Protein AF-0000000087714694 (afdb_homodimer)

Sequence (1010 aa):
MKAIERARGGWGQSAAAGVTRWLPAAAASSVVLLSGFSADEVQLLREHVDEILWPPPVQLLRADARLLGTPVGELQQPAAAARASSGSGGDGSGDGDDEAAWMHGRIVYFLGGPAAQQAARLNSAMVEGLGLAPAIVAAAQEGHAALPLGDALARVREAHARHWELVRPVATRLADGSAPPPLPEPPVVAMNVSIDRGVVPTSRGGLRVDESSAVVIDGLLTEDERAQLLAWLTAPAHPPAQPPPADKWERACVDRAGDAATWGLRDAALRELREAPVAAAVALQARLAALYPEFVVAHMPAEALLEDDDGQPLSTHVANAVTYGDPCAWHVDADPSHLPPGAPYIEHAGYHYNREPGRPLFVTVLAYLNEEWPEEWHAETLFADPETGTGVFVQPRPGRVVIMDQDMPHRISSPARDAEGPRYSLVWKLLLWPRQRGGGAPAALDGGGGCDEGGAAAGEPAVSGIARPEWGPPQRIGSAAPGGGRVAVAFPPAAAASGGGGPLEMKAIERARGGWGQSAAAGVTRWLPAAAASSVVLLSGFSADEVQLLREHVDEILWPPPVQLLRADARLLGTPVGELQQPAAAARASSGSGGDGSGDGDDEAAWMHGRIVYFLGGPAAQQAARLNSAMVEGLGLAPAIVAAAQEGHAALPLGDALARVREAHARHWELVRPVATRLADGSAPPPLPEPPVVAMNVSIDRGVVPTSRGGLRVDESSAVVIDGLLTEDERAQLLAWLTAPAHPPAQPPPADKWERACVDRAGDAATWGLRDAALRELREAPVAAAVALQARLAALYPEFVVAHMPAEALLEDDDGQPLSTHVANAVTYGDPCAWHVDADPSHLPPGAPYIEHAGYHYNREPGRPLFVTVLAYLNEEWPEEWHAETLFADPETGTGVFVQPRPGRVVIMDQDMPHRISSPARDAEGPRYSLVWKLLLWPRQRGGGAPAALDGGGGCDEGGAAAGEPAVSGIARPEWGPPQRIGSAAPGGGRVAVAFPPAAAASGGGGPLE

Solvent-accessible surface area (backbone atoms only — not comparable to full-atom values): 55823 Å² total; per-residue (Å²): 116,84,79,72,79,73,82,74,78,90,81,70,86,83,76,85,66,78,76,71,81,76,71,81,80,70,91,55,31,34,36,33,36,32,30,49,60,51,73,69,52,48,51,52,47,62,74,41,30,76,79,49,34,87,74,59,57,77,38,81,37,74,49,43,66,84,45,30,72,39,35,38,49,53,48,40,34,65,68,51,39,50,55,58,52,64,63,62,64,60,76,75,71,65,75,67,53,56,53,63,28,50,72,68,28,34,32,42,38,22,54,31,64,88,36,76,88,43,35,69,56,31,36,48,37,33,37,74,68,68,69,37,79,40,42,38,65,42,50,63,50,85,83,33,34,80,29,30,33,50,57,41,52,47,50,50,50,24,49,50,37,59,74,58,47,52,75,40,65,57,56,47,44,39,98,89,63,43,72,57,79,80,72,93,55,75,21,26,33,29,41,49,35,29,28,48,43,46,77,40,67,46,82,86,57,63,73,40,82,42,65,38,44,41,34,32,32,40,48,72,35,50,72,66,35,24,48,49,50,40,25,66,70,51,35,82,86,55,60,60,63,49,75,77,44,69,91,42,34,41,66,72,42,51,91,46,93,72,49,69,57,31,48,25,60,33,68,70,48,52,50,39,53,72,76,60,51,53,66,43,56,22,38,44,40,29,50,51,38,45,68,38,70,64,30,48,46,13,39,35,38,33,75,30,48,38,38,98,82,58,79,74,79,57,52,44,54,49,42,40,46,51,39,57,86,53,73,50,61,77,42,56,80,46,48,61,64,72,50,47,70,77,4,57,46,31,20,58,70,41,69,37,50,70,44,40,79,88,43,57,29,51,33,32,37,38,33,26,32,40,87,70,56,61,76,82,30,50,42,27,43,36,38,51,11,76,90,48,39,25,35,37,33,37,52,55,41,58,25,28,31,38,42,29,38,19,65,41,41,30,29,39,39,48,32,26,84,81,37,72,38,50,55,38,34,46,31,42,30,30,29,33,34,50,44,50,92,80,80,52,59,53,65,65,80,87,80,84,70,82,72,84,74,81,75,77,74,92,64,74,81,74,83,48,61,89,76,48,76,86,66,48,82,58,44,40,38,26,33,42,18,88,70,43,23,53,36,60,55,76,69,60,80,77,81,77,78,78,78,77,77,71,79,86,123,122,82,80,75,77,76,77,70,80,66,95,65,84,83,79,82,68,77,76,71,80,78,70,82,79,70,84,65,59,18,31,32,36,32,30,50,60,52,74,68,52,50,52,52,46,62,74,41,30,76,80,50,32,88,75,56,60,75,39,83,38,73,49,42,66,82,46,31,72,39,35,37,47,54,47,40,34,62,70,49,38,50,55,58,54,65,62,61,66,60,78,75,73,66,76,65,51,57,52,64,32,51,71,67,29,34,32,42,38,24,55,39,71,88,37,77,88,44,36,71,57,32,37,48,38,33,36,75,68,67,69,36,80,40,42,38,64,43,52,64,50,87,82,32,36,79,28,29,32,50,56,40,50,47,50,51,50,23,50,50,36,59,74,58,48,51,74,39,65,56,56,47,47,38,99,86,62,43,72,56,80,78,72,94,55,74,23,27,33,30,40,50,35,30,27,47,42,47,77,42,66,44,83,86,56,62,73,42,81,42,64,37,44,41,36,32,33,41,48,70,35,50,73,65,36,22,48,50,49,38,25,66,71,49,36,83,86,54,59,60,64,49,76,77,43,70,91,40,35,42,66,73,41,52,91,45,94,84,38,70,57,33,48,26,59,33,69,71,50,52,50,39,52,70,76,60,49,53,66,44,57,22,38,43,40,30,50,53,36,44,68,37,71,63,30,48,47,14,39,36,40,34,76,31,50,39,38,97,81,59,79,74,79,59,51,42,55,50,43,40,48,52,40,58,85,52,74,50,61,78,43,56,79,48,47,60,65,71,50,45,72,76,4,57,45,33,18,57,70,41,70,36,50,72,44,40,78,87,43,58,29,50,34,31,37,38,34,26,33,40,86,70,55,62,77,82,28,49,40,27,43,36,38,52,10,76,90,48,39,25,36,37,36,38,52,56,40,59,24,28,31,37,41,30,37,19,65,41,42,29,29,41,41,49,32,26,85,82,36,72,36,49,55,38,33,45,30,42,32,30,30,33,35,53,46,52,91,76,75,49,52,49,79,59,60,79,84,80,73,78,75,82,74,80,77,76,73,93,63,74,80,76,82,46,59,90,76,49,76,86,66,46,82,56,43,40,38,27,33,42,18,86,70,42,22,54,36,61,54,76,69,61,78,77,81,76,78,80,78,77,76,72,77,86,121

Structure (mmCIF, N/CA/C/O backbone):
data_AF-0000000087714694-model_v1
#
loop_
_entity.id
_entity.type
_entity.pdbx_description
1 polymer 'Fe2OG dioxygenase domain-containing protein'
#
loop_
_atom_site.group_PDB
_atom_site.id
_atom_site.type_symbol
_atom_site.label_atom_id
_atom_site.label_alt_id
_atom_site.label_comp_id
_atom_site.label_asym_id
_atom_site.label_entity_id
_atom_site.label_seq_id
_atom_site.pdbx_PDB_ins_code
_atom_site.Cartn_x
_atom_site.Cartn_y
_atom_site.Cartn_z
_atom_site.occupancy
_atom_site.B_iso_or_equiv
_atom_site.auth_seq_id
_atom_site.auth_comp_id
_atom_site.auth_asym_id
_atom_site.auth_atom_id
_atom_site.pdbx_PDB_model_num
ATOM 1 N N . MET A 1 1 ? -25.594 -20.281 2.043 1 16.05 1 MET A N 1
ATOM 2 C CA . MET A 1 1 ? -25.266 -21.703 2.152 1 16.05 1 MET A CA 1
ATOM 3 C C . MET A 1 1 ? -25.969 -22.516 1.072 1 16.05 1 MET A C 1
ATOM 5 O O . MET A 1 1 ? -26.969 -23.188 1.346 1 16.05 1 MET A O 1
ATOM 9 N N . LYS A 1 2 ? -26.016 -21.766 -0.204 1 18.2 2 LYS A N 1
ATOM 10 C CA . LYS A 1 2 ? -26.984 -22.156 -1.217 1 18.2 2 LYS A CA 1
ATOM 11 C C . LYS A 1 2 ? -26.812 -23.625 -1.621 1 18.2 2 LYS A C 1
ATOM 13 O O . LYS A 1 2 ? -25.688 -24.094 -1.777 1 18.2 2 LYS A O 1
ATOM 18 N N . ALA A 1 3 ? -27.891 -24.438 -1.448 1 17.23 3 ALA A N 1
ATOM 19 C CA . ALA A 1 3 ? -28.203 -25.859 -1.422 1 17.23 3 ALA A CA 1
ATOM 20 C C . ALA A 1 3 ? -28.016 -26.5 -2.801 1 17.23 3 ALA A C 1
ATOM 22 O O . ALA A 1 3 ? -28.828 -26.25 -3.709 1 17.23 3 ALA A O 1
ATOM 23 N N . ILE A 1 4 ? -26.828 -26.234 -3.436 1 18.28 4 ILE A N 1
ATOM 24 C CA . ILE A 1 4 ? -26.641 -26.859 -4.738 1 18.28 4 ILE A CA 1
ATOM 25 C C . ILE A 1 4 ? -26.969 -28.344 -4.648 1 18.28 4 ILE A C 1
ATOM 27 O O . ILE A 1 4 ? -26.438 -29.062 -3.805 1 18.28 4 ILE A O 1
ATOM 31 N N . GLU A 1 5 ? -28.109 -28.625 -5.152 1 17 5 GLU A N 1
ATOM 32 C CA . GLU A 1 5 ? -28.719 -29.953 -5.238 1 17 5 GLU A CA 1
ATOM 33 C C . GLU A 1 5 ? -27.812 -30.938 -5.977 1 17 5 GLU A C 1
ATOM 35 O O . GLU A 1 5 ? -27.469 -30.703 -7.137 1 17 5 GLU A O 1
ATOM 40 N N . ARG A 1 6 ? -26.906 -31.609 -5.301 1 20.44 6 ARG A N 1
ATOM 41 C CA . ARG A 1 6 ? -25.953 -32.688 -5.578 1 20.44 6 ARG A CA 1
ATOM 42 C C . ARG A 1 6 ? -26.641 -33.875 -6.23 1 20.44 6 ARG A C 1
ATOM 44 O O . ARG A 1 6 ? -27.359 -34.625 -5.559 1 20.44 6 ARG A O 1
ATOM 51 N N . ALA A 1 7 ? -27.172 -33.438 -7.504 1 18.14 7 ALA A N 1
ATOM 52 C CA . ALA A 1 7 ? -27.781 -34.625 -8.086 1 18.14 7 ALA A CA 1
ATOM 53 C C . ALA A 1 7 ? -26.844 -35.812 -7.973 1 18.14 7 ALA A C 1
ATOM 55 O O . ALA A 1 7 ? -25.672 -35.719 -8.328 1 18.14 7 ALA A O 1
ATOM 56 N N . ARG A 1 8 ? -27.234 -36.906 -7.375 1 19.39 8 ARG A N 1
ATOM 57 C CA . ARG A 1 8 ? -26.875 -38.188 -6.809 1 19.39 8 ARG A CA 1
ATOM 58 C C . ARG A 1 8 ? -26.344 -39.125 -7.883 1 19.39 8 ARG A C 1
ATOM 60 O O . ARG A 1 8 ? -25.281 -39.719 -7.719 1 19.39 8 ARG A O 1
ATOM 67 N N . GLY A 1 9 ? -27.219 -39.594 -8.828 1 17.64 9 GLY A N 1
ATOM 68 C CA . GLY A 1 9 ? -27.422 -41.031 -8.789 1 17.64 9 GLY A CA 1
ATOM 69 C C . GLY A 1 9 ? -26.297 -41.812 -9.453 1 17.64 9 GLY A C 1
ATOM 70 O O . GLY A 1 9 ? -25.594 -42.594 -8.789 1 17.64 9 GLY A O 1
ATOM 71 N N . GLY A 1 10 ? -26.484 -42.25 -10.758 1 17.22 10 GLY A N 1
ATOM 72 C CA . GLY A 1 10 ? -26.375 -43.625 -11.195 1 17.22 10 GLY A CA 1
ATOM 73 C C . GLY A 1 10 ? -24.953 -44.031 -11.539 1 17.22 10 GLY A C 1
ATOM 74 O O . GLY A 1 10 ? -24.234 -43.281 -12.211 1 17.22 10 GLY A O 1
ATOM 75 N N . TRP A 1 11 ? -24.328 -44.938 -10.719 1 17.7 11 TRP A N 1
ATOM 76 C CA . TRP A 1 11 ? -23.078 -45.688 -10.539 1 17.7 11 TRP A CA 1
ATOM 77 C C . TRP A 1 11 ? -22.641 -46.344 -11.844 1 17.7 11 TRP A C 1
ATOM 79 O O . TRP A 1 11 ? -21.453 -46.344 -12.172 1 17.7 11 TRP A O 1
ATOM 89 N N . GLY A 1 12 ? -23.469 -47.188 -12.578 1 17.58 12 GLY A N 1
ATOM 90 C CA . GLY A 1 12 ? -23.172 -48.594 -12.742 1 17.58 12 GLY A CA 1
ATOM 91 C C . GLY A 1 12 ? -22.312 -48.875 -13.961 1 17.58 12 GLY A C 1
ATOM 92 O O . GLY A 1 12 ? -21.891 -50 -14.18 1 17.58 12 GLY A O 1
ATOM 93 N N . GLN A 1 13 ? -22.484 -48.188 -15.031 1 17.8 13 GLN A N 1
ATOM 94 C CA . GLN A 1 13 ? -22.297 -49.125 -16.125 1 17.8 13 GLN A CA 1
ATOM 95 C C . GLN A 1 13 ? -20.875 -49.688 -16.141 1 17.8 13 GLN A C 1
ATOM 97 O O . GLN A 1 13 ? -19.938 -49.031 -15.648 1 17.8 13 GLN A O 1
ATOM 102 N N . SER A 1 14 ? -20.703 -50.969 -16.797 1 18.14 14 SER A N 1
ATOM 103 C CA . SER A 1 14 ? -19.906 -52.188 -17.047 1 18.14 14 SER A CA 1
ATOM 104 C C . SER A 1 14 ? -18.562 -51.844 -17.656 1 18.14 14 SER A C 1
ATOM 106 O O . SER A 1 14 ? -18.391 -50.75 -18.234 1 18.14 14 SER A O 1
ATOM 108 N N . ALA A 1 15 ? -17.5 -52.781 -17.391 1 21.31 15 ALA A N 1
ATOM 109 C CA . ALA A 1 15 ? -16.219 -53.406 -17.609 1 21.31 15 ALA A CA 1
ATOM 110 C C . ALA A 1 15 ? -15.945 -53.625 -19.094 1 21.31 15 ALA A C 1
ATOM 112 O O . ALA A 1 15 ? -16.406 -54.594 -19.688 1 21.31 15 ALA A O 1
ATOM 113 N N . ALA A 1 16 ? -16.281 -52.781 -19.922 1 20.97 16 ALA A N 1
ATOM 114 C CA . ALA A 1 16 ? -15.977 -53.375 -21.219 1 20.97 16 ALA A CA 1
ATOM 115 C C . ALA A 1 16 ? -14.555 -53.906 -21.266 1 20.97 16 ALA A C 1
ATOM 117 O O . ALA A 1 16 ? -13.594 -53.188 -21.094 1 20.97 16 ALA A O 1
ATOM 118 N N . ALA A 1 17 ? -14.438 -55.344 -21 1 23.5 17 ALA A N 1
ATOM 119 C CA . ALA A 1 17 ? -13.5 -56.469 -20.984 1 23.5 17 ALA A CA 1
ATOM 120 C C . ALA A 1 17 ? -12.688 -56.5 -22.266 1 23.5 17 ALA A C 1
ATOM 122 O O . ALA A 1 17 ? -13.094 -57.125 -23.25 1 23.5 17 ALA A O 1
ATOM 123 N N . GLY A 1 18 ? -12.531 -55.625 -23.094 1 21.22 18 GLY A N 1
ATOM 124 C CA . GLY A 1 18 ? -11.727 -56.25 -24.125 1 21.22 18 GLY A CA 1
ATOM 125 C C . GLY A 1 18 ? -10.57 -57.062 -23.578 1 21.22 18 GLY A C 1
ATOM 126 O O . GLY A 1 18 ? -9.844 -56.594 -22.688 1 21.22 18 GLY A O 1
ATOM 127 N N . VAL A 1 19 ? -10.711 -58.5 -23.562 1 22.19 19 VAL A N 1
ATOM 128 C CA . VAL A 1 19 ? -9.93 -59.688 -23.234 1 22.19 19 VAL A CA 1
ATOM 129 C C . VAL A 1 19 ? -8.516 -59.531 -23.797 1 22.19 19 VAL A C 1
ATOM 131 O O . VAL A 1 19 ? -8.281 -59.75 -24.984 1 22.19 19 VAL A O 1
ATOM 134 N N . THR A 1 20 ? -7.91 -58.406 -23.812 1 22.88 20 THR A N 1
ATOM 135 C CA . THR A 1 20 ? -6.586 -58.688 -24.359 1 22.88 20 THR A CA 1
ATOM 136 C C . THR A 1 20 ? -5.93 -59.875 -23.641 1 22.88 20 THR A C 1
ATOM 138 O O . THR A 1 20 ? -6.051 -60 -22.422 1 22.88 20 THR A O 1
ATOM 141 N N . ARG A 1 21 ? -5.641 -61 -24.375 1 25.27 21 ARG A N 1
ATOM 142 C CA . ARG A 1 21 ? -4.938 -62.25 -24.062 1 25.27 21 ARG A CA 1
ATOM 143 C C . ARG A 1 21 ? -3.771 -62 -23.109 1 25.27 21 ARG A C 1
ATOM 145 O O . ARG A 1 21 ? -2.99 -61.062 -23.312 1 25.27 21 ARG A O 1
ATOM 152 N N . TRP A 1 22 ? -3.967 -62.531 -21.891 1 24.59 22 TRP A N 1
ATOM 153 C CA . TRP A 1 22 ? -3.062 -62.781 -20.781 1 24.59 22 TRP A CA 1
ATOM 154 C C . TRP A 1 22 ? -1.752 -63.375 -21.266 1 24.59 22 TRP A C 1
ATOM 156 O O . TRP A 1 22 ? -1.735 -64.5 -21.766 1 24.59 22 TRP A O 1
ATOM 166 N N . LEU A 1 23 ? -0.964 -62.625 -22.062 1 27.81 23 LEU A N 1
ATOM 167 C CA . LEU A 1 23 ? 0.258 -63.406 -22.312 1 27.81 23 LEU A CA 1
ATOM 168 C C . LEU A 1 23 ? 0.772 -64 -21.016 1 27.81 23 LEU A C 1
ATOM 170 O O . LEU A 1 23 ? 0.579 -63.469 -19.938 1 27.81 23 LEU A O 1
ATOM 174 N N . PRO A 1 24 ? 1.123 -65.375 -20.969 1 29.36 24 PRO A N 1
ATOM 175 C CA . PRO A 1 24 ? 1.66 -66.125 -19.844 1 29.36 24 PRO A CA 1
ATOM 176 C C . PRO A 1 24 ? 2.643 -65.312 -19 1 29.36 24 PRO A C 1
ATOM 178 O O . PRO A 1 24 ? 3.227 -64.375 -19.469 1 29.36 24 PRO A O 1
ATOM 181 N N . ALA A 1 25 ? 2.678 -65.562 -17.625 1 32 25 ALA A N 1
ATOM 182 C CA . ALA A 1 25 ? 3.297 -65.25 -16.344 1 32 25 ALA A CA 1
ATOM 183 C C . ALA A 1 25 ? 4.82 -65.312 -16.438 1 32 25 ALA A C 1
ATOM 185 O O . ALA A 1 25 ? 5.43 -66.375 -16.109 1 32 25 ALA A O 1
ATOM 186 N N . ALA A 1 26 ? 5.473 -65.25 -17.609 1 33.81 26 ALA A N 1
ATOM 187 C CA . ALA A 1 26 ? 6.891 -65.375 -17.281 1 33.81 26 ALA A CA 1
ATOM 188 C C . ALA A 1 26 ? 7.262 -64.5 -16.094 1 33.81 26 ALA A C 1
ATOM 190 O O . ALA A 1 26 ? 6.668 -63.406 -15.883 1 33.81 26 ALA A O 1
ATOM 191 N N . ALA A 1 27 ? 7.891 -65 -14.992 1 39.31 27 ALA A N 1
ATOM 192 C CA . ALA A 1 27 ? 8.539 -64.562 -13.766 1 39.31 27 ALA A CA 1
ATOM 193 C C . ALA A 1 27 ? 9.25 -63.25 -13.969 1 39.31 27 ALA A C 1
ATOM 195 O O . ALA A 1 27 ? 10.422 -63.219 -14.336 1 39.31 27 ALA A O 1
ATOM 196 N N . ALA A 1 28 ? 8.859 -62.406 -14.805 1 40.59 28 ALA A N 1
ATOM 197 C CA . ALA A 1 28 ? 9.5 -61.25 -15.406 1 40.59 28 ALA A CA 1
ATOM 198 C C . ALA A 1 28 ? 10.109 -60.344 -14.328 1 40.59 28 ALA A C 1
ATOM 200 O O . ALA A 1 28 ? 9.719 -60.406 -13.164 1 40.59 28 ALA A O 1
ATOM 201 N N . SER A 1 29 ? 10.953 -59.344 -14.789 1 47.44 29 SER A N 1
ATOM 202 C CA . SER A 1 29 ? 12.086 -58.562 -14.273 1 47.44 29 SER A CA 1
ATOM 203 C C . SER A 1 29 ? 11.641 -57.625 -13.18 1 47.44 29 SER A C 1
ATOM 205 O O . SER A 1 29 ? 10.766 -56.781 -13.398 1 47.44 29 SER A O 1
ATOM 207 N N . SER A 1 30 ? 11.617 -57.969 -11.758 1 66.25 30 SER A N 1
ATOM 208 C CA . SER A 1 30 ? 11.383 -57.688 -10.344 1 66.25 30 SER A CA 1
ATOM 209 C C . SER A 1 30 ? 12.18 -56.469 -9.867 1 66.25 30 SER A C 1
ATOM 211 O O . SER A 1 30 ? 12.328 -56.25 -8.664 1 66.25 30 SER A O 1
ATOM 213 N N . VAL A 1 31 ? 12.797 -55.719 -10.852 1 79.62 31 VAL A N 1
ATOM 214 C CA . VAL A 1 31 ? 13.602 -54.656 -10.312 1 79.62 31 VAL A CA 1
ATOM 215 C C . VAL A 1 31 ? 12.82 -53.344 -10.375 1 79.62 31 VAL A C 1
ATOM 217 O O . VAL A 1 31 ? 12.203 -53.031 -11.391 1 79.62 31 VAL A O 1
ATOM 220 N N . VAL A 1 32 ? 12.789 -52.688 -9.328 1 86.31 32 VAL A N 1
ATOM 221 C CA . VAL A 1 32 ? 12.195 -51.375 -9.242 1 86.31 32 VAL A CA 1
ATOM 222 C C . VAL A 1 32 ? 13.281 -50.344 -8.914 1 86.31 32 VAL A C 1
ATOM 224 O O . VAL A 1 32 ? 14.039 -50.531 -7.961 1 86.31 32 VAL A O 1
ATOM 227 N N . LEU A 1 33 ? 13.336 -49.375 -9.812 1 88.44 33 LEU A N 1
ATOM 228 C CA . LEU A 1 33 ? 14.289 -48.312 -9.586 1 88.44 33 LEU A CA 1
ATOM 229 C C . LEU A 1 33 ? 13.594 -47.062 -9.023 1 88.44 33 LEU A C 1
ATOM 231 O O . LEU A 1 33 ? 12.5 -46.719 -9.453 1 88.44 33 LEU A O 1
ATOM 235 N N . LEU A 1 34 ? 14.242 -46.469 -8 1 89.12 34 LEU A N 1
ATOM 236 C CA . LEU A 1 34 ? 13.734 -45.25 -7.355 1 89.12 34 LEU A CA 1
ATOM 237 C C . LEU A 1 34 ? 14.625 -44.062 -7.656 1 89.12 34 LEU A C 1
ATOM 239 O O . LEU A 1 34 ? 15.75 -43.969 -7.152 1 89.12 34 LEU A O 1
ATOM 243 N N . SER A 1 35 ? 14.094 -43.188 -8.469 1 87.69 35 SER A N 1
ATOM 244 C CA . SER A 1 35 ? 14.789 -41.938 -8.742 1 87.69 35 SER A CA 1
ATOM 245 C C . SER A 1 35 ? 14.25 -40.781 -7.879 1 87.69 35 SER A C 1
ATOM 247 O O . SER A 1 35 ? 13.039 -40.656 -7.711 1 87.69 35 SER A O 1
ATOM 249 N N . GLY A 1 36 ? 15.172 -39.906 -7.312 1 82.19 36 GLY A N 1
ATOM 250 C CA . GLY A 1 36 ? 14.766 -38.75 -6.555 1 82.19 36 GLY A CA 1
ATOM 251 C C . GLY A 1 36 ? 14.414 -39.062 -5.113 1 82.19 36 GLY A C 1
ATOM 252 O O . GLY A 1 36 ? 13.773 -38.25 -4.43 1 82.19 36 GLY A O 1
ATOM 253 N N . PHE A 1 37 ? 14.711 -40.25 -4.652 1 84.94 37 PHE A N 1
ATOM 254 C CA . PHE A 1 37 ? 14.461 -40.656 -3.275 1 84.94 37 PHE A CA 1
ATOM 255 C C . PHE A 1 37 ? 15.75 -40.625 -2.465 1 84.94 37 PHE A C 1
ATOM 257 O O . PHE A 1 37 ? 16.812 -41 -2.969 1 84.94 37 PHE A O 1
ATOM 264 N N . SER A 1 38 ? 15.578 -40.188 -1.241 1 80.44 38 SER A N 1
ATOM 265 C CA . SER A 1 38 ? 16.734 -40.25 -0.343 1 80.44 38 SER A CA 1
ATOM 266 C C . SER A 1 38 ? 17.016 -41.688 0.091 1 80.44 38 SER A C 1
ATOM 268 O O . SER A 1 38 ? 16.172 -42.562 -0.09 1 80.44 38 SER A O 1
ATOM 270 N N . ALA A 1 39 ? 18.266 -41.844 0.674 1 81.44 39 ALA A N 1
ATOM 271 C CA . ALA A 1 39 ? 18.625 -43.156 1.187 1 81.44 39 ALA A CA 1
ATOM 272 C C . ALA A 1 39 ? 17.656 -43.625 2.281 1 81.44 39 ALA A C 1
ATOM 274 O O . ALA A 1 39 ? 17.281 -44.781 2.338 1 81.44 39 ALA A O 1
ATOM 275 N N . ASP A 1 40 ? 17.312 -42.625 3.037 1 85.12 40 ASP A N 1
ATOM 276 C CA . ASP A 1 40 ? 16.391 -42.938 4.133 1 85.12 40 ASP A CA 1
ATOM 277 C C . ASP A 1 40 ? 15.016 -43.312 3.6 1 85.12 40 ASP A C 1
ATOM 279 O O . ASP A 1 40 ? 14.367 -44.219 4.137 1 85.12 40 ASP A O 1
ATOM 283 N N . GLU A 1 41 ? 14.578 -42.719 2.561 1 86.75 41 GLU A N 1
ATOM 284 C CA . GLU A 1 41 ? 13.281 -43.031 1.964 1 86.75 41 GLU A CA 1
ATOM 285 C C . GLU A 1 41 ? 13.281 -44.406 1.317 1 86.75 41 GLU A C 1
ATOM 287 O O . GLU A 1 41 ? 12.289 -45.125 1.409 1 86.75 41 GLU A O 1
ATOM 292 N N . VAL A 1 42 ? 14.359 -44.688 0.685 1 87.25 42 VAL A N 1
ATOM 293 C CA . VAL A 1 42 ? 14.477 -46 0.034 1 87.25 42 VAL A CA 1
ATOM 294 C C . VAL A 1 42 ? 14.445 -47.125 1.084 1 87.25 42 VAL A C 1
ATOM 296 O O . VAL A 1 42 ? 13.805 -48.156 0.883 1 87.25 42 VAL A O 1
ATOM 299 N N . GLN A 1 43 ? 15.195 -46.844 2.17 1 87.75 43 GLN A N 1
ATOM 300 C CA . GLN A 1 43 ? 15.18 -47.812 3.26 1 87.75 43 GLN A CA 1
ATOM 301 C C . GLN A 1 43 ? 13.766 -48 3.818 1 87.75 43 GLN A C 1
ATOM 303 O O . GLN A 1 43 ? 13.344 -49.125 4.102 1 87.75 43 GLN A O 1
ATOM 308 N N . LEU A 1 44 ? 13.172 -46.938 3.947 1 89.5 44 LEU A N 1
ATOM 309 C CA . LEU A 1 44 ? 11.797 -47 4.434 1 89.5 44 LEU A CA 1
ATOM 310 C C . LEU A 1 44 ? 10.914 -47.781 3.482 1 89.5 44 LEU A C 1
ATOM 312 O O . LEU A 1 44 ? 10.086 -48.594 3.922 1 89.5 44 LEU A O 1
ATOM 316 N N . LEU A 1 45 ? 11.016 -47.594 2.197 1 87.94 45 LEU A N 1
ATOM 317 C CA . LEU A 1 45 ? 10.234 -48.312 1.195 1 87.94 45 LEU A CA 1
ATOM 318 C C . LEU A 1 45 ? 10.562 -49.781 1.21 1 87.94 45 LEU A C 1
ATOM 320 O O . LEU A 1 45 ? 9.672 -50.625 1.043 1 87.94 45 LEU A O 1
ATOM 324 N N . ARG A 1 46 ? 11.773 -50.125 1.46 1 85.94 46 ARG A N 1
ATOM 325 C CA . ARG A 1 46 ? 12.203 -51.5 1.541 1 85.94 46 ARG A CA 1
ATOM 326 C C . ARG A 1 46 ? 11.547 -52.219 2.721 1 85.94 46 ARG A C 1
ATOM 328 O O . ARG A 1 46 ? 11.164 -53.406 2.615 1 85.94 46 ARG A O 1
ATOM 335 N N . GLU A 1 47 ? 11.508 -51.5 3.725 1 88.12 47 GLU A N 1
ATOM 336 C CA . GLU A 1 47 ? 10.938 -52.062 4.941 1 88.12 47 GLU A CA 1
ATOM 337 C C . GLU A 1 47 ? 9.438 -52.312 4.781 1 88.12 47 GLU A C 1
ATOM 339 O O . GLU A 1 47 ? 8.875 -53.156 5.465 1 88.12 47 GLU A O 1
ATOM 344 N N . HIS A 1 48 ? 8.828 -51.688 3.885 1 87.44 48 HIS A N 1
ATOM 345 C CA . HIS A 1 48 ? 7.387 -51.812 3.715 1 87.44 48 HIS A CA 1
ATOM 346 C C . HIS A 1 48 ? 7.039 -52.312 2.322 1 87.44 48 HIS A C 1
ATOM 348 O O . HIS A 1 48 ? 5.926 -52.094 1.835 1 87.44 48 HIS A O 1
ATOM 354 N N . VAL A 1 49 ? 7.949 -52.844 1.674 1 82.19 49 VAL A N 1
ATOM 355 C CA . VAL A 1 49 ? 7.836 -53.188 0.265 1 82.19 49 VAL A CA 1
ATOM 356 C C . VAL A 1 49 ? 6.641 -54.125 0.067 1 82.19 49 VAL A C 1
ATOM 358 O O . VAL A 1 49 ? 5.93 -54.031 -0.937 1 82.19 49 VAL A O 1
ATOM 361 N N . ASP A 1 50 ? 6.309 -54.969 0.975 1 77.12 50 ASP A N 1
ATOM 362 C CA . ASP A 1 50 ? 5.234 -55.969 0.862 1 77.12 50 ASP A CA 1
ATOM 363 C C . ASP A 1 50 ? 3.865 -55.281 0.954 1 77.12 50 ASP A C 1
ATOM 365 O O . ASP A 1 50 ? 2.869 -55.844 0.477 1 77.12 50 ASP A O 1
ATOM 369 N N . GLU A 1 51 ? 3.873 -54.188 1.49 1 76.5 51 GLU A N 1
ATOM 370 C CA . GLU A 1 51 ? 2.617 -53.469 1.681 1 76.5 51 GLU A CA 1
ATOM 371 C C . GLU A 1 51 ? 2.316 -52.562 0.494 1 76.5 51 GLU A C 1
ATOM 373 O O . GLU A 1 51 ? 1.156 -52.219 0.23 1 76.5 51 GLU A O 1
ATOM 378 N N . ILE A 1 52 ? 3.375 -52.188 -0.228 1 76.25 52 ILE A N 1
ATOM 379 C CA . ILE A 1 52 ? 3.186 -51.125 -1.18 1 76.25 52 ILE A CA 1
ATOM 380 C C . ILE A 1 52 ? 3.24 -51.656 -2.605 1 76.25 52 ILE A C 1
ATOM 382 O O . ILE A 1 52 ? 2.598 -51.125 -3.508 1 76.25 52 ILE A O 1
ATOM 386 N N . LEU A 1 53 ? 4.039 -52.656 -2.768 1 73.12 53 LEU A N 1
ATOM 387 C CA . LEU A 1 53 ? 4.211 -53.219 -4.109 1 73.12 53 LEU A CA 1
ATOM 388 C C . LEU A 1 53 ? 3.781 -54.688 -4.152 1 73.12 53 LEU A C 1
ATOM 390 O O . LEU A 1 53 ? 4.219 -55.469 -3.328 1 73.12 53 LEU A O 1
ATOM 394 N N . TRP A 1 54 ? 2.76 -54.938 -4.961 1 65.94 54 TRP A N 1
ATOM 395 C CA . TRP A 1 54 ? 2.322 -56.344 -5.086 1 65.94 54 TRP A CA 1
ATOM 396 C C . TRP A 1 54 ? 2.354 -56.781 -6.543 1 65.94 54 TRP A C 1
ATOM 398 O O . TRP A 1 54 ? 1.688 -56.188 -7.398 1 65.94 54 TRP A O 1
ATOM 408 N N . PRO A 1 55 ? 3.061 -57.938 -6.668 1 69.25 55 PRO A N 1
ATOM 409 C CA . PRO A 1 55 ? 4.008 -58.625 -5.805 1 69.25 55 PRO A CA 1
ATOM 410 C C . PRO A 1 55 ? 5.273 -57.844 -5.527 1 69.25 55 PRO A C 1
ATOM 412 O O . PRO A 1 55 ? 5.609 -56.938 -6.293 1 69.25 55 PRO A O 1
ATOM 415 N N . PRO A 1 56 ? 5.922 -58.125 -4.438 1 70.25 56 PRO A N 1
ATOM 416 C CA . PRO A 1 56 ? 7.152 -57.406 -4.133 1 70.25 56 PRO A CA 1
ATOM 417 C C . PRO A 1 56 ? 8.25 -57.625 -5.172 1 70.25 56 PRO A C 1
ATOM 419 O O . PRO A 1 56 ? 8.391 -58.75 -5.688 1 70.25 56 PRO A O 1
ATOM 422 N N . PRO A 1 57 ? 8.844 -56.531 -5.477 1 71.19 57 PRO A N 1
ATOM 423 C CA . PRO A 1 57 ? 9.945 -56.688 -6.43 1 71.19 57 PRO A CA 1
ATOM 424 C C . PRO A 1 57 ? 11.117 -57.469 -5.852 1 71.19 57 PRO A C 1
ATOM 426 O O . PRO A 1 57 ? 11.289 -57.5 -4.633 1 71.19 57 PRO A O 1
ATOM 429 N N . VAL A 1 58 ? 11.852 -57.969 -6.688 1 66.44 58 VAL A N 1
ATOM 430 C CA . VAL A 1 58 ? 13.047 -58.688 -6.293 1 66.44 58 VAL A CA 1
ATOM 431 C C . VAL A 1 58 ? 14.102 -57.719 -5.777 1 66.44 58 VAL A C 1
ATOM 433 O O . VAL A 1 58 ? 14.82 -58.031 -4.816 1 66.44 58 VAL A O 1
ATOM 436 N N . GLN A 1 59 ? 14.211 -56.594 -6.43 1 78.62 59 GLN A N 1
ATOM 437 C CA . GLN A 1 59 ? 15.203 -55.594 -6.035 1 78.62 59 GLN A CA 1
ATOM 438 C C . GLN A 1 59 ? 14.633 -54.188 -6.125 1 78.62 59 GLN A C 1
ATOM 440 O O . GLN A 1 59 ? 13.961 -53.844 -7.098 1 78.62 59 GLN A O 1
ATOM 445 N N . LEU A 1 60 ? 14.844 -53.5 -5.125 1 85 60 LEU A N 1
ATOM 446 C CA . LEU A 1 60 ? 14.57 -52.094 -5.082 1 85 60 LEU A CA 1
ATOM 447 C C . LEU A 1 60 ? 15.859 -51.281 -5.086 1 85 60 LEU A C 1
ATOM 449 O O . LEU A 1 60 ? 16.609 -51.281 -4.102 1 85 60 LEU A O 1
ATOM 453 N N . LEU A 1 61 ? 16.062 -50.594 -6.207 1 84.56 61 LEU A N 1
ATOM 454 C CA . LEU A 1 61 ? 17.344 -49.906 -6.379 1 84.56 61 LEU A CA 1
ATOM 455 C C . LEU A 1 61 ? 17.141 -48.406 -6.387 1 84.56 61 LEU A C 1
ATOM 457 O O . LEU A 1 61 ? 16.156 -47.906 -6.953 1 84.56 61 LEU A O 1
ATOM 461 N N . ARG A 1 62 ? 18.047 -47.719 -5.793 1 87.31 62 ARG A N 1
ATOM 462 C CA . ARG A 1 62 ? 18.078 -46.25 -5.895 1 87.31 62 ARG A CA 1
ATOM 463 C C . ARG A 1 62 ? 18.859 -45.812 -7.129 1 87.31 62 ARG A C 1
ATOM 465 O O . ARG A 1 62 ? 19.984 -46.25 -7.344 1 87.31 62 ARG A O 1
ATOM 472 N N . ALA A 1 63 ? 18.234 -45.062 -7.867 1 83.38 63 ALA A N 1
ATOM 473 C CA . ALA A 1 63 ? 18.922 -44.5 -9.023 1 83.38 63 ALA A CA 1
ATOM 474 C C . ALA A 1 63 ? 19.891 -43.375 -8.609 1 83.38 63 ALA A C 1
ATOM 476 O O . ALA A 1 63 ? 19.453 -42.312 -8.172 1 83.38 63 ALA A O 1
ATOM 477 N N . ASP A 1 64 ? 21.109 -43.594 -8.641 1 77.12 64 ASP A N 1
ATOM 478 C CA . ASP A 1 64 ? 22.125 -42.594 -8.336 1 77.12 64 ASP A CA 1
ATOM 479 C C . ASP A 1 64 ? 22.953 -42.25 -9.578 1 77.12 64 ASP A C 1
ATOM 481 O O . ASP A 1 64 ? 22.688 -42.781 -10.664 1 77.12 64 ASP A O 1
ATOM 485 N N . ALA A 1 65 ? 23.922 -41.312 -9.406 1 75.81 65 ALA A N 1
ATOM 486 C CA . ALA A 1 65 ? 24.703 -40.812 -10.523 1 75.81 65 ALA A CA 1
ATOM 487 C C . ALA A 1 65 ? 25.422 -41.938 -11.266 1 75.81 65 ALA A C 1
ATOM 489 O O . ALA A 1 65 ? 25.625 -41.844 -12.484 1 75.81 65 ALA A O 1
ATOM 490 N N . ARG A 1 66 ? 25.719 -43.031 -10.633 1 77.56 66 ARG A N 1
ATOM 491 C CA . ARG A 1 66 ? 26.5 -44.125 -11.203 1 77.56 66 ARG A CA 1
ATOM 492 C C . ARG A 1 66 ? 25.656 -44.938 -12.18 1 77.56 66 ARG A C 1
ATOM 494 O O . ARG A 1 66 ? 26.203 -45.531 -13.102 1 77.56 66 ARG A O 1
ATOM 501 N N . LEU A 1 67 ? 24.406 -44.844 -11.969 1 84.88 67 LEU A N 1
ATOM 502 C CA . LEU A 1 67 ? 23.516 -45.719 -12.734 1 84.88 67 LEU A CA 1
ATOM 503 C C . LEU A 1 67 ? 22.938 -45 -13.945 1 84.88 67 LEU A C 1
ATOM 505 O O . LEU A 1 67 ? 22.406 -45.625 -14.859 1 84.88 67 LEU A O 1
ATOM 509 N N . LEU A 1 68 ? 23.016 -43.75 -14.008 1 86 68 LEU A N 1
ATOM 510 C CA . LEU A 1 68 ? 22.312 -42.938 -15 1 86 68 LEU A CA 1
ATOM 511 C C . LEU A 1 68 ? 22.828 -43.25 -16.406 1 86 68 LEU A C 1
ATOM 513 O O . LEU A 1 68 ? 22.078 -43.125 -17.375 1 86 68 LEU A O 1
ATOM 517 N N . GLY A 1 69 ? 23.984 -43.625 -16.484 1 86.81 69 GLY A N 1
ATOM 518 C CA . GLY A 1 69 ? 24.562 -43.906 -17.781 1 86.81 69 GLY A CA 1
ATOM 519 C C . GLY A 1 69 ? 24.375 -45.344 -18.219 1 86.81 69 GLY A C 1
ATOM 520 O O . GLY A 1 69 ? 24.672 -45.719 -19.359 1 86.81 69 GLY A O 1
ATOM 521 N N . THR A 1 70 ? 23.844 -46.219 -17.344 1 89.25 70 THR A N 1
ATOM 522 C CA . THR A 1 70 ? 23.672 -47.656 -17.625 1 89.25 70 THR A CA 1
ATOM 523 C C . THR A 1 70 ? 22.406 -47.906 -18.438 1 89.25 70 THR A C 1
ATOM 525 O O . THR A 1 70 ? 21.344 -47.375 -18.109 1 89.25 70 THR A O 1
ATOM 528 N N . PRO A 1 71 ? 22.594 -48.656 -19.484 1 92.06 71 PRO A N 1
ATOM 529 C CA . PRO A 1 71 ? 21.391 -48.969 -20.266 1 92.06 71 PRO A CA 1
ATOM 530 C C . PRO A 1 71 ? 20.328 -49.688 -19.453 1 92.06 71 PRO A C 1
ATOM 532 O O . PRO A 1 71 ? 20.641 -50.562 -18.656 1 92.06 71 PRO A O 1
ATOM 535 N N . VAL A 1 72 ? 19.109 -49.375 -19.656 1 91.56 72 VAL A N 1
ATOM 536 C CA . VAL A 1 72 ? 17.984 -49.906 -18.891 1 91.56 72 VAL A CA 1
ATOM 537 C C . VAL A 1 72 ? 17.938 -51.438 -19.047 1 91.56 72 VAL A C 1
ATOM 539 O O . VAL A 1 72 ? 17.641 -52.156 -18.078 1 91.56 72 VAL A O 1
ATOM 542 N N . GLY A 1 73 ? 18.203 -51.938 -20.219 1 87.94 73 GLY A N 1
ATOM 543 C CA . GLY A 1 73 ? 18.188 -53.344 -20.484 1 87.94 73 GLY A CA 1
ATOM 544 C C . GLY A 1 73 ? 19.141 -54.125 -19.594 1 87.94 73 GLY A C 1
ATOM 545 O O . GLY A 1 73 ? 18.875 -55.281 -19.219 1 87.94 73 GLY A O 1
ATOM 546 N N . GLU A 1 74 ? 20.266 -53.531 -19.297 1 88.12 74 GLU A N 1
ATOM 547 C CA . GLU A 1 74 ? 21.25 -54.156 -18.422 1 88.12 74 GLU A CA 1
ATOM 548 C C . GLU A 1 74 ? 20.734 -54.219 -16.969 1 88.12 74 GLU A C 1
ATOM 550 O O . GLU A 1 74 ? 21.016 -55.188 -16.25 1 88.12 74 GLU A O 1
ATOM 555 N N . LEU A 1 75 ? 20.047 -53.25 -16.672 1 87.31 75 LEU A N 1
ATOM 556 C CA . LEU A 1 75 ? 19.547 -53.156 -15.305 1 87.31 75 LEU A CA 1
ATOM 557 C C . LEU A 1 75 ? 18.391 -54.125 -15.086 1 87.31 75 LEU A C 1
ATOM 559 O O . LEU A 1 75 ? 18.031 -54.438 -13.945 1 87.31 75 LEU A O 1
ATOM 563 N N . GLN A 1 76 ? 17.781 -54.531 -16.141 1 83.38 76 GLN A N 1
ATOM 564 C CA . GLN A 1 76 ? 16.672 -55.469 -16.062 1 83.38 76 GLN A CA 1
ATOM 565 C C . GLN A 1 76 ? 17.156 -56.844 -15.68 1 83.38 76 GLN A C 1
ATOM 567 O O . GLN A 1 76 ? 16.375 -57.688 -15.234 1 83.38 76 GLN A O 1
ATOM 572 N N . GLN A 1 77 ? 18.484 -56.938 -15.828 1 78 77 GLN A N 1
ATOM 573 C CA . GLN A 1 77 ? 19.062 -58.25 -15.453 1 78 77 GLN A CA 1
ATOM 574 C C . GLN A 1 77 ? 19.391 -58.281 -13.961 1 78 77 GLN A C 1
ATOM 576 O O . GLN A 1 77 ? 20.078 -57.375 -13.445 1 78 77 GLN A O 1
ATOM 581 N N . PRO A 1 78 ? 18.828 -59.219 -13.289 1 69.44 78 PRO A N 1
ATOM 582 C CA . PRO A 1 78 ? 19 -59.281 -11.836 1 69.44 78 PRO A CA 1
ATOM 583 C C . PRO A 1 78 ? 20.453 -59.219 -11.406 1 69.44 78 PRO A C 1
ATOM 585 O O . PRO A 1 78 ? 20.797 -58.594 -10.406 1 69.44 78 PRO A O 1
ATOM 588 N N . ALA A 1 79 ? 21.266 -59.844 -12.117 1 65.25 79 ALA A N 1
ATOM 589 C CA . ALA A 1 79 ? 22.672 -59.875 -11.734 1 65.25 79 ALA A CA 1
ATOM 590 C C . ALA A 1 79 ? 23.312 -58.469 -11.797 1 65.25 79 ALA A C 1
ATOM 592 O O . ALA A 1 79 ? 24.078 -58.094 -10.914 1 65.25 79 ALA A O 1
ATOM 593 N N . ALA A 1 80 ? 22.984 -57.781 -12.719 1 63.56 80 ALA A N 1
ATOM 594 C CA . ALA A 1 80 ? 23.531 -56.438 -12.875 1 63.56 80 ALA A CA 1
ATOM 595 C C . ALA A 1 80 ? 22.938 -55.469 -11.852 1 63.56 80 ALA A C 1
ATOM 597 O O . ALA A 1 80 ? 23.656 -54.625 -11.297 1 63.56 80 ALA A O 1
ATOM 598 N N . ALA A 1 81 ? 21.734 -55.719 -11.547 1 63.34 81 ALA A N 1
ATOM 599 C CA . ALA A 1 81 ? 21.062 -54.875 -10.547 1 63.34 81 ALA A CA 1
ATOM 600 C C . ALA A 1 81 ? 21.656 -55.125 -9.164 1 63.34 81 ALA A C 1
ATOM 602 O O . ALA A 1 81 ? 21.797 -54.188 -8.375 1 63.34 81 ALA A O 1
ATOM 603 N N . ALA A 1 82 ? 21.969 -56.312 -8.961 1 63.69 82 ALA A N 1
ATOM 604 C CA . ALA A 1 82 ? 22.578 -56.656 -7.676 1 63.69 82 ALA A CA 1
ATOM 605 C C . ALA A 1 82 ? 23.938 -56 -7.516 1 63.69 82 ALA A C 1
ATOM 607 O O . ALA A 1 82 ? 24.281 -55.531 -6.43 1 63.69 82 ALA A O 1
ATOM 608 N N . ARG A 1 83 ? 24.656 -55.938 -8.547 1 61 83 ARG A N 1
ATOM 609 C CA . ARG A 1 83 ? 25.969 -55.312 -8.523 1 61 83 ARG A CA 1
ATOM 610 C C . ARG A 1 83 ? 25.844 -53.812 -8.281 1 61 83 ARG A C 1
ATOM 612 O O . ARG A 1 83 ? 26.656 -53.219 -7.57 1 61 83 ARG A O 1
ATOM 619 N N . ALA A 1 84 ? 24.844 -53.312 -8.859 1 59.34 84 ALA A N 1
ATOM 620 C CA . ALA A 1 84 ? 24.594 -51.875 -8.719 1 59.34 84 ALA A CA 1
ATOM 621 C C . ALA A 1 84 ? 24.172 -51.531 -7.297 1 59.34 84 ALA A C 1
ATOM 623 O O . ALA A 1 84 ? 24.484 -50.438 -6.797 1 59.34 84 ALA A O 1
ATOM 624 N N . SER A 1 85 ? 23.453 -52.438 -6.598 1 58 85 SER A N 1
ATOM 625 C CA . SER A 1 85 ? 22.984 -52.25 -5.227 1 58 85 SER A CA 1
ATOM 626 C C . SER A 1 85 ? 24.141 -52.312 -4.234 1 58 85 SER A C 1
ATOM 628 O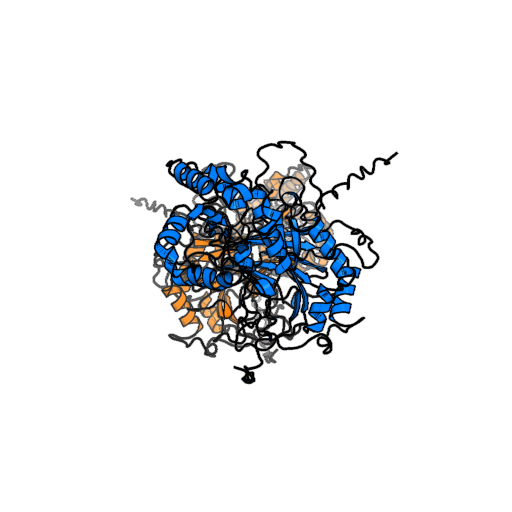 O . SER A 1 85 ? 24.141 -51.625 -3.223 1 58 85 SER A O 1
ATOM 630 N N . SER A 1 86 ? 25.062 -53.281 -4.383 1 53.47 86 SER A N 1
ATOM 631 C CA . SER A 1 86 ? 26.172 -53.5 -3.459 1 53.47 86 SER A CA 1
ATOM 632 C C . SER A 1 86 ? 27.141 -52.312 -3.494 1 53.47 86 SER A C 1
ATOM 634 O O . SER A 1 86 ? 27.812 -52.031 -2.498 1 53.47 86 SER A O 1
ATOM 636 N N . GLY A 1 87 ? 27.297 -51.656 -4.574 1 45.44 87 GLY A N 1
ATOM 637 C CA . GLY A 1 87 ? 28.172 -50.5 -4.637 1 45.44 87 GLY A CA 1
ATOM 638 C C . GLY A 1 87 ? 27.609 -49.281 -3.943 1 45.44 87 GLY A C 1
ATOM 639 O O . GLY A 1 87 ? 28.312 -48.281 -3.775 1 45.44 87 GLY A O 1
ATOM 640 N N . SER A 1 88 ? 26.391 -49.281 -3.879 1 45.47 88 SER A N 1
ATOM 641 C CA . SER A 1 88 ? 25.75 -48.125 -3.283 1 45.47 88 SER A CA 1
ATOM 642 C C . SER A 1 88 ? 25.953 -48.094 -1.772 1 45.47 88 SER A C 1
ATOM 644 O O . SER A 1 88 ? 25.453 -47.188 -1.093 1 45.47 88 SER A O 1
ATOM 646 N N . GLY A 1 89 ? 26.547 -49.188 -1.185 1 39.12 89 GLY A N 1
ATOM 647 C CA . GLY A 1 89 ? 26.781 -49.156 0.248 1 39.12 89 GLY A CA 1
ATOM 648 C C . GLY A 1 89 ? 27.828 -48.125 0.663 1 39.12 89 GLY A C 1
ATOM 649 O O . GLY A 1 89 ? 28.234 -48.094 1.823 1 39.12 89 GLY A O 1
ATOM 650 N N . GLY A 1 90 ? 28.781 -47.844 -0.206 1 34.84 90 GLY A N 1
ATOM 651 C CA . GLY A 1 90 ? 29.719 -46.875 0.351 1 34.84 90 GLY A CA 1
ATOM 652 C C . GLY A 1 90 ? 29.047 -45.594 0.806 1 34.84 90 GLY A C 1
ATOM 653 O O . GLY A 1 90 ? 28.031 -45.156 0.236 1 34.84 90 GLY A O 1
ATOM 654 N N . ASP A 1 91 ? 29.281 -45.25 2.131 1 34.94 91 ASP A N 1
ATOM 655 C CA . ASP A 1 91 ? 29.016 -44 2.863 1 34.94 91 ASP A CA 1
ATOM 656 C C . ASP A 1 91 ? 29.266 -42.781 1.992 1 34.94 91 ASP A C 1
ATOM 658 O O . ASP A 1 91 ? 29.766 -41.75 2.477 1 34.94 91 ASP A O 1
ATOM 662 N N . GLY A 1 92 ? 29.719 -42.938 0.783 1 33.31 92 GLY A N 1
ATOM 663 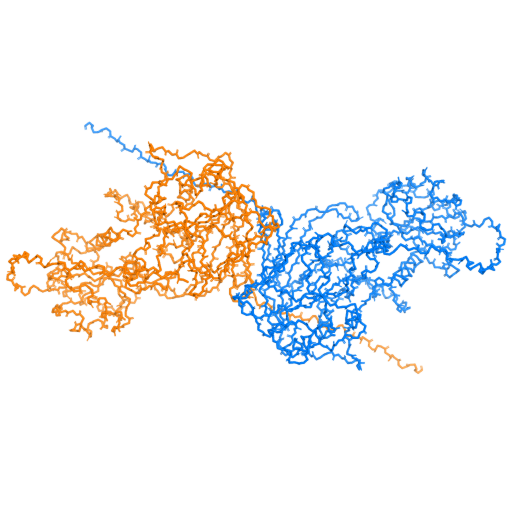C CA . GLY A 1 92 ? 30.047 -41.625 0.246 1 33.31 92 GLY A CA 1
ATOM 664 C C . GLY A 1 92 ? 28.922 -40.625 0.405 1 33.31 92 GLY A C 1
ATOM 665 O O . GLY A 1 92 ? 27.844 -40.812 -0.15 1 33.31 92 GLY A O 1
ATOM 666 N N . SER A 1 93 ? 28.891 -40 1.487 1 34.66 93 SER A N 1
ATOM 667 C CA . SER A 1 93 ? 28.234 -38.812 1.993 1 34.66 93 SER A CA 1
ATOM 668 C C . SER A 1 93 ? 28.125 -37.719 0.918 1 34.66 93 SER A C 1
ATOM 670 O O . SER A 1 93 ? 27.781 -36.594 1.209 1 34.66 93 SER A O 1
ATOM 672 N N . GLY A 1 94 ? 28.938 -37.75 -0.188 1 33.78 94 GLY A N 1
ATOM 673 C CA . GLY A 1 94 ? 29.078 -36.438 -0.782 1 33.78 94 GLY A CA 1
ATOM 674 C C . GLY A 1 94 ? 27.781 -35.906 -1.373 1 33.78 94 GLY A C 1
ATOM 675 O O . GLY A 1 94 ? 26.984 -36.688 -1.901 1 33.78 94 GLY A O 1
ATOM 676 N N . ASP A 1 95 ? 27.359 -34.719 -1.026 1 38.19 95 ASP A N 1
ATOM 677 C CA . ASP A 1 95 ? 26.344 -33.719 -1.35 1 38.19 95 ASP A CA 1
ATOM 678 C C . ASP A 1 95 ? 26.094 -33.656 -2.855 1 38.19 95 ASP A C 1
ATOM 680 O O . ASP A 1 95 ? 25.031 -33.219 -3.295 1 38.19 95 ASP A O 1
ATOM 684 N N . GLY A 1 96 ? 27.156 -33.906 -3.646 1 39.84 96 GLY A N 1
ATOM 685 C CA . GLY A 1 96 ? 27.094 -33.625 -5.07 1 39.84 96 GLY A CA 1
ATOM 686 C C . GLY A 1 96 ? 26.234 -34.594 -5.836 1 39.84 96 GLY A C 1
ATOM 687 O O . GLY A 1 96 ? 25.688 -34.281 -6.895 1 39.84 96 GLY A O 1
ATOM 688 N N . ASP A 1 97 ? 26.359 -35.844 -5.625 1 41.25 97 ASP A N 1
ATOM 689 C CA . ASP A 1 97 ? 25.75 -36.938 -6.383 1 41.25 97 ASP A CA 1
ATOM 690 C C . ASP A 1 97 ? 24.219 -36.844 -6.34 1 41.25 97 ASP A C 1
ATOM 692 O O . ASP A 1 97 ? 23.531 -37.344 -7.242 1 41.25 97 ASP A O 1
ATOM 696 N N . ASP A 1 98 ? 23.719 -36.219 -5.359 1 45.56 98 ASP A N 1
ATOM 697 C CA . ASP A 1 98 ? 22.281 -36.094 -5.125 1 45.56 98 ASP A CA 1
ATOM 698 C C . ASP A 1 98 ? 21.656 -35.062 -6.035 1 45.56 98 ASP A C 1
ATOM 700 O O . ASP A 1 98 ? 20.453 -35.094 -6.305 1 45.56 98 ASP A O 1
ATOM 704 N N . GLU A 1 99 ? 22.516 -34.25 -6.594 1 47.66 99 GLU A N 1
ATOM 705 C CA . GLU A 1 99 ? 21.969 -33.156 -7.387 1 47.66 99 GLU A CA 1
ATOM 706 C C . GLU A 1 99 ? 21.391 -33.688 -8.711 1 47.66 99 GLU A C 1
ATOM 708 O O . GLU A 1 99 ? 20.359 -33.188 -9.172 1 47.66 99 GLU A O 1
ATOM 713 N N . ALA A 1 100 ? 22.125 -34.625 -9.391 1 44.06 100 ALA A N 1
ATOM 714 C CA . ALA A 1 100 ? 21.703 -35.094 -10.711 1 44.06 100 ALA A CA 1
ATOM 715 C C . ALA A 1 100 ? 20.375 -35.812 -10.625 1 44.06 100 ALA A C 1
ATOM 717 O O . ALA A 1 100 ? 19.531 -35.688 -11.516 1 44.06 100 ALA A O 1
ATOM 718 N N . ALA A 1 101 ? 20.266 -36.625 -9.602 1 44.09 101 ALA A N 1
ATOM 719 C CA . ALA A 1 101 ? 19.031 -37.406 -9.477 1 44.09 101 ALA A CA 1
ATOM 720 C C . ALA A 1 101 ? 17.844 -36.469 -9.203 1 44.09 101 ALA A C 1
ATOM 722 O O . ALA A 1 101 ? 16.734 -36.75 -9.641 1 44.09 101 ALA A O 1
ATOM 723 N N . TRP A 1 102 ? 18.188 -35.344 -8.617 1 51.47 102 TRP A N 1
ATOM 724 C CA . TRP A 1 102 ? 17.125 -34.406 -8.281 1 51.47 102 TRP A CA 1
ATOM 725 C C . TRP A 1 102 ? 16.594 -33.75 -9.539 1 51.47 102 TRP A C 1
ATOM 727 O O . TRP A 1 102 ? 15.406 -33.406 -9.609 1 51.47 102 TRP A O 1
ATOM 737 N N . MET A 1 103 ? 17.469 -33.906 -10.555 1 54.41 103 MET A N 1
ATOM 738 C CA . MET A 1 103 ? 17.062 -33.188 -11.766 1 54.41 103 MET A CA 1
ATOM 739 C C . MET A 1 103 ? 15.93 -33.938 -12.469 1 54.41 103 MET A C 1
ATOM 741 O O . MET A 1 103 ? 15.188 -33.312 -13.242 1 54.41 103 MET A O 1
ATOM 745 N N . HIS A 1 104 ? 15.859 -35.25 -12.109 1 58.28 104 HIS A N 1
ATOM 746 C CA . HIS A 1 104 ? 14.875 -36 -12.883 1 58.28 104 HIS A CA 1
ATOM 747 C C . HIS A 1 104 ? 13.555 -36.094 -12.125 1 58.28 104 HIS A C 1
ATOM 749 O O . HIS A 1 104 ? 12.57 -36.625 -12.656 1 58.28 104 HIS A O 1
ATOM 755 N N . GLY A 1 105 ? 13.484 -35.594 -11.039 1 76 105 GLY A N 1
ATOM 756 C CA . GLY A 1 105 ? 12.242 -35.688 -10.289 1 76 105 GLY A CA 1
ATOM 757 C C . GLY A 1 105 ? 12.07 -37.031 -9.594 1 76 105 GLY A C 1
ATOM 758 O O . GLY A 1 105 ? 12.945 -37.875 -9.664 1 76 105 GLY A O 1
ATOM 759 N N . ARG A 1 106 ? 10.984 -37.25 -8.922 1 86.25 106 ARG A N 1
ATOM 760 C CA . ARG A 1 106 ? 10.664 -38.469 -8.203 1 86.25 106 ARG A CA 1
ATOM 761 C C . ARG A 1 106 ? 9.938 -39.469 -9.102 1 86.25 106 ARG A C 1
ATOM 763 O O . ARG A 1 106 ? 8.828 -39.219 -9.562 1 86.25 106 ARG A O 1
ATOM 770 N N . ILE A 1 107 ? 10.625 -40.625 -9.375 1 89.69 107 ILE A N 1
ATOM 771 C CA . ILE A 1 107 ? 10.07 -41.625 -10.289 1 89.69 107 ILE A CA 1
ATOM 772 C C . ILE A 1 107 ? 10.242 -43.031 -9.703 1 89.69 107 ILE A C 1
ATOM 774 O O . ILE A 1 107 ? 11.32 -43.375 -9.219 1 89.69 107 ILE A O 1
ATOM 778 N N . VAL A 1 108 ? 9.195 -43.688 -9.648 1 89 108 VAL A N 1
ATOM 779 C CA . VAL A 1 108 ? 9.242 -45.125 -9.43 1 89 108 VAL A CA 1
ATOM 780 C C . VAL A 1 108 ? 9.164 -45.875 -10.773 1 89 108 VAL A C 1
ATOM 782 O O . VAL A 1 108 ? 8.117 -45.875 -11.422 1 89 108 VAL A O 1
ATOM 785 N N . TYR A 1 109 ? 10.242 -46.469 -11.117 1 89.62 109 TYR A N 1
ATOM 786 C CA . TYR A 1 109 ? 10.406 -47 -12.461 1 89.62 109 TYR A CA 1
ATOM 787 C C . TYR A 1 109 ? 10.477 -48.531 -12.422 1 89.62 109 TYR A C 1
ATOM 789 O O . TYR A 1 109 ? 11.477 -49.094 -11.984 1 89.62 109 TYR A O 1
ATOM 797 N N . PHE A 1 110 ? 9.477 -49.156 -12.945 1 85.5 110 PHE A N 1
ATOM 798 C CA . PHE A 1 110 ? 9.414 -50.594 -13.016 1 85.5 110 PHE A CA 1
ATOM 799 C C . PHE A 1 110 ? 10.125 -51.094 -14.266 1 85.5 110 PHE A C 1
ATOM 801 O O . PHE A 1 110 ? 9.734 -50.781 -15.383 1 85.5 110 PHE A O 1
ATOM 808 N N . LEU A 1 111 ? 11.172 -51.844 -14.117 1 82.31 111 LEU A N 1
ATOM 809 C CA . LEU A 1 111 ? 11.945 -52.312 -15.25 1 82.31 111 LEU A CA 1
ATOM 810 C C . LEU A 1 111 ? 11.383 -53.656 -15.75 1 82.31 111 LEU A C 1
ATOM 812 O O . LEU A 1 111 ? 11.789 -54.156 -16.812 1 82.31 111 LEU A O 1
ATOM 816 N N . GLY A 1 112 ? 10.492 -54.156 -15.156 1 68.69 112 GLY A N 1
ATOM 817 C CA . GLY A 1 112 ? 9.82 -55.375 -15.555 1 68.69 112 GLY A CA 1
ATOM 818 C C . GLY A 1 112 ? 8.508 -55.594 -14.82 1 68.69 112 GLY A C 1
ATOM 819 O O . GLY A 1 112 ? 8.297 -55.062 -13.734 1 68.69 112 GLY A O 1
ATOM 820 N N . GLY A 1 113 ? 7.527 -56.094 -15.484 1 59.25 113 GLY A N 1
ATOM 821 C CA . GLY A 1 113 ? 6.273 -56.469 -14.852 1 59.25 113 GLY A CA 1
ATOM 822 C C . GLY A 1 113 ? 5.18 -55.438 -15.016 1 59.25 113 GLY A C 1
ATOM 823 O O . GLY A 1 113 ? 5.406 -54.375 -15.602 1 59.25 113 GLY A O 1
ATOM 824 N N . PRO A 1 114 ? 3.941 -55.688 -14.68 1 54.53 114 PRO A N 1
ATOM 825 C CA . PRO A 1 114 ? 2.797 -54.781 -14.914 1 54.53 114 PRO A CA 1
ATOM 826 C C . PRO A 1 114 ? 2.807 -53.562 -14 1 54.53 114 PRO A C 1
ATOM 828 O O . PRO A 1 114 ? 2.789 -53.719 -12.773 1 54.53 114 PRO A O 1
ATOM 831 N N . ALA A 1 115 ? 3.299 -52.344 -14.43 1 53.94 115 ALA A N 1
ATOM 832 C CA . ALA A 1 115 ? 3.385 -51.125 -13.648 1 53.94 115 ALA A CA 1
ATOM 833 C C . ALA A 1 115 ? 2.016 -50.438 -13.516 1 53.94 115 ALA A C 1
ATOM 835 O O . ALA A 1 115 ? 1.702 -49.875 -12.477 1 53.94 115 ALA A O 1
ATOM 836 N N . ALA A 1 116 ? 1.188 -50.438 -14.461 1 54.75 116 ALA A N 1
ATOM 837 C CA . ALA A 1 116 ? 0.043 -49.531 -14.586 1 54.75 116 ALA A CA 1
ATOM 838 C C . ALA A 1 116 ? -0.948 -49.75 -13.445 1 54.75 116 ALA A C 1
ATOM 840 O O . ALA A 1 116 ? -1.484 -48.781 -12.891 1 54.75 116 ALA A O 1
ATOM 841 N N . GLN A 1 117 ? -1.187 -51.094 -13.109 1 56.69 117 GLN A N 1
ATOM 842 C CA . GLN A 1 117 ? -2.26 -51.344 -12.156 1 56.69 117 GLN A CA 1
ATOM 843 C C . GLN A 1 117 ? -1.847 -50.938 -10.742 1 56.69 117 GLN A C 1
ATOM 845 O O . GLN A 1 117 ? -2.699 -50.719 -9.883 1 56.69 117 GLN A O 1
ATOM 850 N N . GLN A 1 118 ? -0.517 -50.625 -10.609 1 62.22 118 GLN A N 1
ATOM 851 C CA . GLN A 1 118 ? -0.015 -50.438 -9.258 1 62.22 118 GLN A CA 1
ATOM 852 C C . GLN A 1 118 ? 0.151 -48.938 -8.969 1 62.22 118 GLN A C 1
ATOM 854 O O . GLN A 1 118 ? 0.247 -48.531 -7.805 1 62.22 118 GLN A O 1
ATOM 859 N N . ALA A 1 119 ? -0.009 -48.188 -9.953 1 66.12 119 ALA A N 1
ATOM 860 C CA . ALA A 1 119 ? 0.443 -46.812 -9.812 1 66.12 119 ALA A CA 1
ATOM 861 C C . ALA A 1 119 ? -0.375 -46.062 -8.766 1 66.12 119 ALA A C 1
ATOM 863 O O . ALA A 1 119 ? 0.184 -45.469 -7.848 1 66.12 119 ALA A O 1
ATOM 864 N N . ALA A 1 120 ? -1.659 -46.031 -8.898 1 68.75 120 ALA A N 1
ATOM 865 C CA . ALA A 1 120 ? -2.521 -45.312 -7.984 1 68.75 120 ALA A CA 1
ATOM 866 C C . ALA A 1 120 ? -2.373 -45.812 -6.555 1 68.75 120 ALA A C 1
ATOM 868 O O . ALA A 1 120 ? -2.318 -45.031 -5.609 1 68.75 120 ALA A O 1
ATOM 869 N N . ARG A 1 121 ? -2.246 -47.031 -6.441 1 75.62 121 ARG A N 1
ATOM 870 C CA . ARG A 1 121 ? -2.135 -47.625 -5.117 1 75.62 121 ARG A CA 1
ATOM 871 C C . ARG A 1 121 ? -0.793 -47.281 -4.473 1 75.62 121 ARG A C 1
ATOM 873 O O . ARG A 1 121 ? -0.722 -47.031 -3.268 1 75.62 121 ARG A O 1
ATOM 880 N N . LEU A 1 122 ? 0.179 -47.25 -5.289 1 82.44 122 LEU A N 1
ATOM 881 C CA . LEU A 1 122 ? 1.518 -47 -4.77 1 82.44 122 LEU A CA 1
ATOM 882 C C . LEU A 1 122 ? 1.61 -45.594 -4.195 1 82.44 122 LEU A C 1
ATOM 884 O O . LEU A 1 122 ? 2.082 -45.406 -3.072 1 82.44 122 LEU A O 1
ATOM 888 N N . ASN A 1 123 ? 1.143 -44.656 -4.918 1 85.75 123 ASN A N 1
ATOM 889 C CA . ASN A 1 123 ? 1.199 -43.281 -4.441 1 85.75 123 ASN A CA 1
ATOM 890 C C . ASN A 1 123 ? 0.32 -43.062 -3.209 1 85.75 123 ASN A C 1
ATOM 892 O O . ASN A 1 123 ? 0.692 -42.344 -2.289 1 85.75 123 ASN A O 1
ATOM 896 N N . SER A 1 124 ? -0.822 -43.656 -3.221 1 83.56 124 SER A N 1
ATOM 897 C CA . SER A 1 124 ? -1.669 -43.562 -2.035 1 83.56 124 SER A CA 1
ATOM 898 C C . SER A 1 124 ? -0.965 -44.156 -0.812 1 83.56 124 SER A C 1
ATOM 900 O O . SER A 1 124 ? -1.008 -43.562 0.271 1 83.56 124 SER A O 1
ATOM 902 N N . ALA A 1 125 ? -0.334 -45.25 -1.018 1 83.94 125 ALA A N 1
ATOM 903 C CA . ALA A 1 125 ? 0.375 -45.906 0.08 1 83.94 125 ALA A CA 1
ATOM 904 C C . ALA A 1 125 ? 1.559 -45.062 0.547 1 83.94 125 ALA A C 1
ATOM 906 O O . ALA A 1 125 ? 1.832 -44.969 1.746 1 83.94 125 ALA A O 1
ATOM 907 N N . MET A 1 126 ? 2.24 -44.562 -0.34 1 86.56 126 MET A N 1
ATOM 908 C CA . MET A 1 126 ? 3.387 -43.719 0.002 1 86.56 126 MET A CA 1
ATOM 909 C C . MET A 1 126 ? 2.945 -42.469 0.761 1 86.56 126 MET A C 1
ATOM 911 O O . MET A 1 126 ? 3.5 -42.156 1.814 1 86.56 126 MET A O 1
ATOM 915 N N . VAL A 1 127 ? 1.927 -41.812 0.278 1 85.69 127 VAL A N 1
ATOM 916 C CA . VAL A 1 127 ? 1.497 -40.531 0.838 1 85.69 127 VAL A CA 1
ATOM 917 C C . VAL A 1 127 ? 0.751 -40.781 2.15 1 85.69 127 VAL A C 1
ATOM 919 O O . VAL A 1 127 ? 1.115 -40.219 3.188 1 85.69 127 VAL A O 1
ATOM 922 N N . GLU A 1 128 ? -0.172 -41.594 2.186 1 84.88 128 GLU A N 1
ATOM 923 C CA . GLU A 1 128 ? -1.019 -41.844 3.352 1 84.88 128 GLU A CA 1
ATOM 924 C C . GLU A 1 128 ? -0.342 -42.781 4.348 1 84.88 128 GLU A C 1
ATOM 926 O O . GLU A 1 128 ? -0.489 -42.594 5.559 1 84.88 128 GLU A O 1
ATOM 931 N N . GLY A 1 129 ? 0.33 -43.688 3.826 1 84.31 129 GLY A N 1
ATOM 932 C CA . GLY A 1 129 ? 0.894 -44.719 4.684 1 84.31 129 GLY A CA 1
ATOM 933 C C . GLY A 1 129 ? 2.25 -44.344 5.254 1 84.31 129 GLY A C 1
ATOM 934 O O . GLY A 1 129 ? 2.506 -44.531 6.445 1 84.31 129 GLY A O 1
ATOM 935 N N . LEU A 1 130 ? 3.092 -43.875 4.414 1 87.88 130 LEU A N 1
ATOM 936 C CA . LEU A 1 130 ? 4.48 -43.688 4.82 1 87.88 130 LEU A CA 1
ATOM 937 C C . LEU A 1 130 ? 4.816 -42.188 4.965 1 87.88 130 LEU A C 1
ATOM 939 O O . LEU A 1 130 ? 5.906 -41.844 5.422 1 87.88 130 LEU A O 1
ATOM 943 N N . GLY A 1 131 ? 3.893 -41.281 4.562 1 85.06 131 GLY A N 1
ATOM 944 C CA . GLY A 1 131 ? 4.152 -39.844 4.652 1 85.06 131 GLY A CA 1
ATOM 945 C C . GLY A 1 131 ? 5.168 -39.375 3.639 1 85.06 131 GLY A C 1
ATOM 946 O O . GLY A 1 131 ? 5.898 -38.406 3.896 1 85.06 131 GLY A O 1
ATOM 947 N N . LEU A 1 132 ? 5.273 -40.125 2.52 1 85.56 132 LEU A N 1
ATOM 948 C CA . LEU A 1 132 ? 6.199 -39.719 1.463 1 85.56 132 LEU A CA 1
ATOM 949 C C . LEU A 1 132 ? 5.48 -38.938 0.373 1 85.56 132 LEU A C 1
ATOM 951 O O . LEU A 1 132 ? 4.273 -39.094 0.182 1 85.56 132 LEU A O 1
ATOM 955 N N . ALA A 1 133 ? 6.258 -38.062 -0.247 1 83.5 133 ALA A N 1
ATOM 956 C CA . ALA A 1 133 ? 5.715 -37.375 -1.405 1 83.5 133 ALA A CA 1
ATOM 957 C C . ALA A 1 133 ? 5.43 -38.312 -2.553 1 83.5 133 ALA A C 1
ATOM 959 O O . ALA A 1 133 ? 6.074 -39.375 -2.668 1 83.5 133 ALA A O 1
ATOM 960 N N . PRO A 1 134 ? 4.473 -38 -3.338 1 87.62 134 PRO A N 1
ATOM 961 C CA . PRO A 1 134 ? 4.168 -38.844 -4.477 1 87.62 134 PRO A CA 1
ATOM 962 C C . PRO A 1 134 ? 5.246 -38.812 -5.559 1 87.62 134 PRO A C 1
ATOM 964 O O . PRO A 1 134 ? 6.133 -37.969 -5.516 1 87.62 134 PRO A O 1
ATOM 967 N N . ALA A 1 135 ? 5.125 -39.844 -6.504 1 89 135 ALA A N 1
ATOM 968 C CA . ALA A 1 135 ? 6.09 -39.938 -7.594 1 89 135 ALA A CA 1
ATOM 969 C C . ALA A 1 135 ? 5.402 -40.344 -8.898 1 89 135 ALA A C 1
ATOM 971 O O . ALA A 1 135 ? 4.262 -40.781 -8.891 1 89 135 ALA A O 1
ATOM 972 N N . ILE A 1 136 ? 6.102 -40.031 -9.953 1 89.88 136 ILE A N 1
ATOM 973 C CA . ILE A 1 136 ? 5.688 -40.594 -11.227 1 89.88 136 ILE A CA 1
ATOM 974 C C . ILE A 1 136 ? 5.906 -42.125 -11.203 1 89.88 136 ILE A C 1
ATOM 976 O O . ILE A 1 136 ? 6.988 -42.594 -10.844 1 89.88 136 ILE A O 1
ATOM 980 N N . VAL A 1 137 ? 4.875 -42.844 -11.469 1 88.38 137 VAL A N 1
ATOM 981 C CA . VAL A 1 137 ? 4.988 -44.281 -11.555 1 88.38 137 VAL A CA 1
ATOM 982 C C . VAL A 1 137 ? 4.969 -44.719 -13.016 1 88.38 137 VAL A C 1
ATOM 984 O O . VAL A 1 137 ? 4.008 -44.469 -13.742 1 88.38 137 VAL A O 1
ATOM 987 N N . ALA A 1 138 ? 6.027 -45.344 -13.383 1 87.94 138 ALA A N 1
ATOM 988 C CA . ALA A 1 138 ? 6.141 -45.719 -14.789 1 87.94 138 ALA A CA 1
ATOM 989 C C . ALA A 1 138 ? 6.762 -47.094 -14.945 1 87.94 138 ALA A C 1
ATOM 991 O O . ALA A 1 138 ? 7.406 -47.594 -14.016 1 87.94 138 ALA A O 1
ATOM 992 N N . ALA A 1 139 ? 6.512 -47.688 -16.094 1 84.62 139 ALA A N 1
ATOM 993 C CA . ALA A 1 139 ? 7.113 -48.969 -16.453 1 84.62 139 ALA A CA 1
ATOM 994 C C . ALA A 1 139 ? 7.977 -48.844 -17.703 1 84.62 139 ALA A C 1
ATOM 996 O O . ALA A 1 139 ? 7.645 -48.062 -18.625 1 84.62 139 ALA A O 1
ATOM 997 N N . ALA A 1 140 ? 9 -49.656 -17.641 1 85.62 140 ALA A N 1
ATOM 998 C CA . ALA A 1 140 ? 9.867 -49.656 -18.812 1 85.62 140 ALA A CA 1
ATOM 999 C C . ALA A 1 140 ? 9.133 -50.188 -20.047 1 85.62 140 ALA A C 1
ATOM 1001 O O . ALA A 1 140 ? 8.391 -51.156 -19.953 1 85.62 140 ALA A O 1
ATOM 1002 N N . GLN A 1 141 ? 9.328 -49.438 -21.094 1 83.12 141 GLN A N 1
ATOM 1003 C CA . GLN A 1 141 ? 8.758 -49.844 -22.375 1 83.12 141 GLN A CA 1
ATOM 1004 C C . GLN A 1 141 ? 9.805 -50.5 -23.266 1 83.12 141 GLN A C 1
ATOM 1006 O O . GLN A 1 141 ? 11 -50.438 -22.984 1 83.12 141 GLN A O 1
ATOM 1011 N N . GLU A 1 142 ? 9.406 -51.188 -24.266 1 79.75 142 GLU A N 1
ATOM 1012 C CA . GLU A 1 142 ? 10.312 -51.875 -25.172 1 79.75 142 GLU A CA 1
ATOM 1013 C C . GLU A 1 142 ? 11.375 -50.938 -25.734 1 79.75 142 GLU A C 1
ATOM 1015 O O . GLU A 1 142 ? 12.539 -51.312 -25.859 1 79.75 142 GLU A O 1
ATOM 1020 N N . GLY A 1 143 ? 11.094 -49.75 -25.984 1 84.94 143 GLY A N 1
ATOM 1021 C CA . GLY A 1 143 ? 12.016 -48.781 -26.562 1 84.94 143 GLY A CA 1
ATOM 1022 C C . GLY A 1 143 ? 12.992 -48.219 -25.547 1 84.94 143 GLY A C 1
ATOM 1023 O O . GLY A 1 143 ? 13.961 -47.562 -25.906 1 84.94 143 GLY A O 1
ATOM 1024 N N . HIS A 1 144 ? 12.891 -48.688 -24.281 1 89.88 144 HIS A N 1
ATOM 1025 C CA . HIS A 1 144 ? 13.75 -48.125 -23.25 1 89.88 144 HIS A CA 1
ATOM 1026 C C . HIS A 1 144 ? 15.016 -48.938 -23.062 1 89.88 144 HIS A C 1
ATOM 1028 O O . HIS A 1 144 ? 16 -48.469 -22.5 1 89.88 144 HIS A O 1
ATOM 1034 N N . ALA A 1 145 ? 15.055 -50.125 -23.484 1 87.12 145 ALA A N 1
ATOM 1035 C CA . ALA A 1 145 ? 16.109 -51.062 -23.172 1 87.12 145 ALA A CA 1
ATOM 1036 C C . ALA A 1 145 ? 17.484 -50.562 -23.594 1 87.12 145 ALA A C 1
ATOM 1038 O O . ALA A 1 145 ? 18.469 -50.75 -22.891 1 87.12 145 ALA A O 1
ATOM 1039 N N . ALA A 1 146 ? 17.5 -49.844 -24.672 1 91.31 146 ALA A N 1
ATOM 1040 C CA . ALA A 1 146 ? 18.781 -49.406 -25.219 1 91.31 146 ALA A CA 1
ATOM 1041 C C . ALA A 1 146 ? 19.156 -48.031 -24.672 1 91.31 146 ALA A C 1
ATOM 1043 O O . ALA A 1 146 ? 20.312 -47.594 -24.812 1 91.31 146 ALA A O 1
ATOM 1044 N N . LEU A 1 147 ? 18.312 -47.406 -23.984 1 92.5 147 LEU A N 1
ATOM 1045 C CA . LEU A 1 147 ? 18.562 -46.062 -23.469 1 92.5 147 LEU A CA 1
ATOM 1046 C C . LEU A 1 147 ? 19.312 -46.094 -22.156 1 92.5 147 LEU A C 1
ATOM 1048 O O . LEU A 1 147 ? 19.062 -46.969 -21.312 1 92.5 147 LEU A O 1
ATOM 1052 N N . PRO A 1 148 ? 20.266 -45.125 -22.109 1 91.56 148 PRO A N 1
ATOM 1053 C CA . PRO A 1 148 ? 20.766 -44.938 -20.734 1 91.56 148 PRO A CA 1
ATOM 1054 C C . PRO A 1 148 ? 19.656 -44.594 -19.75 1 91.56 148 PRO A C 1
ATOM 1056 O O . PRO A 1 148 ? 18.672 -43.969 -20.109 1 91.56 148 PRO A O 1
ATOM 1059 N N . LEU A 1 149 ? 19.781 -45.031 -18.531 1 88.81 149 LEU A N 1
ATOM 1060 C CA . LEU A 1 149 ? 18.766 -44.844 -17.516 1 88.81 149 LEU A CA 1
ATOM 1061 C C . LEU A 1 149 ? 18.344 -43.375 -17.438 1 88.81 149 LEU A C 1
ATOM 1063 O O . LEU A 1 149 ? 17.156 -43.062 -17.359 1 88.81 149 LEU A O 1
ATOM 1067 N N . GLY A 1 150 ? 19.344 -42.438 -17.453 1 87.06 150 GLY A N 1
ATOM 1068 C CA . GLY A 1 150 ? 19.031 -41.031 -17.406 1 87.06 150 GLY A CA 1
ATOM 1069 C C . GLY A 1 150 ? 18.078 -40.594 -18.5 1 87.06 150 GLY A C 1
ATOM 1070 O O . GLY A 1 150 ? 17.141 -39.844 -18.25 1 87.06 150 GLY A O 1
ATOM 1071 N N . ASP A 1 151 ? 18.328 -41.062 -19.625 1 89.06 151 ASP A N 1
ATOM 1072 C CA . ASP A 1 151 ? 17.5 -40.719 -20.781 1 89.06 151 ASP A CA 1
ATOM 1073 C C . ASP A 1 151 ? 16.109 -41.344 -20.641 1 89.06 151 ASP A C 1
ATOM 1075 O O . ASP A 1 151 ? 15.117 -40.719 -21.031 1 89.06 151 ASP A O 1
ATOM 1079 N N . ALA A 1 152 ? 16.094 -42.594 -20.219 1 89.19 152 ALA A N 1
ATOM 1080 C CA . ALA A 1 152 ? 14.812 -43.25 -20.031 1 89.19 152 ALA A CA 1
ATOM 1081 C C . ALA A 1 152 ? 13.953 -42.5 -19.016 1 89.19 152 ALA A C 1
ATOM 1083 O O . ALA A 1 152 ? 12.75 -42.312 -19.219 1 89.19 152 ALA A O 1
ATOM 1084 N N . LEU A 1 153 ? 14.578 -42.125 -17.969 1 88.25 153 LEU A N 1
ATOM 1085 C CA . LEU A 1 153 ? 13.859 -41.375 -16.953 1 88.25 153 LEU A CA 1
ATOM 1086 C C . LEU A 1 153 ? 13.352 -40.031 -17.5 1 88.25 153 LEU A C 1
ATOM 1088 O O . LEU A 1 153 ? 12.219 -39.625 -17.219 1 88.25 153 LEU A O 1
ATOM 1092 N N . ALA A 1 154 ? 14.133 -39.375 -18.281 1 86.94 154 ALA A N 1
ATOM 1093 C CA . ALA A 1 154 ? 13.719 -38.125 -18.906 1 86.94 154 ALA A CA 1
ATOM 1094 C C . ALA A 1 154 ? 12.508 -38.344 -19.812 1 86.94 154 ALA A C 1
ATOM 1096 O O . ALA A 1 154 ? 11.586 -37.5 -19.828 1 86.94 154 ALA A O 1
ATOM 1097 N N . ARG A 1 155 ? 12.531 -39.375 -20.516 1 88.38 155 ARG A N 1
ATOM 1098 C CA . ARG A 1 155 ? 11.422 -39.688 -21.406 1 88.38 155 ARG A CA 1
ATOM 1099 C C . ARG A 1 155 ? 10.148 -39.969 -20.609 1 88.38 155 ARG A C 1
ATOM 1101 O O . ARG A 1 155 ? 9.047 -39.625 -21.047 1 88.38 155 ARG A O 1
ATOM 1108 N N . VAL A 1 156 ? 10.312 -40.688 -19.516 1 88.44 156 VAL A N 1
ATOM 1109 C CA . VAL A 1 156 ? 9.172 -40.969 -18.641 1 88.44 156 VAL A CA 1
ATOM 1110 C C . VAL A 1 156 ? 8.562 -39.656 -18.156 1 88.44 156 VAL A C 1
ATOM 1112 O O . VAL A 1 156 ? 7.344 -39.5 -18.141 1 88.44 156 VAL A O 1
ATOM 1115 N N . ARG A 1 157 ? 9.367 -38.781 -17.75 1 89.81 157 ARG A N 1
ATOM 1116 C CA . ARG A 1 157 ? 8.898 -37.5 -17.266 1 89.81 157 ARG A CA 1
ATOM 1117 C C . ARG A 1 157 ? 8.18 -36.719 -18.375 1 89.81 157 ARG A C 1
ATOM 1119 O O . ARG A 1 157 ? 7.141 -36.094 -18.125 1 89.81 157 ARG A O 1
ATOM 1126 N N . GLU A 1 158 ? 8.727 -36.75 -19.484 1 87.88 158 GLU A N 1
ATOM 1127 C CA . GLU A 1 158 ? 8.109 -36.094 -20.625 1 87.88 158 GLU A CA 1
ATOM 1128 C C . GLU A 1 158 ? 6.746 -36.688 -20.953 1 87.88 158 GLU A C 1
ATOM 1130 O O . GLU A 1 158 ? 5.801 -35.969 -21.266 1 87.88 158 GLU A O 1
ATOM 1135 N N . ALA A 1 159 ? 6.738 -37.969 -20.969 1 89.06 159 ALA A N 1
ATOM 1136 C CA . ALA A 1 159 ? 5.48 -38.656 -21.234 1 89.06 159 ALA A CA 1
ATOM 1137 C C . ALA A 1 159 ? 4.418 -38.281 -20.203 1 89.06 159 ALA A C 1
ATOM 1139 O O . ALA A 1 159 ? 3.248 -38.094 -20.547 1 89.06 159 ALA A O 1
ATOM 1140 N N . HIS A 1 160 ? 4.852 -38.25 -19 1 90.19 160 HIS A N 1
ATOM 1141 C CA . HIS A 1 160 ? 3.943 -37.875 -17.938 1 90.19 160 HIS A CA 1
ATOM 1142 C C . HIS A 1 160 ? 3.398 -36.469 -18.156 1 90.19 160 HIS A C 1
ATOM 1144 O O . HIS A 1 160 ? 2.193 -36.25 -18.031 1 90.19 160 HIS A O 1
ATOM 1150 N N . ALA A 1 161 ? 4.277 -35.531 -18.453 1 90.81 161 ALA A N 1
ATOM 1151 C CA . ALA A 1 161 ? 3.887 -34.125 -18.703 1 90.81 161 ALA A CA 1
ATOM 1152 C C . ALA A 1 161 ? 2.906 -34.031 -19.875 1 90.81 161 ALA A C 1
ATOM 1154 O O . ALA A 1 161 ? 1.938 -33.281 -19.828 1 90.81 161 ALA A O 1
ATOM 1155 N N . ARG A 1 162 ? 3.186 -34.812 -20.891 1 91 162 ARG A N 1
ATOM 1156 C CA . ARG A 1 162 ? 2.316 -34.812 -22.062 1 91 162 ARG A CA 1
ATOM 1157 C C . ARG A 1 162 ? 0.951 -35.406 -21.734 1 91 162 ARG A C 1
ATOM 1159 O O . ARG A 1 162 ? -0.08 -34.875 -22.141 1 91 162 ARG A O 1
ATOM 1166 N N . HIS A 1 163 ? 0.998 -36.531 -21.031 1 90.19 163 HIS A N 1
ATOM 1167 C CA . HIS A 1 163 ? -0.235 -37.219 -20.672 1 90.19 163 HIS A CA 1
ATOM 1168 C C . HIS A 1 163 ? -1.174 -36.312 -19.906 1 90.19 163 HIS A C 1
ATOM 1170 O O . HIS A 1 163 ? -2.381 -36.281 -20.156 1 90.19 163 HIS A O 1
ATOM 1176 N N . TRP A 1 164 ? -0.615 -35.5 -19.047 1 90.81 164 TRP A N 1
ATOM 1177 C CA . TRP A 1 164 ? -1.432 -34.656 -18.188 1 90.81 164 TRP A CA 1
ATOM 1178 C C . TRP A 1 164 ? -1.466 -33.219 -18.719 1 90.81 164 TRP A C 1
ATOM 1180 O O . TRP A 1 164 ? -1.984 -32.344 -18.047 1 90.81 164 TRP A O 1
ATOM 1190 N N . GLU A 1 165 ? -0.881 -32.938 -19.812 1 90.31 165 GLU A N 1
ATOM 1191 C CA . GLU A 1 165 ? -0.839 -31.609 -20.438 1 90.31 165 GLU A CA 1
ATOM 1192 C C . GLU A 1 165 ? -0.366 -30.547 -19.438 1 90.31 165 GLU A C 1
ATOM 1194 O O . GLU A 1 165 ? -1.009 -29.516 -19.281 1 90.31 165 GLU A O 1
ATOM 1199 N N . LEU A 1 166 ? 0.707 -30.844 -18.828 1 92.56 166 LEU A N 1
ATOM 1200 C CA . LEU A 1 166 ? 1.218 -29.984 -17.766 1 92.56 166 LEU A CA 1
ATOM 1201 C C . LEU A 1 166 ? 1.767 -28.672 -18.328 1 92.56 166 LEU A C 1
ATOM 1203 O O . LEU A 1 166 ? 1.766 -27.656 -17.656 1 92.56 166 LEU A O 1
ATOM 1207 N N . VAL A 1 167 ? 2.299 -28.734 -19.547 1 93.69 167 VAL A N 1
ATOM 1208 C CA . VAL A 1 167 ? 2.928 -27.562 -20.156 1 93.69 167 VAL A CA 1
ATOM 1209 C C . VAL A 1 167 ? 2.152 -27.156 -21.406 1 93.69 167 VAL A C 1
ATOM 1211 O O . VAL A 1 167 ? 2.219 -27.828 -22.438 1 93.69 167 VAL A O 1
ATOM 1214 N N . ARG A 1 168 ? 1.433 -26.172 -21.281 1 93.25 168 ARG A N 1
ATOM 1215 C CA . ARG A 1 168 ? 0.718 -25.578 -22.406 1 93.25 168 ARG A CA 1
ATOM 1216 C C . ARG A 1 168 ? 1.201 -24.156 -22.672 1 93.25 168 ARG A C 1
ATOM 1218 O O . ARG A 1 168 ? 0.641 -23.203 -22.141 1 93.25 168 ARG A O 1
ATOM 1225 N N . PRO A 1 169 ? 2.184 -24.047 -23.531 1 95.44 169 PRO A N 1
ATOM 1226 C CA . PRO A 1 169 ? 2.732 -22.719 -23.781 1 95.44 169 PRO A CA 1
ATOM 1227 C C . PRO A 1 169 ? 1.678 -21.734 -24.266 1 95.44 169 PRO A C 1
ATOM 1229 O O . PRO A 1 169 ? 0.761 -22.109 -25 1 95.44 169 PRO A O 1
ATOM 1232 N N . VAL A 1 170 ? 1.804 -20.516 -23.906 1 96.69 170 VAL A N 1
ATOM 1233 C CA . VAL A 1 170 ? 0.894 -19.484 -24.359 1 96.69 170 VAL A CA 1
ATOM 1234 C C . VAL A 1 170 ? 1.115 -19.219 -25.844 1 96.69 170 VAL A C 1
ATOM 1236 O O . VAL A 1 170 ? 2.219 -19.422 -26.359 1 96.69 170 VAL A O 1
ATOM 1239 N N . ALA A 1 171 ? 0.039 -18.781 -26.531 1 96.62 171 ALA A N 1
ATOM 1240 C CA . ALA A 1 171 ? 0.172 -18.406 -27.938 1 96.62 171 ALA A CA 1
ATOM 1241 C C . ALA A 1 171 ? 0.98 -17.125 -28.078 1 96.62 171 ALA A C 1
ATOM 1243 O O . ALA A 1 171 ? 0.688 -16.109 -27.422 1 96.62 171 ALA A O 1
ATOM 1244 N N . THR A 1 172 ? 2.004 -17.141 -28.953 1 97.19 172 THR A N 1
ATOM 1245 C CA . THR A 1 172 ? 2.844 -15.953 -29.141 1 97.19 172 THR A CA 1
ATOM 1246 C C . THR A 1 172 ? 2.791 -15.461 -30.578 1 97.19 172 THR A C 1
ATOM 1248 O O . THR A 1 172 ? 3.436 -14.477 -30.922 1 97.19 172 THR A O 1
ATOM 1251 N N . ARG A 1 173 ? 2.041 -16.172 -31.391 1 96.81 173 ARG A N 1
ATOM 1252 C CA . ARG A 1 173 ? 1.833 -15.797 -32.781 1 96.81 173 ARG A CA 1
ATOM 1253 C C . ARG A 1 173 ? 0.351 -15.586 -33.062 1 96.81 173 ARG A C 1
ATOM 1255 O O . ARG A 1 173 ? -0.503 -16.25 -32.469 1 96.81 173 ARG A O 1
ATOM 1262 N N . LEU A 1 174 ? 0.109 -14.711 -34 1 96.5 174 LEU A N 1
ATOM 1263 C CA . LEU A 1 174 ? -1.266 -14.438 -34.406 1 96.5 174 LEU A CA 1
ATOM 1264 C C . LEU A 1 174 ? -1.837 -15.594 -35.219 1 96.5 174 LEU A C 1
ATOM 1266 O O . LEU A 1 174 ? -1.118 -16.531 -35.562 1 96.5 174 LEU A O 1
ATOM 1270 N N . ALA A 1 175 ? -3.125 -15.547 -35.531 1 93.44 175 ALA A N 1
ATOM 1271 C CA . ALA A 1 175 ? -3.824 -16.625 -36.219 1 93.44 175 ALA A CA 1
ATOM 1272 C C . ALA A 1 175 ? -3.184 -16.938 -37.562 1 93.44 175 ALA A C 1
ATOM 1274 O O . ALA A 1 175 ? -3.156 -18.094 -38 1 93.44 175 ALA A O 1
ATOM 1275 N N . ASP A 1 176 ? -2.574 -15.906 -38.188 1 94.31 176 ASP A N 1
ATOM 1276 C CA . ASP A 1 176 ? -1.955 -16.078 -39.5 1 94.31 176 ASP A CA 1
ATOM 1277 C C . ASP A 1 176 ? -0.486 -16.484 -39.344 1 94.31 176 ASP A C 1
ATOM 1279 O O . ASP A 1 176 ? 0.239 -16.547 -40.344 1 94.31 176 ASP A O 1
ATOM 1283 N N . GLY A 1 177 ? -0.051 -16.594 -38.125 1 94.62 177 GLY A N 1
ATOM 1284 C CA . GLY A 1 177 ? 1.311 -17.031 -37.875 1 94.62 177 GLY A CA 1
ATOM 1285 C C . GLY A 1 177 ? 2.283 -15.883 -37.688 1 94.62 177 GLY A C 1
ATOM 1286 O O . GLY A 1 177 ? 3.432 -16.094 -37.281 1 94.62 177 GLY A O 1
ATOM 1287 N N . SER A 1 178 ? 1.851 -14.703 -37.844 1 95.5 178 SER A N 1
ATOM 1288 C CA . SER A 1 178 ? 2.736 -13.547 -37.75 1 95.5 178 SER A CA 1
ATOM 1289 C C . SER A 1 178 ? 2.947 -13.133 -36.281 1 95.5 178 SER A C 1
ATOM 1291 O O . SER A 1 178 ? 2.191 -13.539 -35.406 1 95.5 178 SER A O 1
ATOM 1293 N N . ALA A 1 179 ? 4.02 -12.406 -36.188 1 95.38 179 ALA A N 1
ATOM 1294 C CA . ALA A 1 179 ? 4.273 -11.82 -34.875 1 95.38 179 ALA A CA 1
ATOM 1295 C C . ALA A 1 179 ? 3.359 -10.625 -34.594 1 95.38 179 ALA A C 1
ATOM 1297 O O . ALA A 1 179 ? 2.98 -9.914 -35.531 1 95.38 179 ALA A O 1
ATOM 1298 N N . PRO A 1 180 ? 2.961 -10.469 -33.312 1 95.88 180 PRO A N 1
ATOM 1299 C CA . PRO A 1 180 ? 2.207 -9.25 -33 1 95.88 180 PRO A CA 1
ATOM 1300 C C . PRO A 1 180 ? 3.012 -7.98 -33.281 1 95.88 180 PRO A C 1
ATOM 1302 O O . PRO A 1 180 ? 4.246 -8.016 -33.312 1 95.88 180 PRO A O 1
ATOM 1305 N N . PRO A 1 181 ? 2.342 -6.871 -33.5 1 94.25 181 PRO A N 1
ATOM 1306 C CA . PRO A 1 181 ? 3.049 -5.613 -33.75 1 94.25 181 PRO A CA 1
ATOM 1307 C C . PRO A 1 181 ? 3.908 -5.164 -32.562 1 94.25 181 PRO A C 1
ATOM 1309 O O . PRO A 1 181 ? 3.531 -5.367 -31.422 1 94.25 181 PRO A O 1
ATOM 1312 N N . PRO A 1 182 ? 5.035 -4.543 -32.906 1 93.5 182 PRO A N 1
ATOM 1313 C CA . PRO A 1 182 ? 5.859 -4 -31.828 1 93.5 182 PRO A CA 1
ATOM 1314 C C . PRO A 1 182 ? 5.18 -2.848 -31.094 1 93.5 182 PRO A C 1
ATOM 1316 O O . PRO A 1 182 ? 4.262 -2.221 -31.625 1 93.5 182 PRO A O 1
ATOM 1319 N N . LEU A 1 183 ? 5.613 -2.578 -29.859 1 95.5 183 LEU A N 1
ATOM 1320 C CA . LEU A 1 183 ? 5.094 -1.462 -29.078 1 95.5 183 LEU A CA 1
ATOM 1321 C C . LEU A 1 183 ? 5.633 -0.135 -29.609 1 95.5 183 LEU A C 1
ATOM 1323 O O . LEU A 1 183 ? 6.809 -0.038 -29.969 1 95.5 183 LEU A O 1
ATOM 1327 N N . PRO A 1 184 ? 4.773 0.897 -29.641 1 93.25 184 PRO A N 1
ATOM 1328 C CA . PRO A 1 184 ? 5.234 2.199 -30.125 1 93.25 184 PRO A CA 1
ATOM 1329 C C . PRO A 1 184 ? 6.25 2.852 -29.203 1 93.25 184 PRO A C 1
ATOM 1331 O O . PRO A 1 184 ? 7.113 3.609 -29.641 1 93.25 184 PRO A O 1
ATOM 1334 N N . GLU A 1 185 ? 6.137 2.67 -27.906 1 92.5 185 GLU A N 1
ATOM 1335 C CA . GLU A 1 185 ? 7.027 3.176 -26.859 1 92.5 185 GLU A CA 1
ATOM 1336 C C . GLU A 1 185 ? 7.387 2.078 -25.859 1 92.5 185 GLU A C 1
ATOM 1338 O O . GLU A 1 185 ? 6.609 1.149 -25.641 1 92.5 185 GLU A O 1
ATOM 1343 N N . PRO A 1 186 ? 8.586 2.215 -25.344 1 93.44 186 PRO A N 1
ATOM 1344 C CA . PRO A 1 186 ? 8.945 1.208 -24.344 1 93.44 186 PRO A CA 1
ATOM 1345 C C . PRO A 1 186 ? 8.047 1.264 -23.109 1 93.44 186 PRO A C 1
ATOM 1347 O O . PRO A 1 186 ? 7.73 2.352 -22.609 1 93.44 186 PRO A O 1
ATOM 1350 N N . PRO A 1 187 ? 7.641 0.114 -22.641 1 96.12 187 PRO A N 1
ATOM 1351 C CA . PRO A 1 187 ? 6.887 0.105 -21.375 1 96.12 187 PRO A CA 1
ATOM 1352 C C . PRO A 1 187 ? 7.715 0.597 -20.188 1 96.12 187 PRO A C 1
ATOM 1354 O O . PRO A 1 187 ? 8.945 0.665 -20.281 1 96.12 187 PRO A O 1
ATOM 1357 N N . VAL A 1 188 ? 7.066 0.951 -19.141 1 95.62 188 VAL A N 1
ATOM 1358 C CA . VAL A 1 188 ? 7.734 1.491 -17.969 1 95.62 188 VAL A CA 1
ATOM 1359 C C . VAL A 1 188 ? 7.289 0.721 -16.719 1 95.62 188 VAL A C 1
ATOM 1361 O O . VAL A 1 188 ? 6.109 0.393 -16.578 1 95.62 188 VAL A O 1
ATOM 1364 N N . VAL A 1 189 ? 8.297 0.439 -15.867 1 96.44 189 VAL A N 1
ATOM 1365 C CA . VAL A 1 189 ? 8 -0.204 -14.594 1 96.44 189 VAL A CA 1
ATOM 1366 C C . VAL A 1 189 ? 7.547 0.844 -13.578 1 96.44 189 VAL A C 1
ATOM 1368 O O . VAL A 1 189 ? 8.336 1.688 -13.148 1 96.44 189 VAL A O 1
ATOM 1371 N N . ALA A 1 190 ? 6.34 0.776 -13.164 1 96 190 ALA A N 1
ATOM 1372 C CA . ALA A 1 190 ? 5.77 1.725 -12.211 1 96 190 ALA A CA 1
ATOM 1373 C C . ALA A 1 190 ? 6.023 1.278 -10.773 1 96 190 ALA A C 1
ATOM 1375 O O . ALA A 1 190 ? 6.035 2.102 -9.859 1 96 190 ALA A O 1
ATOM 1376 N N . MET A 1 191 ? 6.168 0.042 -10.578 1 96.5 191 MET A N 1
ATOM 1377 C CA . MET A 1 191 ? 6.398 -0.535 -9.258 1 96.5 191 MET A CA 1
ATOM 1378 C C . MET A 1 191 ? 7.156 -1.855 -9.367 1 96.5 191 MET A C 1
ATOM 1380 O O . MET A 1 191 ? 6.875 -2.664 -10.25 1 96.5 191 MET A O 1
ATOM 1384 N N . ASN A 1 192 ? 8.148 -2.088 -8.664 1 96.19 192 ASN A N 1
ATOM 1385 C CA . ASN A 1 192 ? 8.938 -3.299 -8.484 1 96.19 192 ASN A CA 1
ATOM 1386 C C . ASN A 1 192 ? 9.227 -3.57 -7.016 1 96.19 192 ASN A C 1
ATOM 1388 O O . ASN A 1 192 ? 10.117 -2.953 -6.426 1 96.19 192 ASN A O 1
ATOM 1392 N N . VAL A 1 193 ? 8.398 -4.562 -6.43 1 96.31 193 VAL A N 1
ATOM 1393 C CA . VAL A 1 193 ? 8.477 -4.676 -4.977 1 96.31 193 VAL A CA 1
ATOM 1394 C C . VAL A 1 193 ? 8.672 -6.137 -4.586 1 96.31 193 VAL A C 1
ATOM 1396 O O . VAL A 1 193 ? 8.336 -7.043 -5.348 1 96.31 193 VAL A O 1
ATOM 1399 N N . SER A 1 194 ? 9.258 -6.336 -3.404 1 95.5 194 SER A N 1
ATOM 1400 C CA . SER A 1 194 ? 9.336 -7.609 -2.697 1 95.5 194 SER A CA 1
ATOM 1401 C C . SER A 1 194 ? 8.742 -7.5 -1.297 1 95.5 194 SER A C 1
ATOM 1403 O O . SER A 1 194 ? 8.961 -6.508 -0.601 1 95.5 194 SER A O 1
ATOM 1405 N N . ILE A 1 195 ? 7.887 -8.43 -0.924 1 95.5 195 ILE A N 1
ATOM 1406 C CA . ILE A 1 195 ? 7.223 -8.43 0.374 1 95.5 195 ILE A CA 1
ATOM 1407 C C . ILE A 1 195 ? 7.141 -9.852 0.915 1 95.5 195 ILE A C 1
ATOM 1409 O O . ILE A 1 195 ? 7.527 -10.805 0.233 1 95.5 195 ILE A O 1
ATOM 1413 N N . ASP A 1 196 ? 6.656 -10.008 2.123 1 95.25 196 ASP A N 1
ATOM 1414 C CA . ASP A 1 196 ? 6.336 -11.305 2.711 1 95.25 196 ASP A CA 1
ATOM 1415 C C . ASP A 1 196 ? 7.566 -12.203 2.76 1 95.25 196 ASP A C 1
ATOM 1417 O O . ASP A 1 196 ? 7.547 -13.32 2.246 1 95.25 196 ASP A O 1
ATOM 1421 N N . ARG A 1 197 ? 8.57 -11.703 3.357 1 94.81 197 ARG A N 1
ATOM 1422 C CA . ARG A 1 197 ? 9.82 -12.445 3.498 1 94.81 197 ARG A CA 1
ATOM 1423 C C . ARG A 1 197 ? 9.688 -13.547 4.543 1 94.81 197 ARG A C 1
ATOM 1425 O O . ARG A 1 197 ? 9.07 -13.344 5.59 1 94.81 197 ARG A O 1
ATOM 1432 N N . GLY A 1 198 ? 10.188 -14.68 4.223 1 93.19 198 GLY A N 1
ATOM 1433 C CA . GLY A 1 198 ? 10.273 -15.812 5.133 1 93.19 198 GLY A CA 1
ATOM 1434 C C . GLY A 1 198 ? 11.414 -16.766 4.797 1 93.19 198 GLY A C 1
ATOM 1435 O O . GLY A 1 198 ? 12.18 -16.516 3.863 1 93.19 198 GLY A O 1
ATOM 1436 N N . VAL A 1 199 ? 11.602 -17.734 5.629 1 94.25 199 VAL A N 1
ATOM 1437 C CA . VAL A 1 199 ? 12.555 -18.812 5.383 1 94.25 199 VAL A CA 1
ATOM 1438 C C . VAL A 1 199 ? 11.805 -20.125 5.129 1 94.25 199 VAL A C 1
ATOM 1440 O O . VAL A 1 199 ? 10.945 -20.516 5.922 1 94.25 199 VAL A O 1
ATOM 1443 N N . VAL A 1 200 ? 12.102 -20.703 3.979 1 93.12 200 VAL A N 1
ATOM 1444 C CA . VAL A 1 200 ? 11.352 -21.891 3.582 1 93.12 200 VAL A CA 1
ATOM 1445 C C . VAL A 1 200 ? 12.32 -23.016 3.254 1 93.12 200 VAL A C 1
ATOM 1447 O O . VAL A 1 200 ? 13.477 -22.766 2.889 1 93.12 200 VAL A O 1
ATOM 1450 N N . PRO A 1 201 ? 11.883 -24.266 3.377 1 88.75 201 PRO A N 1
ATOM 1451 C CA . PRO A 1 201 ? 12.727 -25.391 2.961 1 88.75 201 PRO A CA 1
ATOM 1452 C C . PRO A 1 201 ? 12.844 -25.5 1.443 1 88.75 201 PRO A C 1
ATOM 1454 O O . PRO A 1 201 ? 12.023 -24.953 0.71 1 88.75 201 PRO A O 1
ATOM 1457 N N . THR A 1 202 ? 13.883 -26.141 1.04 1 83.81 202 THR A N 1
ATOM 1458 C CA . THR A 1 202 ? 14.062 -26.453 -0.373 1 83.81 202 THR A CA 1
ATOM 1459 C C . THR A 1 202 ? 13.867 -27.953 -0.622 1 83.81 202 THR A C 1
ATOM 1461 O O . THR A 1 202 ? 13.984 -28.766 0.302 1 83.81 202 THR A O 1
ATOM 1464 N N . SER A 1 203 ? 13.547 -28.297 -1.856 1 73.44 203 SER A N 1
ATOM 1465 C CA . SER A 1 203 ? 13.344 -29.703 -2.213 1 73.44 203 SER A CA 1
ATOM 1466 C C . SER A 1 203 ? 14.648 -30.484 -2.148 1 73.44 203 SER A C 1
ATOM 1468 O O . SER A 1 203 ? 14.641 -31.719 -2.031 1 73.44 203 SER A O 1
ATOM 1470 N N . ARG A 1 204 ? 15.773 -29.812 -2.143 1 69.88 204 ARG A N 1
ATOM 1471 C CA . ARG A 1 204 ? 17.078 -30.469 -2.123 1 69.88 204 ARG A CA 1
ATOM 1472 C C . ARG A 1 204 ? 17.641 -30.516 -0.707 1 69.88 204 ARG A C 1
ATOM 1474 O O . ARG A 1 204 ? 18.781 -30.938 -0.502 1 69.88 204 ARG A O 1
ATOM 1481 N N . GLY A 1 205 ? 16.875 -30.062 0.145 1 74.31 205 GLY A N 1
ATOM 1482 C CA . GLY A 1 205 ? 17.359 -29.953 1.512 1 74.31 205 GLY A CA 1
ATOM 1483 C C . GLY A 1 205 ? 17.828 -28.547 1.873 1 74.31 205 GLY A C 1
ATOM 1484 O O . GLY A 1 205 ? 18.109 -27.734 0.991 1 74.31 205 GLY A O 1
ATOM 1485 N N . GLY A 1 206 ? 17.781 -28.25 3.086 1 85.06 206 GLY A N 1
ATOM 1486 C CA . GLY A 1 206 ? 18.203 -26.938 3.559 1 85.06 206 GLY A CA 1
ATOM 1487 C C . GLY A 1 206 ? 17.078 -25.906 3.531 1 85.06 206 GLY A C 1
ATOM 1488 O O . GLY A 1 206 ? 15.914 -26.266 3.334 1 85.06 206 GLY A O 1
ATOM 1489 N N . LEU A 1 207 ? 17.516 -24.672 3.85 1 91.12 207 LEU A N 1
ATOM 1490 C CA . LEU A 1 207 ? 16.578 -23.562 3.92 1 91.12 207 LEU A CA 1
ATOM 1491 C C . LEU A 1 207 ? 16.984 -22.438 2.98 1 91.12 207 LEU A C 1
ATOM 1493 O O . LEU A 1 207 ? 18.156 -22.344 2.596 1 91.12 207 LEU A O 1
ATOM 1497 N N . ARG A 1 208 ? 16.062 -21.719 2.57 1 89.81 208 ARG A N 1
ATOM 1498 C CA . ARG A 1 208 ? 16.344 -20.516 1.789 1 89.81 208 ARG A CA 1
ATOM 1499 C C . ARG A 1 208 ? 15.438 -19.359 2.209 1 89.81 208 ARG A C 1
ATOM 1501 O O . ARG A 1 208 ? 14.336 -19.594 2.715 1 89.81 208 ARG A O 1
ATOM 1508 N N . VAL A 1 209 ? 15.938 -18.156 1.918 1 93.06 209 VAL A N 1
ATOM 1509 C CA . VAL A 1 209 ? 15.102 -16.969 2.08 1 93.06 209 VAL A CA 1
ATOM 1510 C C . VAL A 1 209 ? 14.148 -16.844 0.891 1 93.06 209 VAL A C 1
ATOM 1512 O O . VAL A 1 209 ? 14.547 -17.078 -0.255 1 93.06 209 VAL A O 1
ATOM 1515 N N . ASP A 1 210 ? 12.961 -16.594 1.229 1 94 210 ASP A N 1
ATOM 1516 C CA . ASP A 1 210 ? 11.93 -16.484 0.202 1 94 210 ASP A CA 1
ATOM 1517 C C . ASP A 1 210 ? 11.148 -15.18 0.357 1 94 210 ASP A C 1
ATOM 1519 O O . ASP A 1 210 ? 10.789 -14.797 1.473 1 94 210 ASP A O 1
ATOM 1523 N N . GLU A 1 211 ? 10.977 -14.438 -0.734 1 95.25 211 GLU A N 1
ATOM 1524 C CA . GLU A 1 211 ? 10.172 -13.227 -0.811 1 95.25 211 GLU A CA 1
ATOM 1525 C C . GLU A 1 211 ? 9.227 -13.266 -2.006 1 95.25 211 GLU A C 1
ATOM 1527 O O . GLU A 1 211 ? 9.594 -13.742 -3.084 1 95.25 211 GLU A O 1
ATOM 1532 N N . SER A 1 212 ? 8.008 -12.781 -1.812 1 96.19 212 SER A N 1
ATOM 1533 C CA . SER A 1 212 ? 7.09 -12.641 -2.938 1 96.19 212 SER A CA 1
ATOM 1534 C C . SER A 1 212 ? 7.293 -11.312 -3.654 1 96.19 212 SER A C 1
ATOM 1536 O O . SER A 1 212 ? 7.684 -10.32 -3.035 1 96.19 212 SER A O 1
ATOM 1538 N N . SER A 1 213 ? 6.984 -11.336 -4.961 1 96.69 213 SER A N 1
ATOM 1539 C CA . SER A 1 213 ? 7.23 -10.141 -5.766 1 96.69 213 SER A CA 1
ATOM 1540 C C . SER A 1 213 ? 5.984 -9.734 -6.547 1 96.69 213 SER A C 1
ATOM 1542 O O . SER A 1 213 ? 5.148 -10.578 -6.875 1 96.69 213 SER A O 1
ATOM 1544 N N . ALA A 1 214 ? 5.844 -8.461 -6.785 1 97.88 214 ALA A N 1
ATOM 1545 C CA . ALA A 1 214 ? 4.875 -7.875 -7.703 1 97.88 214 ALA A CA 1
ATOM 1546 C C . ALA A 1 214 ? 5.508 -6.762 -8.531 1 97.88 214 ALA A C 1
ATOM 1548 O O . ALA A 1 214 ? 6.227 -5.914 -7.992 1 97.88 214 ALA A O 1
ATOM 1549 N N . VAL A 1 215 ? 5.27 -6.809 -9.805 1 97.81 215 VAL A N 1
ATOM 1550 C CA . VAL A 1 215 ? 5.758 -5.797 -10.734 1 97.81 215 VAL A CA 1
ATOM 1551 C C . VAL A 1 215 ? 4.586 -5.195 -11.508 1 97.81 215 VAL A C 1
ATOM 1553 O O . VAL A 1 215 ? 3.699 -5.922 -11.961 1 97.81 215 VAL A O 1
ATOM 1556 N N . VAL A 1 216 ? 4.562 -3.895 -11.57 1 98.31 216 VAL A N 1
ATOM 1557 C CA . VAL A 1 216 ? 3.527 -3.178 -12.305 1 98.31 216 VAL A CA 1
ATOM 1558 C C . VAL A 1 216 ? 4.145 -2.457 -13.5 1 98.31 216 VAL A C 1
ATOM 1560 O O . VAL A 1 216 ? 5.074 -1.66 -13.344 1 98.31 216 VAL A O 1
ATOM 1563 N N . ILE A 1 217 ? 3.607 -2.727 -14.664 1 98 217 ILE A N 1
ATOM 1564 C CA . ILE A 1 217 ? 4.188 -2.189 -15.891 1 98 217 ILE A CA 1
ATOM 1565 C C . ILE A 1 217 ? 3.117 -1.441 -16.688 1 98 217 ILE A C 1
ATOM 1567 O O . ILE A 1 217 ? 2.041 -1.982 -16.953 1 98 217 ILE A O 1
ATOM 1571 N N . ASP A 1 218 ? 3.385 -0.226 -17.016 1 97.31 218 ASP A N 1
ATOM 1572 C CA . ASP A 1 218 ? 2.566 0.555 -17.938 1 97.31 218 ASP A CA 1
ATOM 1573 C C . ASP A 1 218 ? 3.107 0.464 -19.359 1 97.31 218 ASP A C 1
ATOM 1575 O O . ASP A 1 218 ? 4.324 0.466 -19.578 1 97.31 218 ASP A O 1
ATOM 1579 N N . GLY A 1 219 ? 2.182 0.216 -20.281 1 97 219 GLY A N 1
ATOM 1580 C CA . GLY A 1 219 ? 2.588 0.277 -21.672 1 97 219 GLY A CA 1
ATOM 1581 C C . GLY A 1 219 ? 2.838 -1.09 -22.281 1 97 219 GLY A C 1
ATOM 1582 O O . GLY A 1 219 ? 3.285 -1.192 -23.438 1 97 219 GLY A O 1
ATOM 1583 N N . LEU A 1 220 ? 2.58 -2.16 -21.578 1 97.25 220 LEU A N 1
ATOM 1584 C CA . LEU A 1 220 ? 2.703 -3.494 -22.156 1 97.25 220 LEU A CA 1
ATOM 1585 C C . LEU A 1 220 ? 1.562 -3.775 -23.125 1 97.25 220 LEU A C 1
ATOM 1587 O O . LEU A 1 220 ? 1.65 -4.691 -23.953 1 97.25 220 LEU A O 1
ATOM 1591 N N . LEU A 1 221 ? 0.495 -3.084 -22.969 1 97.56 221 LEU A N 1
ATOM 1592 C CA . LEU A 1 221 ? -0.635 -3.062 -23.891 1 97.56 221 LEU A CA 1
ATOM 1593 C C . LEU A 1 221 ? -0.791 -1.687 -24.531 1 97.56 221 LEU A C 1
ATOM 1595 O O . LEU A 1 221 ? -0.748 -0.668 -23.828 1 97.56 221 LEU A O 1
ATOM 1599 N N . THR A 1 222 ? -0.978 -1.661 -25.812 1 97.62 222 THR A N 1
ATOM 1600 C CA . THR A 1 222 ? -1.385 -0.405 -26.438 1 97.62 222 THR A CA 1
ATOM 1601 C C . THR A 1 222 ? -2.84 -0.085 -26.094 1 97.62 222 THR A C 1
ATOM 1603 O O . THR A 1 222 ? -3.588 -0.959 -25.656 1 97.62 222 THR A O 1
ATOM 1606 N N . GLU A 1 223 ? -3.143 1.16 -26.297 1 97.31 223 GLU A N 1
ATOM 1607 C CA . GLU A 1 223 ? -4.527 1.559 -26.078 1 97.31 223 GLU A CA 1
ATOM 1608 C C . GLU A 1 223 ? -5.484 0.751 -26.953 1 97.31 223 GLU A C 1
ATOM 1610 O O . GLU A 1 223 ? -6.566 0.363 -26.5 1 97.31 223 GLU A O 1
ATOM 1615 N N . ASP A 1 224 ? -5.066 0.494 -28.156 1 97.5 224 ASP A N 1
ATOM 1616 C CA . ASP A 1 224 ? -5.891 -0.29 -29.062 1 97.5 224 ASP A CA 1
ATOM 1617 C C . ASP A 1 224 ? -6.047 -1.726 -28.562 1 97.5 224 ASP A C 1
ATOM 1619 O O . ASP A 1 224 ? -7.141 -2.293 -28.625 1 97.5 224 ASP A O 1
ATOM 1623 N N . GLU A 1 225 ? -5.012 -2.32 -28.172 1 98.31 225 GLU A N 1
ATOM 1624 C CA . GLU A 1 225 ? -5.051 -3.688 -27.656 1 98.31 225 GLU A CA 1
ATOM 1625 C C . GLU A 1 225 ? -5.91 -3.779 -26.406 1 98.31 225 GLU A C 1
ATOM 1627 O O . GLU A 1 225 ? -6.699 -4.715 -26.25 1 98.31 225 GLU A O 1
ATOM 1632 N N . ARG A 1 226 ? -5.719 -2.832 -25.453 1 98.25 226 ARG A N 1
ATOM 1633 C CA . ARG A 1 226 ? -6.57 -2.762 -24.266 1 98.25 226 ARG A CA 1
ATOM 1634 C C . ARG A 1 226 ? -8.047 -2.701 -24.656 1 98.25 226 ARG A C 1
ATOM 1636 O O . ARG A 1 226 ? -8.867 -3.432 -24.094 1 98.25 226 ARG A O 1
ATOM 1643 N N . ALA A 1 227 ? -8.352 -1.806 -25.594 1 97.88 227 ALA A N 1
ATOM 1644 C CA . ALA A 1 227 ? -9.727 -1.626 -26.047 1 97.88 227 ALA A CA 1
ATOM 1645 C C . ALA A 1 227 ? -10.273 -2.91 -26.672 1 97.88 227 ALA A C 1
ATOM 1647 O O . ALA A 1 227 ? -11.445 -3.25 -26.484 1 97.88 227 ALA A O 1
ATOM 1648 N N . GLN A 1 228 ? -9.453 -3.609 -27.406 1 97.69 228 GLN A N 1
ATOM 1649 C CA . GLN A 1 228 ? -9.852 -4.867 -28.031 1 97.69 228 GLN A CA 1
ATOM 1650 C C . GLN A 1 228 ? -10.188 -5.922 -26.984 1 97.69 228 GLN A C 1
ATOM 1652 O O . GLN A 1 228 ? -11.172 -6.645 -27.109 1 97.69 228 GLN A O 1
ATOM 1657 N N . LEU A 1 229 ? -9.383 -6.043 -25.969 1 98.06 229 LEU A N 1
ATOM 1658 C CA . LEU A 1 229 ? -9.633 -6.996 -24.891 1 98.06 229 LEU A CA 1
ATOM 1659 C C . LEU A 1 229 ? -10.938 -6.676 -24.172 1 98.06 229 LEU A C 1
ATOM 1661 O O . LEU A 1 229 ? -11.727 -7.574 -23.875 1 98.06 229 LEU A O 1
ATOM 1665 N N . LEU A 1 230 ? -11.125 -5.359 -23.875 1 97.88 230 LEU A N 1
ATOM 1666 C CA . LEU A 1 230 ? -12.359 -4.957 -23.219 1 97.88 230 LEU A CA 1
ATOM 1667 C C . LEU A 1 230 ? -13.57 -5.273 -24.094 1 97.88 230 LEU A C 1
ATOM 1669 O O . LEU A 1 230 ? -14.586 -5.777 -23.594 1 97.88 230 LEU A O 1
ATOM 1673 N N . ALA A 1 231 ? -13.453 -4.945 -25.391 1 97.38 231 ALA A N 1
ATOM 1674 C CA . ALA A 1 231 ? -14.547 -5.234 -26.328 1 97.38 231 ALA A CA 1
ATOM 1675 C C . ALA A 1 231 ? -14.836 -6.734 -26.375 1 97.38 231 ALA A C 1
ATOM 1677 O O . ALA A 1 231 ? -16 -7.141 -26.438 1 97.38 231 ALA A O 1
ATOM 1678 N N . TRP A 1 232 ? -13.812 -7.512 -26.359 1 96.69 232 TRP A N 1
ATOM 1679 C CA . TRP A 1 232 ? -14 -8.961 -26.375 1 96.69 232 TRP A CA 1
ATOM 1680 C C . TRP A 1 232 ? -14.711 -9.422 -25.094 1 96.69 232 TRP A C 1
ATOM 1682 O O . TRP A 1 232 ? -15.586 -10.281 -25.156 1 96.69 232 TRP A O 1
ATOM 1692 N N . LEU A 1 233 ? -14.281 -8.898 -23.953 1 96.12 233 LEU A N 1
ATOM 1693 C CA . LEU A 1 233 ? -14.844 -9.266 -22.656 1 96.12 233 LEU A CA 1
ATOM 1694 C C . LEU A 1 233 ? -16.312 -8.836 -22.547 1 96.12 233 LEU A C 1
ATOM 1696 O O . LEU A 1 233 ? -17.094 -9.461 -21.844 1 96.12 233 LEU A O 1
ATOM 1700 N N . THR A 1 234 ? -16.578 -7.754 -23.219 1 95.88 234 THR A N 1
ATOM 1701 C CA . THR A 1 234 ? -17.938 -7.211 -23.156 1 95.88 234 THR A CA 1
ATOM 1702 C C . THR A 1 234 ? -18.594 -7.234 -24.547 1 95.88 234 THR A C 1
ATOM 1704 O O . THR A 1 234 ? -19 -8.289 -25.031 1 95.88 234 THR A O 1
ATOM 1707 N N . ALA A 1 235 ? -18.734 -6.074 -25.109 1 93.69 235 ALA A N 1
ATOM 1708 C CA . ALA A 1 235 ? -19.203 -5.848 -26.484 1 93.69 235 ALA A CA 1
ATOM 1709 C C . ALA A 1 235 ? -18.578 -4.586 -27.062 1 93.69 235 ALA A C 1
ATOM 1711 O O . ALA A 1 235 ? -18.125 -3.705 -26.328 1 93.69 235 ALA A O 1
ATOM 1712 N N . PRO A 1 236 ? -18.422 -4.711 -28.453 1 91.19 236 PRO A N 1
ATOM 1713 C CA . PRO A 1 236 ? -17.938 -3.463 -29.047 1 91.19 236 PRO A CA 1
ATOM 1714 C C . PRO A 1 236 ? -18.719 -2.24 -28.578 1 91.19 236 PRO A C 1
ATOM 1716 O O . PRO A 1 236 ? -19.953 -2.234 -28.625 1 91.19 236 PRO A O 1
ATOM 1719 N N . ALA A 1 237 ? -18.109 -1.216 -28.031 1 87.44 237 ALA A N 1
ATOM 1720 C CA . ALA A 1 237 ? -18.688 0.033 -27.547 1 87.44 237 ALA A CA 1
ATOM 1721 C C . ALA A 1 237 ? -19.641 -0.22 -26.375 1 87.44 237 ALA A C 1
ATOM 1723 O O . ALA A 1 237 ? -20.688 0.425 -26.266 1 87.44 237 ALA A O 1
ATOM 1724 N N . HIS A 1 238 ? -19.359 -1.221 -25.641 1 91.19 238 HIS A N 1
ATOM 1725 C CA . HIS A 1 238 ? -20.125 -1.48 -24.438 1 91.19 238 HIS A CA 1
ATOM 1726 C C . HIS A 1 238 ? -20.125 -0.275 -23.5 1 91.19 238 HIS A C 1
ATOM 1728 O O . HIS A 1 238 ? -19.047 0.216 -23.125 1 91.19 238 HIS A O 1
ATOM 1734 N N . PRO A 1 239 ? -21.297 0.224 -23.172 1 89.25 239 PRO A N 1
ATOM 1735 C CA . PRO A 1 239 ? -21.312 1.359 -22.25 1 89.25 239 PRO A CA 1
ATOM 1736 C C . PRO A 1 239 ? -20.734 1.009 -20.875 1 89.25 239 PRO A C 1
ATOM 1738 O O . PRO A 1 239 ? -21.125 -0.002 -20.281 1 89.25 239 PRO A O 1
ATOM 1741 N N . PRO A 1 240 ? -19.922 1.86 -20.344 1 88.31 240 PRO A N 1
ATOM 1742 C CA . PRO A 1 240 ? -19.219 1.538 -19.094 1 88.31 240 PRO A CA 1
ATOM 1743 C C . PRO A 1 240 ? -20.172 1.342 -17.922 1 88.31 240 PRO A C 1
ATOM 1745 O O . PRO A 1 240 ? -19.859 0.591 -16.984 1 88.31 240 PRO A O 1
ATOM 1748 N N . ALA A 1 241 ? -21.266 1.935 -17.953 1 90.5 241 ALA A N 1
ATOM 1749 C CA . ALA A 1 241 ? -22.188 1.913 -16.812 1 90.5 241 ALA A CA 1
ATOM 1750 C C . ALA A 1 241 ? -23.062 0.671 -16.844 1 90.5 241 ALA A C 1
ATOM 1752 O O . ALA A 1 241 ? -23.719 0.339 -15.844 1 90.5 241 ALA A O 1
ATOM 1753 N N . GLN A 1 242 ? -23.094 -0.086 -17.859 1 91.44 242 GLN A N 1
ATOM 1754 C CA . GLN A 1 242 ? -23.938 -1.264 -18 1 91.44 242 GLN A CA 1
ATOM 1755 C C . GLN A 1 242 ? -23.281 -2.492 -17.375 1 91.44 242 GLN A C 1
ATOM 1757 O O . GLN A 1 242 ? -22.047 -2.592 -17.344 1 91.44 242 GLN A O 1
ATOM 1762 N N . PRO A 1 243 ? -24.109 -3.406 -16.922 1 92.94 243 PRO A N 1
ATOM 1763 C CA . PRO A 1 243 ? -23.531 -4.656 -16.422 1 92.94 243 PRO A CA 1
ATOM 1764 C C . PRO A 1 243 ? -22.859 -5.484 -17.5 1 92.94 243 PRO A C 1
ATOM 1766 O O . PRO A 1 243 ? -23.109 -5.27 -18.688 1 92.94 243 PRO A O 1
ATOM 1769 N N . PRO A 1 244 ? -22 -6.375 -17.062 1 95.19 244 PRO A N 1
ATOM 1770 C CA . PRO A 1 244 ? -21.391 -7.262 -18.047 1 95.19 244 PRO A CA 1
ATOM 1771 C C . PRO A 1 244 ? -22.422 -8.031 -18.875 1 95.19 244 PRO A C 1
ATOM 1773 O O . PRO A 1 244 ? -23.484 -8.383 -18.359 1 95.19 244 PRO A O 1
ATOM 1776 N N . PRO A 1 245 ? -22.078 -8.266 -20.109 1 95.56 245 PRO A N 1
ATOM 1777 C CA . PRO A 1 245 ? -23.047 -8.977 -20.953 1 95.56 245 PRO A CA 1
ATOM 1778 C C . PRO A 1 245 ? -23.312 -10.398 -20.469 1 95.56 245 PRO A C 1
ATOM 1780 O O . PRO A 1 245 ? -22.391 -11.164 -20.219 1 95.56 245 PRO A O 1
ATOM 1783 N N . ALA A 1 246 ? -24.547 -10.836 -20.531 1 92.44 246 ALA A N 1
ATOM 1784 C CA . ALA A 1 246 ? -25 -12.094 -19.938 1 92.44 246 ALA A CA 1
ATOM 1785 C C . ALA A 1 246 ? -24.562 -13.281 -20.781 1 92.44 246 ALA A C 1
ATOM 1787 O O . ALA A 1 246 ? -24.562 -14.422 -20.312 1 92.44 246 ALA A O 1
ATOM 1788 N N . ASP A 1 247 ? -24.266 -13.031 -21.984 1 92.88 247 ASP A N 1
ATOM 1789 C CA . ASP A 1 247 ? -23.859 -14.141 -22.844 1 92.88 247 ASP A CA 1
ATOM 1790 C C . ASP A 1 247 ? -22.484 -14.656 -22.453 1 92.88 247 ASP A C 1
ATOM 1792 O O . ASP A 1 247 ? -22.172 -15.828 -22.656 1 92.88 247 ASP A O 1
ATOM 1796 N N . LYS A 1 248 ? -21.625 -13.781 -21.875 1 94.44 248 LYS A N 1
ATOM 1797 C CA . LYS A 1 248 ? -20.266 -14.18 -21.547 1 94.44 248 LYS A CA 1
ATOM 1798 C C . LYS A 1 248 ? -20.062 -14.242 -20.031 1 94.44 248 LYS A C 1
ATOM 1800 O O . LYS A 1 248 ? -19.094 -14.828 -19.562 1 94.44 248 LYS A O 1
ATOM 1805 N N . TRP A 1 249 ? -20.906 -13.578 -19.328 1 94.94 249 TRP A N 1
ATOM 1806 C CA . TRP A 1 249 ? -20.688 -13.43 -17.891 1 94.94 249 TRP A CA 1
ATOM 1807 C C . TRP A 1 249 ? -21.812 -14.07 -17.109 1 94.94 249 TRP A C 1
ATOM 1809 O O . TRP A 1 249 ? -22.938 -14.188 -17.594 1 94.94 249 TRP A O 1
ATOM 1819 N N . GLU A 1 250 ? -21.453 -14.5 -15.914 1 91.56 250 GLU A N 1
ATOM 1820 C CA . GLU A 1 250 ? -22.422 -15.008 -14.945 1 91.56 250 GLU A CA 1
ATOM 1821 C C . GLU A 1 250 ? -22.031 -14.641 -13.516 1 91.56 250 GLU A C 1
ATOM 1823 O O . GLU A 1 250 ? -20.844 -14.391 -13.242 1 91.56 250 GLU A O 1
ATOM 1828 N N . ARG A 1 251 ? -22.953 -14.453 -12.609 1 87.19 251 ARG A N 1
ATOM 1829 C CA . ARG A 1 251 ? -22.688 -14.219 -11.188 1 87.19 251 ARG A CA 1
ATOM 1830 C C . ARG A 1 251 ? -22.672 -15.539 -10.422 1 87.19 251 ARG A C 1
ATOM 1832 O O . ARG A 1 251 ? -23.641 -15.875 -9.734 1 87.19 251 ARG A O 1
ATOM 1839 N N . ALA A 1 252 ? -21.719 -16.328 -10.617 1 71.81 252 ALA A N 1
ATOM 1840 C CA . ALA A 1 252 ? -21.641 -17.656 -10 1 71.81 252 ALA A CA 1
ATOM 1841 C C . ALA A 1 252 ? -20.344 -17.812 -9.203 1 71.81 252 ALA A C 1
ATOM 1843 O O . ALA A 1 252 ? -20.203 -18.781 -8.445 1 71.81 252 ALA A O 1
ATOM 1844 N N . CYS A 1 253 ? -19.516 -16.859 -9.25 1 68 253 CYS A N 1
ATOM 1845 C CA . CYS A 1 253 ? -18.219 -16.969 -8.594 1 68 253 CYS A CA 1
ATOM 1846 C C . CYS A 1 253 ? -18.312 -16.547 -7.133 1 68 253 CYS A C 1
ATOM 1848 O O . CYS A 1 253 ? -18.875 -15.5 -6.812 1 68 253 CYS A O 1
ATOM 1850 N N . VAL A 1 254 ? -18.031 -17.484 -6.293 1 65.75 254 VAL A N 1
ATOM 1851 C CA . VAL A 1 254 ? -18 -17.203 -4.859 1 65.75 254 VAL A CA 1
ATOM 1852 C C . VAL A 1 254 ? -16.578 -17.344 -4.328 1 65.75 254 VAL A C 1
ATOM 1854 O O . VAL A 1 254 ? -15.906 -18.328 -4.609 1 65.75 254 VAL A O 1
ATOM 1857 N N . ASP A 1 255 ? -16.047 -16.359 -3.775 1 60.38 255 ASP A N 1
ATOM 1858 C CA . ASP A 1 255 ? -14.703 -16.422 -3.227 1 60.38 255 ASP A CA 1
ATOM 1859 C C . ASP A 1 255 ? -14.648 -17.328 -2.002 1 60.38 255 ASP A C 1
ATOM 1861 O O . ASP A 1 255 ? -13.727 -18.141 -1.86 1 60.38 255 ASP A O 1
ATOM 1865 N N . ARG A 1 256 ? -15.555 -17.172 -1.163 1 58.59 256 ARG A N 1
ATOM 1866 C CA . ARG A 1 256 ? -15.711 -17.984 0.049 1 58.59 256 ARG A CA 1
ATOM 1867 C C . ARG A 1 256 ? -17.156 -18.453 0.219 1 58.59 256 ARG A C 1
ATOM 1869 O O . ARG A 1 256 ? -18.078 -17.781 -0.229 1 58.59 256 ARG A O 1
ATOM 1876 N N . ALA A 1 257 ? -17.203 -19.594 0.78 1 57.94 257 ALA A N 1
ATOM 1877 C CA . ALA A 1 257 ? -18.531 -20.109 1.063 1 57.94 257 ALA A CA 1
ATOM 1878 C C . ALA A 1 257 ? -19.375 -19.062 1.805 1 57.94 257 ALA A C 1
ATOM 1880 O O . ALA A 1 257 ? -18.922 -18.5 2.809 1 57.94 257 ALA A O 1
ATOM 1881 N N . GLY A 1 258 ? -20.562 -18.625 1.284 1 63.56 258 GLY A N 1
ATOM 1882 C CA . GLY A 1 258 ? -21.453 -17.688 1.941 1 63.56 258 GLY A CA 1
ATOM 1883 C C . GLY A 1 258 ? -21.359 -16.281 1.365 1 63.56 258 GLY A C 1
ATOM 1884 O O . GLY A 1 258 ? -22.219 -15.438 1.63 1 63.56 258 GLY A O 1
ATOM 1885 N N . ASP A 1 259 ? -20.391 -16.109 0.517 1 67.31 259 ASP A N 1
ATOM 1886 C CA . ASP A 1 259 ? -20.234 -14.781 -0.073 1 67.31 259 ASP A CA 1
ATOM 1887 C C . ASP A 1 259 ? -21.234 -14.555 -1.202 1 67.31 259 ASP A C 1
ATOM 1889 O O . ASP A 1 259 ? -21.734 -15.516 -1.793 1 67.31 259 ASP A O 1
ATOM 1893 N N . ALA A 1 260 ? -21.516 -13.219 -1.366 1 74.31 260 ALA A N 1
ATOM 1894 C CA . ALA A 1 260 ? -22.297 -12.875 -2.549 1 74.31 260 ALA A CA 1
ATOM 1895 C C . ALA A 1 260 ? -21.562 -13.266 -3.828 1 74.31 260 ALA A C 1
ATOM 1897 O O . ALA A 1 260 ? -20.344 -13.117 -3.916 1 74.31 260 ALA A O 1
ATOM 1898 N N . ALA A 1 261 ? -22.344 -13.766 -4.73 1 81.38 261 ALA A N 1
ATOM 1899 C CA . ALA A 1 261 ? -21.766 -14.156 -6.012 1 81.38 261 ALA A CA 1
ATOM 1900 C C . ALA A 1 261 ? -21.219 -12.938 -6.754 1 81.38 261 ALA A C 1
ATOM 1902 O O . ALA A 1 261 ? -21.812 -11.859 -6.711 1 81.38 261 ALA A O 1
ATOM 1903 N N . THR A 1 262 ? -20.078 -13.109 -7.316 1 88.5 262 THR A N 1
ATOM 1904 C CA . THR A 1 262 ? -19.438 -12.055 -8.094 1 88.5 262 THR A CA 1
ATOM 1905 C C . THR A 1 262 ? -19.453 -12.391 -9.578 1 88.5 262 THR A C 1
ATOM 1907 O O . THR A 1 262 ? -19.766 -13.523 -9.969 1 88.5 262 THR A O 1
ATOM 1910 N N . TRP A 1 263 ? -19.25 -11.422 -10.359 1 91.88 263 TRP A N 1
ATOM 1911 C CA . TRP A 1 263 ? -19.203 -11.617 -11.805 1 91.88 263 TRP A CA 1
ATOM 1912 C C . TRP A 1 263 ? -17.953 -12.398 -12.203 1 91.88 263 TRP A C 1
ATOM 1914 O O . TRP A 1 263 ? -16.859 -12.109 -11.719 1 91.88 263 TRP A O 1
ATOM 1924 N N . GLY A 1 264 ? -18.078 -13.406 -13 1 91.56 264 GLY A N 1
ATOM 1925 C CA . GLY A 1 264 ? -17.031 -14.156 -13.672 1 91.56 264 GLY A CA 1
ATOM 1926 C C . GLY A 1 264 ? -17.422 -14.625 -15.055 1 91.56 264 GLY A C 1
ATOM 1927 O O . GLY A 1 264 ? -18.609 -14.664 -15.391 1 91.56 264 GLY A O 1
ATOM 1928 N N . LEU A 1 265 ? -16.453 -14.922 -15.898 1 92.75 265 LEU A N 1
ATOM 1929 C CA . LEU A 1 265 ? -16.734 -15.414 -17.234 1 92.75 265 LEU A CA 1
ATOM 1930 C C . LEU A 1 265 ? -17.328 -16.812 -17.188 1 92.75 265 LEU A C 1
ATOM 1932 O O . LEU A 1 265 ? -16.938 -17.625 -16.344 1 92.75 265 LEU A O 1
ATOM 1936 N N . ARG A 1 266 ? -18.172 -17.062 -18.156 1 91.44 266 ARG A N 1
ATOM 1937 C CA . ARG A 1 266 ? -18.688 -18.422 -18.359 1 91.44 266 ARG A CA 1
ATOM 1938 C C . ARG A 1 266 ? -17.594 -19.344 -18.891 1 91.44 266 ARG A C 1
ATOM 1940 O O . ARG A 1 266 ? -16.641 -18.891 -19.516 1 91.44 266 ARG A O 1
ATOM 1947 N N . ASP A 1 267 ? -17.828 -20.609 -18.719 1 88.25 267 ASP A N 1
ATOM 1948 C CA . ASP A 1 267 ? -16.844 -21.625 -19.109 1 88.25 267 ASP A CA 1
ATOM 1949 C C . ASP A 1 267 ? -16.547 -21.531 -20.609 1 88.25 267 ASP A C 1
ATOM 1951 O O . ASP A 1 267 ? -15.391 -21.688 -21.016 1 88.25 267 ASP A O 1
ATOM 1955 N N . ALA A 1 268 ? -17.578 -21.344 -21.375 1 91.06 268 ALA A N 1
ATOM 1956 C CA . ALA A 1 268 ? -17.391 -21.266 -22.828 1 91.06 268 ALA A CA 1
ATOM 1957 C C . ALA A 1 268 ? -16.453 -20.125 -23.203 1 91.06 268 ALA A C 1
ATOM 1959 O O . ALA A 1 268 ? -15.617 -20.266 -24.109 1 91.06 268 ALA A O 1
ATOM 1960 N N . ALA A 1 269 ? -16.641 -19.016 -22.531 1 92.88 269 ALA A N 1
ATOM 1961 C CA . ALA A 1 269 ? -15.797 -17.859 -22.797 1 92.88 269 ALA A CA 1
ATOM 1962 C C . ALA A 1 269 ? -14.359 -18.109 -22.359 1 92.88 269 ALA A C 1
ATOM 1964 O O . ALA A 1 269 ? -13.414 -17.734 -23.062 1 92.88 269 ALA A O 1
ATOM 1965 N N . LEU A 1 270 ? -14.188 -18.734 -21.25 1 90.5 270 LEU A N 1
ATOM 1966 C CA . LEU A 1 270 ? -12.852 -19.062 -20.75 1 90.5 270 LEU A CA 1
ATOM 1967 C C . LEU A 1 270 ? -12.141 -20 -21.719 1 90.5 270 LEU A C 1
ATOM 1969 O O . LEU A 1 270 ? -10.945 -19.828 -22 1 90.5 270 LEU A O 1
ATOM 1973 N N . ARG A 1 271 ? -12.781 -20.984 -22.234 1 89.25 271 ARG A N 1
ATOM 1974 C CA . ARG A 1 271 ? -12.219 -21.922 -23.203 1 89.25 271 ARG A CA 1
ATOM 1975 C C . ARG A 1 271 ? -11.797 -21.203 -24.484 1 89.25 271 ARG A C 1
ATOM 1977 O O . ARG A 1 271 ? -10.758 -21.516 -25.062 1 89.25 271 ARG A O 1
ATOM 1984 N N . GLU A 1 272 ? -12.641 -20.266 -24.844 1 91.88 272 GLU A N 1
ATOM 1985 C CA . GLU A 1 272 ? -12.328 -19.516 -26.062 1 91.88 272 GLU A CA 1
ATOM 1986 C C . GLU A 1 272 ? -11.047 -18.703 -25.891 1 91.88 272 GLU A C 1
ATOM 1988 O O . GLU A 1 272 ? -10.227 -18.625 -26.797 1 91.88 272 GLU A O 1
ATOM 1993 N N . LEU A 1 273 ? -10.914 -18.094 -24.75 1 91.44 273 LEU A N 1
ATOM 1994 C CA . LEU A 1 273 ? -9.719 -17.312 -24.469 1 91.44 273 LEU A CA 1
ATOM 1995 C C . LEU A 1 273 ? -8.469 -18.188 -24.5 1 91.44 273 LEU A C 1
ATOM 1997 O O . LEU A 1 273 ? -7.398 -17.734 -24.906 1 91.44 273 LEU A O 1
ATOM 2001 N N . ARG A 1 274 ? -8.609 -19.375 -24.094 1 88.81 274 ARG A N 1
ATOM 2002 C CA . ARG A 1 274 ? -7.477 -20.297 -24.031 1 88.81 274 ARG A CA 1
ATOM 2003 C C . ARG A 1 274 ? -7.152 -20.875 -25.391 1 88.81 274 ARG A C 1
ATOM 2005 O O . ARG A 1 274 ? -5.984 -20.922 -25.797 1 88.81 274 ARG A O 1
ATOM 2012 N N . GLU A 1 275 ? -8.148 -21.266 -26.172 1 90.19 275 GLU A N 1
ATOM 2013 C CA . GLU A 1 275 ? -7.961 -22.031 -27.406 1 90.19 275 GLU A CA 1
ATOM 2014 C C . GLU A 1 275 ? -7.816 -21.094 -28.609 1 90.19 275 GLU A C 1
ATOM 2016 O O . GLU A 1 275 ? -7.141 -21.438 -29.578 1 90.19 275 GLU A O 1
ATOM 2021 N N . ALA A 1 276 ? -8.531 -20 -28.578 1 92.69 276 ALA A N 1
ATOM 2022 C CA . ALA A 1 276 ? -8.508 -19.031 -29.672 1 92.69 276 ALA A CA 1
ATOM 2023 C C . ALA A 1 276 ? -8.43 -17.609 -29.156 1 92.69 276 ALA A C 1
ATOM 2025 O O . ALA A 1 276 ? -9.336 -16.797 -29.375 1 92.69 276 ALA A O 1
ATOM 2026 N N . PRO A 1 277 ? -7.332 -17.344 -28.547 1 94.94 277 PRO A N 1
ATOM 2027 C CA . PRO A 1 277 ? -7.207 -16 -27.984 1 94.94 277 PRO A CA 1
ATOM 2028 C C . PRO A 1 277 ? -7.27 -14.898 -29.031 1 94.94 277 PRO A C 1
ATOM 2030 O O . PRO A 1 277 ? -6.781 -15.086 -30.156 1 94.94 277 PRO A O 1
ATOM 2033 N N . VAL A 1 278 ? -7.863 -13.797 -28.672 1 95.56 278 VAL A N 1
ATOM 2034 C CA . VAL A 1 278 ? -7.914 -12.633 -29.547 1 95.56 278 VAL A CA 1
ATOM 2035 C C . VAL A 1 278 ? -6.508 -12.07 -29.734 1 95.56 278 VAL A C 1
ATOM 2037 O O . VAL A 1 278 ? -5.613 -12.32 -28.922 1 95.56 278 VAL A O 1
ATOM 2040 N N . ALA A 1 279 ? -6.289 -11.273 -30.766 1 97.62 279 ALA A N 1
ATOM 2041 C CA . ALA A 1 279 ? -4.977 -10.773 -31.172 1 97.62 279 ALA A CA 1
ATOM 2042 C C . ALA A 1 279 ? -4.301 -10.023 -30.016 1 97.62 279 ALA A C 1
ATOM 2044 O O . ALA A 1 279 ? -3.096 -10.164 -29.797 1 97.62 279 ALA A O 1
ATOM 2045 N N . ALA A 1 280 ? -5.082 -9.242 -29.312 1 98.25 280 ALA A N 1
ATOM 2046 C CA . ALA A 1 280 ? -4.527 -8.453 -28.219 1 98.25 280 ALA A CA 1
ATOM 2047 C C . ALA A 1 280 ? -3.99 -9.352 -27.109 1 98.25 280 ALA A C 1
ATOM 2049 O O . ALA A 1 280 ? -2.963 -9.047 -26.5 1 98.25 280 ALA A O 1
ATOM 2050 N N . ALA A 1 281 ? -4.715 -10.438 -26.797 1 98.19 281 ALA A N 1
ATOM 2051 C CA . ALA A 1 281 ? -4.238 -11.398 -25.812 1 98.19 281 ALA A CA 1
ATOM 2052 C C . ALA A 1 281 ? -2.934 -12.055 -26.266 1 98.19 281 ALA A C 1
ATOM 2054 O O . ALA A 1 281 ? -2.008 -12.219 -25.453 1 98.19 281 ALA A O 1
ATOM 2055 N N . VAL A 1 282 ? -2.848 -12.383 -27.547 1 98.19 282 VAL A N 1
ATOM 2056 C CA . VAL A 1 282 ? -1.643 -12.984 -28.109 1 98.19 282 VAL A CA 1
ATOM 2057 C C . VAL A 1 282 ? -0.474 -12.008 -27.984 1 98.19 282 VAL A C 1
ATOM 2059 O O . VAL A 1 282 ? 0.645 -12.406 -27.656 1 98.19 282 VAL A O 1
ATOM 2062 N N . ALA A 1 283 ? -0.73 -10.758 -28.234 1 98.19 283 ALA A N 1
ATOM 2063 C CA . ALA A 1 283 ? 0.317 -9.742 -28.156 1 98.19 283 ALA A CA 1
ATOM 2064 C C . ALA A 1 283 ? 0.897 -9.664 -26.75 1 98.19 283 ALA A C 1
ATOM 2066 O O . ALA A 1 283 ? 2.117 -9.656 -26.578 1 98.19 283 ALA A O 1
ATOM 2067 N N . LEU A 1 284 ? 0.027 -9.594 -25.734 1 98.38 284 LEU A N 1
ATOM 2068 C CA . LEU A 1 284 ? 0.501 -9.547 -24.359 1 98.38 284 LEU A CA 1
ATOM 2069 C C . LEU A 1 284 ? 1.288 -10.812 -24.016 1 98.38 284 LEU A C 1
ATOM 2071 O O . LEU A 1 284 ? 2.357 -10.734 -23.406 1 98.38 284 LEU A O 1
ATOM 2075 N N . GLN A 1 285 ? 0.764 -11.977 -24.422 1 98.25 285 GLN A N 1
ATOM 2076 C CA . GLN A 1 285 ? 1.421 -13.25 -24.156 1 98.25 285 GLN A CA 1
ATOM 2077 C C . GLN A 1 285 ? 2.803 -13.305 -24.797 1 98.25 285 GLN A C 1
ATOM 2079 O O . GLN A 1 285 ? 3.766 -13.758 -24.172 1 98.25 285 GLN A O 1
ATOM 2084 N N . ALA A 1 286 ? 2.896 -12.805 -26.016 1 97.88 286 ALA A N 1
ATOM 2085 C CA . ALA A 1 286 ? 4.18 -12.773 -26.703 1 97.88 286 ALA A CA 1
ATOM 2086 C C . ALA A 1 286 ? 5.184 -11.898 -25.969 1 97.88 286 ALA A C 1
ATOM 2088 O O . ALA A 1 286 ? 6.359 -12.25 -25.844 1 97.88 286 ALA A O 1
ATOM 2089 N N . ARG A 1 287 ? 4.75 -10.844 -25.516 1 97.69 287 ARG A N 1
ATOM 2090 C CA . ARG A 1 287 ? 5.621 -9.922 -24.797 1 97.69 287 ARG A CA 1
ATOM 2091 C C . ARG A 1 287 ? 6.043 -10.5 -23.438 1 97.69 287 ARG A C 1
ATOM 2093 O O . ARG A 1 287 ? 7.18 -10.305 -23.016 1 97.69 287 ARG A O 1
ATOM 2100 N N . LEU A 1 288 ? 5.105 -11.172 -22.766 1 97.62 288 LEU A N 1
ATOM 2101 C CA . LEU A 1 288 ? 5.457 -11.859 -21.531 1 97.62 288 LEU A CA 1
ATOM 2102 C C . LEU A 1 288 ? 6.52 -12.922 -21.781 1 97.62 288 LEU A C 1
ATOM 2104 O O . LEU A 1 288 ? 7.484 -13.039 -21.016 1 97.62 288 LEU A O 1
ATOM 2108 N N . ALA A 1 289 ? 6.324 -13.68 -22.844 1 96.56 289 ALA A N 1
ATOM 2109 C CA . ALA A 1 289 ? 7.305 -14.695 -23.203 1 96.56 289 ALA A CA 1
ATOM 2110 C C . ALA A 1 289 ? 8.664 -14.062 -23.5 1 96.56 289 ALA A C 1
ATOM 2112 O O . ALA A 1 289 ? 9.703 -14.633 -23.172 1 96.56 289 ALA A O 1
ATOM 2113 N N . ALA A 1 290 ? 8.641 -12.906 -24.094 1 95 290 ALA A N 1
ATOM 2114 C CA . ALA A 1 290 ? 9.875 -12.203 -24.422 1 95 290 ALA A CA 1
ATOM 2115 C C . ALA A 1 290 ? 10.555 -11.656 -23.172 1 95 290 ALA A C 1
ATOM 2117 O O . ALA A 1 290 ? 11.781 -11.562 -23.109 1 95 290 ALA A O 1
ATOM 2118 N N . LEU A 1 291 ? 9.797 -11.289 -22.203 1 94.88 291 LEU A N 1
ATOM 2119 C CA . LEU A 1 291 ? 10.328 -10.758 -20.953 1 94.88 291 LEU A CA 1
ATOM 2120 C C . LEU A 1 291 ? 11.078 -11.836 -20.172 1 94.88 291 LEU A C 1
ATOM 2122 O O . LEU A 1 291 ? 11.992 -11.531 -19.406 1 94.88 291 LEU A O 1
ATOM 2126 N N . TYR A 1 292 ? 10.656 -13.094 -20.391 1 94.25 292 TYR A N 1
ATOM 2127 C CA . TYR A 1 292 ? 11.219 -14.195 -19.625 1 94.25 292 TYR A CA 1
ATOM 2128 C C . TYR A 1 292 ? 11.742 -15.297 -20.531 1 94.25 292 TYR A C 1
ATOM 2130 O O . TYR A 1 292 ? 11.242 -16.422 -20.5 1 94.25 292 TYR A O 1
ATOM 2138 N N . PRO A 1 293 ? 12.82 -15.031 -21.172 1 91.62 293 PRO A N 1
ATOM 2139 C CA . PRO A 1 293 ? 13.312 -15.977 -22.172 1 91.62 293 PRO A CA 1
ATOM 2140 C C . PRO A 1 293 ? 13.852 -17.266 -21.562 1 91.62 293 PRO A C 1
ATOM 2142 O O . PRO A 1 293 ? 13.969 -18.281 -22.25 1 91.62 293 PRO A O 1
ATOM 2145 N N . GLU A 1 294 ? 14.219 -17.266 -20.312 1 90.06 294 GLU A N 1
ATOM 2146 C CA . GLU A 1 294 ? 14.773 -18.438 -19.641 1 90.06 294 GLU A CA 1
ATOM 2147 C C . GLU A 1 294 ? 13.672 -19.422 -19.25 1 90.06 294 GLU A C 1
ATOM 2149 O O . GLU A 1 294 ? 13.953 -20.531 -18.781 1 90.06 294 GLU A O 1
ATOM 2154 N N . PHE A 1 295 ? 12.43 -19.016 -19.547 1 94.06 295 PHE A N 1
ATOM 2155 C CA . PHE A 1 295 ? 11.289 -19.859 -19.188 1 94.06 295 PHE A CA 1
ATOM 2156 C C . PHE A 1 295 ? 10.43 -20.156 -20.422 1 94.06 295 PHE A C 1
ATOM 2158 O O . PHE A 1 295 ? 10.461 -19.406 -21.391 1 94.06 295 PHE A O 1
ATOM 2165 N N . VAL A 1 296 ? 9.781 -21.281 -20.359 1 94.88 296 VAL A N 1
ATOM 2166 C CA . VAL A 1 296 ? 8.586 -21.484 -21.172 1 94.88 296 VAL A CA 1
ATOM 2167 C C . VAL A 1 296 ? 7.355 -20.953 -20.422 1 94.88 296 VAL A C 1
ATOM 2169 O O . VAL A 1 296 ? 6.945 -21.531 -19.406 1 94.88 296 VAL A O 1
ATOM 2172 N N . VAL A 1 297 ? 6.805 -19.844 -20.938 1 97.25 297 VAL A N 1
ATOM 2173 C CA . VAL A 1 297 ? 5.605 -19.281 -20.328 1 97.25 297 VAL A CA 1
ATOM 2174 C C . VAL A 1 297 ? 4.383 -20.094 -20.75 1 97.25 297 VAL A C 1
ATOM 2176 O O . VAL A 1 297 ? 4.059 -20.172 -21.938 1 97.25 297 VAL A O 1
ATOM 2179 N N . ALA A 1 298 ? 3.727 -20.75 -19.766 1 96.94 298 ALA A N 1
ATOM 2180 C CA . ALA A 1 298 ? 2.627 -21.656 -20.062 1 96.94 298 ALA A CA 1
ATOM 2181 C C . ALA A 1 298 ? 1.41 -21.359 -19.188 1 96.94 298 ALA A C 1
ATOM 2183 O O . ALA A 1 298 ? 1.538 -20.766 -18.125 1 96.94 298 ALA A O 1
ATOM 2184 N N . HIS A 1 299 ? 0.248 -21.703 -19.75 1 96.06 299 HIS A N 1
ATOM 2185 C CA . HIS A 1 299 ? -0.962 -21.609 -18.953 1 96.06 299 HIS A CA 1
ATOM 2186 C C . HIS A 1 299 ? -0.912 -22.578 -17.766 1 96.06 299 HIS A C 1
ATOM 2188 O O . HIS A 1 299 ? -0.398 -23.688 -17.906 1 96.06 299 HIS A O 1
ATOM 2194 N N . MET A 1 300 ? -1.419 -22.109 -16.688 1 93.69 300 MET A N 1
ATOM 2195 C CA . MET A 1 300 ? -1.542 -23.016 -15.539 1 93.69 300 MET A CA 1
ATOM 2196 C C . MET A 1 300 ? -2.438 -24.203 -15.867 1 93.69 300 MET A C 1
ATOM 2198 O O . MET A 1 300 ? -3.539 -24.031 -16.391 1 93.69 300 MET A O 1
ATOM 2202 N N . PRO A 1 301 ? -1.924 -25.422 -15.656 1 90.69 301 PRO A N 1
ATOM 2203 C CA . PRO A 1 301 ? -2.75 -26.609 -15.891 1 90.69 301 PRO A CA 1
ATOM 2204 C C . PRO A 1 301 ? -3.76 -26.859 -14.766 1 90.69 301 PRO A C 1
ATOM 2206 O O . PRO A 1 301 ? -3.57 -27.766 -13.953 1 90.69 301 PRO A O 1
ATOM 2209 N N . ALA A 1 302 ? -4.809 -26.141 -14.781 1 84.69 302 ALA A N 1
ATOM 2210 C CA . ALA A 1 302 ? -5.777 -26.094 -13.688 1 84.69 302 ALA A CA 1
ATOM 2211 C C . ALA A 1 302 ? -6.258 -27.5 -13.32 1 84.69 302 ALA A C 1
ATOM 2213 O O . ALA A 1 302 ? -6.344 -27.844 -12.141 1 84.69 302 ALA A O 1
ATOM 2214 N N . GLU A 1 303 ? -6.488 -28.375 -14.266 1 82.38 303 GLU A N 1
ATOM 2215 C CA . GLU A 1 303 ? -7 -29.719 -14.023 1 82.38 303 GLU A CA 1
ATOM 2216 C C . GLU A 1 303 ? -5.949 -30.609 -13.352 1 82.38 303 GLU A C 1
ATOM 2218 O O . GLU A 1 303 ? -6.289 -31.5 -12.586 1 82.38 303 GLU A O 1
ATOM 2223 N N . ALA A 1 304 ? -4.746 -30.297 -13.625 1 87.88 304 ALA A N 1
ATOM 2224 C CA . ALA A 1 304 ? -3.66 -31.125 -13.109 1 87.88 304 ALA A CA 1
ATOM 2225 C C . ALA A 1 304 ? -3.229 -30.656 -11.727 1 87.88 304 ALA A C 1
ATOM 2227 O O . ALA A 1 304 ? -2.391 -31.297 -11.086 1 87.88 304 ALA A O 1
ATOM 2228 N N . LEU A 1 305 ? -3.748 -29.547 -11.281 1 87 305 LEU A N 1
ATOM 2229 C CA . LEU A 1 305 ? -3.375 -29.031 -9.977 1 87 305 LEU A CA 1
ATOM 2230 C C . LEU A 1 305 ? -4.344 -29.516 -8.898 1 87 305 LEU A C 1
ATOM 2232 O O . LEU A 1 305 ? -4.078 -29.359 -7.703 1 87 305 LEU A O 1
ATOM 2236 N N . LEU A 1 306 ? -5.453 -29.859 -9.344 1 75.75 306 LEU A N 1
ATOM 2237 C CA . LEU A 1 306 ? -6.492 -30.281 -8.414 1 75.75 306 LEU A CA 1
ATOM 2238 C C . LEU A 1 306 ? -6.613 -31.812 -8.398 1 75.75 306 LEU A C 1
ATOM 2240 O O . LEU A 1 306 ? -6.102 -32.5 -9.297 1 75.75 306 LEU A O 1
ATOM 2244 N N . GLU A 1 307 ? -7.078 -32.281 -7.176 1 63.28 307 GLU A N 1
ATOM 2245 C CA . GLU A 1 307 ? -7.453 -33.688 -7.121 1 63.28 307 GLU A CA 1
ATOM 2246 C C . GLU A 1 307 ? -8.875 -33.906 -7.625 1 63.28 307 GLU A C 1
ATOM 2248 O O . GLU A 1 307 ? -9.688 -32.969 -7.617 1 63.28 307 GLU A O 1
ATOM 2253 N N . ASP A 1 308 ? -9.203 -34.938 -8.438 1 50.81 308 ASP A N 1
ATOM 2254 C CA . ASP A 1 308 ? -10.484 -35.281 -9.055 1 50.81 308 ASP A CA 1
ATOM 2255 C C . ASP A 1 308 ? -11.648 -34.656 -8.273 1 50.81 308 ASP A C 1
ATOM 2257 O O . ASP A 1 308 ? -12.641 -34.219 -8.859 1 50.81 308 ASP A O 1
ATOM 2261 N N . ASP A 1 309 ? -11.609 -34.594 -6.961 1 46.25 309 ASP A N 1
ATOM 2262 C CA . ASP A 1 309 ? -12.805 -34.281 -6.176 1 46.25 309 ASP A CA 1
ATOM 2263 C C . ASP A 1 309 ? -12.844 -32.781 -5.805 1 46.25 309 ASP A C 1
ATOM 2265 O O . ASP A 1 309 ? -13.781 -32.344 -5.148 1 46.25 309 ASP A O 1
ATOM 2269 N N . ASP A 1 310 ? -11.898 -32.062 -6.207 1 50.38 310 ASP A N 1
ATOM 2270 C CA . ASP A 1 310 ? -11.906 -30.703 -5.648 1 50.38 310 ASP A CA 1
ATOM 2271 C C . ASP A 1 310 ? -12.625 -29.734 -6.574 1 50.38 310 ASP A C 1
ATOM 2273 O O . ASP A 1 310 ? -12.398 -29.734 -7.785 1 50.38 310 ASP A O 1
ATOM 2277 N N . GLY A 1 311 ? -13.82 -29.375 -6.414 1 44.69 311 GLY A N 1
ATOM 2278 C CA . GLY A 1 311 ? -14.859 -28.578 -7.055 1 44.69 311 GLY A CA 1
ATOM 2279 C C . GLY A 1 311 ? -14.367 -27.234 -7.551 1 44.69 311 GLY A C 1
ATOM 2280 O O . GLY A 1 311 ? -15.125 -26.469 -8.148 1 44.69 311 GLY A O 1
ATOM 2281 N N . GLN A 1 312 ? -13.422 -26.594 -6.914 1 51.22 312 GLN A N 1
ATOM 2282 C CA . GLN A 1 312 ? -13.273 -25.219 -7.363 1 51.22 312 GLN A CA 1
ATOM 2283 C C . GLN A 1 312 ? -12.391 -25.141 -8.602 1 51.22 312 GLN A C 1
ATOM 2285 O O . GLN A 1 312 ? -11.234 -25.562 -8.57 1 51.22 312 GLN A O 1
ATOM 2290 N N . PRO A 1 313 ? -12.938 -24.922 -9.773 1 54.78 313 PRO A N 1
ATOM 2291 C CA . PRO A 1 313 ? -12.188 -24.984 -11.031 1 54.78 313 PRO A CA 1
ATOM 2292 C C . PRO A 1 313 ? -11.109 -23.906 -11.133 1 54.78 313 PRO A C 1
ATOM 2294 O O . PRO A 1 313 ? -11.414 -22.719 -10.984 1 54.78 313 PRO A O 1
ATOM 2297 N N . LEU A 1 314 ? -9.844 -24.219 -10.789 1 62.66 314 LEU A N 1
ATOM 2298 C CA . LEU A 1 314 ? -8.773 -23.359 -11.289 1 62.66 314 LEU A CA 1
ATOM 2299 C C . LEU A 1 314 ? -8.867 -23.188 -12.797 1 62.66 314 LEU A C 1
ATOM 2301 O O . LEU A 1 314 ? -9.391 -24.062 -13.492 1 62.66 314 LEU A O 1
ATOM 2305 N N . SER A 1 315 ? -8.812 -21.938 -13.18 1 77.12 315 SER A N 1
ATOM 2306 C CA . SER A 1 315 ? -8.875 -21.625 -14.609 1 77.12 315 SER A CA 1
ATOM 2307 C C . SER A 1 315 ? -7.594 -20.953 -15.086 1 77.12 315 SER A C 1
ATOM 2309 O O . SER A 1 315 ? -6.816 -20.453 -14.273 1 77.12 315 SER A O 1
ATOM 2311 N N . THR A 1 316 ? -7.363 -21.188 -16.344 1 85.38 316 THR A N 1
ATOM 2312 C CA . THR A 1 316 ? -6.211 -20.547 -16.953 1 85.38 316 THR A CA 1
ATOM 2313 C C . THR A 1 316 ? -6.363 -19.016 -16.953 1 85.38 316 THR A C 1
ATOM 2315 O O . THR A 1 316 ? -5.371 -18.297 -17 1 85.38 316 THR A O 1
ATOM 2318 N N . HIS A 1 317 ? -7.609 -18.688 -17 1 90.94 317 HIS A N 1
ATOM 2319 C CA . HIS A 1 317 ? -7.941 -17.266 -16.969 1 90.94 317 HIS A CA 1
ATOM 2320 C C . HIS A 1 317 ? -9.039 -16.984 -15.938 1 90.94 317 HIS A C 1
ATOM 2322 O O . HIS A 1 317 ? -9.797 -17.875 -15.57 1 90.94 317 HIS A O 1
ATOM 2328 N N . VAL A 1 318 ? -8.961 -15.82 -15.438 1 91.19 318 VAL A N 1
ATOM 2329 C CA . VAL A 1 318 ? -10.055 -15.258 -14.648 1 91.19 318 VAL A CA 1
ATOM 2330 C C . VAL A 1 318 ? -10.352 -13.836 -15.117 1 91.19 318 VAL A C 1
ATOM 2332 O O . VAL A 1 318 ? -9.43 -13.078 -15.461 1 91.19 318 VAL A O 1
ATOM 2335 N N . ALA A 1 319 ? -11.602 -13.555 -15.281 1 93.31 319 ALA A N 1
ATOM 2336 C CA . ALA A 1 319 ? -12 -12.164 -15.516 1 93.31 319 ALA A CA 1
ATOM 2337 C C . ALA A 1 319 ? -12.852 -11.641 -14.359 1 93.31 319 ALA A C 1
ATOM 2339 O O . ALA A 1 319 ? -13.688 -12.359 -13.812 1 93.31 319 ALA A O 1
ATOM 2340 N N . ASN A 1 320 ? -12.586 -10.406 -14.023 1 92.12 320 ASN A N 1
ATOM 2341 C CA . ASN A 1 320 ? -13.328 -9.766 -12.945 1 92.12 320 ASN A CA 1
ATOM 2342 C C . ASN A 1 320 ? -14.086 -8.531 -13.445 1 92.12 320 ASN A C 1
ATOM 2344 O O . ASN A 1 320 ? -13.57 -7.77 -14.258 1 92.12 320 ASN A O 1
ATOM 2348 N N . ALA A 1 321 ? -15.312 -8.438 -13.078 1 96.12 321 ALA A N 1
ATOM 2349 C CA . ALA A 1 321 ? -16.141 -7.238 -13.18 1 96.12 321 ALA A CA 1
ATOM 2350 C C . ALA A 1 321 ? -16.641 -6.797 -11.812 1 96.12 321 ALA A C 1
ATOM 2352 O O . ALA A 1 321 ? -17.828 -6.945 -11.5 1 96.12 321 ALA A O 1
ATOM 2353 N N . VAL A 1 322 ? -15.773 -6.176 -11.07 1 95.62 322 VAL A N 1
ATOM 2354 C CA . VAL A 1 322 ? -16.016 -5.93 -9.656 1 95.62 322 VAL A CA 1
ATOM 2355 C C . VAL A 1 322 ? -16.875 -4.668 -9.484 1 95.62 322 VAL A C 1
ATOM 2357 O O . VAL A 1 322 ? -16.625 -3.66 -10.156 1 95.62 322 VAL A O 1
ATOM 2360 N N . THR A 1 323 ? -17.812 -4.707 -8.625 1 94.06 323 THR A N 1
ATOM 2361 C CA . THR A 1 323 ? -18.703 -3.588 -8.336 1 94.06 323 THR A CA 1
ATOM 2362 C C . THR A 1 323 ? -18.859 -3.398 -6.824 1 94.06 323 THR A C 1
ATOM 2364 O O . THR A 1 323 ? -18.453 -4.262 -6.043 1 94.06 323 THR A O 1
ATOM 2367 N N . TYR A 1 324 ? -19.406 -2.221 -6.465 1 93.69 324 TYR A N 1
ATOM 2368 C CA . TYR A 1 324 ? -19.703 -1.955 -5.062 1 93.69 324 TYR A CA 1
ATOM 2369 C C . TYR A 1 324 ? -20.594 -3.051 -4.477 1 93.69 324 TYR A C 1
ATOM 2371 O O . TYR A 1 324 ? -21.578 -3.449 -5.086 1 93.69 324 TYR A O 1
ATOM 2379 N N . GLY A 1 325 ? -20.188 -3.51 -3.287 1 90.44 325 GLY A N 1
ATOM 2380 C CA . GLY A 1 325 ? -20.953 -4.566 -2.639 1 90.44 325 GLY A CA 1
ATOM 2381 C C . GLY A 1 325 ? -20.281 -5.926 -2.725 1 90.44 325 GLY A C 1
ATOM 2382 O O . GLY A 1 325 ? -20.625 -6.84 -1.973 1 90.44 325 GLY A O 1
ATOM 2383 N N . ASP A 1 326 ? -19.391 -6.125 -3.674 1 92.38 326 ASP A N 1
ATOM 2384 C CA . ASP A 1 326 ? -18.656 -7.383 -3.777 1 92.38 326 ASP A CA 1
ATOM 2385 C C . ASP A 1 326 ? -17.781 -7.609 -2.549 1 92.38 326 ASP A C 1
ATOM 2387 O O . ASP A 1 326 ? -17.297 -6.656 -1.937 1 92.38 326 ASP A O 1
ATOM 2391 N N . PRO A 1 327 ? -17.5 -8.805 -2.178 1 91.12 327 PRO A N 1
ATOM 2392 C CA . PRO A 1 327 ? -16.797 -9.109 -0.931 1 91.12 327 PRO A CA 1
ATOM 2393 C C . PRO A 1 327 ? -15.336 -8.648 -0.952 1 91.12 327 PRO A C 1
ATOM 2395 O O . PRO A 1 327 ? -14.805 -8.227 0.077 1 91.12 327 PRO A O 1
ATOM 2398 N N . CYS A 1 328 ? -14.602 -8.812 -2.066 1 92.81 328 CYS A N 1
ATOM 2399 C CA . CYS A 1 328 ? -13.219 -8.398 -2.225 1 92.81 328 CYS A CA 1
ATOM 2400 C C . CYS A 1 328 ? -12.328 -9.023 -1.153 1 92.81 328 CYS A C 1
ATOM 2402 O O . CYS A 1 328 ? -11.578 -8.32 -0.477 1 92.81 328 CYS A O 1
ATOM 2404 N N . ALA A 1 329 ? -12.391 -10.32 -0.964 1 93 329 ALA A N 1
ATOM 2405 C CA . ALA A 1 329 ? -11.734 -11.031 0.127 1 93 329 ALA A CA 1
ATOM 2406 C C . ALA A 1 329 ? -10.242 -11.211 -0.155 1 93 329 ALA A C 1
ATOM 2408 O O . ALA A 1 329 ? -9.836 -11.375 -1.308 1 93 329 ALA A O 1
ATOM 2409 N N . TRP A 1 330 ? -9.445 -11.203 0.917 1 95.88 330 TRP A N 1
ATOM 2410 C CA . TRP A 1 330 ? -8.039 -11.562 0.806 1 95.88 330 TRP A CA 1
ATOM 2411 C C . TRP A 1 330 ? -7.879 -13.008 0.335 1 95.88 330 TRP A C 1
ATOM 2413 O O . TRP A 1 330 ? -8.609 -13.891 0.78 1 95.88 330 TRP A O 1
ATOM 2423 N N . HIS A 1 331 ? -6.902 -13.234 -0.59 1 94.38 331 HIS A N 1
ATOM 2424 C CA . HIS A 1 331 ? -6.625 -14.586 -1.077 1 94.38 331 HIS A CA 1
ATOM 2425 C C . HIS A 1 331 ? -5.258 -14.656 -1.749 1 94.38 331 HIS A C 1
ATOM 2427 O O . HIS A 1 331 ? -4.609 -13.633 -1.96 1 94.38 331 HIS A O 1
ATOM 2433 N N . VAL A 1 332 ? -4.77 -15.836 -1.937 1 94.81 332 VAL A N 1
ATOM 2434 C CA . VAL A 1 332 ? -3.67 -16.125 -2.85 1 94.81 332 VAL A CA 1
ATOM 2435 C C . VAL A 1 332 ? -4.195 -16.891 -4.066 1 94.81 332 VAL A C 1
ATOM 2437 O O . VAL A 1 332 ? -5.258 -17.516 -4.004 1 94.81 332 VAL A O 1
ATOM 2440 N N . ASP A 1 333 ? -3.594 -16.75 -5.141 1 93.81 333 ASP A N 1
ATOM 2441 C CA . ASP A 1 333 ? -4.082 -17.406 -6.352 1 93.81 333 ASP A CA 1
ATOM 2442 C C . ASP A 1 333 ? -3.738 -18.891 -6.348 1 93.81 333 ASP A C 1
ATOM 2444 O O . ASP A 1 333 ? -4.574 -19.734 -6.688 1 93.81 333 ASP A O 1
ATOM 2448 N N . ALA A 1 334 ? -2.52 -19.219 -6.047 1 93.12 334 ALA A N 1
ATOM 2449 C CA . ALA A 1 334 ? -2.051 -20.594 -5.922 1 93.12 334 ALA A CA 1
ATOM 2450 C C . ALA A 1 334 ? -0.728 -20.656 -5.164 1 93.12 334 ALA A C 1
ATOM 2452 O O . ALA A 1 334 ? 0.047 -19.703 -5.176 1 93.12 334 ALA A O 1
ATOM 2453 N N . ASP A 1 335 ? -0.572 -21.703 -4.52 1 93.38 335 ASP A N 1
ATOM 2454 C CA . ASP A 1 335 ? 0.643 -22.016 -3.77 1 93.38 335 ASP A CA 1
ATOM 2455 C C . ASP A 1 335 ? 1.062 -23.469 -3.98 1 93.38 335 ASP A C 1
ATOM 2457 O O . ASP A 1 335 ? 0.416 -24.375 -3.473 1 93.38 335 ASP A O 1
ATOM 2461 N N . PRO A 1 336 ? 2.16 -23.672 -4.715 1 91.69 336 PRO A N 1
ATOM 2462 C CA . PRO A 1 336 ? 2.555 -25.062 -5.02 1 91.69 336 PRO A CA 1
ATOM 2463 C C . PRO A 1 336 ? 2.873 -25.875 -3.766 1 91.69 336 PRO A C 1
ATOM 2465 O O . PRO A 1 336 ? 2.834 -27.094 -3.799 1 91.69 336 PRO A O 1
ATOM 2468 N N . SER A 1 337 ? 3.16 -25.188 -2.65 1 90.69 337 SER A N 1
ATOM 2469 C CA . SER A 1 337 ? 3.469 -25.906 -1.417 1 90.69 337 SER A CA 1
ATOM 2470 C C . SER A 1 337 ? 2.199 -26.422 -0.747 1 90.69 337 SER A C 1
ATOM 2472 O O . SER A 1 337 ? 2.266 -27.25 0.174 1 90.69 337 SER A O 1
ATOM 2474 N N . HIS A 1 338 ? 1.075 -26.016 -1.23 1 89.88 338 HIS A N 1
ATOM 2475 C CA . HIS A 1 338 ? -0.177 -26.391 -0.576 1 89.88 338 HIS A CA 1
ATOM 2476 C C . HIS A 1 338 ? -1.104 -27.125 -1.534 1 89.88 338 HIS A C 1
ATOM 2478 O O . HIS A 1 338 ? -2.295 -27.281 -1.254 1 89.88 338 HIS A O 1
ATOM 2484 N N . LEU A 1 339 ? -0.609 -27.609 -2.666 1 89.25 339 LEU A N 1
ATOM 2485 C CA . LEU A 1 339 ? -1.42 -28.375 -3.607 1 89.25 339 LEU A CA 1
ATOM 2486 C C . LEU A 1 339 ? -1.713 -29.781 -3.061 1 89.25 339 LEU A C 1
ATOM 2488 O O . LEU A 1 339 ? -0.932 -30.312 -2.273 1 89.25 339 LEU A O 1
ATOM 2492 N N . PRO A 1 340 ? -2.807 -30.328 -3.514 1 86.5 340 PRO A N 1
ATOM 2493 C CA . PRO A 1 340 ? -3.119 -31.672 -3.037 1 86.5 340 PRO A CA 1
ATOM 2494 C C . PRO A 1 340 ? -2.082 -32.719 -3.467 1 86.5 340 PRO A C 1
ATOM 2496 O O . PRO A 1 340 ? -1.574 -32.656 -4.59 1 86.5 340 PRO A O 1
ATOM 2499 N N . PRO A 1 341 ? -1.802 -33.625 -2.602 1 81.94 341 PRO A N 1
ATOM 2500 C CA . PRO A 1 341 ? -0.767 -34.625 -2.893 1 81.94 341 PRO A CA 1
ATOM 2501 C C . PRO A 1 341 ? -1.093 -35.469 -4.117 1 81.94 341 PRO A C 1
ATOM 2503 O O . PRO A 1 341 ? -0.184 -35.969 -4.789 1 81.94 341 PRO A O 1
ATOM 2506 N N . GLY A 1 342 ? -2.355 -35.656 -4.367 1 79.62 342 GLY A N 1
ATOM 2507 C CA . GLY A 1 342 ? -2.73 -36.5 -5.48 1 79.62 342 GLY A CA 1
ATOM 2508 C C . GLY A 1 342 ? -2.773 -35.781 -6.809 1 79.62 342 GLY A C 1
ATOM 2509 O O . GLY A 1 342 ? -3.076 -36.375 -7.844 1 79.62 342 GLY A O 1
ATOM 2510 N N . ALA A 1 343 ? -2.365 -34.562 -6.797 1 86.94 343 ALA A N 1
ATOM 2511 C CA . ALA A 1 343 ? -2.385 -33.781 -8.039 1 86.94 343 ALA A CA 1
ATOM 2512 C C . ALA A 1 343 ? -1.267 -34.25 -8.977 1 86.94 343 ALA A C 1
ATOM 2514 O O . ALA A 1 343 ? -0.112 -34.375 -8.562 1 86.94 343 ALA A O 1
ATOM 2515 N N . PRO A 1 344 ? -1.574 -34.469 -10.258 1 88.94 344 PRO A N 1
ATOM 2516 C CA . PRO A 1 344 ? -0.558 -34.844 -11.242 1 88.94 344 PRO A CA 1
ATOM 2517 C C . PRO A 1 344 ? 0.631 -33.906 -11.266 1 88.94 344 PRO A C 1
ATOM 2519 O O . PRO A 1 344 ? 1.766 -34.312 -11.5 1 88.94 344 PRO A O 1
ATOM 2522 N N . TYR A 1 345 ? 0.382 -32.688 -11.031 1 92.31 345 TYR A N 1
ATOM 2523 C CA . TYR A 1 345 ? 1.477 -31.734 -10.992 1 92.31 345 TYR A CA 1
ATOM 2524 C C . TYR A 1 345 ? 2.475 -32.094 -9.898 1 92.31 345 TYR A C 1
ATOM 2526 O O . TYR A 1 345 ? 3.688 -31.984 -10.094 1 92.31 345 TYR A O 1
ATOM 2534 N N . ILE A 1 346 ? 1.957 -32.375 -8.734 1 89.69 346 ILE A N 1
ATOM 2535 C CA . ILE A 1 346 ? 2.83 -32.719 -7.613 1 89.69 346 ILE A CA 1
ATOM 2536 C C . ILE A 1 346 ? 3.604 -34 -7.922 1 89.69 346 ILE A C 1
ATOM 2538 O O . ILE A 1 346 ? 4.777 -34.125 -7.562 1 89.69 346 ILE A O 1
ATOM 2542 N N . GLU A 1 347 ? 2.949 -34.938 -8.578 1 88.38 347 GLU A N 1
ATOM 2543 C CA . GLU A 1 347 ? 3.666 -36.125 -9.023 1 88.38 347 GLU A CA 1
ATOM 2544 C C . GLU A 1 347 ? 4.859 -35.75 -9.898 1 88.38 347 GLU A C 1
ATOM 2546 O O . GLU A 1 347 ? 5.922 -36.344 -9.797 1 88.38 347 GLU A O 1
ATOM 2551 N N . HIS A 1 348 ? 4.629 -34.812 -10.672 1 90.06 348 HIS A N 1
ATOM 2552 C CA . HIS A 1 348 ? 5.617 -34.438 -11.672 1 90.06 348 HIS A CA 1
ATOM 2553 C C . HIS A 1 348 ? 6.703 -33.531 -11.07 1 90.06 348 HIS A C 1
ATOM 2555 O O . HIS A 1 348 ? 7.895 -33.812 -11.25 1 90.06 348 HIS A O 1
ATOM 2561 N N . ALA A 1 349 ? 6.277 -32.469 -10.352 1 87.94 349 ALA A N 1
ATOM 2562 C CA . ALA A 1 349 ? 7.195 -31.422 -9.93 1 87.94 349 ALA A CA 1
ATOM 2563 C C . ALA A 1 349 ? 7.578 -31.578 -8.461 1 87.94 349 ALA A C 1
ATOM 2565 O O . ALA A 1 349 ? 8.547 -30.969 -8 1 87.94 349 ALA A O 1
ATOM 2566 N N . GLY A 1 350 ? 6.848 -32.469 -7.711 1 83.62 350 GLY A N 1
ATOM 2567 C CA . GLY A 1 350 ? 7.07 -32.531 -6.273 1 83.62 350 GLY A CA 1
ATOM 2568 C C . GLY A 1 350 ? 6.59 -31.312 -5.523 1 83.62 350 GLY A C 1
ATOM 2569 O O . GLY A 1 350 ? 6.188 -30.328 -6.133 1 83.62 350 GLY A O 1
ATOM 2570 N N . TYR A 1 351 ? 6.668 -31.453 -4.223 1 84.06 351 TYR A N 1
ATOM 2571 C CA . TYR A 1 351 ? 6.363 -30.281 -3.393 1 84.06 351 TYR A CA 1
ATOM 2572 C C . TYR A 1 351 ? 7.516 -29.297 -3.404 1 84.06 351 TYR A C 1
ATOM 2574 O O . TYR A 1 351 ? 8.688 -29.688 -3.336 1 84.06 351 TYR A O 1
ATOM 2582 N N . HIS A 1 352 ? 7.125 -28.062 -3.578 1 88.56 352 HIS A N 1
ATOM 2583 C CA . HIS A 1 352 ? 8.117 -26.984 -3.521 1 88.56 352 HIS A CA 1
ATOM 2584 C C . HIS A 1 352 ? 7.473 -25.656 -3.186 1 88.56 352 HIS A C 1
ATOM 2586 O O . HIS A 1 352 ? 6.25 -25.516 -3.268 1 88.56 352 HIS A O 1
ATOM 2592 N N . TYR A 1 353 ? 8.281 -24.812 -2.664 1 93.38 353 TYR A N 1
ATOM 2593 C CA . TYR A 1 353 ? 7.828 -23.438 -2.504 1 93.38 353 TYR A CA 1
ATOM 2594 C C . TYR A 1 353 ? 8.062 -22.641 -3.779 1 93.38 353 TYR A C 1
ATOM 2596 O O . TYR A 1 353 ? 9.039 -22.875 -4.496 1 93.38 353 TYR A O 1
ATOM 2604 N N . ASN A 1 354 ? 7.094 -21.75 -4.07 1 95.44 354 ASN A N 1
ATOM 2605 C CA . ASN A 1 354 ? 7.242 -20.922 -5.266 1 95.44 354 ASN A CA 1
ATOM 2606 C C . ASN A 1 354 ? 8.617 -20.281 -5.332 1 95.44 354 ASN A C 1
ATOM 2608 O O . ASN A 1 354 ? 9.258 -20.047 -4.301 1 95.44 354 ASN A O 1
ATOM 2612 N N . ARG A 1 355 ? 9.156 -20.109 -6.492 1 94.06 355 ARG A N 1
ATOM 2613 C CA . ARG A 1 355 ? 10.422 -19.438 -6.777 1 94.06 355 ARG A CA 1
ATOM 2614 C C . ARG A 1 355 ? 11.602 -20.328 -6.43 1 94.06 355 ARG A C 1
ATOM 2616 O O . ARG A 1 355 ? 12.727 -19.844 -6.273 1 94.06 355 ARG A O 1
ATOM 2623 N N . GLU A 1 356 ? 11.367 -21.562 -6.18 1 90.31 356 GLU A N 1
ATOM 2624 C CA . GLU A 1 356 ? 12.508 -22.469 -6.027 1 90.31 356 GLU A CA 1
ATOM 2625 C C . GLU A 1 356 ? 13.25 -22.656 -7.352 1 90.31 356 GLU A C 1
ATOM 2627 O O . GLU A 1 356 ? 12.633 -22.953 -8.375 1 90.31 356 GLU A O 1
ATOM 2632 N N . PRO A 1 357 ? 14.516 -22.5 -7.309 1 85.88 357 PRO A N 1
ATOM 2633 C CA . PRO A 1 357 ? 15.273 -22.688 -8.547 1 85.88 357 PRO A CA 1
ATOM 2634 C C . PRO A 1 357 ? 15.07 -24.062 -9.164 1 85.88 357 PRO A C 1
ATOM 2636 O O . PRO A 1 357 ? 15.094 -25.078 -8.453 1 85.88 357 PRO A O 1
ATOM 2639 N N . GLY A 1 358 ? 14.781 -24.062 -10.492 1 82 358 GLY A N 1
ATOM 2640 C CA . GLY A 1 358 ? 14.625 -25.312 -11.219 1 82 358 GLY A CA 1
ATOM 2641 C C . GLY A 1 358 ? 13.188 -25.812 -11.266 1 82 358 GLY A C 1
ATOM 2642 O O . GLY A 1 358 ? 12.867 -26.766 -11.977 1 82 358 GLY A O 1
ATOM 2643 N N . ARG A 1 359 ? 12.383 -25.203 -10.5 1 88.12 359 ARG A N 1
ATOM 2644 C CA . ARG A 1 359 ? 10.969 -25.562 -10.492 1 88.12 359 ARG A CA 1
ATOM 2645 C C . ARG A 1 359 ? 10.141 -24.5 -11.227 1 88.12 359 ARG A C 1
ATOM 2647 O O . ARG A 1 359 ? 10.586 -23.375 -11.391 1 88.12 359 ARG A O 1
ATOM 2654 N N . PRO A 1 360 ? 8.992 -24.906 -11.688 1 92.69 360 PRO A N 1
ATOM 2655 C CA . PRO A 1 360 ? 8.148 -23.891 -12.344 1 92.69 360 PRO A CA 1
ATOM 2656 C C . PRO A 1 360 ? 7.754 -22.766 -11.406 1 92.69 360 PRO A C 1
ATOM 2658 O O . PRO A 1 360 ? 7.488 -22.984 -10.227 1 92.69 360 PRO A O 1
ATOM 2661 N N . LEU A 1 361 ? 7.754 -21.625 -11.953 1 96.19 361 LEU A N 1
ATOM 2662 C CA . LEU A 1 361 ? 7.352 -20.422 -11.234 1 96.19 361 LEU A CA 1
ATOM 2663 C C . LEU A 1 361 ? 5.867 -20.125 -11.445 1 96.19 361 LEU A C 1
ATOM 2665 O O . LEU A 1 361 ? 5.41 -20 -12.578 1 96.19 361 LEU A O 1
ATOM 2669 N N . PHE A 1 362 ? 5.105 -20.062 -10.344 1 96.69 362 PHE A N 1
ATOM 2670 C CA . PHE A 1 362 ? 3.686 -19.734 -10.398 1 96.69 362 PHE A CA 1
ATOM 2671 C C . PHE A 1 362 ? 3.488 -18.219 -10.445 1 96.69 362 PHE A C 1
ATOM 2673 O O . PHE A 1 362 ? 3.805 -17.516 -9.484 1 96.69 362 PHE A O 1
ATOM 2680 N N . VAL A 1 363 ? 2.861 -17.719 -11.547 1 98 363 VAL A N 1
ATOM 2681 C CA . VAL A 1 363 ? 2.795 -16.281 -11.781 1 98 363 VAL A CA 1
ATOM 2682 C C . VAL A 1 363 ? 1.395 -15.898 -12.258 1 98 363 VAL A C 1
ATOM 2684 O O . VAL A 1 363 ? 0.794 -16.609 -13.07 1 98 363 VAL A O 1
ATOM 2687 N N . THR A 1 364 ? 0.888 -14.844 -11.711 1 97.94 364 THR A N 1
ATOM 2688 C CA . THR A 1 364 ? -0.363 -14.25 -12.172 1 97.94 364 THR A CA 1
ATOM 2689 C C . THR A 1 364 ? -0.1 -12.945 -12.922 1 97.94 364 THR A C 1
ATOM 2691 O O . THR A 1 364 ? 0.723 -12.133 -12.492 1 97.94 364 THR A O 1
ATOM 2694 N N . VAL A 1 365 ? -0.735 -12.781 -14.031 1 98.69 365 VAL A N 1
ATOM 2695 C CA . VAL A 1 365 ? -0.71 -11.531 -14.781 1 98.69 365 VAL A CA 1
ATOM 2696 C C . VAL A 1 365 ? -2.113 -10.93 -14.836 1 98.69 365 VAL A C 1
ATOM 2698 O O . VAL A 1 365 ? -3.068 -11.602 -15.234 1 98.69 365 VAL A O 1
ATOM 2701 N N . LEU A 1 366 ? -2.242 -9.711 -14.391 1 98.75 366 LEU A N 1
ATOM 2702 C CA . LEU A 1 366 ? -3.514 -9 -14.344 1 98.75 366 LEU A CA 1
ATOM 2703 C C . LEU A 1 366 ? -3.459 -7.73 -15.195 1 98.75 366 LEU A C 1
ATOM 2705 O O . LEU A 1 366 ? -2.521 -6.938 -15.07 1 98.75 366 LEU A O 1
ATOM 2709 N N . ALA A 1 367 ? -4.414 -7.543 -16.078 1 98.81 367 ALA A N 1
ATOM 2710 C CA . ALA A 1 367 ? -4.52 -6.344 -16.906 1 98.81 367 ALA A CA 1
ATOM 2711 C C . ALA A 1 367 ? -5.809 -5.582 -16.609 1 98.81 367 ALA A C 1
ATOM 2713 O O . ALA A 1 367 ? -6.895 -6.168 -16.609 1 98.81 367 ALA A O 1
ATOM 2714 N N . TYR A 1 368 ? -5.699 -4.312 -16.312 1 98.75 368 TYR A N 1
ATOM 2715 C CA . TYR A 1 368 ? -6.863 -3.443 -16.172 1 98.75 368 TYR A CA 1
ATOM 2716 C C . TYR A 1 368 ? -7.355 -2.959 -17.531 1 98.75 368 TYR A C 1
ATOM 2718 O O . TYR A 1 368 ? -6.574 -2.449 -18.328 1 98.75 368 TYR A O 1
ATOM 2726 N N . LEU A 1 369 ? -8.672 -3.021 -17.75 1 98.38 369 LEU A N 1
ATOM 2727 C CA . LEU A 1 369 ? -9.086 -2.896 -19.141 1 98.38 369 LEU A CA 1
ATOM 2728 C C . LEU A 1 369 ? -10.008 -1.698 -19.328 1 98.38 369 LEU A C 1
ATOM 2730 O O . LEU A 1 369 ? -10.297 -1.307 -20.469 1 98.38 369 LEU A O 1
ATOM 2734 N N . ASN A 1 370 ? -10.492 -1.039 -18.219 1 97.81 370 ASN A N 1
ATOM 2735 C CA . ASN A 1 370 ? -11.352 0.125 -18.375 1 97.81 370 ASN A CA 1
ATOM 2736 C C . ASN A 1 370 ? -10.641 1.26 -19.109 1 97.81 370 ASN A C 1
ATOM 2738 O O . ASN A 1 370 ? -9.445 1.48 -18.906 1 97.81 370 ASN A O 1
ATOM 2742 N N . GLU A 1 371 ? -11.352 1.969 -19.922 1 96.38 371 GLU A N 1
ATOM 2743 C CA . GLU A 1 371 ? -10.797 3.121 -20.625 1 96.38 371 GLU A CA 1
ATOM 2744 C C . GLU A 1 371 ? -10.422 4.238 -19.641 1 96.38 371 GLU A C 1
ATOM 2746 O O . GLU A 1 371 ? -9.453 4.957 -19.859 1 96.38 371 GLU A O 1
ATOM 2751 N N . GLU A 1 372 ? -11.258 4.367 -18.719 1 94.75 372 GLU A N 1
ATOM 2752 C CA . GLU A 1 372 ? -11.047 5.336 -17.641 1 94.75 372 GLU A CA 1
ATOM 2753 C C . GLU A 1 372 ? -11.43 4.754 -16.281 1 94.75 372 GLU A C 1
ATOM 2755 O O . GLU A 1 372 ? -12.422 4.031 -16.172 1 94.75 372 GLU A O 1
ATOM 2760 N N . TRP A 1 373 ? -10.664 5.086 -15.367 1 97.12 373 TRP A N 1
ATOM 2761 C CA . TRP A 1 373 ? -11.008 4.734 -14 1 97.12 373 TRP A CA 1
ATOM 2762 C C . TRP A 1 373 ? -10.484 5.785 -13.023 1 97.12 373 TRP A C 1
ATOM 2764 O O . TRP A 1 373 ? -9.375 5.66 -12.492 1 97.12 373 TRP A O 1
ATOM 2774 N N . PRO A 1 374 ? -11.266 6.793 -12.742 1 95.88 374 PRO A N 1
ATOM 2775 C CA . PRO A 1 374 ? -10.844 7.836 -11.805 1 95.88 374 PRO A CA 1
ATOM 2776 C C . PRO A 1 374 ? -10.5 7.285 -10.422 1 95.88 374 PRO A C 1
ATOM 2778 O O . PRO A 1 374 ? -11.109 6.309 -9.977 1 95.88 374 PRO A O 1
ATOM 2781 N N . GLU A 1 375 ? -9.531 7.938 -9.75 1 95.69 375 GLU A N 1
ATOM 2782 C CA . GLU A 1 375 ? -9.109 7.469 -8.43 1 95.69 375 GLU A CA 1
ATOM 2783 C C . GLU A 1 375 ? -10.266 7.48 -7.438 1 95.69 375 GLU A C 1
ATOM 2785 O O . GLU A 1 375 ? -10.297 6.676 -6.508 1 95.69 375 GLU A O 1
ATOM 2790 N N . GLU A 1 376 ? -11.281 8.297 -7.598 1 94.25 376 GLU A N 1
ATOM 2791 C CA . GLU A 1 376 ? -12.445 8.414 -6.719 1 94.25 376 GLU A CA 1
ATOM 2792 C C . GLU A 1 376 ? -13.297 7.148 -6.762 1 94.25 376 GLU A C 1
ATOM 2794 O O . GLU A 1 376 ? -14.156 6.945 -5.902 1 94.25 376 GLU A O 1
ATOM 2799 N N . TRP A 1 377 ? -13.055 6.34 -7.773 1 97.12 377 TRP A N 1
ATOM 2800 C CA . TRP A 1 377 ? -13.852 5.129 -7.918 1 97.12 377 TRP A CA 1
ATOM 2801 C C . TRP A 1 377 ? -13.219 3.969 -7.148 1 97.12 377 TRP A C 1
ATOM 2803 O O . TRP A 1 377 ? -13.805 2.889 -7.055 1 97.12 377 TRP A O 1
ATOM 2813 N N . HIS A 1 378 ? -12.023 4.168 -6.551 1 98.06 378 HIS A N 1
ATOM 2814 C CA . HIS A 1 378 ? -11.367 3.195 -5.688 1 98.06 378 HIS A CA 1
ATOM 2815 C C . HIS A 1 378 ? -11.023 1.922 -6.453 1 98.06 378 HIS A C 1
ATOM 2817 O O . HIS A 1 378 ? -10.312 1.973 -7.465 1 98.06 378 HIS A O 1
ATOM 2823 N N . ALA A 1 379 ? -11.156 0.751 -5.91 1 98.12 379 ALA A N 1
ATOM 2824 C CA . ALA A 1 379 ? -10.945 -0.577 -6.48 1 98.12 379 ALA A CA 1
ATOM 2825 C C . ALA A 1 379 ? -9.461 -0.834 -6.738 1 98.12 379 ALA A C 1
ATOM 2827 O O . ALA A 1 379 ? -9.102 -1.44 -7.75 1 98.12 379 ALA A O 1
ATOM 2828 N N . GLU A 1 380 ? -8.594 -0.396 -5.906 1 98.69 380 GLU A N 1
ATOM 2829 C CA . GLU A 1 380 ? -7.168 -0.707 -5.984 1 98.69 380 GLU A CA 1
ATOM 2830 C C . GLU A 1 380 ? -6.91 -2.186 -5.711 1 98.69 380 GLU A C 1
ATOM 2832 O O . GLU A 1 380 ? -7.672 -2.832 -4.992 1 98.69 380 GLU A O 1
ATOM 2837 N N . THR A 1 381 ? -5.906 -2.738 -6.293 1 98.75 381 THR A N 1
ATOM 2838 C CA . THR A 1 381 ? -5.41 -4.051 -5.891 1 98.75 381 THR A CA 1
ATOM 2839 C C . THR A 1 381 ? -4.367 -3.916 -4.785 1 98.75 381 THR A C 1
ATOM 2841 O O . THR A 1 381 ? -3.357 -3.232 -4.957 1 98.75 381 THR A O 1
ATOM 2844 N N . LEU A 1 382 ? -4.648 -4.523 -3.672 1 98.81 382 LEU A N 1
ATOM 2845 C CA . LEU A 1 382 ? -3.775 -4.465 -2.504 1 98.81 382 LEU A CA 1
ATOM 2846 C C . LEU A 1 382 ? -2.969 -5.754 -2.365 1 98.81 382 LEU A C 1
ATOM 2848 O O . LEU A 1 382 ? -3.5 -6.848 -2.557 1 98.81 382 LEU A O 1
ATOM 2852 N N . PHE A 1 383 ? -1.677 -5.625 -2.051 1 98.62 383 PHE A N 1
ATOM 2853 C CA . PHE A 1 383 ? -0.773 -6.73 -1.761 1 98.62 383 PHE A CA 1
ATOM 2854 C C . PHE A 1 383 ? -0.251 -6.645 -0.332 1 98.62 383 PHE A C 1
ATOM 2856 O O . PHE A 1 383 ? 0.365 -5.648 0.05 1 98.62 383 PHE A O 1
ATOM 2863 N N . ALA A 1 384 ? -0.431 -7.668 0.452 1 98.25 384 ALA A N 1
ATOM 2864 C CA . ALA A 1 384 ? -0.208 -7.547 1.891 1 98.25 384 ALA A CA 1
ATOM 2865 C C . ALA A 1 384 ? 1.061 -8.281 2.312 1 98.25 384 ALA A C 1
ATOM 2867 O O . ALA A 1 384 ? 1.392 -9.328 1.754 1 98.25 384 ALA A O 1
ATOM 2868 N N . ASP A 1 385 ? 1.77 -7.711 3.207 1 97.56 385 ASP A N 1
ATOM 2869 C CA . ASP A 1 385 ? 2.742 -8.391 4.059 1 97.56 385 ASP A CA 1
ATOM 2870 C C . ASP A 1 385 ? 2.104 -8.836 5.371 1 97.56 385 ASP A C 1
ATOM 2872 O O . ASP A 1 385 ? 1.993 -8.055 6.316 1 97.56 385 ASP A O 1
ATOM 2876 N N . PRO A 1 386 ? 1.74 -10.055 5.508 1 95.62 386 PRO A N 1
ATOM 2877 C CA . PRO A 1 386 ? 0.96 -10.5 6.664 1 95.62 386 PRO A CA 1
ATOM 2878 C C . PRO A 1 386 ? 1.698 -10.305 7.988 1 95.62 386 PRO A C 1
ATOM 2880 O O . PRO A 1 386 ? 1.074 -10.016 9.008 1 95.62 386 PRO A O 1
ATOM 2883 N N . GLU A 1 387 ? 2.951 -10.484 8 1 95.38 387 GLU A N 1
ATOM 2884 C CA . GLU A 1 387 ? 3.715 -10.398 9.242 1 95.38 387 GLU A CA 1
ATOM 2885 C C . GLU A 1 387 ? 3.617 -9 9.852 1 95.38 387 GLU A C 1
ATOM 2887 O O . GLU A 1 387 ? 3.414 -8.859 11.062 1 95.38 387 GLU A O 1
ATOM 2892 N N . THR A 1 388 ? 3.67 -7.941 9.031 1 96.75 388 THR A N 1
ATOM 2893 C CA . THR A 1 388 ? 3.734 -6.582 9.555 1 96.75 388 THR A CA 1
ATOM 2894 C C . THR A 1 388 ? 2.365 -5.91 9.492 1 96.75 388 THR A C 1
ATOM 2896 O O . THR A 1 388 ? 2.148 -4.867 10.109 1 96.75 388 THR A O 1
ATOM 2899 N N . GLY A 1 389 ? 1.455 -6.52 8.75 1 97.31 389 GLY A N 1
ATOM 2900 C CA . GLY A 1 389 ? 0.173 -5.859 8.57 1 97.31 389 GLY A CA 1
ATOM 2901 C C . GLY A 1 389 ? 0.266 -4.594 7.734 1 97.31 389 GLY A C 1
ATOM 2902 O O . GLY A 1 389 ? -0.498 -3.648 7.941 1 97.31 389 GLY A O 1
ATOM 2903 N N . THR A 1 390 ? 1.256 -4.453 6.91 1 97.81 390 THR A N 1
ATOM 2904 C CA . THR A 1 390 ? 1.446 -3.391 5.93 1 97.81 390 THR A CA 1
ATOM 2905 C C . THR A 1 390 ? 1.497 -3.963 4.516 1 97.81 390 THR A C 1
ATOM 2907 O O . THR A 1 390 ? 1.448 -5.18 4.332 1 97.81 390 THR A O 1
ATOM 2910 N N . GLY A 1 391 ? 1.548 -3.127 3.535 1 98 391 GLY A N 1
ATOM 2911 C CA . GLY A 1 391 ? 1.618 -3.609 2.166 1 98 391 GLY A CA 1
ATOM 2912 C C . GLY A 1 391 ? 1.64 -2.492 1.141 1 98 391 GLY A C 1
ATOM 2913 O O . GLY A 1 391 ? 1.87 -1.331 1.484 1 98 391 GLY A O 1
ATOM 2914 N N . VAL A 1 392 ? 1.48 -2.854 -0.11 1 98.44 392 VAL A N 1
ATOM 2915 C CA . VAL A 1 392 ? 1.469 -1.919 -1.231 1 98.44 392 VAL A CA 1
ATOM 2916 C C . VAL A 1 392 ? 0.176 -2.082 -2.027 1 98.44 392 VAL A C 1
ATOM 2918 O O . VAL A 1 392 ? -0.55 -3.062 -1.85 1 98.44 392 VAL A O 1
ATOM 2921 N N . PHE A 1 393 ? -0.152 -1.113 -2.783 1 98.69 393 PHE A N 1
ATOM 2922 C CA . PHE A 1 393 ? -1.312 -1.231 -3.66 1 98.69 393 PHE A CA 1
ATOM 2923 C C . PHE A 1 393 ? -1.04 -0.578 -5.008 1 98.69 393 PHE A C 1
ATOM 2925 O O . PHE A 1 393 ? -0.048 0.135 -5.172 1 98.69 393 PHE A O 1
ATOM 2932 N N . VAL A 1 394 ? -1.835 -0.904 -5.996 1 98.62 394 VAL A N 1
ATOM 2933 C CA . VAL A 1 394 ? -1.796 -0.321 -7.336 1 98.62 394 VAL A CA 1
ATOM 2934 C C . VAL A 1 394 ? -3.189 0.162 -7.73 1 98.62 394 VAL A C 1
ATOM 2936 O O . VAL A 1 394 ? -4.188 -0.504 -7.445 1 98.62 394 VAL A O 1
ATOM 2939 N N . GLN A 1 395 ? -3.258 1.354 -8.234 1 98.62 395 GLN A N 1
ATOM 2940 C CA . GLN A 1 395 ? -4.508 1.874 -8.773 1 98.62 395 GLN A CA 1
ATOM 2941 C C . GLN A 1 395 ? -4.762 1.342 -10.18 1 98.62 395 GLN A C 1
ATOM 2943 O O . GLN A 1 395 ? -3.832 1.213 -10.977 1 98.62 395 GLN A O 1
ATOM 2948 N N . PRO A 1 396 ? -6.031 0.966 -10.461 1 98.38 396 PRO A N 1
ATOM 2949 C CA . PRO A 1 396 ? -6.324 0.553 -11.836 1 98.38 396 PRO A CA 1
ATOM 2950 C C . PRO A 1 396 ? -6.184 1.696 -12.844 1 98.38 396 PRO A C 1
ATOM 2952 O O . PRO A 1 396 ? -6.824 2.74 -12.688 1 98.38 396 PRO A O 1
ATOM 2955 N N . ARG A 1 397 ? -5.32 1.587 -13.711 1 98.12 397 ARG A N 1
ATOM 2956 C CA . ARG A 1 397 ? -5.16 2.508 -14.836 1 98.12 397 ARG A CA 1
ATOM 2957 C C . ARG A 1 397 ? -5.316 1.782 -16.172 1 98.12 397 ARG A C 1
ATOM 2959 O O . ARG A 1 397 ? -5.039 0.584 -16.266 1 98.12 397 ARG A O 1
ATOM 2966 N N . PRO A 1 398 ? -5.77 2.479 -17.188 1 98.06 398 PRO A N 1
ATOM 2967 C CA . PRO A 1 398 ? -6.004 1.829 -18.484 1 98.06 398 PRO A CA 1
ATOM 2968 C C . PRO A 1 398 ? -4.762 1.115 -19.016 1 98.06 398 PRO A C 1
ATOM 2970 O O . PRO A 1 398 ? -3.729 1.751 -19.234 1 98.06 398 PRO A O 1
ATOM 2973 N N . GLY A 1 399 ? -4.918 -0.179 -19.203 1 98.38 399 GLY A N 1
ATOM 2974 C CA . GLY A 1 399 ? -3.873 -0.952 -19.859 1 98.38 399 GLY A CA 1
ATOM 2975 C C . GLY A 1 399 ? -2.74 -1.33 -18.922 1 98.38 399 GLY A C 1
ATOM 2976 O O . GLY A 1 399 ? -1.803 -2.023 -19.312 1 98.38 399 GLY A O 1
ATOM 2977 N N . ARG A 1 400 ? -2.775 -0.887 -17.719 1 98.5 400 ARG A N 1
ATOM 2978 C CA . ARG A 1 400 ? -1.76 -1.259 -16.734 1 98.5 400 ARG A CA 1
ATOM 2979 C C . ARG A 1 400 ? -1.761 -2.764 -16.484 1 98.5 400 ARG A C 1
ATOM 2981 O O . ARG A 1 400 ? -2.824 -3.381 -16.391 1 98.5 400 ARG A O 1
ATOM 2988 N N . VAL A 1 401 ? -0.554 -3.354 -16.391 1 98.81 401 VAL A N 1
ATOM 2989 C CA . VAL A 1 401 ? -0.401 -4.793 -16.203 1 98.81 401 VAL A CA 1
ATOM 2990 C C . VAL A 1 401 ? 0.347 -5.07 -14.906 1 98.81 401 VAL A C 1
ATOM 2992 O O . VAL A 1 401 ? 1.389 -4.465 -14.641 1 98.81 401 VAL A O 1
ATOM 2995 N N . VAL A 1 402 ? -0.201 -5.926 -14.125 1 98.81 402 VAL A N 1
ATOM 2996 C CA . VAL A 1 402 ? 0.425 -6.402 -12.898 1 98.81 402 VAL A CA 1
ATOM 2997 C C . VAL A 1 402 ? 0.944 -7.824 -13.094 1 98.81 402 VAL A C 1
ATOM 2999 O O . VAL A 1 402 ? 0.212 -8.695 -13.57 1 98.81 402 VAL A O 1
ATOM 3002 N N . ILE A 1 403 ? 2.186 -8.055 -12.828 1 98.69 403 ILE A N 1
ATOM 3003 C CA . ILE A 1 403 ? 2.785 -9.383 -12.75 1 98.69 403 ILE A CA 1
ATOM 3004 C C . ILE A 1 403 ? 3.135 -9.703 -11.297 1 98.69 403 ILE A C 1
ATOM 3006 O O . ILE A 1 403 ? 3.906 -8.984 -10.664 1 98.69 403 ILE A O 1
ATOM 3010 N N . MET A 1 404 ? 2.555 -10.742 -10.781 1 98.62 404 MET A N 1
ATOM 3011 C CA . MET A 1 404 ? 2.775 -11.047 -9.367 1 98.62 404 MET A CA 1
ATOM 3012 C C . MET A 1 404 ? 2.955 -12.547 -9.156 1 98.62 404 MET A C 1
ATOM 3014 O O . MET A 1 404 ? 2.496 -13.352 -9.969 1 98.62 404 MET A O 1
ATOM 3018 N N . ASP A 1 405 ? 3.658 -12.883 -8.086 1 98.06 405 ASP A N 1
ATOM 3019 C CA . ASP A 1 405 ? 3.695 -14.273 -7.645 1 98.06 405 ASP A CA 1
ATOM 3020 C C . ASP A 1 405 ? 2.322 -14.734 -7.16 1 98.06 405 ASP A C 1
ATOM 3022 O O . ASP A 1 405 ? 1.606 -13.977 -6.5 1 98.06 405 ASP A O 1
ATOM 3026 N N . GLN A 1 406 ? 1.954 -15.945 -7.457 1 96.81 406 GLN A N 1
ATOM 3027 C CA . GLN A 1 406 ? 0.602 -16.422 -7.184 1 96.81 406 GLN A CA 1
ATOM 3028 C C . GLN A 1 406 ? 0.379 -16.625 -5.688 1 96.81 406 GLN A C 1
ATOM 3030 O O . GLN A 1 406 ? -0.762 -16.688 -5.227 1 96.81 406 GLN A O 1
ATOM 3035 N N . ASP A 1 407 ? 1.439 -16.797 -4.934 1 96 407 ASP A N 1
ATOM 3036 C CA . ASP A 1 407 ? 1.291 -17.031 -3.5 1 96 407 ASP A CA 1
ATOM 3037 C C . ASP A 1 407 ? 1.351 -15.719 -2.723 1 96 407 ASP A C 1
ATOM 3039 O O . ASP A 1 407 ? 1.546 -15.727 -1.506 1 96 407 ASP A O 1
ATOM 3043 N N . MET A 1 408 ? 1.202 -14.633 -3.375 1 95.19 408 MET A N 1
ATOM 3044 C CA . MET A 1 408 ? 1.139 -13.312 -2.754 1 95.19 408 MET A CA 1
ATOM 3045 C C . MET A 1 408 ? -0.277 -13 -2.279 1 95.19 408 MET A C 1
ATOM 3047 O O . MET A 1 408 ? -1.208 -12.945 -3.084 1 95.19 408 MET A O 1
ATOM 3051 N N . PRO A 1 409 ? -0.433 -12.75 -0.95 1 97.06 409 PRO A N 1
ATOM 3052 C CA . PRO A 1 409 ? -1.766 -12.336 -0.505 1 97.06 409 PRO A CA 1
ATOM 3053 C C . PRO A 1 409 ? -2.201 -11 -1.109 1 97.06 409 PRO A C 1
ATOM 3055 O O . PRO A 1 409 ? -1.46 -10.016 -1.041 1 97.06 409 PRO A O 1
ATOM 3058 N N . HIS A 1 410 ? -3.41 -11 -1.729 1 98.06 410 HIS A N 1
ATOM 3059 C CA . HIS A 1 410 ? -3.885 -9.773 -2.367 1 98.06 410 HIS A CA 1
ATOM 3060 C C . HIS A 1 410 ? -5.41 -9.719 -2.381 1 98.06 410 HIS A C 1
ATOM 3062 O O . HIS A 1 410 ? -6.074 -10.734 -2.174 1 98.06 410 HIS A O 1
ATOM 3068 N N . ARG A 1 411 ? -5.945 -8.578 -2.512 1 97.38 411 ARG A N 1
ATOM 3069 C CA . ARG A 1 411 ? -7.379 -8.344 -2.672 1 97.38 411 ARG A CA 1
ATOM 3070 C C . ARG A 1 411 ? -7.641 -7.039 -3.414 1 97.38 411 ARG A C 1
ATOM 3072 O O . ARG A 1 411 ? -6.715 -6.262 -3.66 1 97.38 411 ARG A O 1
ATOM 3079 N N . ILE A 1 412 ? -8.875 -6.902 -3.781 1 97.5 412 ILE A N 1
ATOM 3080 C CA . ILE A 1 412 ? -9.336 -5.652 -4.379 1 97.5 412 ILE A CA 1
ATOM 3081 C C . ILE A 1 412 ? -10.016 -4.793 -3.312 1 97.5 412 ILE A C 1
ATOM 3083 O O . ILE A 1 412 ? -10.812 -5.297 -2.514 1 97.5 412 ILE A O 1
ATOM 3087 N N . SER A 1 413 ? -9.602 -3.533 -3.184 1 97.88 413 SER A N 1
ATOM 3088 C CA . SER A 1 413 ? -10.422 -2.646 -2.363 1 97.88 413 SER A CA 1
ATOM 3089 C C . SER A 1 413 ? -11.797 -2.445 -2.979 1 97.88 413 SER A C 1
ATOM 3091 O O . SER A 1 413 ? -11.938 -2.355 -4.199 1 97.88 413 SER A O 1
ATOM 3093 N N . SER A 1 414 ? -12.789 -2.338 -2.195 1 95.75 414 SER A N 1
ATOM 3094 C CA . SER A 1 414 ? -14.148 -2.188 -2.697 1 95.75 414 SER A CA 1
ATOM 3095 C C . SER A 1 414 ? -14.281 -0.938 -3.561 1 95.75 414 SER A C 1
ATOM 3097 O O . SER A 1 414 ? -13.828 0.14 -3.178 1 95.75 414 SER A O 1
ATOM 3099 N N . PRO A 1 415 ? -14.906 -1.096 -4.77 1 96.06 415 PRO A N 1
ATOM 3100 C CA . PRO A 1 415 ? -15.25 0.114 -5.52 1 96.06 415 PRO A CA 1
ATOM 3101 C C . PRO A 1 415 ? -16.141 1.07 -4.727 1 96.06 415 PRO A C 1
ATOM 3103 O O . PRO A 1 415 ? -16.906 0.632 -3.871 1 96.06 415 PRO A O 1
ATOM 3106 N N . ALA A 1 416 ? -15.977 2.328 -5.023 1 94.38 416 ALA A N 1
ATOM 3107 C CA . ALA A 1 416 ? -16.844 3.332 -4.406 1 94.38 416 ALA A CA 1
ATOM 3108 C C . ALA A 1 416 ? -18.297 3.154 -4.848 1 94.38 416 ALA A C 1
ATOM 3110 O O . ALA A 1 416 ? -18.562 2.646 -5.938 1 94.38 416 ALA A O 1
ATOM 3111 N N . ARG A 1 417 ? -19.203 3.619 -3.996 1 90.69 417 ARG A N 1
ATOM 3112 C CA . ARG A 1 417 ? -20.625 3.535 -4.289 1 90.69 417 ARG A CA 1
ATOM 3113 C C . ARG A 1 417 ? -20.969 4.312 -5.555 1 90.69 417 ARG A C 1
ATOM 3115 O O . ARG A 1 417 ? -21.859 3.914 -6.312 1 90.69 417 ARG A O 1
ATOM 3122 N N . ASP A 1 418 ? -20.219 5.34 -5.785 1 89.56 418 ASP A N 1
ATOM 3123 C CA . ASP A 1 418 ? -20.562 6.227 -6.898 1 89.56 418 ASP A CA 1
ATOM 3124 C C . ASP A 1 418 ? -19.766 5.855 -8.148 1 89.56 418 ASP A C 1
ATOM 3126 O O . ASP A 1 418 ? -19.797 6.578 -9.148 1 89.56 418 ASP A O 1
ATOM 3130 N N . ALA A 1 419 ? -19 4.754 -8.094 1 93.88 419 ALA A N 1
ATOM 3131 C CA . ALA A 1 419 ? -18.297 4.297 -9.297 1 93.88 419 ALA A CA 1
ATOM 3132 C C . ALA A 1 419 ? -19.281 3.947 -10.406 1 93.88 419 ALA A C 1
ATOM 3134 O O . ALA A 1 419 ? -20.281 3.271 -10.164 1 93.88 419 ALA A O 1
ATOM 3135 N N . GLU A 1 420 ? -18.984 4.438 -11.625 1 91.5 420 GLU A N 1
ATOM 3136 C CA . GLU A 1 420 ? -19.875 4.188 -12.75 1 91.5 420 GLU A CA 1
ATOM 3137 C C . GLU A 1 420 ? -19.562 2.852 -13.414 1 91.5 420 GLU A C 1
ATOM 3139 O O . GLU A 1 420 ? -18.719 2.779 -14.312 1 91.5 420 GLU A O 1
ATOM 3144 N N . GLY A 1 421 ? -20.203 1.737 -12.977 1 93.44 421 GLY A N 1
ATOM 3145 C CA . GLY A 1 421 ? -20.047 0.432 -13.594 1 93.44 421 GLY A CA 1
ATOM 3146 C C . GLY A 1 421 ? -18.953 -0.406 -12.945 1 93.44 421 GLY A C 1
ATOM 3147 O O . GLY A 1 421 ? -18.391 -0.009 -11.93 1 93.44 421 GLY A O 1
ATOM 3148 N N . PRO A 1 422 ? -18.672 -1.545 -13.617 1 96.38 422 PRO A N 1
ATOM 3149 C CA . PRO A 1 422 ? -17.703 -2.473 -13.031 1 96.38 422 PRO A CA 1
ATOM 3150 C C . PRO A 1 422 ? -16.266 -2.152 -13.43 1 96.38 422 PRO A C 1
ATOM 3152 O O . PRO A 1 422 ? -16.031 -1.602 -14.508 1 96.38 422 PRO A O 1
ATOM 3155 N N . ARG A 1 423 ? -15.297 -2.387 -12.562 1 97.69 423 ARG A N 1
ATOM 3156 C CA . ARG A 1 423 ? -13.891 -2.443 -12.953 1 97.69 423 ARG A CA 1
ATOM 3157 C C . ARG A 1 423 ? -13.57 -3.754 -13.664 1 97.69 423 ARG A C 1
ATOM 3159 O O . ARG A 1 423 ? -13.602 -4.824 -13.047 1 97.69 423 ARG A O 1
ATOM 3166 N N . TYR A 1 424 ? -13.188 -3.717 -14.906 1 97.75 424 TYR A N 1
ATOM 3167 C CA . TYR A 1 424 ? -12.891 -4.906 -15.695 1 97.75 424 TYR A CA 1
ATOM 3168 C C . TYR A 1 424 ? -11.398 -5.223 -15.664 1 97.75 424 TYR A C 1
ATOM 3170 O O . TYR A 1 424 ? -10.57 -4.34 -15.875 1 97.75 424 TYR A O 1
ATOM 3178 N N . SER A 1 425 ? -11.086 -6.426 -15.367 1 97.75 425 SER A N 1
ATOM 3179 C CA . SER A 1 425 ? -9.719 -6.926 -15.469 1 97.75 425 SER A CA 1
ATOM 3180 C C . SER A 1 425 ? -9.688 -8.344 -16.031 1 97.75 425 SER A C 1
ATOM 3182 O O . SER A 1 425 ? -10.648 -9.094 -15.883 1 97.75 425 SER A O 1
ATOM 3184 N N . LEU A 1 426 ? -8.703 -8.625 -16.734 1 97.94 426 LEU A N 1
ATOM 3185 C CA . LEU A 1 426 ? -8.414 -9.969 -17.219 1 97.94 426 LEU A CA 1
ATOM 3186 C C . LEU A 1 426 ? -7.148 -10.516 -16.578 1 97.94 426 LEU A C 1
ATOM 3188 O O . LEU A 1 426 ? -6.133 -9.82 -16.516 1 97.94 426 LEU A O 1
ATOM 3192 N N . VAL A 1 427 ? -7.258 -11.773 -16.109 1 97.5 427 VAL A N 1
ATOM 3193 C CA . VAL A 1 427 ? -6.176 -12.375 -15.344 1 97.5 427 VAL A CA 1
ATOM 3194 C C . VAL A 1 427 ? -5.691 -13.641 -16.031 1 97.5 427 VAL A C 1
ATOM 3196 O O . VAL A 1 427 ? -6.496 -14.508 -16.391 1 97.5 427 VAL A O 1
ATOM 3199 N N . TRP A 1 428 ? -4.395 -13.727 -16.297 1 97.38 428 TRP A N 1
ATOM 3200 C CA . TRP A 1 428 ? -3.73 -14.945 -16.734 1 97.38 428 TRP A CA 1
ATOM 3201 C C . TRP A 1 428 ? -3.078 -15.664 -15.555 1 97.38 428 TRP A C 1
ATOM 3203 O O . TRP A 1 428 ? -2.285 -15.07 -14.82 1 97.38 428 TRP A O 1
ATOM 3213 N N . LYS A 1 429 ? -3.414 -16.875 -15.359 1 96.75 429 LYS A N 1
ATOM 3214 C CA . LYS A 1 429 ? -2.693 -17.75 -14.438 1 96.75 429 LYS A CA 1
ATOM 3215 C C . LYS A 1 429 ? -1.646 -18.578 -15.172 1 96.75 429 LYS A C 1
ATOM 3217 O O . LYS A 1 429 ? -1.989 -19.469 -15.953 1 96.75 429 LYS A O 1
ATOM 3222 N N . LEU A 1 430 ? -0.376 -18.297 -14.828 1 97.56 430 LEU A N 1
ATOM 3223 C CA . LEU A 1 430 ? 0.697 -18.844 -15.641 1 97.56 430 LEU A CA 1
ATOM 3224 C C . LEU A 1 430 ? 1.686 -19.625 -14.789 1 97.56 430 LEU A C 1
ATOM 3226 O O . LEU A 1 430 ? 1.808 -19.375 -13.586 1 97.56 430 LEU A O 1
ATOM 3230 N N . LEU A 1 431 ? 2.273 -20.594 -15.398 1 96.69 431 LEU A N 1
ATOM 3231 C CA . LEU A 1 431 ? 3.477 -21.25 -14.891 1 96.69 431 LEU A CA 1
ATOM 3232 C C . LEU A 1 431 ? 4.664 -20.984 -15.82 1 96.69 431 LEU A C 1
ATOM 3234 O O . LEU A 1 431 ? 4.578 -21.234 -17.031 1 96.69 431 LEU A O 1
ATOM 3238 N N . LEU A 1 432 ? 5.703 -20.5 -15.281 1 96.81 432 LEU A N 1
ATOM 3239 C CA . LEU A 1 432 ? 6.945 -20.312 -16.031 1 96.81 432 LEU A CA 1
ATOM 3240 C C . LEU A 1 432 ? 7.883 -21.5 -15.812 1 96.81 432 LEU A C 1
ATOM 3242 O O . LEU A 1 432 ? 8.508 -21.609 -14.75 1 96.81 432 LEU A O 1
ATOM 3246 N N . TRP A 1 433 ? 7.977 -22.359 -16.812 1 93.25 433 TRP A N 1
ATOM 3247 C CA . TRP A 1 433 ? 8.805 -23.562 -16.75 1 93.25 433 TRP A CA 1
ATOM 3248 C C . TRP A 1 433 ? 10.242 -23.25 -17.141 1 93.25 433 TRP A C 1
ATOM 3250 O O . TRP A 1 433 ? 10.5 -22.734 -18.234 1 93.25 433 TRP A O 1
ATOM 3260 N N . PRO A 1 434 ? 11.219 -23.5 -16.266 1 89.56 434 PRO A N 1
ATOM 3261 C CA . PRO A 1 434 ? 12.609 -23.234 -16.625 1 89.56 434 PRO A CA 1
ATOM 3262 C C . PRO A 1 434 ? 13.062 -24.016 -17.844 1 89.56 434 PRO A C 1
ATOM 3264 O O . PRO A 1 434 ? 12.742 -25.203 -17.984 1 89.56 434 PRO A O 1
ATOM 3267 N N . ARG A 1 435 ? 13.789 -23.281 -18.672 1 85.06 435 ARG A N 1
ATOM 3268 C CA . ARG A 1 435 ? 14.375 -23.938 -19.828 1 85.06 435 ARG A CA 1
ATOM 3269 C C . ARG A 1 435 ? 15.664 -24.656 -19.453 1 85.06 435 ARG A C 1
ATOM 3271 O O . ARG A 1 435 ? 16.422 -24.203 -18.594 1 85.06 435 ARG A O 1
ATOM 3278 N N . GLN A 1 436 ? 15.922 -25.953 -19.594 1 66.19 436 GLN A N 1
ATOM 3279 C CA . GLN A 1 436 ? 17.109 -26.719 -19.281 1 66.19 436 GLN A CA 1
ATOM 3280 C C . GLN A 1 436 ? 18.328 -26.172 -20.016 1 66.19 436 GLN A C 1
ATOM 3282 O O . GLN A 1 436 ? 18.219 -25.672 -21.141 1 66.19 436 GLN A O 1
ATOM 3287 N N . ARG A 1 437 ? 19.406 -25.641 -19.188 1 50.38 437 ARG A N 1
ATOM 3288 C CA . ARG A 1 437 ? 20.734 -25.234 -19.656 1 50.38 437 ARG A CA 1
ATOM 3289 C C . ARG A 1 437 ? 21.344 -26.281 -20.562 1 50.38 437 ARG A C 1
ATOM 3291 O O . ARG A 1 437 ? 21.25 -27.484 -20.297 1 50.38 437 ARG A O 1
ATOM 3298 N N . GLY A 1 438 ? 21.344 -26.672 -21.656 1 39.19 438 GLY A N 1
ATOM 3299 C CA . GLY A 1 438 ? 21.953 -27.375 -22.781 1 39.19 438 GLY A CA 1
ATOM 3300 C C . GLY A 1 438 ? 21.031 -27.469 -23.984 1 39.19 438 GLY A C 1
ATOM 3301 O O . GLY A 1 438 ? 21.312 -28.219 -24.922 1 39.19 438 GLY A O 1
ATOM 3302 N N . GLY A 1 439 ? 20.281 -26.672 -24.5 1 34.75 439 GLY A N 1
ATOM 3303 C CA . GLY A 1 439 ? 19.469 -26.312 -25.656 1 34.75 439 GLY A CA 1
ATOM 3304 C C . GLY A 1 439 ? 18.016 -26.719 -25.5 1 34.75 439 GLY A C 1
ATOM 3305 O O . GLY A 1 439 ? 17.203 -26.5 -26.391 1 34.75 439 GLY A O 1
ATOM 3306 N N . GLY A 1 440 ? 17.688 -27.969 -24.891 1 30.11 440 GLY A N 1
ATOM 3307 C CA . GLY A 1 440 ? 16.375 -28.531 -25.172 1 30.11 440 GLY A CA 1
ATOM 3308 C C . GLY A 1 440 ? 15.266 -27.891 -24.344 1 30.11 440 GLY A C 1
ATOM 3309 O O . GLY A 1 440 ? 15.531 -27.266 -23.312 1 30.11 440 GLY A O 1
ATOM 3310 N N . ALA A 1 441 ? 14.234 -27.25 -24.828 1 32.78 441 ALA A N 1
ATOM 3311 C CA . ALA A 1 441 ? 12.93 -26.984 -24.219 1 32.78 441 ALA A CA 1
ATOM 3312 C C . ALA A 1 441 ? 12.656 -27.938 -23.062 1 32.78 441 ALA A C 1
ATOM 3314 O O . ALA A 1 441 ? 13.242 -29.031 -22.984 1 32.78 441 ALA A O 1
ATOM 3315 N N . PRO A 1 442 ? 12.219 -27.625 -21.969 1 33.31 442 PRO A N 1
ATOM 3316 C CA . PRO A 1 442 ? 11.805 -28.797 -21.203 1 33.31 442 PRO A CA 1
ATOM 3317 C C . PRO A 1 442 ? 11.484 -30 -22.109 1 33.31 442 PRO A C 1
ATOM 3319 O O . PRO A 1 442 ? 11.133 -29.812 -23.281 1 33.31 442 PRO A O 1
ATOM 3322 N N . ALA A 1 443 ? 12 -31.172 -21.844 1 32.5 443 ALA A N 1
ATOM 3323 C CA . ALA A 1 443 ? 11.828 -32.406 -22.625 1 32.5 443 ALA A CA 1
ATOM 3324 C C . ALA A 1 443 ? 10.422 -32.5 -23.203 1 32.5 443 ALA A C 1
ATOM 3326 O O . ALA A 1 443 ? 9.922 -33.594 -23.484 1 32.5 443 ALA A O 1
ATOM 3327 N N . ALA A 1 444 ? 9.586 -31.656 -23.219 1 29.17 444 ALA A N 1
ATOM 3328 C CA . ALA A 1 444 ? 8.586 -32.25 -24.094 1 29.17 444 ALA A CA 1
ATOM 3329 C C . ALA A 1 444 ? 9.188 -32.594 -25.469 1 29.17 444 ALA A C 1
ATOM 3331 O O . ALA A 1 444 ? 9.062 -33.719 -25.953 1 29.17 444 ALA A O 1
ATOM 3332 N N . LEU A 1 445 ? 8.898 -31.656 -26.578 1 26.16 445 LEU A N 1
ATOM 3333 C CA . LEU A 1 445 ? 8.492 -32.125 -27.891 1 26.16 445 LEU A CA 1
ATOM 3334 C C . LEU A 1 445 ? 9.688 -32.688 -28.672 1 26.16 445 LEU A C 1
ATOM 3336 O O . LEU A 1 445 ? 9.633 -33.781 -29.188 1 26.16 445 LEU A O 1
ATOM 3340 N N . ASP A 1 446 ? 10.344 -31.766 -29.625 1 23.38 446 ASP A N 1
ATOM 3341 C CA . ASP A 1 446 ? 10.969 -32.344 -30.812 1 23.38 446 ASP A CA 1
ATOM 3342 C C . ASP A 1 446 ? 12.328 -32.969 -30.484 1 23.38 446 ASP A C 1
ATOM 3344 O O . ASP A 1 446 ? 12.969 -32.562 -29.5 1 23.38 446 ASP A O 1
ATOM 3348 N N . GLY A 1 447 ? 12.734 -34.188 -31.078 1 21.91 447 GLY A N 1
ATOM 3349 C CA . GLY A 1 447 ? 13.781 -35.188 -31.188 1 21.91 447 GLY A CA 1
ATOM 3350 C C . GLY A 1 447 ? 15.172 -34.594 -31.281 1 21.91 447 GLY A C 1
ATOM 3351 O O . GLY A 1 447 ? 16.156 -35.312 -31.406 1 21.91 447 GLY A O 1
ATOM 3352 N N . GLY A 1 448 ? 15.438 -33.406 -31.891 1 21.83 448 GLY A N 1
ATOM 3353 C CA . GLY A 1 448 ? 16.766 -33.5 -32.469 1 21.83 448 GLY A CA 1
ATOM 3354 C C . GLY A 1 448 ? 17.875 -33.375 -31.469 1 21.83 448 GLY A C 1
ATOM 3355 O O . GLY A 1 448 ? 17.734 -32.656 -30.469 1 21.83 448 GLY A O 1
ATOM 3356 N N . GLY A 1 449 ? 18.766 -34.375 -31.281 1 21.19 449 GLY A N 1
ATOM 3357 C CA . GLY A 1 449 ? 19.922 -34.875 -30.547 1 21.19 449 GLY A CA 1
ATOM 3358 C C . GLY A 1 449 ? 21.078 -33.875 -30.516 1 21.19 449 GLY A C 1
ATOM 3359 O O . GLY A 1 449 ? 22.188 -34.219 -30.094 1 21.19 449 GLY A O 1
ATOM 3360 N N . GLY A 1 450 ? 21.203 -32.656 -31.047 1 21.39 450 GLY A N 1
ATOM 3361 C CA . GLY A 1 450 ? 22.609 -32.406 -31.25 1 21.39 450 GLY A CA 1
ATOM 3362 C C . GLY A 1 450 ? 23.344 -32.031 -29.969 1 21.39 450 GLY A C 1
ATOM 3363 O O . GLY A 1 450 ? 22.781 -31.391 -29.094 1 21.39 450 GLY A O 1
ATOM 3364 N N . CYS A 1 451 ? 24.328 -32.844 -29.453 1 20.91 451 CYS A N 1
ATOM 3365 C CA . CYS A 1 451 ? 25.281 -32.969 -28.359 1 20.91 451 CYS A CA 1
ATOM 3366 C C . CYS A 1 451 ? 26.156 -31.703 -28.25 1 20.91 451 CYS A C 1
ATOM 3368 O O . CYS A 1 451 ? 27.234 -31.75 -27.656 1 20.91 451 CYS A O 1
ATOM 3370 N N . ASP A 1 452 ? 25.891 -30.469 -28.562 1 22.41 452 ASP A N 1
ATOM 3371 C CA . ASP A 1 452 ? 27.125 -29.688 -28.547 1 22.41 452 ASP A CA 1
ATOM 3372 C C . ASP A 1 452 ? 27.609 -29.484 -27.109 1 22.41 452 ASP A C 1
ATOM 3374 O O . ASP A 1 452 ? 26.812 -29.375 -26.188 1 22.41 452 ASP A O 1
ATOM 3378 N N . GLU A 1 453 ? 28.906 -29.797 -26.719 1 21.5 453 GLU A N 1
ATOM 3379 C CA . GLU A 1 453 ? 29.875 -29.922 -25.641 1 21.5 453 GLU A CA 1
ATOM 3380 C C . GLU A 1 453 ? 30 -28.609 -24.859 1 21.5 453 GLU A C 1
ATOM 3382 O O . GLU A 1 453 ? 30.844 -28.5 -23.969 1 21.5 453 GLU A O 1
ATOM 3387 N N . GLY A 1 454 ? 29.641 -27.453 -25.312 1 22.94 454 GLY A N 1
ATOM 3388 C CA . GLY A 1 454 ? 30.375 -26.344 -24.734 1 22.94 454 GLY A CA 1
ATOM 3389 C C . GLY A 1 454 ? 30.078 -26.141 -23.25 1 22.94 454 GLY A C 1
ATOM 3390 O O . GLY A 1 454 ? 28.922 -26.172 -22.844 1 22.94 454 GLY A O 1
ATOM 3391 N N . GLY A 1 455 ? 30.969 -26.516 -22.344 1 22.78 455 GLY A N 1
ATOM 3392 C CA . GLY A 1 455 ? 31.141 -26.375 -20.906 1 22.78 455 GLY A CA 1
ATOM 3393 C C . GLY A 1 455 ? 30.875 -24.969 -20.406 1 22.78 455 GLY A C 1
ATOM 3394 O O . GLY A 1 455 ? 31.797 -24.156 -20.312 1 22.78 455 GLY A O 1
ATOM 3395 N N . ALA A 1 456 ? 30 -24.125 -20.75 1 25.09 456 ALA A N 1
ATOM 3396 C CA . ALA A 1 456 ? 30.047 -22.812 -20.125 1 25.09 456 ALA A CA 1
ATOM 3397 C C . ALA A 1 456 ? 30.094 -22.922 -18.594 1 25.09 456 ALA A C 1
ATOM 3399 O O . ALA A 1 456 ? 29.562 -23.875 -18.031 1 25.09 456 ALA A O 1
ATOM 3400 N N . ALA A 1 457 ? 30.875 -21.938 -17.953 1 26.45 457 ALA A N 1
ATOM 3401 C CA . ALA A 1 457 ? 31.234 -21.531 -16.594 1 26.45 457 ALA A CA 1
ATOM 3402 C C . ALA A 1 457 ? 30.031 -21.578 -15.664 1 26.45 457 ALA A C 1
ATOM 3404 O O . ALA A 1 457 ? 28.891 -21.578 -16.125 1 26.45 457 ALA A O 1
ATOM 3405 N N . ALA A 1 458 ? 30.266 -21.547 -14.289 1 32 458 ALA A N 1
ATOM 3406 C CA . ALA A 1 458 ? 29.547 -21.422 -13.031 1 32 458 ALA A CA 1
ATOM 3407 C C . ALA A 1 458 ? 28.484 -20.328 -13.109 1 32 458 ALA A C 1
ATOM 3409 O O . ALA A 1 458 ? 28.812 -19.141 -13.133 1 32 458 ALA A O 1
ATOM 3410 N N . GLY A 1 459 ? 27.547 -20.344 -13.852 1 32 459 GLY A N 1
ATOM 3411 C CA . GLY A 1 459 ? 26.531 -19.422 -14.336 1 32 459 GLY A CA 1
ATOM 3412 C C . GLY A 1 459 ? 25.859 -18.641 -13.227 1 32 459 GLY A C 1
ATOM 3413 O O . GLY A 1 459 ? 25.969 -19 -12.047 1 32 459 GLY A O 1
ATOM 3414 N N . GLU A 1 460 ? 25.766 -17.281 -13.477 1 37.44 460 GLU A N 1
ATOM 3415 C CA . GLU A 1 460 ? 25 -16.297 -12.703 1 37.44 460 GLU A CA 1
ATOM 3416 C C . GLU A 1 460 ? 23.797 -16.953 -12.031 1 37.44 460 GLU A C 1
ATOM 3418 O O . GLU A 1 460 ? 23.156 -17.828 -12.617 1 37.44 460 GLU A O 1
ATOM 3423 N N . PRO A 1 461 ? 23.781 -16.969 -10.727 1 40.72 461 PRO A N 1
ATOM 3424 C CA . PRO A 1 461 ? 22.625 -17.516 -10.016 1 40.72 461 PRO A CA 1
ATOM 3425 C C . PRO A 1 461 ? 21.328 -17.312 -10.789 1 40.72 461 PRO A C 1
ATOM 3427 O O . PRO A 1 461 ? 21.109 -16.266 -11.391 1 40.72 461 PRO A O 1
ATOM 3430 N N . ALA A 1 462 ? 20.688 -18.328 -11.367 1 47.66 462 ALA A N 1
ATOM 3431 C CA . ALA A 1 462 ? 19.406 -18.484 -12.047 1 47.66 462 ALA A CA 1
ATOM 3432 C C . ALA A 1 462 ? 18.359 -17.547 -11.461 1 47.66 462 ALA A C 1
ATOM 3434 O O . ALA A 1 462 ? 18.203 -17.469 -10.242 1 47.66 462 ALA A O 1
ATOM 3435 N N . VAL A 1 463 ? 18.016 -16.5 -12.219 1 54.12 463 VAL A N 1
ATOM 3436 C CA . VAL A 1 463 ? 16.922 -15.578 -11.906 1 54.12 463 VAL A CA 1
ATOM 3437 C C . VAL A 1 463 ? 15.672 -16.375 -11.523 1 54.12 463 VAL A C 1
ATOM 3439 O O . VAL A 1 463 ? 15.18 -17.188 -12.305 1 54.12 463 VAL A O 1
ATOM 3442 N N . SER A 1 464 ? 15.352 -16.625 -10.172 1 70.81 464 SER A N 1
ATOM 3443 C CA . SER A 1 464 ? 14.227 -17.438 -9.711 1 70.81 464 SER A CA 1
ATOM 3444 C C . SER A 1 464 ? 12.984 -16.594 -9.484 1 70.81 464 SER A C 1
ATOM 3446 O O . SER A 1 464 ? 11.969 -17.078 -8.984 1 70.81 464 SER A O 1
ATOM 3448 N N . GLY A 1 465 ? 12.992 -15.312 -10.141 1 90.31 465 GLY A N 1
ATOM 3449 C CA . GLY A 1 465 ? 11.812 -14.523 -9.836 1 90.31 465 GLY A CA 1
ATOM 3450 C C . GLY A 1 465 ? 11.344 -13.672 -11 1 90.31 465 GLY A C 1
ATOM 3451 O O . GLY A 1 465 ? 11.836 -13.812 -12.117 1 90.31 465 GLY A O 1
ATOM 3452 N N . ILE A 1 466 ? 10.336 -12.992 -10.797 1 95.69 466 ILE A N 1
ATOM 3453 C CA . ILE A 1 466 ? 9.703 -12.234 -11.867 1 95.69 466 ILE A CA 1
ATOM 3454 C C . ILE A 1 466 ? 10.406 -10.883 -12.023 1 95.69 466 ILE A C 1
ATOM 3456 O O . ILE A 1 466 ? 10.266 -10.219 -13.047 1 95.69 466 ILE A O 1
ATOM 3460 N N . ALA A 1 467 ? 11.078 -10.43 -11.039 1 93.38 467 ALA A N 1
ATOM 3461 C CA . ALA A 1 467 ? 11.836 -9.188 -11.148 1 93.38 467 ALA A CA 1
ATOM 3462 C C . ALA A 1 467 ? 13.039 -9.352 -12.062 1 93.38 467 ALA A C 1
ATOM 3464 O O . ALA A 1 467 ? 13.688 -10.398 -12.07 1 93.38 467 ALA A O 1
ATOM 3465 N N . ARG A 1 468 ? 13.336 -8.312 -12.844 1 92.69 468 ARG A N 1
ATOM 3466 C CA . ARG A 1 468 ? 14.484 -8.328 -13.742 1 92.69 468 ARG A CA 1
ATOM 3467 C C . ARG A 1 468 ? 15.586 -7.398 -13.25 1 92.69 468 ARG A C 1
ATOM 3469 O O . ARG A 1 468 ? 15.305 -6.312 -12.742 1 92.69 468 ARG A O 1
ATOM 3476 N N . PRO A 1 469 ? 16.797 -7.789 -13.445 1 88.12 469 PRO A N 1
ATOM 3477 C CA . PRO A 1 469 ? 17.906 -6.938 -12.992 1 88.12 469 PRO A CA 1
ATOM 3478 C C . PRO A 1 469 ? 17.891 -5.559 -13.648 1 88.12 469 PRO A C 1
ATOM 3480 O O . PRO A 1 469 ? 18.266 -4.57 -13.016 1 88.12 469 PRO A O 1
ATOM 3483 N N . GLU A 1 470 ? 17.484 -5.527 -14.891 1 87.94 470 GLU A N 1
ATOM 3484 C CA . GLU A 1 470 ? 17.484 -4.281 -15.648 1 87.94 470 GLU A CA 1
ATOM 3485 C C . GLU A 1 470 ? 16.5 -3.273 -15.047 1 87.94 470 GLU A C 1
ATOM 3487 O O . GLU A 1 470 ? 16.562 -2.084 -15.359 1 87.94 470 GLU A O 1
ATOM 3492 N N . TRP A 1 471 ? 15.602 -3.76 -14.18 1 91.25 471 TRP A N 1
ATOM 3493 C CA . TRP A 1 471 ? 14.594 -2.879 -13.594 1 91.25 471 TRP A CA 1
ATOM 3494 C C . TRP A 1 471 ? 15.07 -2.311 -12.258 1 91.25 471 TRP A C 1
ATOM 3496 O O . TRP A 1 471 ? 14.359 -1.536 -11.617 1 91.25 471 TRP A O 1
ATOM 3506 N N . GLY A 1 472 ? 16.328 -2.648 -11.859 1 87.19 472 GLY A N 1
ATOM 3507 C CA . GLY A 1 472 ? 16.844 -2.268 -10.555 1 87.19 472 GLY A CA 1
ATOM 3508 C C . GLY A 1 472 ? 16.375 -3.184 -9.438 1 87.19 472 GLY A C 1
ATOM 3509 O O . GLY A 1 472 ? 15.484 -4.016 -9.641 1 87.19 472 GLY A O 1
ATOM 3510 N N . PRO A 1 473 ? 16.969 -3.004 -8.273 1 89.25 473 PRO A N 1
ATOM 3511 C CA . PRO A 1 473 ? 16.531 -3.846 -7.16 1 89.25 473 PRO A CA 1
ATOM 3512 C C . PRO A 1 473 ? 15.094 -3.559 -6.73 1 89.25 473 PRO A C 1
ATOM 3514 O O . PRO A 1 473 ? 14.664 -2.4 -6.723 1 89.25 473 PRO A O 1
ATOM 3517 N N . PRO A 1 474 ? 14.359 -4.586 -6.414 1 93.19 474 PRO A N 1
ATOM 3518 C CA . PRO A 1 474 ? 13.008 -4.352 -5.902 1 93.19 474 PRO A CA 1
ATOM 3519 C C . PRO A 1 474 ? 13 -3.582 -4.586 1 93.19 474 PRO A C 1
ATOM 3521 O O . PRO A 1 474 ? 13.93 -3.715 -3.783 1 93.19 474 PRO A O 1
ATOM 3524 N N . GLN A 1 475 ? 12 -2.758 -4.453 1 93.38 475 GLN A N 1
ATOM 3525 C CA . GLN A 1 475 ? 11.789 -2.133 -3.152 1 93.38 475 GLN A CA 1
ATOM 3526 C C . GLN A 1 475 ? 11.234 -3.137 -2.143 1 93.38 475 GLN A C 1
ATOM 3528 O O . GLN A 1 475 ? 10.172 -3.721 -2.354 1 93.38 475 GLN A O 1
ATOM 3533 N N . ARG A 1 476 ? 11.945 -3.322 -1.065 1 93.94 476 ARG A N 1
ATOM 3534 C CA . ARG A 1 476 ? 11.555 -4.297 -0.049 1 93.94 476 ARG A CA 1
ATOM 3535 C C . ARG A 1 476 ? 10.688 -3.648 1.025 1 93.94 476 ARG A C 1
ATOM 3537 O O . ARG A 1 476 ? 11.117 -2.699 1.687 1 93.94 476 ARG A O 1
ATOM 3544 N N . ILE A 1 477 ? 9.562 -4.164 1.208 1 93.25 477 ILE A N 1
ATOM 3545 C CA . ILE A 1 477 ? 8.562 -3.578 2.09 1 93.25 477 ILE A CA 1
ATOM 3546 C C . ILE A 1 477 ? 8.195 -4.574 3.189 1 93.25 477 ILE A C 1
ATOM 3548 O O . ILE A 1 477 ? 8.289 -5.785 2.992 1 93.25 477 ILE A O 1
ATOM 3552 N N . GLY A 1 478 ? 7.742 -4.043 4.332 1 93.88 478 GLY A N 1
ATOM 3553 C CA . GLY A 1 478 ? 7.293 -4.902 5.414 1 93.88 478 GLY A CA 1
ATOM 3554 C C . GLY A 1 478 ? 8.383 -5.828 5.93 1 93.88 478 GLY A C 1
ATOM 3555 O O . GLY A 1 478 ? 9.484 -5.383 6.254 1 93.88 478 GLY A O 1
ATOM 3556 N N . SER A 1 479 ? 8.07 -7.129 5.988 1 94.69 479 SER A N 1
ATOM 3557 C CA . SER A 1 479 ? 9 -8.125 6.52 1 94.69 479 SER A CA 1
ATOM 3558 C C . SER A 1 479 ? 10.242 -8.25 5.645 1 94.69 479 SER A C 1
ATOM 3560 O O . SER A 1 479 ? 11.273 -8.75 6.09 1 94.69 479 SER A O 1
ATOM 3562 N N . ALA A 1 480 ? 10.109 -7.797 4.375 1 93.81 480 ALA A N 1
ATOM 3563 C CA . ALA A 1 480 ? 11.242 -7.871 3.461 1 93.81 480 ALA A CA 1
ATOM 3564 C C . ALA A 1 480 ? 12.18 -6.68 3.646 1 93.81 480 ALA A C 1
ATOM 3566 O O . ALA A 1 480 ? 13.305 -6.684 3.156 1 93.81 480 ALA A O 1
ATOM 3567 N N . ALA A 1 481 ? 11.695 -5.594 4.293 1 92.19 481 ALA A N 1
ATOM 3568 C CA . ALA A 1 481 ? 12.508 -4.402 4.52 1 92.19 481 ALA A CA 1
ATOM 3569 C C . ALA A 1 481 ? 13.68 -4.707 5.449 1 92.19 481 ALA A C 1
ATOM 3571 O O . ALA A 1 481 ? 13.641 -5.676 6.207 1 92.19 481 ALA A O 1
ATOM 3572 N N . PRO A 1 482 ? 14.688 -3.838 5.344 1 84.75 482 PRO A N 1
ATOM 3573 C CA . PRO A 1 482 ? 15.766 -4.012 6.32 1 84.75 482 PRO A CA 1
ATOM 3574 C C . PRO A 1 482 ? 15.273 -3.99 7.762 1 84.75 482 PRO A C 1
ATOM 3576 O O . PRO A 1 482 ? 14.438 -3.152 8.117 1 84.75 482 PRO A O 1
ATOM 3579 N N . GLY A 1 483 ? 15.688 -4.98 8.531 1 83.31 483 GLY A N 1
ATOM 3580 C CA . GLY A 1 483 ? 15.242 -5.09 9.914 1 83.31 483 GLY A CA 1
ATOM 3581 C C . GLY A 1 483 ? 13.953 -5.883 10.062 1 83.31 483 GLY A C 1
ATOM 3582 O O . GLY A 1 483 ? 13.484 -6.113 11.18 1 83.31 483 GLY A O 1
ATOM 3583 N N . GLY A 1 484 ? 13.375 -6.297 8.93 1 82.06 484 GLY A N 1
ATOM 3584 C CA . GLY A 1 484 ? 12.211 -7.172 8.953 1 82.06 484 GLY A CA 1
ATOM 3585 C C . GLY A 1 484 ? 10.922 -6.449 9.289 1 82.06 484 GLY A C 1
ATOM 3586 O O . GLY A 1 484 ? 9.969 -7.066 9.758 1 82.06 484 GLY A O 1
ATOM 3587 N N . GLY A 1 485 ? 11.016 -5.125 9.211 1 81.31 485 GLY A N 1
ATOM 3588 C CA . GLY A 1 485 ? 9.844 -4.363 9.602 1 81.31 485 GLY A CA 1
ATOM 3589 C C . GLY A 1 485 ? 9.617 -4.344 11.102 1 81.31 485 GLY A C 1
ATOM 3590 O O . GLY A 1 485 ? 8.477 -4.324 11.57 1 81.31 485 GLY A O 1
ATOM 3591 N N . ARG A 1 486 ? 10.602 -4.547 11.875 1 84.69 486 ARG A N 1
ATOM 3592 C CA . ARG A 1 486 ? 10.523 -4.586 13.328 1 84.69 486 ARG A CA 1
ATOM 3593 C C . ARG A 1 486 ? 11.727 -3.891 13.961 1 84.69 486 ARG A C 1
ATOM 3595 O O . ARG A 1 486 ? 12.406 -4.465 14.82 1 84.69 486 ARG A O 1
ATOM 3602 N N . VAL A 1 487 ? 11.883 -2.643 13.555 1 83.88 4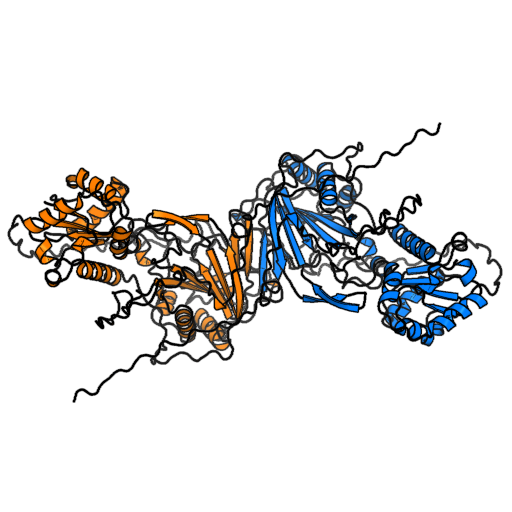87 VAL A N 1
ATOM 3603 C CA . VAL A 1 487 ? 12.977 -1.865 14.125 1 83.88 487 VAL A CA 1
ATOM 3604 C C . VAL A 1 487 ? 12.523 -1.23 15.445 1 83.88 487 VAL A C 1
ATOM 3606 O O . VAL A 1 487 ? 11.508 -0.536 15.484 1 83.88 487 VAL A O 1
ATOM 3609 N N . ALA A 1 488 ? 13.25 -1.43 16.453 1 85.19 488 ALA A N 1
ATOM 3610 C CA . ALA A 1 488 ? 12.891 -0.909 17.781 1 85.19 488 ALA A CA 1
ATOM 3611 C C . ALA A 1 488 ? 13.039 0.609 17.828 1 85.19 488 ALA A C 1
ATOM 3613 O O . ALA A 1 488 ? 13.992 1.164 17.266 1 85.19 488 ALA A O 1
ATOM 3614 N N . VAL A 1 489 ? 12.094 1.21 18.438 1 85.75 489 VAL A N 1
ATOM 3615 C CA . VAL A 1 489 ? 12.141 2.652 18.656 1 85.75 489 VAL A CA 1
ATOM 3616 C C . VAL A 1 489 ? 12.906 2.959 19.953 1 85.75 489 VAL A C 1
ATOM 3618 O O . VAL A 1 489 ? 12.562 2.445 21.016 1 85.75 489 VAL A O 1
ATOM 3621 N N . ALA A 1 490 ? 13.953 3.736 19.812 1 82.94 490 ALA A N 1
ATOM 3622 C CA . ALA A 1 490 ? 14.672 4.23 20.984 1 82.94 490 ALA A CA 1
ATOM 3623 C C . ALA A 1 490 ? 14.375 5.703 21.234 1 82.94 490 ALA A C 1
ATOM 3625 O O . ALA A 1 490 ? 14.555 6.539 20.344 1 82.94 490 ALA A O 1
ATOM 3626 N N . PHE A 1 491 ? 13.797 5.914 22.406 1 82.25 491 PHE A N 1
ATOM 3627 C CA . PHE A 1 491 ? 13.547 7.309 22.766 1 82.25 491 PHE A CA 1
ATOM 3628 C C . PHE A 1 491 ? 14.852 8 23.141 1 82.25 491 PHE A C 1
ATOM 3630 O O . PHE A 1 491 ? 15.695 7.422 23.828 1 82.25 491 PHE A O 1
ATOM 3637 N N . PRO A 1 492 ? 15.047 9.141 22.547 1 69.38 492 PRO A N 1
ATOM 3638 C CA . PRO A 1 492 ? 16.234 9.875 22.969 1 69.38 492 PRO A CA 1
ATOM 3639 C C . PRO A 1 492 ? 16.25 10.164 24.469 1 69.38 492 PRO A C 1
ATOM 3641 O O . PRO A 1 492 ? 15.188 10.25 25.094 1 69.38 492 PRO A O 1
ATOM 3644 N N . PRO A 1 493 ? 17.453 10.039 25.156 1 59.88 493 PRO A N 1
ATOM 3645 C CA . PRO A 1 493 ? 17.531 10.328 26.578 1 59.88 493 PRO A CA 1
ATOM 3646 C C . PRO A 1 493 ? 16.984 11.703 26.953 1 59.88 493 PRO A C 1
ATOM 3648 O O . PRO A 1 493 ? 17.078 12.641 26.156 1 59.88 493 PRO A O 1
ATOM 3651 N N . ALA A 1 494 ? 16.078 11.766 27.906 1 55.19 494 ALA A N 1
ATOM 3652 C CA . ALA A 1 494 ? 15.508 13.023 28.391 1 55.19 494 ALA A CA 1
ATOM 3653 C C . ALA A 1 494 ? 16.609 14.047 28.688 1 55.19 494 ALA A C 1
ATOM 3655 O O . ALA A 1 494 ? 17.641 13.703 29.25 1 55.19 494 ALA A O 1
ATOM 3656 N N . ALA A 1 495 ? 16.703 15.219 28.062 1 44.97 495 ALA A N 1
ATOM 3657 C CA . ALA A 1 495 ? 17.656 16.25 28.422 1 44.97 495 ALA A CA 1
ATOM 3658 C C . ALA A 1 495 ? 17.641 16.516 29.938 1 44.97 495 ALA A C 1
ATOM 3660 O O . ALA A 1 495 ? 16.562 16.656 30.531 1 44.97 495 ALA A O 1
ATOM 3661 N N . ALA A 1 496 ? 18.672 16.266 30.734 1 35.28 496 ALA A N 1
ATOM 3662 C CA . ALA A 1 496 ? 18.859 16.594 32.125 1 35.28 496 ALA A CA 1
ATOM 3663 C C . ALA A 1 496 ? 18.578 18.062 32.406 1 35.28 496 ALA A C 1
ATOM 3665 O O . ALA A 1 496 ? 19.141 18.938 31.766 1 35.28 496 ALA A O 1
ATOM 3666 N N . ALA A 1 497 ? 17.484 18.391 33.031 1 37.22 497 ALA A N 1
ATOM 3667 C CA . ALA A 1 497 ? 17.344 19.703 33.656 1 37.22 497 ALA A CA 1
ATOM 3668 C C . ALA A 1 497 ? 18.562 20.047 34.5 1 37.22 497 ALA A C 1
ATOM 3670 O O . ALA A 1 497 ? 18.891 19.312 35.438 1 37.22 497 ALA A O 1
ATOM 3671 N N . SER A 1 498 ? 19.578 20.609 34.031 1 31.55 498 SER A N 1
ATOM 3672 C CA . SER A 1 498 ? 20.625 21.172 34.906 1 31.55 498 SER A CA 1
ATOM 3673 C C . SER A 1 498 ? 20.016 22.016 36 1 31.55 498 SER A C 1
ATOM 3675 O O . SER A 1 498 ? 19.406 23.047 35.75 1 31.55 498 SER A O 1
ATOM 3677 N N . GLY A 1 499 ? 19.672 21.469 37.156 1 29.84 499 GLY A N 1
ATOM 3678 C CA . GLY A 1 499 ? 19.375 22.094 38.438 1 29.84 499 GLY A CA 1
ATOM 3679 C C . GLY A 1 499 ? 20.516 22.984 38.938 1 29.84 499 GLY A C 1
ATOM 3680 O O . GLY A 1 499 ? 21.391 22.516 39.688 1 29.84 499 GLY A O 1
ATOM 3681 N N . GLY A 1 500 ? 21.125 23.938 38.219 1 29.83 500 GLY A N 1
ATOM 3682 C CA . GLY A 1 500 ? 22.094 24.812 38.875 1 29.83 500 GLY A CA 1
ATOM 3683 C C . GLY A 1 500 ? 21.469 25.75 39.875 1 29.83 500 GLY A C 1
ATOM 3684 O O . GLY A 1 500 ? 21.156 26.891 39.562 1 29.83 500 GLY A O 1
ATOM 3685 N N . GLY A 1 501 ? 20.547 25.359 40.844 1 29.73 501 GLY A N 1
ATOM 3686 C CA . GLY A 1 501 ? 20.25 26.25 41.969 1 29.73 501 GLY A CA 1
ATOM 3687 C C . GLY A 1 501 ? 21.438 26.453 42.906 1 29.73 501 GLY A C 1
ATOM 3688 O O . GLY A 1 501 ? 21.844 25.531 43.594 1 29.73 501 GLY A O 1
ATOM 3689 N N . GLY A 1 502 ? 22.547 27.203 42.469 1 28.38 502 GLY A N 1
ATOM 3690 C CA . GLY A 1 502 ? 23.469 27.656 43.5 1 28.38 502 GLY A CA 1
ATOM 3691 C C . GLY A 1 502 ? 22.797 28.438 44.625 1 28.38 502 GLY A C 1
ATOM 3692 O O . GLY A 1 502 ? 21.719 29 44.406 1 28.38 502 GLY A O 1
ATOM 3693 N N . PRO A 1 503 ? 23.016 28.047 45.906 1 27.17 503 PRO A N 1
ATOM 3694 C CA . PRO A 1 503 ? 22.547 28.719 47.125 1 27.17 503 PRO A CA 1
ATOM 3695 C C . PRO A 1 503 ? 22.875 30.203 47.156 1 27.17 503 PRO A C 1
ATOM 3697 O O . PRO A 1 503 ? 23.906 30.609 46.625 1 27.17 503 PRO A O 1
ATOM 3700 N N . LEU A 1 504 ? 22.047 31.156 46.938 1 27.05 504 LEU A N 1
ATOM 3701 C CA . LEU A 1 504 ? 22.234 32.531 47.344 1 27.05 504 LEU A CA 1
ATOM 3702 C C . LEU A 1 504 ? 22.641 32.625 48.812 1 27.05 504 LEU A C 1
ATOM 3704 O O . LEU A 1 504 ? 21.875 32.281 49.719 1 27.05 504 LEU A O 1
ATOM 3708 N N . GLU A 1 505 ? 23.906 32.281 49.188 1 21.45 505 GLU A N 1
ATOM 3709 C CA . GLU A 1 505 ? 24.422 33 50.344 1 21.45 505 GLU A CA 1
ATOM 3710 C C . GLU A 1 505 ? 24.641 34.469 49.969 1 21.45 505 GLU A C 1
ATOM 3712 O O . GLU A 1 505 ? 25.141 34.781 48.906 1 21.45 505 GLU A O 1
ATOM 3717 N N . MET B 1 1 ? -26.406 16.594 3.17 1 15.99 1 MET B N 1
ATOM 3718 C CA . MET B 1 1 ? -25.812 17.578 4.066 1 15.99 1 MET B CA 1
ATOM 3719 C C . MET B 1 1 ? -26.875 18.453 4.695 1 15.99 1 MET B C 1
ATOM 3721 O O . MET B 1 1 ? -27.672 19.078 3.99 1 15.99 1 MET B O 1
ATOM 3725 N N . LYS B 1 2 ? -27.094 18.031 5.926 1 18.02 2 LYS B N 1
ATOM 3726 C CA . LYS B 1 2 ? -28.094 18.5 6.875 1 18.02 2 LYS B CA 1
ATOM 3727 C C . LYS B 1 2 ? -28.062 20.016 7.008 1 18.02 2 LYS B C 1
ATOM 3729 O O . LYS B 1 2 ? -27 20.641 6.902 1 18.02 2 LYS B O 1
ATOM 3734 N N . ALA B 1 3 ? -29.188 20.656 7.008 1 17.59 3 ALA B N 1
ATOM 3735 C CA . ALA B 1 3 ? -29.734 22.016 6.957 1 17.59 3 ALA B CA 1
ATOM 3736 C C . ALA B 1 3 ? -29.406 22.781 8.234 1 17.59 3 ALA B C 1
ATOM 3738 O O . ALA B 1 3 ? -30.016 22.562 9.273 1 17.59 3 ALA B O 1
ATOM 3739 N N . ILE B 1 4 ? -28.094 22.594 8.742 1 18.62 4 ILE B N 1
ATOM 3740 C CA . ILE B 1 4 ? -27.859 23.359 9.961 1 18.62 4 ILE B CA 1
ATOM 3741 C C . ILE B 1 4 ? -28.375 24.797 9.773 1 18.62 4 ILE B C 1
ATOM 3743 O O . ILE B 1 4 ? -28 25.469 8.805 1 18.62 4 ILE B O 1
ATOM 3747 N N . GLU B 1 5 ? -29.391 25.062 10.391 1 17.62 5 GLU B N 1
ATOM 3748 C CA . GLU B 1 5 ? -30.141 26.312 10.523 1 17.62 5 GLU B CA 1
ATOM 3749 C C . GLU B 1 5 ? -29.281 27.422 11.102 1 17.62 5 GLU B C 1
ATOM 3751 O O . GLU B 1 5 ? -28.688 27.266 12.172 1 17.62 5 GLU B O 1
ATOM 3756 N N . ARG B 1 6 ? -28.594 28.219 10.289 1 20.45 6 ARG B N 1
ATOM 3757 C CA . ARG B 1 6 ? -27.828 29.438 10.398 1 20.45 6 ARG B CA 1
ATOM 3758 C C . ARG B 1 6 ? -28.578 30.5 11.211 1 20.45 6 ARG B C 1
ATOM 3760 O O . ARG B 1 6 ? -29.516 31.109 10.711 1 20.45 6 ARG B O 1
ATOM 3767 N N . ALA B 1 7 ? -28.828 30.016 12.477 1 18.42 7 ALA B N 1
ATOM 3768 C CA . ALA B 1 7 ? -29.438 31.109 13.211 1 18.42 7 ALA B CA 1
ATOM 3769 C C . ALA B 1 7 ? -28.625 32.406 13.086 1 18.42 7 ALA B C 1
ATOM 3771 O O . ALA B 1 7 ? -27.406 32.375 13.266 1 18.42 7 ALA B O 1
ATOM 3772 N N . ARG B 1 8 ? -29.141 33.5 12.547 1 20.47 8 ARG B N 1
ATOM 3773 C CA . ARG B 1 8 ? -28.938 34.875 12.172 1 20.47 8 ARG B CA 1
ATOM 3774 C C . ARG B 1 8 ? -28.656 35.75 13.391 1 20.47 8 ARG B C 1
ATOM 3776 O O . ARG B 1 8 ? -28.625 36.969 13.297 1 20.47 8 ARG B O 1
ATOM 3783 N N . GLY B 1 9 ? -28.594 35.156 14.633 1 18.98 9 GLY B N 1
ATOM 3784 C CA . GLY B 1 9 ? -28.828 36.281 15.562 1 18.98 9 GLY B CA 1
ATOM 3785 C C . GLY B 1 9 ? -27.891 37.438 15.336 1 18.98 9 GLY B C 1
ATOM 3786 O O . GLY B 1 9 ? -26.812 37.281 14.758 1 18.98 9 GLY B O 1
ATOM 3787 N N . GLY B 1 10 ? -28.391 38.781 15.469 1 18.64 10 GLY B N 1
ATOM 3788 C CA . GLY B 1 10 ? -28.156 40.219 15.289 1 18.64 10 GLY B CA 1
ATOM 3789 C C . GLY B 1 10 ? -27.078 40.75 16.203 1 18.64 10 GLY B C 1
ATOM 3790 O O . GLY B 1 10 ? -26.953 41.969 16.375 1 18.64 10 GLY B O 1
ATOM 3791 N N . TRP B 1 11 ? -26.281 39.969 16.875 1 17.38 11 TRP B N 1
ATOM 3792 C CA . TRP B 1 11 ? -25.547 40.75 17.844 1 17.38 11 TRP B CA 1
ATOM 3793 C C . TRP B 1 11 ? -24.891 41.969 17.203 1 17.38 11 TRP B C 1
ATOM 3795 O O . TRP B 1 11 ? -23.984 41.812 16.375 1 17.38 11 TRP B O 1
ATOM 3805 N N . GLY B 1 12 ? -25.672 43.125 16.906 1 18.14 12 GLY B N 1
ATOM 3806 C CA . GLY B 1 12 ? -25.562 44.531 16.594 1 18.14 12 GLY B CA 1
ATOM 3807 C C . GLY B 1 12 ? -24.656 45.312 17.547 1 18.14 12 GLY B C 1
ATOM 3808 O O . GLY B 1 12 ? -24.359 46.469 17.312 1 18.14 12 GLY B O 1
ATOM 3809 N N . GLN B 1 13 ? -24.656 45.062 18.797 1 18.66 13 GLN B N 1
ATOM 3810 C CA . GLN B 1 13 ? -24.516 46.312 19.531 1 18.66 13 GLN B CA 1
ATOM 3811 C C . GLN B 1 13 ? -23.219 47.031 19.141 1 18.66 13 GLN B C 1
ATOM 3813 O O . GLN B 1 13 ? -22.297 46.406 18.609 1 18.66 13 GLN B O 1
ATOM 3818 N N . SER B 1 14 ? -23.156 48.406 19.578 1 18.14 14 SER B N 1
ATOM 3819 C CA . SER B 1 14 ? -22.594 49.75 19.484 1 18.14 14 SER B CA 1
ATOM 3820 C C . SER B 1 14 ? -21.125 49.75 19.875 1 18.14 14 SER B C 1
ATOM 3822 O O . SER B 1 14 ? -20.656 48.844 20.578 1 18.14 14 SER B O 1
ATOM 3824 N N . ALA B 1 15 ? -20.359 50.75 19.234 1 21.38 15 ALA B N 1
ATOM 3825 C CA . ALA B 1 15 ? -19.172 51.625 19.172 1 21.38 15 ALA B CA 1
ATOM 3826 C C . ALA B 1 15 ? -18.859 52.219 20.547 1 21.38 15 ALA B C 1
ATOM 3828 O O . ALA B 1 15 ? -19.453 53.219 20.953 1 21.38 15 ALA B O 1
ATOM 3829 N N . ALA B 1 16 ? -18.906 51.5 21.547 1 20.98 16 ALA B N 1
ATOM 3830 C CA . ALA B 1 16 ? -18.469 52.344 22.672 1 20.98 16 ALA B CA 1
ATOM 3831 C C . ALA B 1 16 ? -17.156 53.031 22.344 1 20.98 16 ALA B C 1
ATOM 3833 O O . ALA B 1 16 ? -16.141 52.375 22.109 1 20.98 16 ALA B O 1
ATOM 3834 N N . ALA B 1 17 ? -17.266 54.406 21.922 1 23.2 17 ALA B N 1
ATOM 3835 C CA . ALA B 1 17 ? -16.531 55.594 21.547 1 23.2 17 ALA B CA 1
ATOM 3836 C C . ALA B 1 17 ? -15.5 55.969 22.625 1 23.2 17 ALA B C 1
ATOM 3838 O O . ALA B 1 17 ? -15.805 56.688 23.562 1 23.2 17 ALA B O 1
ATOM 3839 N N . GLY B 1 18 ? -15.156 55.219 23.547 1 21.12 18 GLY B N 1
ATOM 3840 C CA . GLY B 1 18 ? -14.297 56.062 24.375 1 21.12 18 GLY B CA 1
ATOM 3841 C C . GLY B 1 18 ? -13.281 56.844 23.578 1 21.12 18 GLY B C 1
ATOM 3842 O O . GLY B 1 18 ? -12.625 56.312 22.688 1 21.12 18 GLY B O 1
ATOM 3843 N N . VAL B 1 19 ? -13.531 58.25 23.406 1 22.5 19 VAL B N 1
ATOM 3844 C CA . VAL B 1 19 ? -12.914 59.438 22.844 1 22.5 19 VAL B CA 1
ATOM 3845 C C . VAL B 1 19 ? -11.445 59.531 23.266 1 22.5 19 VAL B C 1
ATOM 3847 O O . VAL B 1 19 ? -11.125 59.938 24.375 1 22.5 19 VAL B O 1
ATOM 3850 N N . THR B 1 20 ? -10.766 58.438 23.406 1 23.14 20 THR B N 1
ATOM 3851 C CA . THR B 1 20 ? -9.445 58.875 23.859 1 23.14 20 THR B CA 1
ATOM 3852 C C . THR B 1 20 ? -8.898 60 22.969 1 23.14 20 THR B C 1
ATOM 3854 O O . THR B 1 20 ? -9.094 59.969 21.766 1 23.14 20 THR B O 1
ATOM 3857 N N . ARG B 1 21 ? -8.602 61.219 23.531 1 25.34 21 ARG B N 1
ATOM 3858 C CA . ARG B 1 21 ? -7.984 62.469 23.078 1 25.34 21 ARG B CA 1
ATOM 3859 C C . ARG B 1 21 ? -6.863 62.156 22.078 1 25.34 21 ARG B C 1
ATOM 3861 O O . ARG B 1 21 ? -6.016 61.312 22.312 1 25.34 21 ARG B O 1
ATOM 3868 N N . TRP B 1 22 ? -7.152 62.562 20.828 1 24.78 22 TRP B N 1
ATOM 3869 C CA . TRP B 1 22 ? -6.324 62.75 19.641 1 24.78 22 TRP B CA 1
ATOM 3870 C C . TRP B 1 22 ? -5.027 63.469 19.984 1 24.78 22 TRP B C 1
ATOM 3872 O O . TRP B 1 22 ? -5.043 64.625 20.391 1 24.78 22 TRP B O 1
ATOM 3882 N N . LEU B 1 23 ? -4.133 62.844 20.766 1 27.92 23 LEU B N 1
ATOM 3883 C CA . LEU B 1 23 ? -2.947 63.688 20.891 1 27.92 23 LEU B CA 1
ATOM 3884 C C . LEU B 1 23 ? -2.52 64.25 19.531 1 27.92 23 LEU B C 1
ATOM 3886 O O . LEU B 1 23 ? -2.746 63.594 18.5 1 27.92 23 LEU B O 1
ATOM 3890 N N . PRO B 1 24 ? -2.219 65.625 19.344 1 29.81 24 PRO B N 1
ATOM 3891 C CA . PRO B 1 24 ? -1.749 66.312 18.141 1 29.81 24 PRO B CA 1
ATOM 3892 C C . PRO B 1 24 ? -0.73 65.5 17.344 1 29.81 24 PRO B C 1
ATOM 3894 O O . PRO B 1 24 ? -0.033 64.625 17.922 1 29.81 24 PRO B O 1
ATOM 3897 N N . ALA B 1 25 ? -0.911 65.375 15.984 1 32.53 25 ALA B N 1
ATOM 3898 C CA . ALA B 1 25 ? -0.243 64.812 14.805 1 32.53 25 ALA B CA 1
ATOM 3899 C C . ALA B 1 25 ? 1.229 65.188 14.773 1 32.53 25 ALA B C 1
ATOM 3901 O O . ALA B 1 25 ? 1.575 66.25 14.281 1 32.53 25 ALA B O 1
ATOM 3902 N N . ALA B 1 26 ? 1.968 65.312 15.836 1 33.19 26 ALA B N 1
ATOM 3903 C CA . ALA B 1 26 ? 3.352 65.562 15.438 1 33.19 26 ALA B CA 1
ATOM 3904 C C . ALA B 1 26 ? 3.738 64.688 14.234 1 33.19 26 ALA B C 1
ATOM 3906 O O . ALA B 1 26 ? 3.332 63.562 14.133 1 33.19 26 ALA B O 1
ATOM 3907 N N . ALA B 1 27 ? 4.035 65.312 12.992 1 39.28 27 ALA B N 1
ATOM 3908 C CA . ALA B 1 27 ? 4.598 64.875 11.719 1 39.28 27 ALA B CA 1
ATOM 3909 C C . ALA B 1 27 ? 5.586 63.75 11.906 1 39.28 27 ALA B C 1
ATOM 3911 O O . ALA B 1 27 ? 6.785 63.969 12.078 1 39.28 27 ALA B O 1
ATOM 3912 N N . ALA B 1 28 ? 5.516 63.031 12.898 1 41.62 28 ALA B N 1
ATOM 3913 C CA . ALA B 1 28 ? 6.562 62.062 13.25 1 41.62 28 ALA B CA 1
ATOM 3914 C C . ALA B 1 28 ? 6.945 61.219 12.047 1 41.62 28 ALA B C 1
ATOM 3916 O O . ALA B 1 28 ? 6.086 60.812 11.258 1 41.62 28 ALA B O 1
ATOM 3917 N N . SER B 1 29 ? 8.117 61.406 11.484 1 47.22 29 SER B N 1
ATOM 3918 C CA . SER B 1 29 ? 9 60.75 10.523 1 47.22 29 SER B CA 1
ATOM 3919 C C . SER B 1 29 ? 8.82 59.25 10.555 1 47.22 29 SER B C 1
ATOM 3921 O O . SER B 1 29 ? 9.297 58.562 11.477 1 47.22 29 SER B O 1
ATOM 3923 N N . SER B 1 30 ? 7.707 58.688 10.148 1 68.62 30 SER B N 1
ATOM 3924 C CA . SER B 1 30 ? 7.273 57.312 10.328 1 68.62 30 SER B CA 1
ATOM 3925 C C . SER B 1 30 ? 8.133 56.344 9.508 1 68.62 30 SER B C 1
ATOM 3927 O O . SER B 1 30 ? 8.164 56.438 8.281 1 68.62 30 SER B O 1
ATOM 3929 N N . VAL B 1 31 ? 9.273 55.938 9.93 1 78.88 31 VAL B N 1
ATOM 3930 C CA . VAL B 1 31 ? 10.117 54.906 9.344 1 78.88 31 VAL B CA 1
ATOM 3931 C C . VAL B 1 31 ? 9.414 53.562 9.43 1 78.88 31 VAL B C 1
ATOM 3933 O O . VAL B 1 31 ? 8.867 53.219 10.477 1 78.88 31 VAL B O 1
ATOM 3936 N N . VAL B 1 32 ? 9.281 53.031 8.242 1 85.69 32 VAL B N 1
ATOM 3937 C CA . VAL B 1 32 ? 8.773 51.656 8.18 1 85.69 32 VAL B CA 1
ATOM 3938 C C . VAL B 1 32 ? 9.906 50.719 7.797 1 85.69 32 VAL B C 1
ATOM 3940 O O . VAL B 1 32 ? 10.602 50.938 6.805 1 85.69 32 VAL B O 1
ATOM 3943 N N . LEU B 1 33 ? 10.07 49.781 8.664 1 88.25 33 LEU B N 1
ATOM 3944 C CA . LEU B 1 33 ? 11.086 48.781 8.391 1 88.25 33 LEU B CA 1
ATOM 3945 C C . LEU B 1 33 ? 10.453 47.5 7.855 1 88.25 33 LEU B C 1
ATOM 3947 O O . LEU B 1 33 ? 9.406 47.062 8.344 1 88.25 33 LEU B O 1
ATOM 3951 N N . LEU B 1 34 ? 11.094 46.938 6.785 1 89 34 LEU B N 1
ATOM 3952 C CA . LEU B 1 34 ? 10.641 45.719 6.16 1 89 34 LEU B CA 1
ATOM 3953 C C . LEU B 1 34 ? 11.633 44.562 6.418 1 89 34 LEU B C 1
ATOM 3955 O O . LEU B 1 34 ? 12.727 44.562 5.859 1 89 34 LEU B O 1
ATOM 3959 N N . SER B 1 35 ? 11.188 43.656 7.246 1 87.62 35 SER B N 1
ATOM 3960 C CA . SER B 1 35 ? 11.992 42.469 7.492 1 87.62 35 SER B CA 1
ATOM 3961 C C . SER B 1 35 ? 11.5 41.281 6.648 1 87.62 35 SER B C 1
ATOM 3963 O O . SER B 1 35 ? 10.297 41.062 6.543 1 87.62 35 SER B O 1
ATOM 3965 N N . GLY B 1 36 ? 12.453 40.469 6.031 1 82.19 36 GLY B N 1
ATOM 3966 C CA . GLY B 1 36 ? 12.094 39.281 5.293 1 82.19 36 GLY B CA 1
ATOM 3967 C C . GLY B 1 36 ? 11.664 39.562 3.865 1 82.19 36 GLY B C 1
ATOM 3968 O O . GLY B 1 36 ? 11.078 38.719 3.205 1 82.19 36 GLY B O 1
ATOM 3969 N N . PHE B 1 37 ? 11.836 40.781 3.41 1 84.75 37 PHE B N 1
ATOM 3970 C CA . PHE B 1 37 ? 11.492 41.156 2.047 1 84.75 37 PHE B CA 1
ATOM 3971 C C . PHE B 1 37 ? 12.742 41.219 1.174 1 84.75 37 PHE B C 1
ATOM 3973 O O . PHE B 1 37 ? 13.797 41.656 1.628 1 84.75 37 PHE B O 1
ATOM 3980 N N . SER B 1 38 ? 12.539 40.75 -0.043 1 80.44 38 SER B N 1
ATOM 3981 C CA . SER B 1 38 ? 13.641 40.906 -0.996 1 80.44 38 SER B CA 1
ATOM 3982 C C . SER B 1 38 ? 13.797 42.344 -1.442 1 80.44 38 SER B C 1
ATOM 3984 O O . SER B 1 38 ? 12.906 43.188 -1.216 1 80.44 38 SER B O 1
ATOM 3986 N N . ALA B 1 39 ? 15.016 42.594 -2.088 1 81.31 39 ALA B N 1
ATOM 3987 C CA . ALA B 1 39 ? 15.25 43.938 -2.617 1 81.31 39 ALA B CA 1
ATOM 3988 C C . ALA B 1 39 ? 14.203 44.312 -3.664 1 81.31 39 ALA B C 1
ATOM 3990 O O . ALA B 1 39 ? 13.742 45.469 -3.709 1 81.31 39 ALA B O 1
ATOM 3991 N N . ASP B 1 40 ? 13.891 43.312 -4.402 1 85 40 ASP B N 1
ATOM 3992 C CA . ASP B 1 40 ? 12.906 43.531 -5.453 1 85 40 ASP B CA 1
ATOM 3993 C C . ASP B 1 40 ? 11.531 43.844 -4.855 1 85 40 ASP B C 1
ATOM 3995 O O . ASP B 1 40 ? 10.789 44.688 -5.363 1 85 40 ASP B O 1
ATOM 3999 N N . GLU B 1 41 ? 11.18 43.219 -3.799 1 86.62 41 GLU B N 1
ATOM 4000 C CA . GLU B 1 41 ? 9.898 43.438 -3.141 1 86.62 41 GLU B CA 1
ATOM 4001 C C . GLU B 1 41 ? 9.828 44.812 -2.496 1 86.62 41 GLU B C 1
ATOM 4003 O O . GLU B 1 41 ? 8.781 45.469 -2.541 1 86.62 41 GLU B O 1
ATOM 4008 N N . VAL B 1 42 ? 10.914 45.188 -1.91 1 86.75 42 VAL B N 1
ATOM 4009 C CA . VAL B 1 42 ? 10.969 46.5 -1.269 1 86.75 42 VAL B CA 1
ATOM 4010 C C . VAL B 1 42 ? 10.805 47.594 -2.318 1 86.75 42 VAL B C 1
ATOM 4012 O O . VAL B 1 42 ? 10.109 48.594 -2.086 1 86.75 42 VAL B O 1
ATOM 4015 N N . GLN B 1 43 ? 11.523 47.375 -3.434 1 87.44 43 GLN B N 1
ATOM 4016 C CA . GLN B 1 43 ? 11.383 48.344 -4.523 1 87.44 43 GLN B CA 1
ATOM 4017 C C . GLN B 1 43 ? 9.945 48.406 -5.016 1 87.44 43 GLN B C 1
ATOM 4019 O O . GLN B 1 43 ? 9.43 49.5 -5.289 1 87.44 43 GLN B O 1
ATOM 4024 N N . LEU B 1 44 ? 9.398 47.312 -5.117 1 89.19 44 LEU B N 1
ATOM 4025 C CA . LEU B 1 44 ? 8.008 47.25 -5.535 1 89.19 44 LEU B CA 1
ATOM 4026 C C . LEU B 1 44 ? 7.109 48 -4.547 1 89.19 44 LEU B C 1
ATOM 4028 O O . LEU B 1 44 ? 6.211 48.75 -4.949 1 89.19 44 LEU B O 1
ATOM 4032 N N . LEU B 1 45 ? 7.309 47.812 -3.271 1 87.62 45 LEU B N 1
ATOM 4033 C CA . LEU B 1 45 ? 6.523 48.469 -2.234 1 87.62 45 LEU B CA 1
ATOM 4034 C C . LEU B 1 45 ? 6.746 50 -2.268 1 87.62 45 LEU B C 1
ATOM 4036 O O . LEU B 1 45 ? 5.809 50.75 -2.053 1 87.62 45 LEU B O 1
ATOM 4040 N N . ARG B 1 46 ? 7.906 50.406 -2.582 1 85.19 46 ARG B N 1
ATOM 4041 C CA . ARG B 1 46 ? 8.234 51.812 -2.684 1 85.19 46 ARG B CA 1
ATOM 4042 C C . ARG B 1 46 ? 7.473 52.469 -3.83 1 85.19 46 ARG B C 1
ATOM 4044 O O . ARG B 1 46 ? 7.031 53.625 -3.713 1 85.19 46 ARG B O 1
ATOM 4051 N N . GLU B 1 47 ? 7.434 51.75 -4.832 1 87.56 47 GLU B N 1
ATOM 4052 C CA . GLU B 1 47 ? 6.766 52.25 -6.02 1 87.56 47 GLU B CA 1
ATOM 4053 C C . GLU B 1 47 ? 5.266 52.406 -5.785 1 87.56 47 GLU B C 1
ATOM 4055 O O . GLU B 1 47 ? 4.609 53.219 -6.445 1 87.56 47 GLU B O 1
ATOM 4060 N N . HIS B 1 48 ? 4.75 51.719 -4.855 1 86.75 48 HIS B N 1
ATOM 4061 C CA . HIS B 1 48 ? 3.312 51.75 -4.617 1 86.75 48 HIS B CA 1
ATOM 4062 C C . HIS B 1 48 ? 2.994 52.219 -3.209 1 86.75 48 HIS B C 1
ATOM 4064 O O . HIS B 1 48 ? 1.927 51.938 -2.67 1 86.75 48 HIS B O 1
ATOM 4070 N N . VAL B 1 49 ? 3.881 52.844 -2.619 1 81.31 49 VAL B N 1
ATOM 4071 C CA . VAL B 1 49 ? 3.809 53.219 -1.208 1 81.31 49 VAL B CA 1
ATOM 4072 C C . VAL B 1 49 ? 2.557 54.062 -0.951 1 81.31 49 VAL B C 1
ATOM 4074 O O . VAL B 1 49 ? 1.917 53.906 0.095 1 81.31 49 VAL B O 1
ATOM 4077 N N . ASP B 1 50 ? 2.115 54.875 -1.843 1 76.12 50 ASP B N 1
ATOM 4078 C CA . ASP B 1 50 ? 0.975 55.75 -1.675 1 76.12 50 ASP B CA 1
ATOM 4079 C C . ASP B 1 50 ? -0.34 54.969 -1.702 1 76.12 50 ASP B C 1
ATOM 4081 O O . ASP B 1 50 ? -1.354 55.438 -1.179 1 76.12 50 ASP B O 1
ATOM 4085 N N . GLU B 1 51 ? -0.263 53.844 -2.223 1 75.56 51 GLU B N 1
ATOM 4086 C CA . GLU B 1 51 ? -1.464 53.031 -2.352 1 75.56 51 GLU B CA 1
ATOM 4087 C C . GLU B 1 51 ? -1.633 52.094 -1.148 1 75.56 51 GLU B C 1
ATOM 4089 O O . GLU B 1 51 ? -2.75 51.688 -0.828 1 75.56 51 GLU B O 1
ATOM 4094 N N . ILE B 1 52 ? -0.512 51.844 -0.481 1 75.5 52 ILE B N 1
ATOM 4095 C CA . ILE B 1 52 ? -0.565 50.75 0.486 1 75.5 52 ILE B CA 1
ATOM 4096 C C . ILE B 1 52 ? -0.49 51.312 1.903 1 75.5 52 ILE B C 1
ATOM 4098 O O . ILE B 1 52 ? -1.038 50.75 2.84 1 75.5 52 ILE B O 1
ATOM 4102 N N . LEU B 1 53 ? 0.224 52.406 2.018 1 72.06 53 LEU B N 1
ATOM 4103 C CA . LEU B 1 53 ? 0.413 52.969 3.346 1 72.06 53 LEU B CA 1
ATOM 4104 C C . LEU B 1 53 ? -0.151 54.375 3.412 1 72.06 53 LEU B C 1
ATOM 4106 O O . LEU B 1 53 ? 0.156 55.219 2.557 1 72.06 53 LEU B O 1
ATOM 4110 N N . TRP B 1 54 ? -1.155 54.562 4.281 1 64.62 54 TRP B N 1
ATOM 4111 C CA . TRP B 1 54 ? -1.707 55.906 4.43 1 64.62 54 TRP B CA 1
ATOM 4112 C C . TRP B 1 54 ? -1.64 56.375 5.883 1 64.62 54 TRP B C 1
ATOM 4114 O O . TRP B 1 54 ? -2.205 55.719 6.77 1 64.62 54 TRP B O 1
ATOM 4124 N N . PRO B 1 55 ? -1.009 57.531 5.977 1 66.12 55 PRO B N 1
ATOM 4125 C CA . PRO B 1 55 ? -0.189 58.344 5.074 1 66.12 55 PRO B CA 1
ATOM 4126 C C . PRO B 1 55 ? 1.133 57.656 4.711 1 66.12 55 PRO B C 1
ATOM 4128 O O . PRO B 1 55 ? 1.604 56.781 5.438 1 66.12 55 PRO B O 1
ATOM 4131 N N . PRO B 1 56 ? 1.65 58.031 3.592 1 64.88 56 PRO B N 1
ATOM 4132 C CA . PRO B 1 56 ? 2.922 57.406 3.201 1 64.88 56 PRO B CA 1
ATOM 4133 C C . PRO B 1 56 ? 4.051 57.688 4.184 1 64.88 56 PRO B C 1
ATOM 4135 O O . PRO B 1 56 ? 4.148 58.812 4.691 1 64.88 56 PRO B O 1
ATOM 4138 N N . PRO B 1 57 ? 4.699 56.625 4.492 1 63.41 57 PRO B N 1
ATOM 4139 C CA . PRO B 1 57 ? 5.84 56.844 5.379 1 63.41 57 PRO B CA 1
ATOM 4140 C C . PRO B 1 57 ? 6.914 57.719 4.738 1 63.41 57 PRO B C 1
ATOM 4142 O O . PRO B 1 57 ? 7.004 57.812 3.512 1 63.41 57 PRO B O 1
ATOM 4145 N N . VAL B 1 58 ? 7.688 58.219 5.559 1 63.09 58 VAL B N 1
ATOM 4146 C CA . VAL B 1 58 ? 8.812 59.031 5.102 1 63.09 58 VAL B CA 1
ATOM 4147 C C . VAL B 1 58 ? 9.906 58.125 4.531 1 63.09 58 VAL B C 1
ATOM 4149 O O . VAL B 1 58 ? 10.523 58.469 3.521 1 63.09 58 VAL B O 1
ATOM 4152 N N . GLN B 1 59 ? 10.164 56.969 5.184 1 76.88 59 GLN B N 1
ATOM 4153 C CA . GLN B 1 59 ? 11.227 56.062 4.738 1 76.88 59 GLN B CA 1
ATOM 4154 C C . GLN B 1 59 ? 10.805 54.625 4.871 1 76.88 59 GLN B C 1
ATOM 4156 O O . GLN B 1 59 ? 10.227 54.219 5.883 1 76.88 59 GLN B O 1
ATOM 4161 N N . LEU B 1 60 ? 11.016 53.969 3.848 1 83.69 60 LEU B N 1
ATOM 4162 C CA . LEU B 1 60 ? 10.859 52.5 3.824 1 83.69 60 LEU B CA 1
ATOM 4163 C C . LEU B 1 60 ? 12.219 51.812 3.777 1 83.69 60 LEU B C 1
ATOM 4165 O O . LEU B 1 60 ? 12.922 51.875 2.768 1 83.69 60 LEU B O 1
ATOM 4169 N N . LEU B 1 61 ? 12.523 51.188 4.898 1 83.88 61 LEU B N 1
ATOM 4170 C CA . LEU B 1 61 ? 13.852 50.594 5.016 1 83.88 61 LEU B CA 1
ATOM 4171 C C . LEU B 1 61 ? 13.758 49.062 5.035 1 83.88 61 LEU B C 1
ATOM 4173 O O . LEU B 1 61 ? 12.852 48.5 5.652 1 83.88 61 LEU B O 1
ATOM 4177 N N . ARG B 1 62 ? 14.688 48.438 4.398 1 87.12 62 ARG B N 1
ATOM 4178 C CA . ARG B 1 62 ? 14.836 47 4.492 1 87.12 62 ARG B CA 1
ATOM 4179 C C . ARG B 1 62 ? 15.695 46.625 5.688 1 87.12 62 ARG B C 1
ATOM 4181 O O . ARG B 1 62 ? 16.812 47.125 5.848 1 87.12 62 ARG B O 1
ATOM 4188 N N . ALA B 1 63 ? 15.164 45.812 6.461 1 83.06 63 ALA B N 1
ATOM 4189 C CA . ALA B 1 63 ? 15.953 45.281 7.578 1 83.06 63 ALA B CA 1
ATOM 4190 C C . ALA B 1 63 ? 16.969 44.25 7.109 1 83.06 63 ALA B C 1
ATOM 4192 O O . ALA B 1 63 ? 16.609 43.188 6.652 1 83.06 63 ALA B O 1
ATOM 4193 N N . ASP B 1 64 ? 18.188 44.594 7.105 1 77.06 64 ASP B N 1
ATOM 4194 C CA . ASP B 1 64 ? 19.25 43.656 6.754 1 77.06 64 ASP B CA 1
ATOM 4195 C C . ASP B 1 64 ? 20.156 43.375 7.949 1 77.06 64 ASP B C 1
ATOM 4197 O O . ASP B 1 64 ? 19.906 43.875 9.047 1 77.06 64 ASP B O 1
ATOM 4201 N N . ALA B 1 65 ? 21.188 42.5 7.727 1 75.75 65 ALA B N 1
ATOM 4202 C CA . ALA B 1 65 ? 22.062 42.031 8.805 1 75.75 65 ALA B CA 1
ATOM 4203 C C . ALA B 1 65 ? 22.734 43.219 9.516 1 75.75 65 ALA B C 1
ATOM 4205 O O . ALA B 1 65 ? 22.984 43.156 10.719 1 75.75 65 ALA B O 1
ATOM 4206 N N . ARG B 1 66 ? 22.906 44.344 8.867 1 77.56 66 ARG B N 1
ATOM 4207 C CA . ARG B 1 66 ? 23.641 45.469 9.406 1 77.56 66 ARG B CA 1
ATOM 4208 C C . ARG B 1 66 ? 22.797 46.25 10.414 1 77.56 66 ARG B C 1
ATOM 4210 O O . ARG B 1 66 ? 23.328 46.906 11.297 1 77.56 66 ARG B O 1
ATOM 4217 N N . LEU B 1 67 ? 21.531 46.062 10.266 1 84.75 67 LEU B N 1
ATOM 4218 C CA . LEU B 1 67 ? 20.641 46.875 11.07 1 84.75 67 LEU B CA 1
ATOM 4219 C C . LEU B 1 67 ? 20.172 46.125 12.305 1 84.75 67 LEU B C 1
ATOM 4221 O O . LEU B 1 67 ? 19.625 46.719 13.242 1 84.75 67 LEU B O 1
ATOM 4225 N N . LEU B 1 68 ? 20.328 44.844 12.375 1 85.94 68 LEU B N 1
ATOM 4226 C CA . LEU B 1 68 ? 19.734 44.031 13.398 1 85.94 68 LEU B CA 1
ATOM 4227 C C . LEU B 1 68 ? 20.297 44.344 14.781 1 85.94 68 LEU B C 1
ATOM 4229 O O . LEU B 1 68 ? 19.609 44.188 15.789 1 85.94 68 LEU B O 1
ATOM 4233 N N . GLY B 1 69 ? 21.422 44.812 14.797 1 86.62 69 GLY B N 1
ATOM 4234 C CA . GLY B 1 69 ? 22.047 45.156 16.062 1 86.62 69 GLY B CA 1
ATOM 4235 C C . GLY B 1 69 ? 21.781 46.594 16.5 1 86.62 69 GLY B C 1
ATOM 4236 O O . GLY B 1 69 ? 22.094 46.969 17.641 1 86.62 69 GLY B O 1
ATOM 4237 N N . THR B 1 70 ? 21.141 47.406 15.656 1 89.12 70 THR B N 1
ATOM 4238 C CA . THR B 1 70 ? 20.875 48.812 15.945 1 89.12 70 THR B CA 1
ATOM 4239 C C . THR B 1 70 ? 19.641 48.969 16.828 1 89.12 70 THR B C 1
ATOM 4241 O O . THR B 1 70 ? 18.594 48.406 16.531 1 89.12 70 THR B O 1
ATOM 4244 N N . PRO B 1 71 ? 19.812 49.75 17.875 1 91.81 71 PRO B N 1
ATOM 4245 C CA . PRO B 1 71 ? 18.625 49.969 18.703 1 91.81 71 PRO B CA 1
ATOM 4246 C C . PRO B 1 71 ? 17.469 50.625 17.938 1 91.81 71 PRO B C 1
ATOM 4248 O O . PRO B 1 71 ? 17.703 51.531 17.125 1 91.81 71 PRO B O 1
ATOM 4251 N N . VAL B 1 72 ? 16.297 50.25 18.188 1 91.44 72 VAL B N 1
ATOM 4252 C CA . VAL B 1 72 ? 15.094 50.688 17.469 1 91.44 72 VAL B CA 1
ATOM 4253 C C . VAL B 1 72 ? 14.953 52.219 17.625 1 91.44 72 VAL B C 1
ATOM 4255 O O . VAL B 1 72 ? 14.57 52.906 16.688 1 91.44 72 VAL B O 1
ATOM 4258 N N . GLY B 1 73 ? 15.234 52.719 18.781 1 87.88 73 GLY B N 1
ATOM 4259 C CA . GLY B 1 73 ? 15.133 54.156 19.047 1 87.88 73 GLY B CA 1
ATOM 4260 C C . GLY B 1 73 ? 16 54.969 18.125 1 87.88 73 GLY B C 1
ATOM 4261 O O . GLY B 1 73 ? 15.641 56.094 17.766 1 87.88 73 GLY B O 1
ATOM 4262 N N . GLU B 1 74 ? 17.141 54.469 17.766 1 87.75 74 GLU B N 1
ATOM 4263 C CA . GLU B 1 74 ? 18.047 55.156 16.844 1 87.75 74 GLU B CA 1
ATOM 4264 C C . GLU B 1 74 ? 17.469 55.188 15.422 1 87.75 74 GLU B C 1
ATOM 4266 O O . GLU B 1 74 ? 17.656 56.156 14.688 1 87.75 74 GLU B O 1
ATOM 4271 N N . LEU B 1 75 ? 16.828 54.156 15.172 1 87.06 75 LEU B N 1
ATOM 4272 C CA . LEU B 1 75 ? 16.281 54.031 13.828 1 87.06 75 LEU B CA 1
ATOM 4273 C C . LEU B 1 75 ? 15.039 54.906 13.656 1 87.06 75 LEU B C 1
ATOM 4275 O O . LEU B 1 75 ? 14.625 55.188 12.531 1 87.06 75 LEU B O 1
ATOM 4279 N N . GLN B 1 76 ? 14.461 55.281 14.727 1 82.62 76 GLN B N 1
ATOM 4280 C CA . GLN B 1 76 ? 13.289 56.125 14.703 1 82.62 76 GLN B CA 1
ATOM 4281 C C . GLN B 1 76 ? 13.656 57.562 14.297 1 82.62 76 GLN B C 1
ATOM 4283 O O . GLN B 1 76 ? 12.797 58.344 13.883 1 82.62 76 GLN B O 1
ATOM 4288 N N . GLN B 1 77 ? 14.984 57.75 14.383 1 77.38 77 GLN B N 1
ATOM 4289 C CA . GLN B 1 77 ? 15.453 59.062 13.992 1 77.38 77 GLN B CA 1
ATOM 4290 C C . GLN B 1 77 ? 15.719 59.156 12.492 1 77.38 77 GLN B C 1
ATOM 4292 O O . GLN B 1 77 ? 16.422 58.281 11.938 1 77.38 77 GLN B O 1
ATOM 4297 N N . PRO B 1 78 ? 15.078 60.031 11.867 1 68.06 78 PRO B N 1
ATOM 4298 C CA . PRO B 1 78 ? 15.18 60.125 10.414 1 68.06 78 PRO B CA 1
ATOM 4299 C C . PRO B 1 78 ? 16.625 60.125 9.914 1 68.06 78 PRO B C 1
ATOM 4301 O O . PRO B 1 78 ? 16.938 59.531 8.898 1 68.06 78 PRO B O 1
ATOM 4304 N N . ALA B 1 79 ? 17.422 60.812 10.586 1 62.97 79 ALA B N 1
ATOM 4305 C CA . ALA B 1 79 ? 18.797 60.938 10.125 1 62.97 79 ALA B CA 1
ATOM 4306 C C . ALA B 1 79 ? 19.516 59.594 10.148 1 62.97 79 ALA B C 1
ATOM 4308 O O . ALA B 1 79 ? 20.266 59.25 9.234 1 62.97 79 ALA B O 1
ATOM 4309 N N . ALA B 1 80 ? 19.281 58.875 11.094 1 61.34 80 ALA B N 1
ATOM 4310 C CA . ALA B 1 80 ? 19.922 57.562 11.219 1 61.34 80 ALA B CA 1
ATOM 4311 C C . ALA B 1 80 ? 19.328 56.562 10.219 1 61.34 80 ALA B C 1
ATOM 4313 O O . ALA B 1 80 ? 20.062 55.75 9.625 1 61.34 80 ALA B O 1
ATOM 4314 N N . ALA B 1 81 ? 18.109 56.719 9.977 1 60.66 81 ALA B N 1
ATOM 4315 C CA . ALA B 1 81 ? 17.438 55.844 9.008 1 60.66 81 ALA B CA 1
ATOM 4316 C C . ALA B 1 81 ? 17.953 56.125 7.59 1 60.66 81 ALA B C 1
ATOM 4318 O O . ALA B 1 81 ? 18.109 55.188 6.801 1 60.66 81 ALA B O 1
ATOM 4319 N N . ALA B 1 82 ? 18.188 57.344 7.379 1 61.62 82 ALA B N 1
ATOM 4320 C CA . ALA B 1 82 ? 18.703 57.719 6.07 1 61.62 82 ALA B CA 1
ATOM 4321 C C . ALA B 1 82 ? 20.094 57.156 5.836 1 61.62 82 ALA B C 1
ATOM 4323 O O . ALA B 1 82 ? 20.422 56.719 4.734 1 61.62 82 ALA B O 1
ATOM 4324 N N . ARG B 1 83 ? 20.859 57.156 6.832 1 58.59 83 ARG B N 1
ATOM 4325 C CA . ARG B 1 83 ? 22.203 56.594 6.73 1 58.59 83 ARG B CA 1
ATOM 4326 C C . ARG B 1 83 ? 22.172 55.094 6.492 1 58.59 83 ARG B C 1
ATOM 4328 O O . ARG B 1 83 ? 22.984 54.562 5.738 1 58.59 83 ARG B O 1
ATOM 4335 N N . ALA B 1 84 ? 21.234 54.5 7.113 1 57.97 84 ALA B N 1
ATOM 4336 C CA . ALA B 1 84 ? 21.078 53.062 6.977 1 57.97 84 ALA B CA 1
ATOM 4337 C C . ALA B 1 84 ? 20.609 52.688 5.574 1 57.97 84 ALA B C 1
ATOM 4339 O O . ALA B 1 84 ? 20.953 51.625 5.055 1 57.97 84 ALA B O 1
ATOM 4340 N N . SER B 1 85 ? 19.797 53.562 4.926 1 56.88 85 SER B N 1
ATOM 4341 C CA . SER B 1 85 ? 19.281 53.344 3.578 1 56.88 85 SER B CA 1
ATOM 4342 C C . SER B 1 85 ? 20.391 53.5 2.535 1 56.88 85 SER B C 1
ATOM 4344 O O . SER B 1 85 ? 20.375 52.781 1.519 1 56.88 85 SER B O 1
ATOM 4346 N N . SER B 1 86 ? 21.25 54.531 2.643 1 52.34 86 SER B N 1
ATOM 4347 C CA . SER B 1 86 ? 22.297 54.812 1.672 1 52.34 86 SER B CA 1
ATOM 4348 C C . SER B 1 86 ? 23.359 53.688 1.666 1 52.34 86 SER B C 1
ATOM 4350 O O . SER B 1 86 ? 24 53.469 0.645 1 52.34 86 SER B O 1
ATOM 4352 N N . GLY B 1 87 ? 23.594 53.094 2.746 1 44.75 87 GLY B N 1
ATOM 4353 C CA . GLY B 1 87 ? 24.562 52 2.773 1 44.75 87 GLY B CA 1
ATOM 4354 C C . GLY B 1 87 ? 24.062 50.75 2.105 1 44.75 87 GLY B C 1
ATOM 4355 O O . GLY B 1 87 ? 24.812 49.781 1.902 1 44.75 87 GLY B O 1
ATOM 4356 N N . SER B 1 88 ? 22.828 50.656 2.094 1 44.91 88 SER B N 1
ATOM 4357 C CA . SER B 1 88 ? 22.25 49.438 1.529 1 44.91 88 SER B CA 1
ATOM 4358 C C . SER B 1 88 ? 22.391 49.406 0.012 1 44.91 88 SER B C 1
ATOM 4360 O O . SER B 1 88 ? 21.938 48.469 -0.643 1 44.91 88 SER B O 1
ATOM 4362 N N . GLY B 1 89 ? 22.875 50.5 -0.608 1 38.47 89 GLY B N 1
ATOM 4363 C CA . GLY B 1 89 ? 23.078 50.5 -2.049 1 38.47 89 GLY B CA 1
ATOM 4364 C C . GLY B 1 89 ? 24.172 49.562 -2.49 1 38.47 89 GLY B C 1
ATOM 4365 O O . GLY B 1 89 ? 24.547 49.531 -3.666 1 38.47 89 GLY B O 1
ATOM 4366 N N . GLY B 1 90 ? 25.172 49.312 -1.657 1 34.44 90 GLY B N 1
ATOM 4367 C CA . GLY B 1 90 ? 26.156 48.406 -2.234 1 34.44 90 GLY B CA 1
ATOM 4368 C C . GLY B 1 90 ? 25.562 47.062 -2.635 1 34.44 90 GLY B C 1
ATOM 4369 O O . GLY B 1 90 ? 24.609 46.594 -2.02 1 34.44 90 GLY B O 1
ATOM 4370 N N . ASP B 1 91 ? 25.812 46.688 -3.957 1 34.62 91 ASP B N 1
ATOM 4371 C CA . ASP B 1 91 ? 25.609 45.406 -4.648 1 34.62 91 ASP B CA 1
ATOM 4372 C C . ASP B 1 91 ? 25.984 44.25 -3.76 1 34.62 91 ASP B C 1
ATOM 4374 O O . ASP B 1 91 ? 26.719 43.344 -4.184 1 34.62 91 ASP B O 1
ATOM 4378 N N . GLY B 1 92 ? 26.422 44.469 -2.572 1 33.09 92 GLY B N 1
ATOM 4379 C CA . GLY B 1 92 ? 26.859 43.188 -2.01 1 33.09 92 GLY B CA 1
ATOM 4380 C C . GLY B 1 92 ? 25.828 42.094 -2.158 1 33.09 92 GLY B C 1
ATOM 4381 O O . GLY B 1 92 ? 24.734 42.156 -1.596 1 33.09 92 GLY B O 1
ATOM 4382 N N . SER B 1 93 ? 25.844 41.438 -3.23 1 34.12 93 SER B N 1
ATOM 4383 C CA . SER B 1 93 ? 25.281 40.219 -3.738 1 34.12 93 SER B CA 1
ATOM 4384 C C . SER B 1 93 ? 25.266 39.125 -2.664 1 34.12 93 SER B C 1
ATOM 4386 O O . SER B 1 93 ? 24.969 37.969 -2.949 1 34.12 93 SER B O 1
ATOM 4388 N N . GLY B 1 94 ? 26.094 39.188 -1.581 1 33.38 94 GLY B N 1
ATOM 4389 C CA . GLY B 1 94 ? 26.344 37.875 -1.007 1 33.38 94 GLY B CA 1
ATOM 4390 C C . GLY B 1 94 ? 25.109 37.281 -0.354 1 33.38 94 GLY B C 1
ATOM 4391 O O . GLY B 1 94 ? 24.297 38 0.219 1 33.38 94 GLY B O 1
ATOM 4392 N N . ASP B 1 95 ? 24.766 36.031 -0.657 1 37.94 95 ASP B N 1
ATOM 4393 C CA . ASP B 1 95 ? 23.828 34.969 -0.294 1 37.94 95 ASP B CA 1
ATOM 4394 C C . ASP B 1 95 ? 23.625 34.906 1.219 1 37.94 95 ASP B C 1
ATOM 4396 O O . ASP B 1 95 ? 22.609 34.438 1.698 1 37.94 95 ASP B O 1
ATOM 4400 N N . GLY B 1 96 ? 24.703 35.219 1.962 1 39.56 96 GLY B N 1
ATOM 4401 C CA . GLY B 1 96 ? 24.719 34.938 3.389 1 39.56 96 GLY B CA 1
ATOM 4402 C C . GLY B 1 96 ? 23.828 35.875 4.188 1 39.56 96 GLY B C 1
ATOM 4403 O O . GLY B 1 96 ? 23.375 35.531 5.281 1 39.56 96 GLY B O 1
ATOM 4404 N N . ASP B 1 97 ? 23.859 37.125 3.973 1 41.03 97 ASP B N 1
ATOM 4405 C CA . ASP B 1 97 ? 23.219 38.188 4.75 1 41.03 97 ASP B CA 1
ATOM 4406 C C . ASP B 1 97 ? 21.703 38.031 4.773 1 41.03 97 ASP B C 1
ATOM 4408 O O . ASP B 1 97 ? 21.031 38.469 5.715 1 41.03 97 ASP B O 1
ATOM 4412 N N . ASP B 1 98 ? 21.203 37.375 3.812 1 45.06 98 ASP B N 1
ATOM 4413 C CA . ASP B 1 98 ? 19.766 37.188 3.643 1 45.06 98 ASP B CA 1
ATOM 4414 C C . ASP B 1 98 ? 19.234 36.094 4.57 1 45.06 98 ASP B C 1
ATOM 4416 O O . ASP B 1 98 ? 18.047 36.062 4.887 1 45.06 98 ASP B O 1
ATOM 4420 N N . GLU B 1 99 ? 20.172 35.344 5.09 1 46.94 99 GLU B N 1
ATOM 4421 C CA . GLU B 1 99 ? 19.719 34.219 5.891 1 46.94 99 GLU B CA 1
ATOM 4422 C C . GLU B 1 99 ? 19.188 34.688 7.246 1 46.94 99 GLU B C 1
ATOM 4424 O O . GLU B 1 99 ? 18.203 34.125 7.754 1 46.94 99 GLU B O 1
ATOM 4429 N N . ALA B 1 10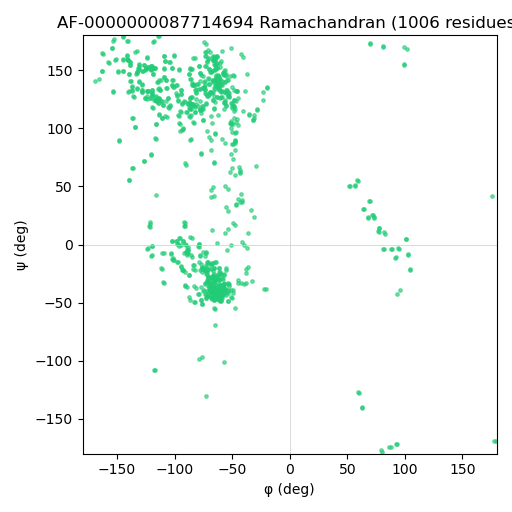0 ? 19.906 35.656 7.91 1 43.12 100 ALA B N 1
ATOM 4430 C CA . ALA B 1 100 ? 19.516 36.062 9.25 1 43.12 100 ALA B CA 1
ATOM 4431 C C . ALA B 1 100 ? 18.125 36.719 9.234 1 43.12 100 ALA B C 1
ATOM 4433 O O . ALA B 1 100 ? 17.344 36.531 10.164 1 43.12 100 ALA B O 1
ATOM 4434 N N . ALA B 1 101 ? 17.938 37.531 8.227 1 43.56 101 ALA B N 1
ATOM 4435 C CA . ALA B 1 101 ? 16.641 38.219 8.172 1 43.56 101 ALA B CA 1
ATOM 4436 C C . ALA B 1 101 ? 15.508 37.25 7.918 1 43.56 101 ALA B C 1
ATOM 4438 O O . ALA B 1 101 ? 14.391 37.438 8.406 1 43.56 101 ALA B O 1
ATOM 4439 N N . TRP B 1 102 ? 15.883 36.188 7.27 1 51.03 102 TRP B N 1
ATOM 4440 C CA . TRP B 1 102 ? 14.859 35.188 6.957 1 51.03 102 TRP B CA 1
ATOM 4441 C C . TRP B 1 102 ? 14.406 34.438 8.211 1 51.03 102 TRP B C 1
ATOM 4443 O O . TRP B 1 102 ? 13.25 34.031 8.32 1 51.03 102 TRP B O 1
ATOM 4453 N N . MET B 1 103 ? 15.32 34.656 9.203 1 54.03 103 MET B N 1
ATOM 4454 C CA . MET B 1 103 ? 14.992 33.906 10.422 1 54.03 103 MET B CA 1
ATOM 4455 C C . MET B 1 103 ? 13.836 34.562 11.164 1 54.03 103 MET B C 1
ATOM 4457 O O . MET B 1 103 ? 13.141 33.906 11.945 1 54.03 103 MET B O 1
ATOM 4461 N N . HIS B 1 104 ? 13.68 35.906 10.82 1 58.19 104 HIS B N 1
ATOM 4462 C CA . HIS B 1 104 ? 12.68 36.594 11.617 1 58.19 104 HIS B CA 1
ATOM 4463 C C . HIS B 1 104 ? 11.328 36.594 10.914 1 58.19 104 HIS B C 1
ATOM 4465 O O . HIS B 1 104 ? 10.328 37.062 11.492 1 58.19 104 HIS B O 1
ATOM 4471 N N . GLY B 1 105 ? 11.25 36.062 9.836 1 75.69 105 GLY B N 1
ATOM 4472 C CA . GLY B 1 105 ? 9.977 36.062 9.133 1 75.69 105 GLY B CA 1
ATOM 4473 C C . GLY B 1 105 ? 9.68 37.375 8.445 1 75.69 105 GLY B C 1
ATOM 4474 O O . GLY B 1 105 ? 10.492 38.312 8.477 1 75.69 105 GLY B O 1
ATOM 4475 N N . ARG B 1 106 ? 8.555 37.562 7.824 1 86.38 106 ARG B N 1
ATOM 4476 C CA . ARG B 1 106 ? 8.109 38.75 7.121 1 86.38 106 ARG B CA 1
ATOM 4477 C C . ARG B 1 106 ? 7.359 39.688 8.062 1 86.38 106 ARG B C 1
ATOM 4479 O O . ARG B 1 106 ? 6.289 39.344 8.57 1 86.38 106 ARG B O 1
ATOM 4486 N N . ILE B 1 107 ? 7.973 40.906 8.305 1 89.69 107 ILE B N 1
ATOM 4487 C CA . ILE B 1 107 ? 7.387 41.844 9.25 1 89.69 107 ILE B CA 1
ATOM 4488 C C . ILE B 1 107 ? 7.434 43.25 8.656 1 89.69 107 ILE B C 1
ATOM 4490 O O . ILE B 1 107 ? 8.461 43.688 8.125 1 89.69 107 ILE B O 1
ATOM 4494 N N . VAL B 1 108 ? 6.332 43.844 8.656 1 88.75 108 VAL B N 1
ATOM 4495 C CA . VAL B 1 108 ? 6.266 45.281 8.438 1 88.75 108 VAL B CA 1
ATOM 4496 C C . VAL B 1 108 ? 6.195 46 9.781 1 88.75 108 VAL B C 1
ATOM 4498 O O . VAL B 1 108 ? 5.184 45.938 10.484 1 88.75 108 VAL B O 1
ATOM 4501 N N . TYR B 1 109 ? 7.242 46.688 10.078 1 89.38 109 TYR B N 1
ATOM 4502 C CA . TYR B 1 109 ? 7.426 47.25 11.406 1 89.38 109 TYR B CA 1
ATOM 4503 C C . TYR B 1 109 ? 7.391 48.781 11.367 1 89.38 109 TYR B C 1
ATOM 4505 O O . TYR B 1 109 ? 8.32 49.406 10.875 1 89.38 109 TYR B O 1
ATOM 4513 N N . PHE B 1 110 ? 6.383 49.312 11.953 1 84.75 110 PHE B N 1
ATOM 4514 C CA . PHE B 1 110 ? 6.227 50.75 12.016 1 84.75 110 PHE B CA 1
ATOM 4515 C C . PHE B 1 110 ? 6.957 51.312 13.227 1 84.75 110 PHE B C 1
ATOM 4517 O O . PHE B 1 110 ? 6.641 50.969 14.367 1 84.75 110 PHE B O 1
ATOM 4524 N N . LEU B 1 111 ? 7.953 52.125 13.039 1 81.94 111 LEU B N 1
ATOM 4525 C CA . LEU B 1 111 ? 8.742 52.688 14.141 1 81.94 111 LEU B CA 1
ATOM 4526 C C . LEU B 1 111 ? 8.117 53.969 14.641 1 81.94 111 LEU B C 1
ATOM 4528 O O . LEU B 1 111 ? 8.555 54.531 15.656 1 81.94 111 LEU B O 1
ATOM 4532 N N . GLY B 1 112 ? 7.148 54.375 14.094 1 68.06 112 GLY B N 1
ATOM 4533 C CA . GLY B 1 112 ? 6.43 55.594 14.5 1 68.06 112 GLY B CA 1
ATOM 4534 C C . GLY B 1 112 ? 5.086 55.75 13.82 1 68.06 112 GLY B C 1
ATOM 4535 O O . GLY B 1 112 ? 4.855 55.156 12.75 1 68.06 112 GLY B O 1
ATOM 4536 N N . GLY B 1 113 ? 4.113 56.188 14.5 1 58.62 113 GLY B N 1
ATOM 4537 C CA . GLY B 1 113 ? 2.822 56.5 13.906 1 58.62 113 GLY B CA 1
ATOM 4538 C C . GLY B 1 113 ? 1.779 55.438 14.148 1 58.62 113 GLY B C 1
ATOM 4539 O O . GLY B 1 113 ? 2.076 54.406 14.742 1 58.62 113 GLY B O 1
ATOM 4540 N N . PRO B 1 114 ? 0.528 55.625 13.891 1 53.44 114 PRO B N 1
ATOM 4541 C CA . PRO B 1 114 ? -0.568 54.688 14.18 1 53.44 114 PRO B CA 1
ATOM 4542 C C . PRO B 1 114 ? -0.535 53.438 13.297 1 53.44 114 PRO B C 1
ATOM 4544 O O . PRO B 1 114 ? -0.663 53.531 12.078 1 53.44 114 PRO B O 1
ATOM 4547 N N . ALA B 1 115 ? 0.112 52.281 13.703 1 52.88 115 ALA B N 1
ATOM 4548 C CA . ALA B 1 115 ? 0.262 51.062 12.938 1 52.88 115 ALA B CA 1
ATOM 4549 C C . ALA B 1 115 ? -1.053 50.281 12.883 1 52.88 115 ALA B C 1
ATOM 4551 O O . ALA B 1 115 ? -1.37 49.656 11.875 1 52.88 115 ALA B O 1
ATOM 4552 N N . ALA B 1 116 ? -1.829 50.188 13.883 1 54.03 116 ALA B N 1
ATOM 4553 C CA . ALA B 1 116 ? -2.873 49.188 14.094 1 54.03 116 ALA B CA 1
ATOM 4554 C C . ALA B 1 116 ? -3.943 49.281 13.008 1 54.03 116 ALA B C 1
ATOM 4556 O O . ALA B 1 116 ? -4.422 48.25 12.516 1 54.03 116 ALA B O 1
ATOM 4557 N N . GLN B 1 117 ? -4.316 50.594 12.656 1 55.47 117 GLN B N 1
ATOM 4558 C CA . GLN B 1 117 ? -5.473 50.688 11.773 1 55.47 117 GLN B CA 1
ATOM 4559 C C . GLN B 1 117 ? -5.125 50.312 10.344 1 55.47 117 GLN B C 1
ATOM 4561 O O . GLN B 1 117 ? -6.012 50 9.539 1 55.47 117 GLN B O 1
ATOM 4566 N N . GLN B 1 118 ? -3.793 50.094 10.117 1 61.03 118 GLN B N 1
ATOM 4567 C CA . GLN B 1 118 ? -3.375 49.906 8.727 1 61.03 118 GLN B CA 1
ATOM 4568 C C . GLN B 1 118 ? -3.117 48.438 8.43 1 61.03 118 GLN B C 1
ATOM 4570 O O . GLN B 1 118 ? -3.07 48.031 7.266 1 61.03 118 GLN B O 1
ATOM 4575 N N . ALA B 1 119 ? -3.164 47.688 9.422 1 64.88 119 ALA B N 1
ATOM 4576 C CA . ALA B 1 119 ? -2.617 46.344 9.258 1 64.88 119 ALA B CA 1
ATOM 4577 C C . ALA B 1 119 ? -3.428 45.531 8.242 1 64.88 119 ALA B C 1
ATOM 4579 O O . ALA B 1 119 ? -2.869 44.969 7.301 1 64.88 119 ALA B O 1
ATOM 4580 N N . ALA B 1 120 ? -4.691 45.406 8.445 1 67.69 120 ALA B N 1
ATOM 4581 C CA . ALA B 1 120 ? -5.535 44.594 7.566 1 67.69 120 ALA B CA 1
ATOM 4582 C C . ALA B 1 120 ? -5.492 45.094 6.133 1 67.69 120 ALA B C 1
ATOM 4584 O O . ALA B 1 120 ? -5.43 44.312 5.184 1 67.69 120 ALA B O 1
ATOM 4585 N N . ARG B 1 121 ? -5.469 46.344 6.008 1 75.44 121 ARG B N 1
ATOM 4586 C CA . ARG B 1 121 ? -5.465 46.938 4.684 1 75.44 121 ARG B CA 1
ATOM 4587 C C . ARG B 1 121 ? -4.133 46.719 3.975 1 75.44 121 ARG B C 1
ATOM 4589 O O . ARG B 1 121 ? -4.102 46.469 2.764 1 75.44 121 ARG B O 1
ATOM 4596 N N . LEU B 1 122 ? -3.129 46.75 4.746 1 82.06 122 LEU B N 1
ATOM 4597 C CA . LEU B 1 122 ? -1.801 46.594 4.168 1 82.06 122 LEU B CA 1
ATOM 4598 C C . LEU B 1 122 ? -1.631 45.188 3.582 1 82.06 122 LEU B C 1
ATOM 4600 O O . LEU B 1 122 ? -1.195 45.031 2.438 1 82.06 122 LEU B O 1
ATOM 4604 N N . ASN B 1 123 ? -1.998 44.219 4.32 1 85.62 123 ASN B N 1
ATOM 4605 C CA . ASN B 1 123 ? -1.863 42.844 3.83 1 85.62 123 ASN B CA 1
ATOM 4606 C C . ASN B 1 123 ? -2.783 42.594 2.643 1 85.62 123 ASN B C 1
ATOM 4608 O O . ASN B 1 123 ? -2.404 41.875 1.703 1 85.62 123 ASN B O 1
ATOM 4612 N N . SER B 1 124 ? -3.963 43.094 2.711 1 83.38 124 SER B N 1
ATOM 4613 C CA . SER B 1 124 ? -4.855 42.938 1.565 1 83.38 124 SER B CA 1
ATOM 4614 C C . SER B 1 124 ? -4.254 43.562 0.312 1 83.38 124 SER B C 1
ATOM 4616 O O . SER B 1 124 ? -4.312 43 -0.771 1 83.38 124 SER B O 1
ATOM 4618 N N . ALA B 1 125 ? -3.689 44.719 0.485 1 83.62 125 ALA B N 1
ATOM 4619 C CA . ALA B 1 125 ? -3.08 45.406 -0.641 1 83.62 125 ALA B CA 1
ATOM 4620 C C . ALA B 1 125 ? -1.864 44.656 -1.167 1 83.62 125 ALA B C 1
ATOM 4622 O O . ALA B 1 125 ? -1.639 44.594 -2.379 1 83.62 125 ALA B O 1
ATOM 4623 N N . MET B 1 126 ? -1.109 44.188 -0.319 1 86.31 126 MET B N 1
ATOM 4624 C CA . MET B 1 126 ? 0.077 43.438 -0.718 1 86.31 126 MET B CA 1
ATOM 4625 C C . MET B 1 126 ? -0.311 42.156 -1.458 1 86.31 126 MET B C 1
ATOM 4627 O O . MET B 1 126 ? 0.213 41.875 -2.537 1 86.31 126 MET B O 1
ATOM 4631 N N . VAL B 1 127 ? -1.255 41.438 -0.919 1 85.56 127 VAL B N 1
ATOM 4632 C CA . VAL B 1 127 ? -1.618 40.125 -1.46 1 85.56 127 VAL B CA 1
ATOM 4633 C C . VAL B 1 127 ? -2.439 40.312 -2.734 1 85.56 127 VAL B C 1
ATOM 4635 O O . VAL B 1 127 ? -2.09 39.75 -3.787 1 85.56 127 VAL B O 1
ATOM 4638 N N . GLU B 1 128 ? -3.42 41.062 -2.723 1 84.81 128 GLU B N 1
ATOM 4639 C CA . GLU B 1 128 ? -4.336 41.219 -3.848 1 84.81 128 GLU B CA 1
ATOM 4640 C C . GLU B 1 128 ? -3.775 42.219 -4.871 1 84.81 128 GLU B C 1
ATOM 4642 O O . GLU B 1 128 ? -3.963 42.031 -6.078 1 84.81 128 GLU B O 1
ATOM 4647 N N . GLY B 1 129 ? -3.152 43.156 -4.398 1 84.19 129 GLY B N 1
ATOM 4648 C CA . GLY B 1 129 ? -2.705 44.219 -5.281 1 84.19 129 GLY B CA 1
ATOM 4649 C C . GLY B 1 129 ? -1.354 43.969 -5.918 1 84.19 129 GLY B C 1
ATOM 4650 O O . GLY B 1 129 ? -1.17 44.188 -7.117 1 84.19 129 GLY B O 1
ATOM 4651 N N . LEU B 1 130 ? -0.442 43.531 -5.113 1 87.62 130 LEU B N 1
ATOM 4652 C CA . LEU B 1 130 ? 0.936 43.469 -5.586 1 87.62 130 LEU B CA 1
ATOM 4653 C C . LEU B 1 130 ? 1.372 42 -5.746 1 87.62 130 LEU B C 1
ATOM 4655 O O . LEU B 1 130 ? 2.455 41.719 -6.27 1 87.62 130 LEU B O 1
ATOM 4659 N N . GLY B 1 131 ? 0.542 41.031 -5.301 1 85.19 131 GLY B N 1
ATOM 4660 C CA . GLY B 1 131 ? 0.902 39.625 -5.406 1 85.19 131 GLY B CA 1
ATOM 4661 C C . GLY B 1 131 ? 1.998 39.219 -4.438 1 85.19 131 GLY B C 1
ATOM 4662 O O . GLY B 1 131 ? 2.785 38.312 -4.73 1 85.19 131 GLY B O 1
ATOM 4663 N N . LEU B 1 132 ? 2.109 39.969 -3.32 1 85.5 132 LEU B N 1
ATOM 4664 C CA . LEU B 1 132 ? 3.109 39.656 -2.307 1 85.5 132 LEU B CA 1
ATOM 4665 C C . LEU B 1 132 ? 2.5 38.812 -1.187 1 85.5 132 LEU B C 1
ATOM 4667 O O . LEU B 1 132 ? 1.296 38.875 -0.937 1 85.5 132 LEU B O 1
ATOM 4671 N N . ALA B 1 133 ? 3.357 38 -0.605 1 83.69 133 ALA B N 1
ATOM 4672 C CA . ALA B 1 133 ? 2.926 37.25 0.578 1 83.69 133 ALA B CA 1
ATOM 4673 C C . ALA B 1 133 ? 2.625 38.219 1.737 1 83.69 133 ALA B C 1
ATOM 4675 O O . ALA B 1 133 ? 3.199 39.312 1.823 1 83.69 133 ALA B O 1
ATOM 4676 N N . PRO B 1 134 ? 1.731 37.812 2.572 1 87.62 134 PRO B N 1
ATOM 4677 C CA . PRO B 1 134 ? 1.42 38.656 3.725 1 87.62 134 PRO B CA 1
ATOM 4678 C C . PRO B 1 134 ? 2.547 38.688 4.754 1 87.62 134 PRO B C 1
ATOM 4680 O O . PRO B 1 134 ? 3.492 37.906 4.664 1 87.62 134 PRO B O 1
ATOM 4683 N N . ALA B 1 135 ? 2.4 39.688 5.699 1 89 135 ALA B N 1
ATOM 4684 C CA . ALA B 1 135 ? 3.408 39.875 6.738 1 89 135 ALA B CA 1
ATOM 4685 C C . ALA B 1 135 ? 2.76 40.219 8.078 1 89 135 ALA B C 1
ATOM 4687 O O . ALA B 1 135 ? 1.589 40.625 8.125 1 89 135 ALA B O 1
ATOM 4688 N N . ILE B 1 136 ? 3.529 39.969 9.102 1 89.88 136 ILE B N 1
ATOM 4689 C CA . ILE B 1 136 ? 3.139 40.531 10.398 1 89.88 136 ILE B CA 1
ATOM 4690 C C . ILE B 1 136 ? 3.248 42.031 10.367 1 89.88 136 ILE B C 1
ATOM 4692 O O . ILE B 1 136 ? 4.273 42.594 9.961 1 89.88 136 ILE B O 1
ATOM 4696 N N . VAL B 1 137 ? 2.184 42.688 10.68 1 88.31 137 VAL B N 1
ATOM 4697 C CA . VAL B 1 137 ? 2.197 44.156 10.758 1 88.31 137 VAL B CA 1
ATOM 4698 C C . VAL B 1 137 ? 2.215 44.594 12.219 1 88.31 137 VAL B C 1
ATOM 4700 O O . VAL B 1 137 ? 1.311 44.25 12.984 1 88.31 137 VAL B O 1
ATOM 4703 N N . ALA B 1 138 ? 3.24 45.281 12.547 1 87.69 138 ALA B N 1
ATOM 4704 C CA . ALA B 1 138 ? 3.389 45.656 13.945 1 87.69 138 ALA B CA 1
ATOM 4705 C C . ALA B 1 138 ? 3.92 47.094 14.07 1 87.69 138 ALA B C 1
ATOM 4707 O O . ALA B 1 138 ? 4.496 47.625 13.117 1 87.69 138 ALA B O 1
ATOM 4708 N N . ALA B 1 139 ? 3.68 47.656 15.227 1 84.19 139 ALA B N 1
ATOM 4709 C CA . ALA B 1 139 ? 4.207 48.969 15.562 1 84.19 139 ALA B CA 1
ATOM 4710 C C . ALA B 1 139 ? 5.137 48.906 16.766 1 84.19 139 ALA B C 1
ATOM 4712 O O . ALA B 1 139 ? 4.898 48.125 17.703 1 84.19 139 ALA B O 1
ATOM 4713 N N . ALA B 1 140 ? 6.09 49.781 16.656 1 85.38 140 ALA B N 1
ATOM 4714 C CA . ALA B 1 140 ? 7.012 49.844 17.797 1 85.38 140 ALA B CA 1
ATOM 4715 C C . ALA B 1 140 ? 6.297 50.344 19.047 1 85.38 140 ALA B C 1
ATOM 4717 O O . ALA B 1 140 ? 5.488 51.25 19 1 85.38 140 ALA B O 1
ATOM 4718 N N . GLN B 1 141 ? 6.594 49.625 20.094 1 83.12 141 GLN B N 1
ATOM 4719 C CA . GLN B 1 141 ? 6.059 49.969 21.406 1 83.12 141 GLN B CA 1
ATOM 4720 C C . GLN B 1 141 ? 7.094 50.719 22.25 1 83.12 141 GLN B C 1
ATOM 4722 O O . GLN B 1 141 ? 8.281 50.719 21.906 1 83.12 141 GLN B O 1
ATOM 4727 N N . GLU B 1 142 ? 6.699 51.375 23.266 1 79.31 142 GLU B N 1
ATOM 4728 C CA . GLU B 1 142 ? 7.59 52.156 24.125 1 79.31 142 GLU B CA 1
ATOM 4729 C C . GLU B 1 142 ? 8.742 51.281 24.641 1 79.31 142 GLU B C 1
ATOM 4731 O O . GLU B 1 142 ? 9.883 51.75 24.703 1 79.31 142 GLU B O 1
ATOM 4736 N N . GLY B 1 143 ? 8.57 50.094 24.891 1 84.44 143 GLY B N 1
ATOM 4737 C CA . GLY B 1 143 ? 9.586 49.188 25.422 1 84.44 143 GLY B CA 1
ATOM 4738 C C . GLY B 1 143 ? 10.555 48.688 24.359 1 84.44 143 GLY B C 1
ATOM 4739 O O . GLY B 1 143 ? 11.586 48.094 24.688 1 84.44 143 GLY B O 1
ATOM 4740 N N . HIS B 1 144 ? 10.383 49.125 23.109 1 89.94 144 HIS B N 1
ATOM 4741 C CA . HIS B 1 144 ? 11.227 48.625 22.031 1 89.94 144 HIS B CA 1
ATOM 4742 C C . HIS B 1 144 ? 12.422 49.562 21.797 1 89.94 144 HIS B C 1
ATOM 4744 O O . HIS B 1 144 ? 13.406 49.156 21.172 1 89.94 144 HIS B O 1
ATOM 4750 N N . ALA B 1 145 ? 12.398 50.719 22.203 1 87 145 ALA B N 1
ATOM 4751 C CA . ALA B 1 145 ? 13.367 51.75 21.828 1 87 145 ALA B CA 1
ATOM 4752 C C . ALA B 1 145 ? 14.781 51.312 22.188 1 87 145 ALA B C 1
ATOM 4754 O O . ALA B 1 145 ? 15.727 51.594 21.438 1 87 145 ALA B O 1
ATOM 4755 N N . ALA B 1 146 ? 14.906 50.625 23.281 1 91.19 146 ALA B N 1
ATOM 4756 C CA . ALA B 1 146 ? 16.25 50.25 23.766 1 91.19 146 ALA B CA 1
ATOM 4757 C C . ALA B 1 146 ? 16.688 48.906 23.188 1 91.19 146 ALA B C 1
ATOM 4759 O O . ALA B 1 146 ? 17.859 48.562 23.281 1 91.19 146 ALA B O 1
ATOM 4760 N N . LEU B 1 147 ? 15.852 48.219 22.547 1 92.5 147 LEU B N 1
ATOM 4761 C CA . LEU B 1 147 ? 16.156 46.906 22.031 1 92.5 147 LEU B CA 1
ATOM 4762 C C . LEU B 1 147 ? 16.859 47 20.672 1 92.5 147 LEU B C 1
ATOM 4764 O O . LEU B 1 147 ? 16.484 47.844 19.844 1 92.5 147 LEU B O 1
ATOM 4768 N N . PRO B 1 148 ? 17.859 46.125 20.594 1 91.5 148 PRO B N 1
ATOM 4769 C CA . PRO B 1 148 ? 18.312 45.938 19.203 1 91.5 148 PRO B CA 1
ATOM 4770 C C . PRO B 1 148 ? 17.188 45.531 18.266 1 91.5 148 PRO B C 1
ATOM 4772 O O . PRO B 1 148 ? 16.266 44.812 18.672 1 91.5 148 PRO B O 1
ATOM 4775 N N . LEU B 1 149 ? 17.219 45.969 17.047 1 88.81 149 LEU B N 1
ATOM 4776 C CA . LEU B 1 149 ? 16.172 45.688 16.078 1 88.81 149 LEU B CA 1
ATOM 4777 C C . LEU B 1 149 ? 15.859 44.188 16.031 1 88.81 149 LEU B C 1
ATOM 4779 O O . LEU B 1 149 ? 14.688 43.812 16 1 88.81 149 LEU B O 1
ATOM 4783 N N . GLY B 1 150 ? 16.922 43.312 15.977 1 87.12 150 GLY B N 1
ATOM 4784 C CA . GLY B 1 150 ? 16.703 41.875 15.953 1 87.12 150 GLY B CA 1
ATOM 4785 C C . GLY B 1 150 ? 15.844 41.375 17.094 1 87.12 150 GLY B C 1
ATOM 4786 O O . GLY B 1 150 ? 14.945 40.562 16.891 1 87.12 150 GLY B O 1
ATOM 4787 N N . ASP B 1 151 ? 16.109 41.906 18.203 1 89.12 151 ASP B N 1
ATOM 4788 C CA . ASP B 1 151 ? 15.359 41.5 19.391 1 89.12 151 ASP B CA 1
ATOM 4789 C C . ASP B 1 151 ? 13.922 42.031 19.328 1 89.12 151 ASP B C 1
ATOM 4791 O O . ASP B 1 151 ? 12.992 41.344 19.766 1 89.12 151 ASP B O 1
ATOM 4795 N N . ALA B 1 152 ? 13.789 43.25 18.891 1 89.25 152 ALA B N 1
ATOM 4796 C CA . ALA B 1 152 ? 12.453 43.812 18.766 1 89.25 152 ALA B CA 1
ATOM 4797 C C . ALA B 1 152 ? 11.602 43 17.781 1 89.25 152 ALA B C 1
ATOM 4799 O O . ALA B 1 152 ? 10.43 42.75 18.047 1 89.25 152 ALA B O 1
ATOM 4800 N N . LEU B 1 153 ? 12.219 42.688 16.719 1 88.25 153 LEU B N 1
ATOM 4801 C CA . LEU B 1 153 ? 11.516 41.875 15.727 1 88.25 153 LEU B CA 1
ATOM 4802 C C . LEU B 1 153 ? 11.117 40.5 16.312 1 88.25 153 LEU B C 1
ATOM 4804 O O . LEU B 1 153 ? 10.016 40.031 16.078 1 88.25 153 LEU B O 1
ATOM 4808 N N . ALA B 1 154 ? 11.977 39.906 17.047 1 86.94 154 ALA B N 1
ATOM 4809 C CA . ALA B 1 154 ? 11.688 38.625 17.703 1 86.94 154 ALA B CA 1
ATOM 4810 C C . ALA B 1 154 ? 10.5 38.75 18.656 1 86.94 154 ALA B C 1
ATOM 4812 O O . ALA B 1 154 ? 9.648 37.875 18.734 1 86.94 154 ALA B O 1
ATOM 4813 N N . ARG B 1 155 ? 10.492 39.812 19.359 1 88.31 155 ARG B N 1
ATOM 4814 C CA . ARG B 1 155 ? 9.398 40.062 20.297 1 88.31 155 ARG B CA 1
ATOM 4815 C C . ARG B 1 155 ? 8.078 40.25 19.562 1 88.31 155 ARG B C 1
ATOM 4817 O O . ARG B 1 155 ? 7.027 39.812 20.062 1 88.31 155 ARG B O 1
ATOM 4824 N N . VAL B 1 156 ? 8.117 40.969 18.453 1 88.38 156 VAL B N 1
ATOM 4825 C CA . VAL B 1 156 ? 6.926 41.156 17.641 1 88.38 156 VAL B CA 1
ATOM 4826 C C . VAL B 1 156 ? 6.395 39.812 17.172 1 88.38 156 VAL B C 1
ATOM 4828 O O . VAL B 1 156 ? 5.188 39.562 17.219 1 88.38 156 VAL B O 1
ATOM 4831 N N . ARG B 1 157 ? 7.234 39 16.75 1 89.81 157 ARG B N 1
ATOM 4832 C CA . ARG B 1 157 ? 6.844 37.656 16.281 1 89.81 157 ARG B CA 1
ATOM 4833 C C . ARG B 1 157 ? 6.234 36.844 17.422 1 89.81 157 ARG B C 1
ATOM 4835 O O . ARG B 1 157 ? 5.23 36.156 17.219 1 89.81 157 ARG B O 1
ATOM 4842 N N . GLU B 1 158 ? 6.82 36.906 18.5 1 87.88 158 GLU B N 1
ATOM 4843 C CA . GLU B 1 158 ? 6.312 36.219 19.672 1 87.88 158 GLU B CA 1
ATOM 4844 C C . GLU B 1 158 ? 4.926 36.719 20.062 1 87.88 158 GLU B C 1
ATOM 4846 O O . GLU B 1 158 ? 4.051 35.906 20.406 1 87.88 158 GLU B O 1
ATOM 4851 N N . ALA B 1 159 ? 4.82 38 20.078 1 89.06 159 ALA B N 1
ATOM 4852 C CA . ALA B 1 159 ? 3.529 38.594 20.406 1 89.06 159 ALA B CA 1
ATOM 4853 C C . ALA B 1 159 ? 2.451 38.156 19.422 1 89.06 159 ALA B C 1
ATOM 4855 O O . ALA B 1 159 ? 1.312 37.875 19.812 1 89.06 159 ALA B O 1
ATOM 4856 N N . HIS B 1 160 ? 2.83 38.125 18.203 1 90.25 160 HIS B N 1
ATOM 4857 C CA . HIS B 1 160 ? 1.901 37.688 17.172 1 90.25 160 HIS B CA 1
ATOM 4858 C C . HIS B 1 160 ? 1.473 36.25 17.406 1 90.25 160 HIS B C 1
ATOM 4860 O O . HIS B 1 160 ? 0.283 35.938 17.344 1 90.25 160 HIS B O 1
ATOM 4866 N N . ALA B 1 161 ? 2.43 35.344 17.672 1 90.81 161 ALA B N 1
ATOM 4867 C CA . ALA B 1 161 ? 2.154 33.938 17.953 1 90.81 161 ALA B CA 1
ATOM 4868 C C . ALA B 1 161 ? 1.239 33.781 19.156 1 90.81 161 ALA B C 1
ATOM 4870 O O . ALA B 1 161 ? 0.329 32.969 19.156 1 90.81 161 ALA B O 1
ATOM 4871 N N . ARG B 1 162 ? 1.508 34.594 20.156 1 91.06 162 ARG B N 1
ATOM 4872 C CA . ARG B 1 162 ? 0.697 34.531 21.375 1 91.06 162 ARG B CA 1
ATOM 4873 C C . ARG B 1 162 ? -0.723 35 21.094 1 91.06 162 ARG B C 1
ATOM 4875 O O . ARG B 1 162 ? -1.691 34.406 21.562 1 91.06 162 ARG B O 1
ATOM 4882 N N . HIS B 1 163 ? -0.793 36.125 20.406 1 90.19 163 HIS B N 1
ATOM 4883 C CA . HIS B 1 163 ? -2.088 36.719 20.094 1 90.19 163 HIS B CA 1
ATOM 4884 C C . HIS B 1 163 ? -2.992 35.75 19.359 1 90.19 163 HIS B C 1
ATOM 4886 O O . HIS B 1 163 ? -4.18 35.625 19.672 1 90.19 163 HIS B O 1
ATOM 4892 N N . TRP B 1 164 ? -2.426 35 18.5 1 90.94 164 TRP B N 1
ATOM 4893 C CA . TRP B 1 164 ? -3.219 34.094 17.672 1 90.94 164 TRP B CA 1
ATOM 4894 C C . TRP B 1 164 ? -3.121 32.656 18.203 1 90.94 164 TRP B C 1
ATOM 4896 O O . TRP B 1 164 ? -3.602 31.719 17.547 1 90.94 164 TRP B O 1
ATOM 4906 N N . GLU B 1 165 ? -2.457 32.406 19.266 1 90.31 165 GLU B N 1
ATOM 4907 C CA . GLU B 1 165 ? -2.287 31.078 19.875 1 90.31 165 GLU B CA 1
ATOM 4908 C C . GLU B 1 165 ? -1.786 30.062 18.859 1 90.31 165 GLU B C 1
ATOM 4910 O O . GLU B 1 165 ? -2.359 28.969 18.719 1 90.31 165 GLU B O 1
ATOM 4915 N N . LEU B 1 166 ? -0.762 30.438 18.188 1 92.56 166 LEU B N 1
ATOM 4916 C CA . LEU B 1 166 ? -0.241 29.609 17.094 1 92.56 166 LEU B CA 1
ATOM 4917 C C . LEU B 1 166 ? 0.431 28.359 17.641 1 92.56 166 LEU B C 1
ATOM 4919 O O . LEU B 1 166 ? 0.476 27.328 16.953 1 92.56 166 LEU B O 1
ATOM 4923 N N . VAL B 1 167 ? 1.009 28.453 18.828 1 93.69 167 VAL B N 1
ATOM 4924 C CA . VAL B 1 167 ? 1.753 27.344 19.406 1 93.69 167 VAL B CA 1
ATOM 4925 C C . VAL B 1 167 ? 1.068 26.875 20.688 1 93.69 167 VAL B C 1
ATOM 4927 O O . VAL B 1 167 ? 1.13 27.547 21.719 1 93.69 167 VAL B O 1
ATOM 4930 N N . ARG B 1 168 ? 0.426 25.844 20.594 1 93.25 168 ARG B N 1
ATOM 4931 C CA . ARG B 1 168 ? -0.188 25.203 21.75 1 93.25 168 ARG B CA 1
ATOM 4932 C C . ARG B 1 168 ? 0.415 23.812 21.984 1 93.25 168 ARG B C 1
ATOM 4934 O O . ARG B 1 168 ? -0.096 22.812 21.484 1 93.25 168 ARG B O 1
ATOM 4941 N N . PRO B 1 169 ? 1.434 23.781 22.797 1 95.38 169 PRO B N 1
ATOM 4942 C CA . PRO B 1 169 ? 2.092 22.484 23.016 1 95.38 169 PRO B CA 1
ATOM 4943 C C . PRO B 1 169 ? 1.14 21.422 23.547 1 95.38 169 PRO B C 1
ATOM 4945 O O . PRO B 1 169 ? 0.233 21.734 24.328 1 95.38 169 PRO B O 1
ATOM 4948 N N . VAL B 1 170 ? 1.342 20.234 23.188 1 96.69 170 VAL B N 1
ATOM 4949 C CA . VAL B 1 170 ? 0.537 19.125 23.688 1 96.69 170 VAL B CA 1
ATOM 4950 C C . VAL B 1 170 ? 0.849 18.891 25.156 1 96.69 170 VAL B C 1
ATOM 4952 O O . VAL B 1 170 ? 1.958 19.172 25.625 1 96.69 170 VAL B O 1
ATOM 4955 N N . ALA B 1 171 ? -0.163 18.375 25.891 1 96.62 171 ALA B N 1
ATOM 4956 C CA . ALA B 1 171 ? 0.065 18.016 27.297 1 96.62 171 ALA B CA 1
ATOM 4957 C C . ALA B 1 171 ? 0.972 16.781 27.391 1 96.62 171 ALA B C 1
ATOM 4959 O O . ALA B 1 171 ? 0.721 15.766 26.75 1 96.62 171 ALA B O 1
ATOM 4960 N N . THR B 1 172 ? 2.035 16.891 28.219 1 97.19 172 THR B N 1
ATOM 4961 C CA . THR B 1 172 ? 2.969 15.773 28.359 1 97.19 172 THR B CA 1
ATOM 4962 C C . THR B 1 172 ? 3.021 15.281 29.797 1 97.19 172 THR B C 1
ATOM 4964 O O . THR B 1 172 ? 3.756 14.344 30.109 1 97.19 172 THR B O 1
ATOM 4967 N N . ARG B 1 173 ? 2.266 15.945 30.641 1 96.88 173 ARG B N 1
ATOM 4968 C CA . ARG B 1 173 ? 2.152 15.555 32.031 1 96.88 173 ARG B CA 1
ATOM 4969 C C . ARG B 1 173 ? 0.706 15.234 32.406 1 96.88 173 ARG B C 1
ATOM 4971 O O . ARG B 1 173 ? -0.224 15.82 31.844 1 96.88 173 ARG B O 1
ATOM 4978 N N . LEU B 1 174 ? 0.576 14.336 33.375 1 96.44 174 LEU B N 1
ATOM 4979 C CA . LEU B 1 174 ? -0.754 13.961 33.812 1 96.44 174 LEU B CA 1
ATOM 4980 C C . LEU B 1 174 ? -1.373 15.07 34.656 1 96.44 174 LEU B C 1
ATOM 4982 O O . LEU B 1 174 ? -0.714 16.062 34.969 1 96.44 174 LEU B O 1
ATOM 4986 N N . ALA B 1 175 ? -2.641 14.93 35.031 1 93.44 175 ALA B N 1
ATOM 4987 C CA . ALA B 1 175 ? -3.389 15.961 35.75 1 93.44 175 ALA B CA 1
ATOM 4988 C C . ALA B 1 175 ? -2.707 16.312 37.062 1 93.44 175 ALA B C 1
ATOM 4990 O O . ALA B 1 175 ? -2.75 17.469 37.5 1 93.44 175 ALA B O 1
ATOM 4991 N N . ASP B 1 176 ? -1.99 15.344 37.656 1 94.31 176 ASP B N 1
ATOM 4992 C CA .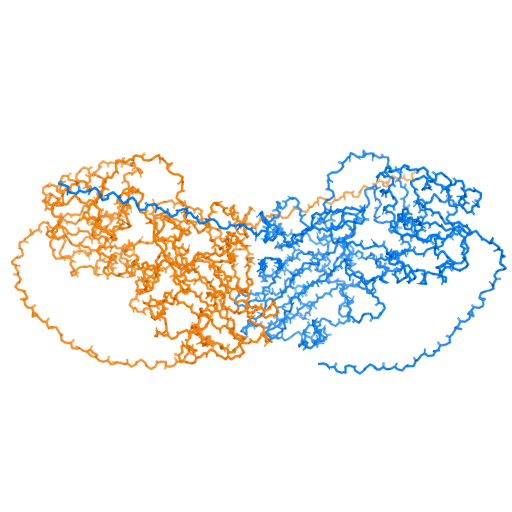 ASP B 1 176 ? -1.325 15.578 38.938 1 94.31 176 ASP B CA 1
ATOM 4993 C C . ASP B 1 176 ? 0.101 16.078 38.719 1 94.31 176 ASP B C 1
ATOM 4995 O O . ASP B 1 176 ? 0.864 16.219 39.688 1 94.31 176 ASP B O 1
ATOM 4999 N N . GLY B 1 177 ? 0.464 16.219 37.469 1 94.62 177 GLY B N 1
ATOM 5000 C CA . GLY B 1 177 ? 1.774 16.75 37.156 1 94.62 177 GLY B CA 1
ATOM 5001 C C . GLY B 1 177 ? 2.822 15.68 36.938 1 94.62 177 GLY B C 1
ATOM 5002 O O . GLY B 1 177 ? 3.93 15.977 36.469 1 94.62 177 GLY B O 1
ATOM 5003 N N . SER B 1 178 ? 2.492 14.484 37.094 1 95.5 178 SER B N 1
ATOM 5004 C CA . SER B 1 178 ? 3.459 13.398 36.969 1 95.5 178 SER B CA 1
ATOM 5005 C C . SER B 1 178 ? 3.633 13 35.5 1 95.5 178 SER B C 1
ATOM 5007 O O . SER B 1 178 ? 2.807 13.344 34.656 1 95.5 178 SER B O 1
ATOM 5009 N N . ALA B 1 179 ? 4.75 12.344 35.344 1 95.38 179 ALA B N 1
ATOM 5010 C CA . ALA B 1 179 ? 4.988 11.781 34 1 95.38 179 ALA B CA 1
ATOM 5011 C C . ALA B 1 179 ? 4.156 10.516 33.812 1 95.38 179 ALA B C 1
ATOM 5013 O O . ALA B 1 179 ? 3.881 9.781 34.75 1 95.38 179 ALA B O 1
ATOM 5014 N N . PRO B 1 180 ? 3.699 10.336 32.531 1 95.88 180 PRO B N 1
ATOM 5015 C CA . PRO B 1 180 ? 3.029 9.062 32.25 1 95.88 180 PRO B CA 1
ATOM 5016 C C . PRO B 1 180 ? 3.943 7.855 32.5 1 95.88 180 PRO B C 1
ATOM 5018 O O . PRO B 1 180 ? 5.168 7.992 32.469 1 95.88 180 PRO B O 1
ATOM 5021 N N . PRO B 1 181 ? 3.383 6.691 32.719 1 94.31 181 PRO B N 1
ATOM 5022 C CA . PRO B 1 181 ? 4.199 5.496 32.938 1 94.31 181 PRO B CA 1
ATOM 5023 C C . PRO B 1 181 ? 5.035 5.113 31.734 1 94.31 181 PRO B C 1
ATOM 5025 O O . PRO B 1 181 ? 4.586 5.281 30.594 1 94.31 181 PRO B O 1
ATOM 5028 N N . PRO B 1 182 ? 6.219 4.57 32 1 93.56 182 PRO B N 1
ATOM 5029 C CA . PRO B 1 182 ? 7.031 4.09 30.891 1 93.56 182 PRO B CA 1
ATOM 5030 C C . PRO B 1 182 ? 6.41 2.887 30.172 1 93.56 182 PRO B C 1
ATOM 5032 O O . PRO B 1 182 ? 5.574 2.188 30.766 1 93.56 182 PRO B O 1
ATOM 5035 N N . LEU B 1 183 ? 6.805 2.654 28.938 1 95.5 183 LEU B N 1
ATOM 5036 C CA . LEU B 1 183 ? 6.336 1.499 28.172 1 95.5 183 LEU B CA 1
ATOM 5037 C C . LEU B 1 183 ? 7 0.219 28.672 1 95.5 183 LEU B C 1
ATOM 5039 O O . LEU B 1 183 ? 8.195 0.213 28.984 1 95.5 183 LEU B O 1
ATOM 5043 N N . PRO B 1 184 ? 6.223 -0.869 28.75 1 93.12 184 PRO B N 1
ATOM 5044 C CA . PRO B 1 184 ? 6.805 -2.133 29.203 1 93.12 184 PRO B CA 1
ATOM 5045 C C . PRO B 1 184 ? 7.82 -2.703 28.219 1 93.12 184 PRO B C 1
ATOM 5047 O O . PRO B 1 184 ? 8.766 -3.385 28.625 1 93.12 184 PRO B O 1
ATOM 5050 N N . GLU B 1 185 ? 7.637 -2.533 26.938 1 92.31 185 GLU B N 1
ATOM 5051 C CA . GLU B 1 185 ? 8.508 -2.971 25.844 1 92.31 185 GLU B CA 1
ATOM 5052 C C . GLU B 1 185 ? 8.742 -1.849 24.844 1 92.31 185 GLU B C 1
ATOM 5054 O O . GLU B 1 185 ? 7.879 -0.986 24.656 1 92.31 185 GLU B O 1
ATOM 5059 N N . PRO B 1 186 ? 9.922 -1.892 24.266 1 93.44 186 PRO B N 1
ATOM 5060 C CA . PRO B 1 186 ? 10.156 -0.862 23.25 1 93.44 186 PRO B CA 1
ATOM 5061 C C . PRO B 1 186 ? 9.211 -0.989 22.047 1 93.44 186 PRO B C 1
ATOM 5063 O O . PRO B 1 186 ? 8.953 -2.1 21.578 1 93.44 186 PRO B O 1
ATOM 5066 N N . PRO B 1 187 ? 8.688 0.119 21.609 1 96.12 187 PRO B N 1
ATOM 5067 C CA . PRO B 1 187 ? 7.879 0.067 20.391 1 96.12 187 PRO B CA 1
ATOM 5068 C C . PRO B 1 187 ? 8.68 -0.367 19.156 1 96.12 187 PRO B C 1
ATOM 5070 O O . PRO B 1 187 ? 9.914 -0.342 19.188 1 96.12 187 PRO B O 1
ATOM 5073 N N . VAL B 1 188 ? 8.016 -0.771 18.156 1 95.56 188 VAL B N 1
ATOM 5074 C CA . VAL B 1 188 ? 8.664 -1.268 16.938 1 95.56 188 VAL B CA 1
ATOM 5075 C C . VAL B 1 188 ? 8.102 -0.541 15.719 1 95.56 188 VAL B C 1
ATOM 5077 O O . VAL B 1 188 ? 6.898 -0.304 15.625 1 95.56 188 VAL B O 1
ATOM 5080 N N . VAL B 1 189 ? 9.047 -0.182 14.812 1 96.5 189 VAL B N 1
ATOM 5081 C CA . VAL B 1 189 ? 8.641 0.434 13.555 1 96.5 189 VAL B CA 1
ATOM 5082 C C . VAL B 1 189 ? 8.227 -0.647 12.562 1 96.5 189 VAL B C 1
ATOM 5084 O O . VAL B 1 189 ? 9.055 -1.424 12.094 1 96.5 189 VAL B O 1
ATOM 5087 N N . ALA B 1 190 ? 6.992 -0.672 12.211 1 96.06 190 ALA B N 1
ATOM 5088 C CA . ALA B 1 190 ? 6.453 -1.663 11.281 1 96.06 190 ALA B CA 1
ATOM 5089 C C . ALA B 1 190 ? 6.602 -1.2 9.836 1 96.06 190 ALA B C 1
ATOM 5091 O O . ALA B 1 190 ? 6.633 -2.02 8.914 1 96.06 190 ALA B O 1
ATOM 5092 N N . MET B 1 191 ? 6.648 0.037 9.633 1 96.5 191 M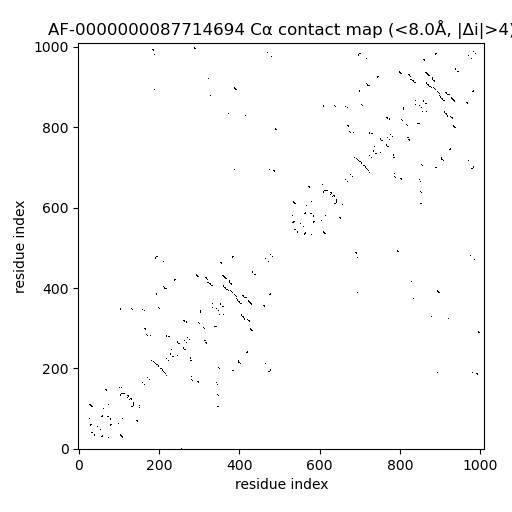ET B N 1
ATOM 5093 C CA . MET B 1 191 ? 6.777 0.628 8.305 1 96.5 191 MET B CA 1
ATOM 5094 C C . MET B 1 191 ? 7.43 2.004 8.383 1 96.5 191 MET B C 1
ATOM 5096 O O . MET B 1 191 ? 7.129 2.789 9.281 1 96.5 191 MET B O 1
ATOM 5100 N N . ASN B 1 192 ? 8.367 2.318 7.633 1 96.25 192 ASN B N 1
ATOM 5101 C CA . ASN B 1 192 ? 9.047 3.59 7.422 1 96.25 192 ASN B CA 1
ATOM 5102 C C . ASN B 1 192 ? 9.242 3.881 5.934 1 96.25 192 ASN B C 1
ATOM 5104 O O . ASN B 1 192 ? 10.148 3.332 5.305 1 96.25 192 ASN B O 1
ATOM 5108 N N . VAL B 1 193 ? 8.312 4.797 5.395 1 96.31 193 VAL B N 1
ATOM 5109 C CA . VAL B 1 193 ? 8.312 4.914 3.941 1 96.31 193 VAL B CA 1
ATOM 5110 C C . VAL B 1 193 ? 8.375 6.387 3.541 1 96.31 193 VAL B C 1
ATOM 5112 O O . VAL B 1 193 ? 8 7.266 4.32 1 96.31 193 VAL B O 1
ATOM 5115 N N . SER B 1 194 ? 8.898 6.633 2.34 1 95.5 194 SER B N 1
ATOM 5116 C CA . SER B 1 194 ? 8.844 7.906 1.634 1 95.5 194 SER B CA 1
ATOM 5117 C C . SER B 1 194 ? 8.195 7.75 0.262 1 95.5 194 SER B C 1
ATOM 5119 O O . SER B 1 194 ? 8.453 6.773 -0.445 1 95.5 194 SER B O 1
ATOM 5121 N N . ILE B 1 195 ? 7.262 8.609 -0.069 1 95.44 195 ILE B N 1
ATOM 5122 C CA . ILE B 1 195 ? 6.527 8.547 -1.329 1 95.44 195 ILE B CA 1
ATOM 5123 C C . ILE B 1 195 ? 6.305 9.961 -1.862 1 95.44 195 ILE B C 1
ATOM 5125 O O . ILE B 1 195 ? 6.652 10.945 -1.203 1 95.44 195 ILE B O 1
ATOM 5129 N N . ASP B 1 196 ? 5.746 10.07 -3.043 1 95.31 196 ASP B N 1
ATOM 5130 C CA . ASP B 1 196 ? 5.297 11.336 -3.613 1 95.31 196 ASP B CA 1
ATOM 5131 C C . ASP B 1 196 ? 6.453 12.328 -3.723 1 95.31 196 ASP B C 1
ATOM 5133 O O . ASP B 1 196 ? 6.367 13.445 -3.205 1 95.31 196 ASP B O 1
ATOM 5137 N N . ARG B 1 197 ? 7.465 11.914 -4.371 1 94.81 197 ARG B N 1
ATOM 5138 C CA . ARG B 1 197 ? 8.648 12.75 -4.57 1 94.81 197 ARG B CA 1
ATOM 5139 C C . ARG B 1 197 ? 8.383 13.836 -5.609 1 94.81 197 ARG B C 1
ATOM 5141 O O . ARG B 1 197 ? 7.738 13.586 -6.629 1 94.81 197 ARG B O 1
ATOM 5148 N N . GLY B 1 198 ? 8.805 15 -5.312 1 93.19 198 GLY B N 1
ATOM 5149 C CA . GLY B 1 198 ? 8.773 16.125 -6.227 1 93.19 198 GLY B CA 1
ATOM 5150 C C . GLY B 1 198 ? 9.859 17.156 -5.945 1 93.19 198 GLY B C 1
ATOM 5151 O O . GLY B 1 198 ? 10.688 16.953 -5.059 1 93.19 198 GLY B O 1
ATOM 5152 N N . VAL B 1 199 ? 9.914 18.156 -6.777 1 94.19 199 VAL B N 1
ATOM 5153 C CA . VAL B 1 199 ? 10.797 19.312 -6.574 1 94.19 199 VAL B CA 1
ATOM 5154 C C . VAL B 1 199 ? 9.969 20.562 -6.285 1 94.19 199 VAL B C 1
ATOM 5156 O O . VAL B 1 199 ? 9.047 20.891 -7.035 1 94.19 199 VAL B O 1
ATOM 5159 N N . VAL B 1 200 ? 10.273 21.156 -5.148 1 93.06 200 VAL B N 1
ATOM 5160 C CA . VAL B 1 200 ? 9.461 22.281 -4.715 1 93.06 200 VAL B CA 1
ATOM 5161 C C . VAL B 1 200 ? 10.352 23.484 -4.43 1 93.06 200 VAL B C 1
ATOM 5163 O O . VAL B 1 200 ? 11.539 23.328 -4.121 1 93.06 200 VAL B O 1
ATOM 5166 N N . PRO B 1 201 ? 9.828 24.703 -4.531 1 88.75 201 PRO B N 1
ATOM 5167 C CA . PRO B 1 201 ? 10.602 25.891 -4.148 1 88.75 201 PRO B CA 1
ATOM 5168 C C . PRO B 1 201 ? 10.781 26.016 -2.639 1 88.75 201 PRO B C 1
ATOM 5170 O O . PRO B 1 201 ? 10.039 25.391 -1.871 1 88.75 201 PRO B O 1
ATOM 5173 N N . THR B 1 202 ? 11.781 26.719 -2.285 1 83.75 202 THR B N 1
ATOM 5174 C CA . THR B 1 202 ? 12 27.047 -0.88 1 83.75 202 THR B CA 1
ATOM 5175 C C . THR B 1 202 ? 11.711 28.516 -0.616 1 83.75 202 THR B C 1
ATOM 5177 O O . THR B 1 202 ? 11.719 29.344 -1.541 1 83.75 202 THR B O 1
ATOM 5180 N N . SER B 1 203 ? 11.422 28.859 0.626 1 73.25 203 SER B N 1
ATOM 5181 C CA . SER B 1 203 ? 11.125 30.234 1 1 73.25 203 SER B CA 1
ATOM 5182 C C . SER B 1 203 ? 12.367 31.125 0.878 1 73.25 203 SER B C 1
ATOM 5184 O O . SER B 1 203 ? 12.258 32.344 0.778 1 73.25 203 SER B O 1
ATOM 5186 N N . ARG B 1 204 ? 13.523 30.531 0.8 1 69.62 204 ARG B N 1
ATOM 5187 C CA . ARG B 1 204 ? 14.773 31.266 0.722 1 69.62 204 ARG B CA 1
ATOM 5188 C C . ARG B 1 204 ? 15.266 31.359 -0.719 1 69.62 204 ARG B C 1
ATOM 5190 O O . ARG B 1 204 ? 16.375 31.859 -0.973 1 69.62 204 ARG B O 1
ATOM 5197 N N . GLY B 1 205 ? 14.508 30.859 -1.534 1 74.38 205 GLY B N 1
ATOM 5198 C CA . GLY B 1 205 ? 14.938 30.781 -2.922 1 74.38 205 GLY B CA 1
ATOM 5199 C C . GLY B 1 205 ? 15.469 29.406 -3.305 1 74.38 205 GLY B C 1
ATOM 5200 O O . GLY B 1 205 ? 15.852 28.625 -2.439 1 74.38 205 GLY B O 1
ATOM 5201 N N . GLY B 1 206 ? 15.406 29.109 -4.52 1 85.12 206 GLY B N 1
ATOM 5202 C CA . GLY B 1 206 ? 15.898 27.828 -5.012 1 85.12 206 GLY B CA 1
ATOM 5203 C C . GLY B 1 206 ? 14.859 26.719 -4.934 1 85.12 206 GLY B C 1
ATOM 5204 O O . GLY B 1 206 ? 13.68 26.984 -4.684 1 85.12 206 GLY B O 1
ATOM 5205 N N . LEU B 1 207 ? 15.367 25.516 -5.27 1 91.19 207 LEU B N 1
ATOM 5206 C CA . LEU B 1 207 ? 14.516 24.344 -5.297 1 91.19 207 LEU B CA 1
ATOM 5207 C C . LEU B 1 207 ? 15.055 23.25 -4.383 1 91.19 207 LEU B C 1
ATOM 5209 O O . LEU B 1 207 ? 16.25 23.25 -4.051 1 91.19 207 LEU B O 1
ATOM 5213 N N . ARG B 1 208 ? 14.211 22.469 -3.926 1 89.75 208 ARG B N 1
ATOM 5214 C CA . ARG B 1 208 ? 14.617 21.281 -3.16 1 89.75 208 ARG B CA 1
ATOM 5215 C C . ARG B 1 208 ? 13.781 20.078 -3.539 1 89.75 208 ARG B C 1
ATOM 5217 O O . ARG B 1 208 ? 12.641 20.203 -3.994 1 89.75 208 ARG B O 1
ATOM 5224 N N . VAL B 1 209 ? 14.383 18.906 -3.281 1 93 209 VAL B N 1
ATOM 5225 C CA . VAL B 1 209 ? 13.641 17.656 -3.4 1 93 209 VAL B CA 1
ATOM 5226 C C . VAL B 1 209 ? 12.758 17.469 -2.168 1 93 209 VAL B C 1
ATOM 5228 O O . VAL B 1 209 ? 13.188 17.734 -1.043 1 93 209 VAL B O 1
ATOM 5231 N N . ASP B 1 210 ? 11.57 17.125 -2.443 1 93.94 210 ASP B N 1
ATOM 5232 C CA . ASP B 1 210 ? 10.602 16.938 -1.368 1 93.94 210 ASP B CA 1
ATOM 5233 C C . ASP B 1 210 ? 9.914 15.578 -1.487 1 93.94 210 ASP B C 1
ATOM 5235 O O . ASP B 1 210 ? 9.531 15.164 -2.584 1 93.94 210 ASP B O 1
ATOM 5239 N N . GLU B 1 211 ? 9.859 14.836 -0.395 1 95.19 211 GLU B N 1
ATOM 5240 C CA . GLU B 1 211 ? 9.156 13.562 -0.281 1 95.19 211 GLU B CA 1
ATOM 5241 C C . GLU B 1 211 ? 8.266 13.531 0.958 1 95.19 211 GLU B C 1
ATOM 5243 O O . GLU B 1 211 ? 8.648 14.039 2.018 1 95.19 211 GLU B O 1
ATOM 5248 N N . SER B 1 212 ? 7.074 12.953 0.821 1 96.25 212 SER B N 1
ATOM 5249 C CA . SER B 1 212 ? 6.223 12.75 1.988 1 96.25 212 SER B CA 1
ATOM 5250 C C . SER B 1 212 ? 6.559 11.438 2.691 1 96.25 212 SER B C 1
ATOM 5252 O O . SER B 1 212 ? 6.988 10.477 2.051 1 96.25 212 SER B O 1
ATOM 5254 N N . SER B 1 213 ? 6.32 11.438 4.016 1 96.69 213 SER B N 1
ATOM 5255 C CA . SER B 1 213 ? 6.691 10.266 4.805 1 96.69 213 SER B CA 1
ATOM 5256 C C . SER B 1 213 ? 5.516 9.766 5.641 1 96.69 213 SER B C 1
ATOM 5258 O O . SER B 1 213 ? 4.637 10.547 6.008 1 96.69 213 SER B O 1
ATOM 5260 N N . ALA B 1 214 ? 5.488 8.492 5.879 1 97.88 214 ALA B N 1
ATOM 5261 C CA . ALA B 1 214 ? 4.609 7.828 6.844 1 97.88 214 ALA B CA 1
ATOM 5262 C C . ALA B 1 214 ? 5.371 6.77 7.637 1 97.88 214 ALA B C 1
ATOM 5264 O O . ALA B 1 214 ? 6.129 5.98 7.066 1 97.88 214 ALA B O 1
ATOM 5265 N N . VAL B 1 215 ? 5.188 6.809 8.922 1 97.81 215 VAL B N 1
ATOM 5266 C CA . VAL B 1 215 ? 5.797 5.84 9.828 1 97.81 215 VAL B CA 1
ATOM 5267 C C . VAL B 1 215 ? 4.711 5.152 10.648 1 97.81 215 VAL B C 1
ATOM 5269 O O . VAL B 1 215 ? 3.797 5.809 11.156 1 97.81 215 VAL B O 1
ATOM 5272 N N . VAL B 1 216 ? 4.789 3.844 10.703 1 98.31 216 VAL B N 1
ATOM 5273 C CA . VAL B 1 216 ? 3.848 3.049 11.484 1 98.31 216 VAL B CA 1
ATOM 5274 C C . VAL B 1 216 ? 4.574 2.379 12.648 1 98.31 216 VAL B C 1
ATOM 5276 O O . VAL B 1 216 ? 5.555 1.66 12.445 1 98.31 216 VAL B O 1
ATOM 5279 N N . ILE B 1 217 ? 4.074 2.615 13.844 1 98 217 ILE B N 1
ATOM 5280 C CA . ILE B 1 217 ? 4.75 2.131 15.039 1 98 217 ILE B CA 1
ATOM 5281 C C . ILE B 1 217 ? 3.781 1.303 15.883 1 98 217 ILE B C 1
ATOM 5283 O O . ILE B 1 217 ? 2.684 1.761 16.203 1 98 217 ILE B O 1
ATOM 5287 N N . ASP B 1 218 ? 4.16 0.102 16.203 1 97.25 218 ASP B N 1
ATOM 5288 C CA . ASP B 1 218 ? 3.451 -0.739 17.156 1 97.25 218 ASP B CA 1
ATOM 5289 C C . ASP B 1 218 ? 4.051 -0.602 18.562 1 97.25 218 ASP B C 1
ATOM 5291 O O . ASP B 1 218 ? 5.273 -0.504 18.703 1 97.25 218 ASP B O 1
ATOM 5295 N N . GLY B 1 219 ? 3.156 -0.425 19.531 1 96.94 219 GLY B N 1
ATOM 5296 C CA . GLY B 1 219 ? 3.637 -0.449 20.906 1 96.94 219 GLY B CA 1
ATOM 5297 C C . GLY B 1 219 ? 3.805 0.935 21.5 1 96.94 219 GLY B C 1
ATOM 5298 O O . GLY B 1 219 ? 4.297 1.077 22.625 1 96.94 219 GLY B O 1
ATOM 5299 N N . LEU B 1 220 ? 3.428 1.983 20.797 1 97.25 220 LEU B N 1
ATOM 5300 C CA . LEU B 1 220 ? 3.473 3.324 21.375 1 97.25 220 LEU B CA 1
ATOM 5301 C C . LEU B 1 220 ? 2.359 3.514 22.406 1 97.25 220 LEU B C 1
ATOM 5303 O O . LEU B 1 220 ? 2.414 4.434 23.219 1 97.25 220 LEU B O 1
ATOM 5307 N N . LEU B 1 221 ? 1.343 2.742 22.281 1 97.56 221 LEU B N 1
ATOM 5308 C CA . LEU B 1 221 ? 0.263 2.635 23.266 1 97.56 221 LEU B CA 1
ATOM 5309 C C . LEU B 1 221 ? 0.247 1.252 23.906 1 97.56 221 LEU B C 1
ATOM 5311 O O . LEU B 1 221 ? 0.34 0.238 23.203 1 97.56 221 LEU B O 1
ATOM 5315 N N . THR B 1 222 ? 0.117 1.217 25.203 1 97.62 222 THR B N 1
ATOM 5316 C CA . THR B 1 222 ? -0.161 -0.066 25.828 1 97.62 222 THR B CA 1
ATOM 5317 C C . THR B 1 222 ? -1.601 -0.498 25.578 1 97.62 222 THR B C 1
ATOM 5319 O O . THR B 1 222 ? -2.436 0.316 25.172 1 97.62 222 THR B O 1
ATOM 5322 N N . GLU B 1 223 ? -1.797 -1.765 25.781 1 97.25 223 GLU B N 1
ATOM 5323 C CA . GLU B 1 223 ? -3.156 -2.27 25.625 1 97.25 223 GLU B CA 1
ATOM 5324 C C . GLU B 1 223 ? -4.129 -1.535 26.547 1 97.25 223 GLU B C 1
ATOM 5326 O O . GLU B 1 223 ? -5.258 -1.233 26.141 1 97.25 223 GLU B O 1
ATOM 5331 N N . ASP B 1 224 ? -3.682 -1.24 27.719 1 97.44 224 ASP B N 1
ATOM 5332 C CA . ASP B 1 224 ? -4.523 -0.521 28.672 1 97.44 224 ASP B CA 1
ATOM 5333 C C . ASP B 1 224 ? -4.809 0.898 28.188 1 97.44 224 ASP B C 1
ATOM 5335 O O . ASP B 1 224 ? -5.938 1.38 28.297 1 97.44 224 ASP B O 1
ATOM 5339 N N . GLU B 1 225 ? -3.838 1.572 27.75 1 98.31 225 GLU B N 1
ATOM 5340 C CA . GLU B 1 225 ? -4.004 2.932 27.234 1 98.31 225 GLU B CA 1
ATOM 5341 C C . GLU B 1 225 ? -4.926 2.957 26.031 1 98.31 225 GLU B C 1
ATOM 5343 O O . GLU B 1 225 ? -5.793 3.828 25.906 1 98.31 225 GLU B O 1
ATOM 5348 N N . ARG B 1 226 ? -4.715 2.021 25.062 1 98.25 226 ARG B N 1
ATOM 5349 C CA . ARG B 1 226 ? -5.613 1.882 23.922 1 98.25 226 ARG B CA 1
ATOM 5350 C C . ARG B 1 226 ? -7.055 1.71 24.375 1 98.25 226 ARG B C 1
ATOM 5352 O O . ARG B 1 226 ? -7.957 2.373 23.859 1 98.25 226 ARG B O 1
ATOM 5359 N N . ALA B 1 227 ? -7.242 0.796 25.328 1 97.88 227 ALA B N 1
ATOM 5360 C CA . ALA B 1 227 ? -8.578 0.512 25.859 1 97.88 227 ALA B CA 1
ATOM 5361 C C . ALA B 1 227 ? -9.188 1.752 26.5 1 97.88 227 ALA B C 1
ATOM 5363 O O . ALA B 1 227 ? -10.391 1.999 26.375 1 97.88 227 ALA B O 1
ATOM 5364 N N . GLN B 1 228 ? -8.391 2.512 27.203 1 97.69 228 GLN B N 1
ATOM 5365 C CA . GLN B 1 228 ? -8.859 3.736 27.844 1 97.69 228 GLN B CA 1
ATOM 5366 C C . GLN B 1 228 ? -9.32 4.758 26.812 1 97.69 228 GLN B C 1
ATOM 5368 O O . GLN B 1 228 ? -10.352 5.406 27 1 97.69 228 GLN B O 1
ATOM 5373 N N . LEU B 1 229 ? -8.57 4.941 25.75 1 98.06 229 LEU B N 1
ATOM 5374 C CA . LEU B 1 229 ? -8.953 5.871 24.688 1 98.06 229 LEU B CA 1
ATOM 5375 C C . LEU B 1 229 ? -10.258 5.449 24.031 1 98.06 229 LEU B C 1
ATOM 5377 O O . LEU B 1 229 ? -11.133 6.285 23.781 1 98.06 229 LEU B O 1
ATOM 5381 N N . LEU B 1 230 ? -10.359 4.121 23.766 1 97.88 230 LEU B N 1
ATOM 5382 C CA . LEU B 1 230 ? -11.594 3.621 23.156 1 97.88 230 LEU B CA 1
ATOM 5383 C C . LEU B 1 230 ? -12.781 3.846 24.078 1 97.88 230 LEU B C 1
ATOM 5385 O O . LEU B 1 230 ? -13.852 4.266 23.641 1 97.88 230 LEU B O 1
ATOM 5389 N N . ALA B 1 231 ? -12.578 3.535 25.375 1 97.38 231 ALA B N 1
ATOM 5390 C CA . ALA B 1 231 ? -13.641 3.746 26.359 1 97.38 231 ALA B CA 1
ATOM 5391 C C . ALA B 1 231 ? -14.047 5.215 26.422 1 97.38 231 ALA B C 1
ATOM 5393 O O . ALA B 1 231 ? -15.227 5.531 26.547 1 97.38 231 ALA B O 1
ATOM 5394 N N . TRP B 1 232 ? -13.086 6.066 26.359 1 96.69 232 TRP B N 1
ATOM 5395 C CA . TRP B 1 232 ? -13.375 7.496 26.375 1 96.69 232 TRP B CA 1
ATOM 5396 C C . TRP B 1 232 ? -14.18 7.895 25.141 1 96.69 232 TRP B C 1
ATOM 5398 O O . TRP B 1 232 ? -15.125 8.688 25.234 1 96.69 232 TRP B O 1
ATOM 5408 N N . LEU B 1 233 ? -13.773 7.406 23.969 1 96.06 233 LEU B N 1
ATOM 5409 C CA . LEU B 1 233 ? -14.43 7.723 22.703 1 96.06 233 LEU B CA 1
ATOM 5410 C C . LEU B 1 233 ? -15.852 7.18 22.672 1 96.06 233 LEU B C 1
ATOM 5412 O O . LEU B 1 233 ? -16.719 7.73 22 1 96.06 233 LEU B O 1
ATOM 5416 N N . THR B 1 234 ? -16.016 6.082 23.359 1 95.81 234 THR B N 1
ATOM 5417 C CA . THR B 1 234 ? -17.328 5.434 23.359 1 95.81 234 THR B CA 1
ATOM 5418 C C . THR B 1 234 ? -17.906 5.406 24.766 1 95.81 234 THR B C 1
ATOM 5420 O O . THR B 1 234 ? -18.375 6.434 25.281 1 95.81 234 THR B O 1
ATOM 5423 N N . ALA B 1 235 ? -17.938 4.254 25.344 1 93.56 235 ALA B N 1
ATOM 5424 C CA . ALA B 1 235 ? -18.328 3.992 26.734 1 93.56 235 ALA B CA 1
ATOM 5425 C C . ALA B 1 235 ? -17.578 2.785 27.297 1 93.56 235 ALA B C 1
ATOM 5427 O O . ALA B 1 235 ? -17.094 1.942 26.531 1 93.56 235 ALA B O 1
ATOM 5428 N N . PRO B 1 236 ? -17.359 2.916 28.656 1 91 236 PRO B N 1
ATOM 5429 C CA . PRO B 1 236 ? -16.75 1.713 29.219 1 91 236 PRO B CA 1
ATOM 5430 C C . PRO B 1 236 ? -17.453 0.431 28.797 1 91 236 PRO B C 1
ATOM 5432 O O . PRO B 1 236 ? -18.688 0.332 28.922 1 91 236 PRO B O 1
ATOM 5435 N N . ALA B 1 237 ? -16.797 -0.535 28.219 1 87.38 237 ALA B N 1
ATOM 5436 C CA . ALA B 1 237 ? -17.297 -1.826 27.766 1 87.38 237 ALA B CA 1
ATOM 5437 C C . ALA B 1 237 ? -18.328 -1.649 26.641 1 87.38 237 ALA B C 1
ATOM 5439 O O . ALA B 1 237 ? -19.312 -2.377 26.578 1 87.38 237 ALA B O 1
ATOM 5440 N N . HIS B 1 238 ? -18.156 -0.64 25.906 1 91.19 238 HIS B N 1
ATOM 5441 C CA . HIS B 1 238 ? -19.016 -0.445 24.734 1 91.19 238 HIS B CA 1
ATOM 5442 C C . HIS B 1 238 ? -18.953 -1.647 23.797 1 91.19 238 HIS B C 1
ATOM 5444 O O . HIS B 1 238 ? -17.875 -2.049 23.375 1 91.19 238 HIS B O 1
ATOM 5450 N N . PRO B 1 239 ? -20.094 -2.238 23.531 1 89.19 239 PRO B N 1
ATOM 5451 C CA . PRO B 1 239 ? -20.062 -3.371 22.594 1 89.19 239 PRO B CA 1
ATOM 5452 C C . PRO B 1 239 ? -19.594 -2.979 21.203 1 89.19 239 PRO B C 1
ATOM 5454 O O . PRO B 1 239 ? -20.078 -2.002 20.625 1 89.19 239 PRO B O 1
ATOM 5457 N N . PRO B 1 240 ? -18.719 -3.77 20.625 1 88.25 240 PRO B N 1
ATOM 5458 C CA . PRO B 1 240 ? -18.109 -3.393 19.359 1 88.25 240 PRO B CA 1
ATOM 5459 C C . PRO B 1 240 ? -19.125 -3.271 18.219 1 88.25 240 PRO B C 1
ATOM 5461 O O . PRO B 1 240 ? -18.906 -2.5 17.281 1 88.25 240 PRO B O 1
ATOM 5464 N N . ALA B 1 241 ? -20.172 -3.947 18.312 1 90.44 241 ALA B N 1
ATOM 5465 C CA . ALA B 1 241 ? -21.141 -3.998 17.203 1 90.44 241 ALA B CA 1
ATOM 5466 C C . ALA B 1 241 ? -22.125 -2.83 17.281 1 90.44 241 ALA B C 1
ATOM 5468 O O . ALA B 1 241 ? -22.828 -2.549 16.328 1 90.44 241 ALA B O 1
ATOM 5469 N N . GLN B 1 242 ? -22.141 -2.074 18.312 1 91.38 242 GLN B N 1
ATOM 5470 C CA . GLN B 1 242 ? -23.078 -0.965 18.484 1 91.38 242 GLN B CA 1
ATOM 5471 C C . GLN B 1 242 ? -22.547 0.311 17.844 1 91.38 242 GLN B C 1
ATOM 5473 O O . GLN B 1 242 ? -21.328 0.505 17.75 1 91.38 242 GLN B O 1
ATOM 5478 N N . PRO B 1 243 ? -23.469 1.154 17.422 1 92.88 243 PRO B N 1
ATOM 5479 C CA . PRO B 1 243 ? -23.016 2.443 16.891 1 92.88 243 PRO B CA 1
ATOM 5480 C C . PRO B 1 243 ? -22.359 3.328 17.953 1 92.88 243 PRO B C 1
ATOM 5482 O O . PRO B 1 243 ? -22.531 3.092 19.141 1 92.88 243 PRO B O 1
ATOM 5485 N N . PRO B 1 244 ? -21.609 4.289 17.469 1 95.19 244 PRO B N 1
ATOM 5486 C CA . PRO B 1 244 ? -21.016 5.223 18.438 1 95.19 244 PRO B CA 1
ATOM 5487 C C . PRO B 1 244 ? -22.062 5.91 19.297 1 95.19 244 PRO B C 1
ATOM 5489 O O . PRO B 1 244 ? -23.188 6.172 18.844 1 95.19 244 PRO B O 1
ATOM 5492 N N . PRO B 1 245 ? -21.688 6.18 20.516 1 95.5 245 PRO B N 1
ATOM 5493 C CA . PRO B 1 245 ? -22.641 6.816 21.406 1 95.5 245 PRO B CA 1
ATOM 5494 C C . PRO B 1 245 ? -23.062 8.211 20.938 1 95.5 245 PRO B C 1
ATOM 5496 O O . PRO B 1 245 ? -22.203 9.047 20.656 1 95.5 245 PRO B O 1
ATOM 5499 N N . ALA B 1 246 ? -24.312 8.547 21.062 1 92.38 246 ALA B N 1
ATOM 5500 C CA . ALA B 1 246 ? -24.891 9.766 20.5 1 92.38 246 ALA B CA 1
ATOM 5501 C C . ALA B 1 246 ? -24.5 10.984 21.328 1 92.38 246 ALA B C 1
ATOM 5503 O O . ALA B 1 246 ? -24.609 12.117 20.859 1 92.38 246 ALA B O 1
ATOM 5504 N N . ASP B 1 247 ? -24.141 10.766 22.5 1 92.75 247 ASP B N 1
ATOM 5505 C CA . ASP B 1 247 ? -23.766 11.898 23.344 1 92.75 247 ASP B CA 1
ATOM 5506 C C . ASP B 1 247 ? -22.453 12.523 22.891 1 92.75 247 ASP B C 1
ATOM 5508 O O . ASP B 1 247 ? -22.219 13.719 23.078 1 92.75 247 ASP B O 1
ATOM 5512 N N . LYS B 1 248 ? -21.578 11.711 22.281 1 94.31 248 LYS B N 1
ATOM 5513 C CA . LYS B 1 248 ? -20.266 12.211 21.891 1 94.31 248 LYS B CA 1
ATOM 5514 C C . LYS B 1 248 ? -20.141 12.297 20.359 1 94.31 248 LYS B C 1
ATOM 5516 O O . LYS B 1 248 ? -19.234 12.961 19.844 1 94.31 248 LYS B O 1
ATOM 5521 N N . TRP B 1 249 ? -20.953 11.562 19.688 1 94.94 249 TRP B N 1
ATOM 5522 C CA . TRP B 1 249 ? -20.781 11.438 18.25 1 94.94 249 TRP B CA 1
ATOM 5523 C C . TRP B 1 249 ? -22 11.992 17.516 1 94.94 249 TRP B C 1
ATOM 5525 O O . TRP B 1 249 ? -23.109 12.023 18.062 1 94.94 249 TRP B O 1
ATOM 5535 N N . GLU B 1 250 ? -21.75 12.453 16.312 1 91.38 250 GLU B N 1
ATOM 5536 C CA . GLU B 1 250 ? -22.797 12.875 15.398 1 91.38 250 GLU B CA 1
ATOM 5537 C C . GLU B 1 250 ? -22.438 12.539 13.953 1 91.38 250 GLU B C 1
ATOM 5539 O O . GLU B 1 250 ? -21.266 12.383 13.625 1 91.38 250 GLU B O 1
ATOM 5544 N N . ARG B 1 251 ? -23.391 12.273 13.094 1 87.12 251 ARG B N 1
ATOM 5545 C CA . ARG B 1 251 ? -23.188 12.062 11.664 1 87.12 251 ARG B CA 1
ATOM 5546 C C . ARG B 1 251 ? -23.297 13.375 10.891 1 87.12 251 ARG B C 1
ATOM 5548 O O . ARG B 1 251 ? -24.328 13.641 10.258 1 87.12 251 ARG B O 1
ATOM 5555 N N . ALA B 1 252 ? -22.406 14.234 11.047 1 72.38 252 ALA B N 1
ATOM 5556 C CA . ALA B 1 252 ? -22.453 15.555 10.43 1 72.38 252 ALA B CA 1
ATOM 5557 C C . ALA B 1 252 ? -21.219 15.82 9.57 1 72.38 252 ALA B C 1
ATOM 5559 O O . ALA B 1 252 ? -21.188 16.797 8.812 1 72.38 252 ALA B O 1
ATOM 5560 N N . CYS B 1 253 ? -20.328 14.906 9.562 1 68.19 253 CYS B N 1
ATOM 5561 C CA . CYS B 1 253 ? -19.062 15.109 8.844 1 68.19 253 CYS B CA 1
ATOM 5562 C C . CYS B 1 253 ? -19.203 14.688 7.391 1 68.19 253 CYS B C 1
ATOM 5564 O O . CYS B 1 253 ? -19.703 13.602 7.098 1 68.19 253 CYS B O 1
ATOM 5566 N N . VAL B 1 254 ? -19.031 15.641 6.535 1 66 254 VAL B N 1
ATOM 5567 C CA . VAL B 1 254 ? -19.062 15.352 5.105 1 66 254 VAL B CA 1
ATOM 5568 C C . VAL B 1 254 ? -17.688 15.602 4.496 1 66 254 VAL B C 1
ATOM 5570 O O . VAL B 1 254 ? -17.078 16.641 4.746 1 66 254 VAL B O 1
ATOM 5573 N N . ASP B 1 255 ? -17.125 14.648 3.91 1 60.62 255 ASP B N 1
ATOM 5574 C CA . ASP B 1 255 ? -15.812 14.82 3.283 1 60.62 255 ASP B CA 1
ATOM 5575 C C . ASP B 1 255 ? -15.898 15.734 2.064 1 60.62 255 ASP B C 1
ATOM 5577 O O . ASP B 1 255 ? -15.047 16.609 1.873 1 60.62 255 ASP B O 1
ATOM 5581 N N . ARG B 1 256 ? -16.844 15.516 1.283 1 59.03 256 ARG B N 1
ATOM 5582 C CA . ARG B 1 256 ? -17.125 16.297 0.084 1 59.03 256 ARG B CA 1
ATOM 5583 C C . ARG B 1 256 ? -18.609 16.656 -0.01 1 59.03 256 ARG B C 1
ATOM 5585 O O . ARG B 1 256 ? -19.469 15.914 0.483 1 59.03 256 ARG B O 1
ATOM 5592 N N . ALA B 1 257 ? -18.797 17.797 -0.563 1 58.41 257 ALA B N 1
ATOM 5593 C CA . ALA B 1 257 ? -20.172 18.188 -0.78 1 58.41 257 ALA B CA 1
ATOM 5594 C C . ALA B 1 257 ? -20.969 17.078 -1.476 1 58.41 257 ALA B C 1
ATOM 5596 O O . ALA B 1 257 ? -20.516 16.547 -2.496 1 58.41 257 ALA B O 1
ATOM 5597 N N . GLY B 1 258 ? -22.078 16.547 -0.899 1 64 258 GLY B N 1
ATOM 5598 C CA . GLY B 1 258 ? -22.922 15.523 -1.51 1 64 258 GLY B CA 1
ATOM 5599 C C . GLY B 1 258 ? -22.688 14.141 -0.938 1 64 258 GLY B C 1
ATOM 5600 O O . GLY B 1 258 ? -23.484 13.227 -1.157 1 64 258 GLY B O 1
ATOM 5601 N N . ASP B 1 259 ? -21.656 14.039 -0.139 1 67.69 259 ASP B N 1
ATOM 5602 C CA . ASP B 1 259 ? -21.359 12.734 0.442 1 67.69 259 ASP B CA 1
ATOM 5603 C C . ASP B 1 259 ? -22.281 12.43 1.622 1 67.69 259 ASP B C 1
ATOM 5605 O O . ASP B 1 259 ? -22.828 13.344 2.244 1 67.69 259 ASP B O 1
ATOM 5609 N N . ALA B 1 260 ? -22.438 11.086 1.806 1 74.31 260 ALA B N 1
ATOM 5610 C CA . ALA B 1 260 ? -23.125 10.688 3.029 1 74.31 260 ALA B CA 1
ATOM 5611 C C . ALA B 1 260 ? -22.359 11.133 4.266 1 74.31 260 ALA B C 1
ATOM 5613 O O . ALA B 1 260 ? -21.125 11.086 4.289 1 74.31 260 ALA B O 1
ATOM 5614 N N . ALA B 1 261 ? -23.141 11.57 5.211 1 81.25 261 ALA B N 1
ATOM 5615 C CA . ALA B 1 261 ? -22.516 12.016 6.457 1 81.25 261 ALA B CA 1
ATOM 5616 C C . ALA B 1 261 ? -21.828 10.859 7.172 1 81.25 261 ALA B C 1
ATOM 5618 O O . ALA B 1 261 ? -22.328 9.727 7.164 1 81.25 261 ALA B O 1
ATOM 5619 N N . THR B 1 262 ? -20.688 11.117 7.668 1 88.25 262 THR B N 1
ATOM 5620 C CA . THR B 1 262 ? -19.922 10.125 8.414 1 88.25 262 THR B CA 1
ATOM 5621 C C . THR B 1 262 ? -19.891 10.469 9.898 1 88.25 262 THR B C 1
ATOM 5623 O O . THR B 1 262 ? -20.281 11.57 10.297 1 88.25 262 THR B O 1
ATOM 5626 N N . TRP B 1 263 ? -19.578 9.531 10.664 1 91.81 263 TRP B N 1
ATOM 5627 C CA . TRP B 1 263 ? -19.469 9.734 12.109 1 91.81 263 TRP B CA 1
ATOM 5628 C C . TRP B 1 263 ? -18.266 10.609 12.445 1 91.81 263 TRP B C 1
ATOM 5630 O O . TRP B 1 263 ? -17.172 10.414 11.906 1 91.81 263 TRP B O 1
ATOM 5640 N N . GLY B 1 264 ? -18.438 11.594 13.25 1 91.56 264 GLY B N 1
ATOM 5641 C CA . GLY B 1 264 ? -17.406 12.422 13.867 1 91.56 264 GLY B CA 1
ATOM 5642 C C . GLY B 1 264 ? -17.766 12.867 15.266 1 91.56 264 GLY B C 1
ATOM 5643 O O . GLY B 1 264 ? -18.938 12.82 15.664 1 91.56 264 GLY B O 1
ATOM 5644 N N . LEU B 1 265 ? -16.797 13.25 16.062 1 92.75 265 LEU B N 1
ATOM 5645 C CA . LEU B 1 265 ? -17.047 13.719 17.422 1 92.75 265 LEU B CA 1
ATOM 5646 C C . LEU B 1 265 ? -17.75 15.078 17.406 1 92.75 265 LEU B C 1
ATOM 5648 O O . LEU B 1 265 ? -17.469 15.914 16.531 1 92.75 265 LEU B O 1
ATOM 5652 N N . ARG B 1 266 ? -18.562 15.25 18.422 1 91.44 266 ARG B N 1
ATOM 5653 C CA . ARG B 1 266 ? -19.172 16.562 18.641 1 91.44 266 ARG B CA 1
ATOM 5654 C C . ARG B 1 266 ? -18.125 17.562 19.125 1 91.44 266 ARG B C 1
ATOM 5656 O O . ARG B 1 266 ? -17.109 17.188 19.703 1 91.44 266 ARG B O 1
ATOM 5663 N N . ASP B 1 267 ? -18.438 18.812 18.953 1 88.38 267 ASP B N 1
ATOM 5664 C CA . ASP B 1 267 ? -17.531 19.906 19.312 1 88.38 267 ASP B CA 1
ATOM 5665 C C . ASP B 1 267 ? -17.141 19.844 20.797 1 88.38 267 ASP B C 1
ATOM 5667 O O . ASP B 1 267 ? -15.992 20.078 21.141 1 88.38 267 ASP B O 1
ATOM 5671 N N . ALA B 1 268 ? -18.125 19.562 21.609 1 91.06 268 ALA B N 1
ATOM 5672 C CA . ALA B 1 268 ? -17.875 19.516 23.047 1 91.06 268 ALA B CA 1
ATOM 5673 C C . ALA B 1 268 ? -16.844 18.438 23.375 1 91.06 268 ALA B C 1
ATOM 5675 O O . ALA B 1 268 ? -15.969 18.641 24.234 1 91.06 268 ALA B O 1
ATOM 5676 N N . ALA B 1 269 ? -16.969 17.328 22.703 1 92.81 269 ALA B N 1
ATOM 5677 C CA . ALA B 1 269 ? -16.031 16.219 22.922 1 92.81 269 ALA B CA 1
ATOM 5678 C C . ALA B 1 269 ? -14.633 16.578 22.422 1 92.81 269 ALA B C 1
ATOM 5680 O O . ALA B 1 269 ? -13.633 16.281 23.078 1 92.81 269 ALA B O 1
ATOM 5681 N N . LEU B 1 270 ? -14.555 17.219 21.297 1 90.62 270 LEU B N 1
ATOM 5682 C CA . LEU B 1 270 ? -13.273 17.656 20.75 1 90.62 270 LEU B CA 1
ATOM 5683 C C . LEU B 1 270 ? -12.586 18.641 21.688 1 90.62 270 LEU B C 1
ATOM 5685 O O . LEU B 1 270 ? -11.375 18.547 21.906 1 90.62 270 LEU B O 1
ATOM 5689 N N . ARG B 1 271 ? -13.281 19.578 22.234 1 89.31 271 ARG B N 1
ATOM 5690 C CA . ARG B 1 271 ? -12.75 20.547 23.188 1 89.31 271 ARG B CA 1
ATOM 5691 C C . ARG B 1 271 ? -12.211 19.875 24.438 1 89.31 271 ARG B C 1
ATOM 5693 O O . ARG B 1 271 ? -11.172 20.25 24.969 1 89.31 271 ARG B O 1
ATOM 5700 N N . GLU B 1 272 ? -12.961 18.875 24.828 1 91.81 272 GLU B N 1
ATOM 5701 C CA . GLU B 1 272 ? -12.531 18.156 26.031 1 91.81 272 GLU B CA 1
ATOM 5702 C C . GLU B 1 272 ? -11.211 17.422 25.781 1 91.81 272 GLU B C 1
ATOM 5704 O O . GLU B 1 272 ? -10.336 17.422 26.656 1 91.81 272 GLU B O 1
ATOM 5709 N N . LEU B 1 273 ? -11.086 16.828 24.641 1 91.44 273 LEU B N 1
ATOM 5710 C CA . LEU B 1 273 ? -9.852 16.141 24.297 1 91.44 273 LEU B CA 1
ATOM 5711 C C . LEU B 1 273 ? -8.672 17.109 24.281 1 91.44 273 LEU B C 1
ATOM 5713 O O . LEU B 1 273 ? -7.547 16.734 24.625 1 91.44 273 LEU B O 1
ATOM 5717 N N . ARG B 1 274 ? -8.914 18.281 23.875 1 88.88 274 ARG B N 1
ATOM 5718 C CA . ARG B 1 274 ? -7.855 19.281 23.75 1 88.88 274 ARG B CA 1
ATOM 5719 C C . ARG B 1 274 ? -7.508 19.891 25.109 1 88.88 274 ARG B C 1
ATOM 5721 O O . ARG B 1 274 ? -6.332 20.031 25.438 1 88.88 274 ARG B O 1
ATOM 5728 N N . GLU B 1 275 ? -8.508 20.203 25.922 1 90.25 275 GLU B N 1
ATOM 5729 C CA . GLU B 1 275 ? -8.312 20.984 27.141 1 90.25 275 GLU B CA 1
ATOM 5730 C C . GLU B 1 275 ? -8.047 20.078 28.344 1 90.25 275 GLU B C 1
ATOM 5732 O O . GLU B 1 275 ? -7.352 20.469 29.281 1 90.25 275 GLU B O 1
ATOM 5737 N N . ALA B 1 276 ? -8.672 18.938 28.344 1 92.69 276 ALA B N 1
ATOM 5738 C CA . ALA B 1 276 ? -8.531 17.984 29.453 1 92.69 276 ALA B CA 1
ATOM 5739 C C . ALA B 1 276 ? -8.367 16.562 28.922 1 92.69 276 ALA B C 1
ATOM 5741 O O . ALA B 1 276 ? -9.195 15.688 29.203 1 92.69 276 ALA B O 1
ATOM 5742 N N . PRO B 1 277 ? -7.289 16.375 28.266 1 94.94 277 PRO B N 1
ATOM 5743 C CA . PRO B 1 277 ? -7.09 15.039 27.688 1 94.94 277 PRO B CA 1
ATOM 5744 C C . PRO B 1 277 ? -7.016 13.945 28.734 1 94.94 277 PRO B C 1
ATOM 5746 O O . PRO B 1 277 ? -6.48 14.164 29.828 1 94.94 277 PRO B O 1
ATOM 5749 N N . VAL B 1 278 ? -7.535 12.805 28.406 1 95.56 278 VAL B N 1
ATOM 5750 C CA . VAL B 1 278 ? -7.453 11.641 29.281 1 95.56 278 VAL B CA 1
ATOM 5751 C C . VAL B 1 278 ? -6 11.188 29.406 1 95.56 278 VAL B C 1
ATOM 5753 O O . VAL B 1 278 ? -5.168 11.508 28.547 1 95.56 278 VAL B O 1
ATOM 5756 N N . ALA B 1 279 ? -5.68 10.406 30.406 1 97.62 279 ALA B N 1
ATOM 5757 C CA . ALA B 1 279 ? -4.312 10.008 30.75 1 97.62 279 ALA B CA 1
ATOM 5758 C C . ALA B 1 279 ? -3.637 9.312 29.578 1 97.62 279 ALA B C 1
ATOM 5760 O O . ALA B 1 279 ? -2.459 9.547 29.297 1 97.62 279 ALA B O 1
ATOM 5761 N N . ALA B 1 280 ? -4.387 8.477 28.906 1 98.25 280 ALA B N 1
ATOM 5762 C CA . ALA B 1 280 ? -3.826 7.727 27.781 1 98.25 280 ALA B CA 1
ATOM 5763 C C . ALA B 1 280 ? -3.414 8.664 26.641 1 98.25 280 ALA B C 1
ATOM 5765 O O . ALA B 1 280 ? -2.4 8.438 25.984 1 98.25 280 ALA B O 1
ATOM 5766 N N . ALA B 1 281 ? -4.23 9.688 26.375 1 98.19 281 ALA B N 1
ATOM 5767 C CA . ALA B 1 281 ? -3.877 10.68 25.359 1 98.19 281 ALA B CA 1
ATOM 5768 C C . ALA B 1 281 ? -2.605 11.43 25.75 1 98.19 281 ALA B C 1
ATOM 5770 O O . ALA B 1 281 ? -1.734 11.664 24.906 1 98.19 281 ALA B O 1
ATOM 5771 N N . VAL B 1 282 ? -2.484 11.773 27.031 1 98.19 282 VAL B N 1
ATOM 5772 C CA . VAL B 1 282 ? -1.304 12.469 27.531 1 98.19 282 VAL B CA 1
ATOM 5773 C C . VAL B 1 282 ? -0.071 11.586 27.359 1 98.19 282 VAL B C 1
ATOM 5775 O O . VAL B 1 282 ? 0.998 12.062 26.984 1 98.19 282 VAL B O 1
ATOM 5778 N N . ALA B 1 283 ? -0.219 10.312 27.625 1 98.19 283 ALA B N 1
ATOM 5779 C CA . ALA B 1 283 ? 0.897 9.375 27.484 1 98.19 283 ALA B CA 1
ATOM 5780 C C . ALA B 1 283 ? 1.416 9.344 26.062 1 98.19 283 ALA B C 1
ATOM 5782 O O . ALA B 1 283 ? 2.625 9.43 25.828 1 98.19 283 ALA B O 1
ATOM 5783 N N . LEU B 1 284 ? 0.504 9.203 25.078 1 98.38 284 LEU B N 1
ATOM 5784 C CA . LEU B 1 284 ? 0.914 9.195 23.688 1 98.38 284 LEU B CA 1
ATOM 5785 C C . LEU B 1 284 ? 1.583 10.516 23.312 1 98.38 284 LEU B C 1
ATOM 5787 O O . LEU B 1 284 ? 2.623 10.523 22.641 1 98.38 284 LEU B O 1
ATOM 5791 N N . GLN B 1 285 ? 0.997 11.641 23.734 1 98.25 285 GLN B N 1
ATOM 5792 C CA . GLN B 1 285 ? 1.54 12.961 23.453 1 98.25 285 GLN B CA 1
ATOM 5793 C C . GLN B 1 285 ? 2.945 13.117 24.031 1 98.25 285 GLN B C 1
ATOM 5795 O O . GLN B 1 285 ? 3.838 13.648 23.359 1 98.25 285 GLN B O 1
ATOM 5800 N N . ALA B 1 286 ? 3.129 12.633 25.234 1 97.81 286 ALA B N 1
ATOM 5801 C CA . ALA B 1 286 ? 4.441 12.695 25.875 1 97.81 286 ALA B CA 1
ATOM 5802 C C . ALA B 1 286 ? 5.473 11.898 25.078 1 97.81 286 ALA B C 1
ATOM 5804 O O . ALA B 1 286 ? 6.613 12.344 24.906 1 97.81 286 ALA B O 1
ATOM 5805 N N . ARG B 1 287 ? 5.102 10.82 24.641 1 97.62 287 ARG B N 1
ATOM 5806 C CA . ARG B 1 287 ? 6.004 9.961 23.891 1 97.62 287 ARG B CA 1
ATOM 5807 C C . ARG B 1 287 ? 6.316 10.57 22.516 1 97.62 287 ARG B C 1
ATOM 5809 O O . ARG B 1 287 ? 7.441 10.461 22.031 1 97.62 287 ARG B O 1
ATOM 5816 N N . LEU B 1 288 ? 5.297 11.172 21.891 1 97.62 288 LEU B N 1
ATOM 5817 C CA . LEU B 1 288 ? 5.535 11.883 20.641 1 97.62 288 LEU B CA 1
ATOM 5818 C C . LEU B 1 288 ? 6.523 13.023 20.844 1 97.62 288 LEU B C 1
ATOM 5820 O O . LEU B 1 288 ? 7.441 13.211 20.031 1 97.62 288 LEU B O 1
ATOM 5824 N N . ALA B 1 289 ? 6.324 13.758 21.906 1 96.5 289 ALA B N 1
ATOM 5825 C CA . ALA B 1 289 ? 7.246 14.852 22.234 1 96.5 289 ALA B CA 1
ATOM 5826 C C . ALA B 1 289 ? 8.656 14.32 22.469 1 96.5 289 ALA B C 1
ATOM 5828 O O . ALA B 1 289 ? 9.641 14.969 22.078 1 96.5 289 ALA B O 1
ATOM 5829 N N . ALA B 1 290 ? 8.75 13.172 23.047 1 94.94 290 ALA B N 1
ATOM 5830 C CA . ALA B 1 290 ? 10.047 12.562 23.312 1 94.94 290 ALA B CA 1
ATOM 5831 C C . ALA B 1 290 ? 10.703 12.07 22.031 1 94.94 290 ALA B C 1
ATOM 5833 O O . ALA B 1 290 ? 11.93 12.07 21.906 1 94.94 290 ALA B O 1
ATOM 5834 N N . LEU B 1 291 ? 9.938 11.648 21.094 1 94.81 291 LEU B N 1
ATOM 5835 C CA . LEU B 1 291 ? 10.453 11.156 19.828 1 94.81 291 LEU B CA 1
ATOM 5836 C C . LEU B 1 291 ? 11.078 12.289 19.016 1 94.81 291 LEU B C 1
ATOM 5838 O O . LEU B 1 291 ? 11.977 12.055 18.203 1 94.81 291 LEU B O 1
ATOM 5842 N N . TYR B 1 292 ? 10.57 13.5 19.25 1 94.12 292 TYR B N 1
ATOM 5843 C CA . TYR B 1 292 ? 11 14.641 18.453 1 94.12 292 TYR B CA 1
ATOM 5844 C C . TYR B 1 292 ? 11.484 15.781 19.344 1 94.12 292 TYR B C 1
ATOM 5846 O O . TYR B 1 292 ? 10.898 16.875 19.344 1 94.12 292 TYR B O 1
ATOM 5854 N N . PRO B 1 293 ? 12.609 15.609 19.938 1 91.5 293 PRO B N 1
ATOM 5855 C CA . PRO B 1 293 ? 13.078 16.578 20.922 1 91.5 293 PRO B CA 1
ATOM 5856 C C . PRO B 1 293 ? 13.492 17.906 20.281 1 91.5 293 PRO B C 1
ATOM 5858 O O . PRO B 1 293 ? 13.562 18.938 20.969 1 91.5 293 PRO B O 1
ATOM 5861 N N . GLU B 1 294 ? 13.789 17.922 19 1 89.88 294 GLU B N 1
ATOM 5862 C CA . GLU B 1 294 ? 14.219 19.141 18.312 1 89.88 294 GLU B CA 1
ATOM 5863 C C . GLU B 1 294 ? 13.031 20.031 17.969 1 89.88 294 GLU B C 1
ATOM 5865 O O . GLU B 1 294 ? 13.211 21.156 17.484 1 89.88 294 GLU B O 1
ATOM 5870 N N . PHE B 1 295 ? 11.844 19.531 18.328 1 93.88 295 PHE B N 1
ATOM 5871 C CA . PHE B 1 295 ? 10.625 20.281 18.031 1 93.88 295 PHE B CA 1
ATOM 5872 C C . PHE B 1 295 ? 9.805 20.516 19.297 1 93.88 295 PHE B C 1
ATOM 5874 O O . PHE B 1 295 ? 9.938 19.781 20.266 1 93.88 295 PHE B O 1
ATOM 5881 N N . VAL B 1 296 ? 9.062 21.594 19.266 1 94.75 296 VAL B N 1
ATOM 5882 C CA . VAL B 1 296 ? 7.902 21.703 20.141 1 94.75 296 VAL B CA 1
ATOM 5883 C C . VAL B 1 296 ? 6.684 21.094 19.453 1 94.75 296 VAL B C 1
ATOM 5885 O O . VAL B 1 296 ? 6.184 21.625 18.453 1 94.75 296 VAL B O 1
ATOM 5888 N N . VAL B 1 297 ? 6.246 19.938 20 1 97.12 297 VAL B N 1
ATOM 5889 C CA . VAL B 1 297 ? 5.062 19.281 19.438 1 97.12 297 VAL B CA 1
ATOM 5890 C C . VAL B 1 297 ? 3.803 20 19.922 1 97.12 297 VAL B C 1
ATOM 5892 O O . VAL B 1 297 ? 3.529 20.047 21.125 1 97.12 297 VAL B O 1
ATOM 5895 N N . ALA B 1 298 ? 3.043 20.594 18.953 1 96.94 298 ALA B N 1
ATOM 5896 C CA . ALA B 1 298 ? 1.891 21.422 19.312 1 96.94 298 ALA B CA 1
ATOM 5897 C C . ALA B 1 298 ? 0.66 21.031 18.5 1 96.94 298 ALA B C 1
ATOM 5899 O O . ALA B 1 298 ? 0.783 20.453 17.422 1 96.94 298 ALA B O 1
ATOM 5900 N N . HIS B 1 299 ? -0.493 21.266 19.109 1 96.06 299 HIS B N 1
ATOM 5901 C CA . HIS B 1 299 ? -1.729 21.094 18.359 1 96.06 299 HIS B CA 1
ATOM 5902 C C . HIS B 1 299 ? -1.811 22.062 17.188 1 96.06 299 HIS B C 1
ATOM 5904 O O . HIS B 1 299 ? -1.372 23.203 17.297 1 96.06 299 HIS B O 1
ATOM 5910 N N . MET B 1 300 ? -2.332 21.547 16.125 1 93.75 300 MET B N 1
ATOM 5911 C CA . MET B 1 300 ? -2.578 22.438 14.992 1 93.75 300 MET B CA 1
ATOM 5912 C C . MET B 1 300 ? -3.539 23.562 15.375 1 93.75 300 MET B C 1
ATOM 5914 O O . MET B 1 300 ? -4.598 23.312 15.953 1 93.75 300 MET B O 1
ATOM 5918 N N . PRO B 1 301 ? -3.131 24.828 15.133 1 90.81 301 PRO B N 1
ATOM 5919 C CA . PRO B 1 301 ? -4.027 25.953 15.414 1 90.81 301 PRO B CA 1
ATOM 5920 C C . PRO B 1 301 ? -5.109 26.109 14.344 1 90.81 301 PRO B C 1
ATOM 5922 O O . PRO B 1 301 ? -5.031 27.031 13.523 1 90.81 301 PRO B O 1
ATOM 5925 N N . ALA B 1 302 ? -6.098 25.312 14.398 1 85 302 ALA B N 1
ATOM 5926 C CA . ALA B 1 302 ? -7.109 25.203 13.352 1 85 302 ALA B CA 1
ATOM 5927 C C . ALA B 1 302 ? -7.715 26.562 13.023 1 85 302 ALA B C 1
ATOM 5929 O O . ALA B 1 302 ? -7.883 26.906 11.852 1 85 302 ALA B O 1
ATOM 5930 N N . GLU B 1 303 ? -7.961 27.422 13.969 1 82.69 303 GLU B N 1
ATOM 5931 C CA . GLU B 1 303 ? -8.586 28.719 13.766 1 82.69 303 GLU B CA 1
ATOM 5932 C C . GLU B 1 303 ? -7.641 29.688 13.047 1 82.69 303 GLU B C 1
ATOM 5934 O O . GLU B 1 303 ? -8.086 30.547 12.297 1 82.69 303 GLU B O 1
ATOM 5939 N N . ALA B 1 304 ? -6.402 29.453 13.25 1 88 304 ALA B N 1
ATOM 5940 C CA . ALA B 1 304 ? -5.41 30.375 12.688 1 88 304 ALA B CA 1
ATOM 5941 C C . ALA B 1 304 ? -5.016 29.938 11.273 1 88 304 ALA B C 1
ATOM 5943 O O . ALA B 1 304 ? -4.258 30.641 10.594 1 88 304 ALA B O 1
ATOM 5944 N N . LEU B 1 305 ? -5.477 28.797 10.852 1 87 305 LEU B N 1
ATOM 5945 C CA . LEU B 1 305 ? -5.129 28.297 9.523 1 87 305 LEU B CA 1
ATOM 5946 C C . LEU B 1 305 ? -6.188 28.703 8.5 1 87 305 LEU B C 1
ATOM 5948 O O . LEU B 1 305 ? -5.977 28.562 7.293 1 87 305 LEU B O 1
ATOM 5952 N N . LEU B 1 306 ? -7.297 28.969 8.992 1 75.88 306 LEU B N 1
ATOM 5953 C CA . LEU B 1 306 ? -8.414 29.312 8.117 1 75.88 306 LEU B CA 1
ATOM 5954 C C . LEU B 1 306 ? -8.648 30.828 8.102 1 75.88 306 LEU B C 1
ATOM 5956 O O . LEU B 1 306 ? -8.156 31.547 8.977 1 75.88 306 LEU B O 1
ATOM 5960 N N . GLU B 1 307 ? -9.211 31.25 6.91 1 63.47 307 GLU B N 1
ATOM 5961 C CA . GLU B 1 307 ? -9.703 32.625 6.879 1 63.47 307 GLU B CA 1
ATOM 5962 C C . GLU B 1 307 ? -11.125 32.719 7.422 1 63.47 307 GLU B C 1
ATOM 5964 O O . GLU B 1 307 ? -11.859 31.719 7.426 1 63.47 307 GLU B O 1
ATOM 5969 N N . ASP B 1 308 ? -11.516 33.688 8.25 1 50.91 308 ASP B N 1
ATOM 5970 C CA . ASP B 1 308 ? -12.805 33.938 8.906 1 50.91 308 ASP B CA 1
ATOM 5971 C C . ASP B 1 308 ? -13.93 33.219 8.164 1 50.91 308 ASP B C 1
ATOM 5973 O O . ASP B 1 308 ? -14.867 32.719 8.781 1 50.91 308 ASP B O 1
ATOM 5977 N N . ASP B 1 309 ? -13.93 33.156 6.852 1 46.53 309 ASP B N 1
ATOM 5978 C CA . ASP B 1 309 ? -15.117 32.75 6.105 1 46.53 309 ASP B CA 1
ATOM 5979 C C . ASP B 1 309 ? -15.047 31.266 5.727 1 46.53 309 ASP B C 1
ATOM 5981 O O . ASP B 1 309 ? -15.969 30.734 5.098 1 46.53 309 ASP B O 1
ATOM 5985 N N . ASP B 1 310 ? -14.023 30.594 6.094 1 50.34 310 ASP B N 1
ATOM 5986 C CA . ASP B 1 310 ? -13.938 29.25 5.523 1 50.34 310 ASP B CA 1
ATOM 5987 C C . ASP B 1 310 ? -14.531 28.219 6.473 1 50.34 310 ASP B C 1
ATOM 5989 O O . ASP B 1 310 ? -14.234 28.219 7.668 1 50.34 310 ASP B O 1
ATOM 5993 N N . GLY B 1 311 ? -15.711 27.766 6.375 1 44.66 311 GLY B N 1
ATOM 5994 C CA . GLY B 1 311 ? -16.641 26.875 7.059 1 44.66 311 GLY B CA 1
ATOM 5995 C C . GLY B 1 311 ? -16 25.578 7.5 1 44.66 311 GLY B C 1
ATOM 5996 O O . GLY B 1 311 ? -16.656 24.719 8.094 1 44.66 311 GLY B O 1
ATOM 5997 N N . GLN B 1 312 ? -15.016 25.047 6.828 1 51.56 312 GLN B N 1
ATOM 5998 C CA . GLN B 1 312 ? -14.711 23.672 7.234 1 51.56 312 GLN B CA 1
ATOM 5999 C C . GLN B 1 312 ? -13.797 23.656 8.453 1 51.56 312 GLN B C 1
ATOM 6001 O O . GLN B 1 312 ? -12.695 24.203 8.422 1 51.56 312 GLN B O 1
ATOM 6006 N N . PRO B 1 313 ? -14.305 23.359 9.633 1 55.09 313 PRO B N 1
ATOM 6007 C CA . PRO B 1 313 ? -13.547 23.469 10.883 1 55.09 313 PRO B CA 1
ATOM 6008 C C . PRO B 1 313 ? -12.367 22.5 10.945 1 55.09 313 PRO B C 1
ATOM 6010 O O . PRO B 1 313 ? -12.547 21.281 10.789 1 55.09 313 PRO B O 1
ATOM 6013 N N . LEU B 1 314 ? -11.148 22.938 10.57 1 62.94 314 LEU B N 1
ATOM 6014 C CA . LEU B 1 314 ? -9.984 22.188 11.031 1 62.94 314 LEU B CA 1
ATOM 6015 C C . LEU B 1 314 ? -10.008 22.031 12.547 1 62.94 314 LEU B C 1
ATOM 6017 O O . LEU B 1 314 ? -10.602 22.859 13.25 1 62.94 314 LEU B O 1
ATOM 6021 N N . SER B 1 315 ? -9.805 20.812 12.938 1 77.44 315 SER B N 1
ATOM 6022 C CA . SER B 1 315 ? -9.781 20.516 14.367 1 77.44 315 SER B CA 1
ATOM 6023 C C . SER B 1 315 ? -8.438 19.938 14.789 1 77.44 315 SER B C 1
ATOM 6025 O O . SER B 1 315 ? -7.66 19.484 13.953 1 77.44 315 SER B O 1
ATOM 6027 N N . THR B 1 316 ? -8.18 20.172 16.047 1 85.38 316 THR B N 1
ATOM 6028 C CA . THR B 1 316 ? -6.957 19.625 16.609 1 85.38 316 THR B CA 1
ATOM 6029 C C . THR B 1 316 ? -7 18.094 16.609 1 85.38 316 THR B C 1
ATOM 6031 O O . THR B 1 316 ? -5.957 17.438 16.609 1 85.38 316 THR B O 1
ATOM 6034 N N . HIS B 1 317 ? -8.211 17.672 16.719 1 90.88 317 HIS B N 1
ATOM 6035 C CA . HIS B 1 317 ? -8.438 16.219 16.703 1 90.88 317 HIS B CA 1
ATOM 6036 C C . HIS B 1 317 ? -9.555 15.859 15.727 1 90.88 317 HIS B C 1
ATOM 6038 O O . HIS B 1 317 ? -10.391 16.703 15.391 1 90.88 317 HIS B O 1
ATOM 6044 N N . VAL B 1 318 ? -9.414 14.695 15.227 1 91.12 318 VAL B N 1
ATOM 6045 C CA . VAL B 1 318 ? -10.492 14.047 14.492 1 91.12 318 VAL B CA 1
ATOM 6046 C C . VAL B 1 318 ? -10.656 12.609 14.977 1 91.12 318 VAL B C 1
ATOM 6048 O O . VAL B 1 318 ? -9.672 11.93 15.273 1 91.12 318 VAL B O 1
ATOM 6051 N N . ALA B 1 319 ? -11.875 12.242 15.211 1 93.31 319 ALA B N 1
ATOM 6052 C CA . ALA B 1 319 ? -12.164 10.828 15.461 1 93.31 319 ALA B CA 1
ATOM 6053 C C . ALA B 1 319 ? -13.023 10.242 14.344 1 93.31 319 ALA B C 1
ATOM 6055 O O . ALA B 1 319 ? -13.93 10.898 13.844 1 93.31 319 ALA B O 1
ATOM 6056 N N . ASN B 1 320 ? -12.672 9.023 14 1 92.12 320 ASN B N 1
ATOM 6057 C CA . ASN B 1 320 ? -13.414 8.328 12.953 1 92.12 320 ASN B CA 1
ATOM 6058 C C . ASN B 1 320 ? -14.055 7.043 13.484 1 92.12 320 ASN B C 1
ATOM 6060 O O . ASN B 1 320 ? -13.445 6.32 14.273 1 92.12 320 ASN B O 1
ATOM 6064 N N . ALA B 1 321 ? -15.281 6.855 13.172 1 96.06 321 ALA B N 1
ATOM 6065 C CA . ALA B 1 321 ? -16 5.594 13.312 1 96.06 321 ALA B CA 1
ATOM 6066 C C . ALA B 1 321 ? -16.531 5.113 11.961 1 96.06 321 ALA B C 1
ATOM 6068 O O . ALA B 1 321 ? -17.734 5.16 11.711 1 96.06 321 ALA B O 1
ATOM 6069 N N . VAL B 1 322 ? -15.664 4.559 11.18 1 95.69 322 VAL B N 1
ATOM 6070 C CA . VAL B 1 322 ? -15.953 4.289 9.781 1 95.69 322 VAL B CA 1
ATOM 6071 C C . VAL B 1 322 ? -16.703 2.969 9.656 1 95.69 322 VAL B C 1
ATOM 6073 O O . VAL B 1 322 ? -16.359 1.984 10.312 1 95.69 322 VAL B O 1
ATOM 6076 N N . THR B 1 323 ? -17.703 2.936 8.844 1 94 323 THR B N 1
ATOM 6077 C CA . THR B 1 323 ? -18.516 1.753 8.586 1 94 323 THR B CA 1
ATOM 6078 C C . THR B 1 323 ? -18.719 1.549 7.09 1 94 323 THR B C 1
ATOM 6080 O O . THR B 1 323 ? -18.422 2.439 6.289 1 94 323 THR B O 1
ATOM 6083 N N . TYR B 1 324 ? -19.219 0.32 6.762 1 93.81 324 TYR B N 1
ATOM 6084 C CA . TYR B 1 324 ? -19.562 0.031 5.375 1 93.81 324 TYR B CA 1
ATOM 6085 C C . TYR B 1 324 ? -20.547 1.057 4.828 1 93.81 324 TYR B C 1
ATOM 6087 O O . TYR B 1 324 ? -21.531 1.381 5.484 1 93.81 324 TYR B O 1
ATOM 6095 N N . GLY B 1 325 ? -20.234 1.545 3.623 1 90.5 325 GLY B N 1
ATOM 6096 C CA . GLY B 1 325 ? -21.094 2.539 3.012 1 90.5 325 GLY B CA 1
ATOM 6097 C C . GLY B 1 325 ? -20.531 3.943 3.07 1 90.5 325 GLY B C 1
ATOM 6098 O O . GLY B 1 325 ? -20.969 4.828 2.334 1 90.5 325 GLY B O 1
ATOM 6099 N N . ASP B 1 326 ? -19.609 4.219 3.988 1 92.44 326 ASP B N 1
ATOM 6100 C CA . ASP B 1 326 ? -18.969 5.531 4.059 1 92.44 326 ASP B CA 1
ATOM 6101 C C . ASP B 1 326 ? -18.172 5.82 2.791 1 92.44 326 ASP B C 1
ATOM 6103 O O . ASP B 1 326 ? -17.656 4.902 2.158 1 92.44 326 ASP B O 1
ATOM 6107 N N . PRO B 1 327 ? -18 7.031 2.402 1 91.12 327 PRO B N 1
ATOM 6108 C CA . PRO B 1 327 ? -17.375 7.387 1.125 1 91.12 327 PRO B CA 1
ATOM 6109 C C . PRO B 1 327 ? -15.898 7.047 1.078 1 91.12 327 PRO B C 1
ATOM 6111 O O . PRO B 1 327 ? -15.383 6.656 0.026 1 91.12 327 PRO B O 1
ATOM 6114 N N . CYS B 1 328 ? -15.133 7.285 2.162 1 92.88 328 CYS B N 1
ATOM 6115 C CA . CYS B 1 328 ? -13.711 6.973 2.254 1 92.88 328 CYS B CA 1
ATOM 6116 C C . CYS B 1 328 ? -12.93 7.66 1.14 1 92.88 328 CYS B C 1
ATOM 6118 O O . CYS B 1 328 ? -12.156 7.012 0.432 1 92.88 328 CYS B O 1
ATOM 6120 N N . ALA B 1 329 ? -13.102 8.953 0.949 1 93 329 ALA B N 1
ATOM 6121 C CA . ALA B 1 329 ? -12.555 9.703 -0.176 1 93 329 ALA B CA 1
ATOM 6122 C C . ALA B 1 329 ? -11.07 9.992 0.032 1 93 329 ALA B C 1
ATOM 6124 O O . ALA B 1 329 ? -10.617 10.195 1.163 1 93 329 ALA B O 1
ATOM 6125 N N . TRP B 1 330 ? -10.32 10.031 -1.078 1 95.88 330 TRP B N 1
ATOM 6126 C CA . TRP B 1 330 ? -8.938 10.5 -1.038 1 95.88 330 TRP B CA 1
ATOM 6127 C C . TRP B 1 330 ? -8.867 11.945 -0.574 1 95.88 330 TRP B C 1
ATOM 6129 O O . TRP B 1 330 ? -9.68 12.781 -0.982 1 95.88 330 TRP B O 1
ATOM 6139 N N . HIS B 1 331 ? -7.867 12.258 0.304 1 94.31 331 HIS B N 1
ATOM 6140 C CA . HIS B 1 331 ? -7.672 13.625 0.778 1 94.31 331 HIS B CA 1
ATOM 6141 C C . HIS B 1 331 ? -6.285 13.805 1.387 1 94.31 331 HIS B C 1
ATOM 6143 O O . HIS B 1 331 ? -5.547 12.828 1.562 1 94.31 331 HIS B O 1
ATOM 6149 N N . VAL B 1 332 ? -5.879 15.008 1.555 1 94.81 332 VAL B N 1
ATOM 6150 C CA . VAL B 1 332 ? -4.766 15.383 2.416 1 94.81 332 VAL B CA 1
ATOM 6151 C C . VAL B 1 332 ? -5.293 16.109 3.654 1 94.81 332 VAL B C 1
ATOM 6153 O O . VAL B 1 332 ? -6.398 16.656 3.641 1 94.81 332 VAL B O 1
ATOM 6156 N N . ASP B 1 333 ? -4.633 16.031 4.699 1 93.88 333 ASP B N 1
ATOM 6157 C CA . ASP B 1 333 ? -5.113 16.656 5.934 1 93.88 333 ASP B CA 1
ATOM 6158 C C . ASP B 1 333 ? -4.887 18.156 5.918 1 93.88 333 ASP B C 1
ATOM 6160 O O . ASP B 1 333 ? -5.77 18.938 6.305 1 93.88 333 ASP B O 1
ATOM 6164 N N . ALA B 1 334 ? -3.715 18.578 5.562 1 93.12 334 ALA B N 1
ATOM 6165 C CA . ALA B 1 334 ? -3.357 19.984 5.418 1 93.12 334 ALA B CA 1
ATOM 6166 C C . ALA B 1 334 ? -2.082 20.156 4.598 1 93.12 334 ALA B C 1
ATOM 6168 O O . ALA B 1 334 ? -1.239 19.25 4.566 1 93.12 334 ALA B O 1
ATOM 6169 N N . ASP B 1 335 ? -2.027 21.188 3.947 1 93.31 335 ASP B N 1
ATOM 6170 C CA . ASP B 1 335 ? -0.878 21.594 3.143 1 93.31 335 ASP B CA 1
ATOM 6171 C C . ASP B 1 335 ? -0.561 23.078 3.336 1 93.31 335 ASP B C 1
ATOM 6173 O O . ASP B 1 335 ? -1.301 23.938 2.865 1 93.31 335 ASP B O 1
ATOM 6177 N N . PRO B 1 336 ? 0.551 23.375 4.012 1 91.62 336 PRO B N 1
ATOM 6178 C CA . PRO B 1 336 ? 0.854 24.781 4.305 1 91.62 336 PRO B CA 1
ATOM 6179 C C . PRO B 1 336 ? 1.046 25.625 3.039 1 91.62 336 PRO B C 1
ATOM 6181 O O . PRO B 1 336 ? 0.91 26.844 3.078 1 91.62 336 PRO B O 1
ATOM 6184 N N . SER B 1 337 ? 1.335 24.969 1.917 1 90.69 337 SER B N 1
ATOM 6185 C CA . SER B 1 337 ? 1.527 25.703 0.673 1 90.69 337 SER B CA 1
ATOM 6186 C C . SER B 1 337 ? 0.193 26.125 0.066 1 90.69 337 SER B C 1
ATOM 6188 O O . SER B 1 337 ? 0.153 26.938 -0.853 1 90.69 337 SER B O 1
ATOM 6190 N N . HIS B 1 338 ? -0.871 25.625 0.597 1 89.81 338 HIS B N 1
ATOM 6191 C CA . HIS B 1 338 ? -2.176 25.891 0.004 1 89.81 338 HIS B CA 1
ATOM 6192 C C . HIS B 1 338 ? -3.107 26.562 1.006 1 89.81 338 HIS B C 1
ATOM 6194 O O . HIS B 1 338 ? -4.316 26.641 0.779 1 89.81 338 HIS B O 1
ATOM 6200 N N . LEU B 1 339 ? -2.594 27.094 2.121 1 89.31 339 LEU B N 1
ATOM 6201 C CA . LEU B 1 339 ? -3.414 27.797 3.098 1 89.31 339 LEU B CA 1
ATOM 6202 C C . LEU B 1 339 ? -3.83 29.172 2.566 1 89.31 339 LEU B C 1
ATOM 6204 O O . LEU B 1 339 ? -3.125 29.766 1.749 1 89.31 339 LEU B O 1
ATOM 6208 N N . PRO B 1 340 ? -4.953 29.641 3.061 1 86.62 340 PRO B N 1
ATOM 6209 C CA . PRO B 1 340 ? -5.391 30.953 2.598 1 86.62 340 PRO B CA 1
ATOM 6210 C C . PRO B 1 340 ? -4.418 32.062 2.984 1 86.62 340 PRO B C 1
ATOM 6212 O O . PRO B 1 340 ? -3.855 32.062 4.082 1 86.62 340 PRO B O 1
ATOM 6215 N N . PRO B 1 341 ? -4.25 33 2.107 1 81.88 341 PRO B N 1
ATOM 6216 C CA . PRO B 1 341 ? -3.279 34.062 2.35 1 81.88 341 PRO B CA 1
ATOM 6217 C C . PRO B 1 341 ? -3.613 34.906 3.59 1 81.88 341 PRO B C 1
ATOM 6219 O O . PRO B 1 341 ? -2.713 35.469 4.219 1 81.88 341 PRO B O 1
ATOM 6222 N N . GLY B 1 342 ? -4.867 34.969 3.9 1 79.94 342 GLY B N 1
ATOM 6223 C CA . GLY B 1 342 ? -5.254 35.812 5.035 1 79.94 342 GLY B CA 1
ATOM 6224 C C . GLY B 1 342 ? -5.176 35.062 6.359 1 79.94 342 GLY B C 1
ATOM 6225 O O . GLY B 1 342 ? -5.465 35.656 7.41 1 79.94 342 GLY B O 1
ATOM 6226 N N . ALA B 1 343 ? -4.676 33.875 6.324 1 87.19 343 ALA B N 1
ATOM 6227 C CA . ALA B 1 343 ? -4.574 33.125 7.562 1 87.19 343 ALA B CA 1
ATOM 6228 C C . ALA B 1 343 ? -3.449 33.656 8.445 1 87.19 343 ALA B C 1
ATOM 6230 O O . ALA B 1 343 ? -2.33 33.875 7.977 1 87.19 343 ALA B O 1
ATOM 6231 N N . PRO B 1 344 ? -3.717 33.844 9.75 1 89.06 344 PRO B N 1
ATOM 6232 C CA . PRO B 1 344 ? -2.688 34.312 10.68 1 89.06 344 PRO B CA 1
ATOM 6233 C C . PRO B 1 344 ? -1.43 33.469 10.656 1 89.06 344 PRO B C 1
ATOM 6235 O O . PRO B 1 344 ? -0.321 33.969 10.836 1 89.06 344 PRO B O 1
ATOM 6238 N N . TYR B 1 345 ? -1.593 32.25 10.422 1 92.31 345 TYR B N 1
ATOM 6239 C CA . TYR B 1 345 ? -0.433 31.375 10.336 1 92.31 345 TYR B CA 1
ATOM 6240 C C . TYR B 1 345 ? 0.483 31.797 9.195 1 92.31 345 TYR B C 1
ATOM 6242 O O . TYR B 1 345 ? 1.709 31.781 9.336 1 92.31 345 TYR B O 1
ATOM 6250 N N . ILE B 1 346 ? -0.109 32.031 8.062 1 89.75 346 ILE B N 1
ATOM 6251 C CA . ILE B 1 346 ? 0.683 32.438 6.898 1 89.75 346 ILE B CA 1
ATOM 6252 C C . ILE B 1 346 ? 1.374 33.75 7.172 1 89.75 346 ILE B C 1
ATOM 6254 O O . ILE B 1 346 ? 2.512 33.969 6.75 1 89.75 346 ILE B O 1
ATOM 6258 N N . GLU B 1 347 ? 0.686 34.656 7.855 1 88.44 347 GLU B N 1
ATOM 6259 C CA . GLU B 1 347 ? 1.332 35.906 8.266 1 88.44 347 GLU B CA 1
ATOM 6260 C C . GLU B 1 347 ? 2.586 35.625 9.094 1 88.44 347 GLU B C 1
ATOM 6262 O O . GLU B 1 347 ? 3.598 36.312 8.945 1 88.44 347 GLU B O 1
ATOM 6267 N N . HIS B 1 348 ? 2.461 34.656 9.867 1 90.19 348 HIS B N 1
ATOM 6268 C CA . HIS B 1 348 ? 3.518 34.375 10.82 1 90.19 348 HIS B CA 1
ATOM 6269 C C . HIS B 1 348 ? 4.637 33.562 10.172 1 90.19 348 HIS B C 1
ATOM 6271 O O . HIS B 1 348 ? 5.812 33.906 10.297 1 90.19 348 HIS B O 1
ATOM 6277 N N . ALA B 1 349 ? 4.258 32.469 9.469 1 88 349 ALA B N 1
ATOM 6278 C CA . ALA B 1 349 ? 5.234 31.484 9.008 1 88 349 ALA B CA 1
ATOM 6279 C C . ALA B 1 349 ? 5.535 31.672 7.52 1 88 349 ALA B C 1
ATOM 6281 O O . ALA B 1 349 ? 6.527 31.141 7.012 1 88 349 ALA B O 1
ATOM 6282 N N . GLY B 1 350 ? 4.711 32.5 6.805 1 83.69 350 GLY B N 1
ATOM 6283 C CA . GLY B 1 350 ? 4.859 32.594 5.359 1 83.69 350 GLY B CA 1
ATOM 6284 C C . GLY B 1 350 ? 4.438 31.328 4.629 1 83.69 350 GLY B C 1
ATOM 6285 O O . GLY B 1 350 ? 4.156 30.312 5.254 1 83.69 350 GLY B O 1
ATOM 6286 N N . TYR B 1 351 ? 4.434 31.469 3.332 1 84.06 351 TYR B N 1
ATOM 6287 C CA . TYR B 1 351 ? 4.184 30.281 2.512 1 84.06 351 TYR B CA 1
ATOM 6288 C C . TYR B 1 351 ? 5.406 29.375 2.473 1 84.06 351 TYR B C 1
ATOM 6290 O O . TYR B 1 351 ? 6.539 29.844 2.357 1 84.06 351 TYR B O 1
ATOM 6298 N N . HIS B 1 352 ? 5.109 28.125 2.656 1 88.62 352 HIS B N 1
ATOM 6299 C CA . HIS B 1 352 ? 6.176 27.141 2.553 1 88.62 352 HIS B CA 1
ATOM 6300 C C . HIS B 1 352 ? 5.617 25.75 2.242 1 88.62 352 HIS B C 1
ATOM 6302 O O . HIS B 1 352 ? 4.41 25.516 2.377 1 88.62 352 HIS B O 1
ATOM 6308 N N . TYR B 1 353 ? 6.473 24.969 1.689 1 93.44 353 TYR B N 1
ATOM 6309 C CA . TYR B 1 353 ? 6.113 23.562 1.548 1 93.44 353 TYR B CA 1
ATOM 6310 C C . TYR B 1 353 ? 6.469 22.781 2.807 1 93.44 353 TYR B C 1
ATOM 6312 O O . TYR B 1 353 ? 7.453 23.094 3.48 1 93.44 353 TYR B O 1
ATOM 6320 N N . ASN B 1 354 ? 5.582 21.828 3.145 1 95.44 354 ASN B N 1
ATOM 6321 C CA . ASN B 1 354 ? 5.848 21.016 4.328 1 95.44 354 ASN B CA 1
ATOM 6322 C C . ASN B 1 354 ? 7.27 20.469 4.324 1 95.44 354 ASN B C 1
ATOM 6324 O O . ASN B 1 354 ? 7.871 20.297 3.264 1 95.44 354 ASN B O 1
ATOM 6328 N N . ARG B 1 355 ? 7.879 20.359 5.461 1 93.94 355 ARG B N 1
ATOM 6329 C CA . ARG B 1 355 ? 9.203 19.781 5.684 1 93.94 355 ARG B CA 1
ATOM 6330 C C . ARG B 1 355 ? 10.297 20.766 5.285 1 93.94 355 ARG B C 1
ATOM 6332 O O . ARG B 1 355 ? 11.445 20.375 5.078 1 93.94 355 ARG B O 1
ATOM 6339 N N . GLU B 1 356 ? 9.953 21.984 5.035 1 90.19 356 GLU B N 1
ATOM 6340 C CA . GLU B 1 356 ? 11.008 22.969 4.832 1 90.19 356 GLU B CA 1
ATOM 6341 C C . GLU B 1 356 ? 11.797 23.203 6.117 1 90.19 356 GLU B C 1
ATOM 6343 O O . GLU B 1 356 ? 11.211 23.453 7.176 1 90.19 356 GLU B O 1
ATOM 6348 N N . PRO B 1 357 ? 13.078 23.156 6.016 1 85.75 357 PRO B N 1
ATOM 6349 C CA . PRO B 1 357 ? 13.875 23.391 7.219 1 85.75 357 PRO B CA 1
ATOM 6350 C C . PRO B 1 357 ? 13.594 24.766 7.848 1 85.75 357 PRO B C 1
ATOM 6352 O O . PRO B 1 357 ? 13.5 25.766 7.137 1 85.75 357 PRO B O 1
ATOM 6355 N N . GLY B 1 358 ? 13.375 24.75 9.195 1 82 358 GLY B N 1
ATOM 6356 C CA . GLY B 1 358 ? 13.156 25.984 9.93 1 82 358 GLY B CA 1
ATOM 6357 C C . GLY B 1 358 ? 11.695 26.359 10.039 1 82 358 GLY B C 1
ATOM 6358 O O . GLY B 1 358 ? 11.336 27.281 10.773 1 82 358 GLY B O 1
ATOM 6359 N N . ARG B 1 359 ? 10.898 25.703 9.312 1 88 359 ARG B N 1
ATOM 6360 C CA . ARG B 1 359 ? 9.453 25.938 9.375 1 88 359 ARG B CA 1
ATOM 6361 C C . ARG B 1 359 ? 8.75 24.828 10.141 1 88 359 ARG B C 1
ATOM 6363 O O . ARG B 1 359 ? 9.281 23.734 10.273 1 88 359 ARG B O 1
ATOM 6370 N N . PRO B 1 360 ? 7.594 25.125 10.656 1 92.62 360 PRO B N 1
ATOM 6371 C CA . PRO B 1 360 ? 6.863 24.062 11.352 1 92.62 360 PRO B CA 1
ATOM 6372 C C . PRO B 1 360 ? 6.512 22.891 10.43 1 92.62 360 PRO B C 1
ATOM 6374 O O . PRO B 1 360 ? 6.168 23.109 9.266 1 92.62 360 PRO B O 1
ATOM 6377 N N . LEU B 1 361 ? 6.625 21.766 10.977 1 96.12 361 LEU B N 1
ATOM 6378 C CA . LEU B 1 361 ? 6.277 20.531 10.273 1 96.12 361 LEU B CA 1
ATOM 6379 C C . LEU B 1 361 ? 4.836 20.125 10.555 1 96.12 361 LEU B C 1
ATOM 6381 O O . LEU B 1 361 ? 4.445 19.969 11.719 1 96.12 361 LEU B O 1
ATOM 6385 N N . PHE B 1 362 ? 4.023 20.016 9.5 1 96.75 362 PHE B N 1
ATOM 6386 C CA . PHE B 1 362 ? 2.639 19.562 9.617 1 96.75 362 PHE B CA 1
ATOM 6387 C C . PHE B 1 362 ? 2.559 18.047 9.664 1 96.75 362 PHE B C 1
ATOM 6389 O O . PHE B 1 362 ? 2.885 17.375 8.688 1 96.75 362 PHE B O 1
ATOM 6396 N N . VAL B 1 363 ? 2.033 17.5 10.789 1 98 363 VAL B N 1
ATOM 6397 C CA . VAL B 1 363 ? 2.086 16.062 11.023 1 98 363 VAL B CA 1
ATOM 6398 C C . VAL B 1 363 ? 0.741 15.578 11.562 1 98 363 VAL B C 1
ATOM 6400 O O . VAL B 1 363 ? 0.125 16.234 12.406 1 98 363 VAL B O 1
ATOM 6403 N N . THR B 1 364 ? 0.292 14.477 11.047 1 98 364 THR B N 1
ATOM 6404 C CA . THR B 1 364 ? -0.886 13.789 11.562 1 98 364 THR B CA 1
ATOM 6405 C C . THR B 1 364 ? -0.489 12.516 12.297 1 98 364 THR B C 1
ATOM 6407 O O . THR B 1 364 ? 0.374 11.766 11.828 1 98 364 THR B O 1
ATOM 6410 N N . VAL B 1 365 ? -1.058 12.297 13.438 1 98.69 365 VAL B N 1
ATOM 6411 C CA . VAL B 1 365 ? -0.902 11.055 14.188 1 98.69 365 VAL B CA 1
ATOM 6412 C C . VAL B 1 365 ? -2.25 10.352 14.305 1 98.69 365 VAL B C 1
ATOM 6414 O O . VAL B 1 365 ? -3.232 10.945 14.75 1 98.69 365 VAL B O 1
ATOM 6417 N N . LEU B 1 366 ? -2.299 9.125 13.859 1 98.75 366 LEU B N 1
ATOM 6418 C CA . LEU B 1 366 ? -3.514 8.312 13.875 1 98.75 366 LEU B CA 1
ATOM 6419 C C . LEU B 1 366 ? -3.32 7.059 14.719 1 98.75 366 LEU B C 1
ATOM 6421 O O . LEU B 1 366 ? -2.33 6.344 14.562 1 98.75 366 LEU B O 1
ATOM 6425 N N . ALA B 1 367 ? -4.219 6.805 15.656 1 98.88 367 ALA B N 1
ATOM 6426 C CA . ALA B 1 367 ? -4.191 5.602 16.484 1 98.88 367 ALA B CA 1
ATOM 6427 C C . ALA B 1 367 ? -5.43 4.746 16.234 1 98.88 367 ALA B C 1
ATOM 6429 O O . ALA B 1 367 ? -6.559 5.246 16.297 1 98.88 367 ALA B O 1
ATOM 6430 N N . TYR B 1 368 ? -5.234 3.479 15.945 1 98.75 368 TYR B N 1
ATOM 6431 C CA . TYR B 1 368 ? -6.336 2.521 15.859 1 98.75 368 TYR B CA 1
ATOM 6432 C C . TYR B 1 368 ? -6.723 2.004 17.234 1 98.75 368 TYR B C 1
ATOM 6434 O O . TYR B 1 368 ? -5.863 1.555 18 1 98.75 368 TYR B O 1
ATOM 6442 N N . LEU B 1 369 ? -8.031 1.978 17.531 1 98.38 369 LEU B N 1
ATOM 6443 C CA . LEU B 1 369 ? -8.359 1.824 18.938 1 98.38 369 LEU B CA 1
ATOM 6444 C C . LEU B 1 369 ? -9.18 0.557 19.172 1 98.38 369 LEU B C 1
ATOM 6446 O O . LEU B 1 369 ? -9.383 0.144 20.312 1 98.38 369 LEU B O 1
ATOM 6450 N N . ASN B 1 370 ? -9.664 -0.146 18.094 1 97.81 370 ASN B N 1
ATOM 6451 C CA . ASN B 1 370 ? -10.43 -1.373 18.281 1 97.81 370 ASN B CA 1
ATOM 6452 C C . ASN B 1 370 ? -9.594 -2.447 18.969 1 97.81 370 ASN B C 1
ATOM 6454 O O . ASN B 1 370 ? -8.398 -2.574 18.719 1 97.81 370 ASN B O 1
ATOM 6458 N N . GLU B 1 371 ? -10.211 -3.211 19.797 1 96.38 371 GLU B N 1
ATOM 6459 C CA . GLU B 1 371 ? -9.539 -4.316 20.469 1 96.38 371 GLU B CA 1
ATOM 6460 C C . GLU B 1 371 ? -9.125 -5.402 19.484 1 96.38 371 GLU B C 1
ATOM 6462 O O . GLU B 1 371 ? -8.086 -6.043 19.656 1 96.38 371 GLU B O 1
ATOM 6467 N N . GLU B 1 372 ? -9.984 -5.598 18.594 1 94.81 372 GLU B N 1
ATOM 6468 C CA . GLU B 1 372 ? -9.75 -6.547 17.516 1 94.81 372 GLU B CA 1
ATOM 6469 C C . GLU B 1 372 ? -10.242 -6 16.172 1 94.81 372 GLU B C 1
ATOM 6471 O O . GLU B 1 372 ? -11.289 -5.355 16.109 1 94.81 372 GLU B O 1
ATOM 6476 N N . TRP B 1 373 ? -9.484 -6.281 15.227 1 97.12 373 TRP B N 1
ATOM 6477 C CA . TRP B 1 373 ? -9.922 -5.961 13.875 1 97.12 373 TRP B CA 1
ATOM 6478 C C . TRP B 1 373 ? -9.375 -6.969 12.867 1 97.12 373 TRP B C 1
ATOM 6480 O O . TRP B 1 373 ? -8.297 -6.762 12.297 1 97.12 373 TRP B O 1
ATOM 6490 N N . PRO B 1 374 ? -10.078 -8.039 12.625 1 95.88 374 PRO B N 1
ATOM 6491 C CA . PRO B 1 374 ? -9.625 -9.047 11.664 1 95.88 374 PRO B CA 1
ATOM 6492 C C . PRO B 1 374 ? -9.398 -8.469 10.266 1 95.88 374 PRO B C 1
ATOM 6494 O O . PRO B 1 374 ? -10.102 -7.547 9.852 1 95.88 374 PRO B O 1
ATOM 6497 N N . GLU B 1 375 ? -8.414 -9.047 9.539 1 95.69 375 GLU B N 1
ATOM 6498 C CA . GLU B 1 375 ? -8.086 -8.547 8.211 1 95.69 375 GLU B CA 1
ATOM 6499 C C . GLU B 1 375 ? -9.281 -8.648 7.27 1 95.69 375 GLU B C 1
ATOM 6501 O O . GLU B 1 375 ? -9.422 -7.848 6.34 1 95.69 375 GLU B O 1
ATOM 6506 N N . GLU B 1 376 ? -10.227 -9.539 7.48 1 94.31 376 GLU B N 1
ATOM 6507 C CA . GLU B 1 376 ? -11.414 -9.742 6.66 1 94.31 376 GLU B CA 1
ATOM 6508 C C . GLU B 1 376 ? -12.359 -8.547 6.746 1 94.31 376 GLU B C 1
ATOM 6510 O O . GLU B 1 376 ? -13.273 -8.414 5.934 1 94.31 376 GLU B O 1
ATOM 6515 N N . TRP B 1 377 ? -12.133 -7.727 7.746 1 97.12 377 TRP B N 1
ATOM 6516 C CA . TRP B 1 377 ? -13.016 -6.578 7.934 1 97.12 377 TRP B CA 1
ATOM 6517 C C . TRP B 1 377 ? -12.516 -5.371 7.141 1 97.12 377 TRP B C 1
ATOM 6519 O O . TRP B 1 377 ? -13.188 -4.34 7.078 1 97.12 377 TRP B O 1
ATOM 6529 N N . HIS B 1 378 ? -11.336 -5.473 6.488 1 98.06 378 HIS B N 1
ATOM 6530 C CA . HIS B 1 378 ? -10.789 -4.457 5.594 1 98.06 378 HIS B CA 1
ATOM 6531 C C . HIS B 1 378 ? -10.508 -3.156 6.34 1 98.06 378 HIS B C 1
ATOM 6533 O O . HIS B 1 378 ? -9.75 -3.146 7.312 1 98.06 378 HIS B O 1
ATOM 6539 N N . ALA B 1 379 ? -10.773 -2.002 5.809 1 98.19 379 ALA B N 1
ATOM 6540 C CA . ALA B 1 379 ? -10.633 -0.659 6.367 1 98.19 379 ALA B CA 1
ATOM 6541 C C . ALA B 1 379 ? -9.164 -0.287 6.555 1 98.19 379 ALA B C 1
ATOM 6543 O O . ALA B 1 379 ? -8.805 0.349 7.547 1 98.19 379 ALA B O 1
ATOM 6544 N N . GLU B 1 380 ? -8.305 -0.663 5.676 1 98.69 380 GLU B N 1
ATOM 6545 C CA . GLU B 1 380 ? -6.91 -0.243 5.688 1 98.69 380 GLU B CA 1
ATOM 6546 C C . GLU B 1 380 ? -6.777 1.251 5.406 1 98.69 380 GLU B C 1
ATOM 6548 O O . GLU B 1 380 ? -7.625 1.837 4.73 1 98.69 380 GLU B O 1
ATOM 6553 N N . THR B 1 381 ? -5.801 1.883 5.941 1 98.75 381 THR B N 1
ATOM 6554 C CA . THR B 1 381 ? -5.426 3.227 5.516 1 98.75 381 THR B CA 1
ATOM 6555 C C . THR B 1 381 ? -4.43 3.172 4.363 1 98.75 381 THR B C 1
ATOM 6557 O O . THR B 1 381 ? -3.363 2.566 4.484 1 98.75 381 THR B O 1
ATOM 6560 N N . LEU B 1 382 ? -4.801 3.75 3.262 1 98.81 382 LEU B N 1
ATOM 6561 C CA . LEU B 1 382 ? -3.98 3.758 2.055 1 98.81 382 LEU B CA 1
ATOM 6562 C C . LEU B 1 382 ? -3.285 5.102 1.878 1 98.81 382 LEU B C 1
ATOM 6564 O O . LEU B 1 382 ? -3.893 6.152 2.09 1 98.81 382 LEU B O 1
ATOM 6568 N N . PHE B 1 383 ? -2.006 5.074 1.494 1 98.62 383 PHE B N 1
ATOM 6569 C CA . PHE B 1 383 ? -1.207 6.246 1.166 1 98.62 383 PHE B CA 1
ATOM 6570 C C . PHE B 1 383 ? -0.746 6.199 -0.286 1 98.62 383 PHE B C 1
ATOM 6572 O O . PHE B 1 383 ? -0.07 5.254 -0.698 1 98.62 383 PHE B O 1
ATOM 6579 N N . ALA B 1 384 ? -1.043 7.203 -1.054 1 98.19 384 ALA B N 1
ATOM 6580 C CA . ALA B 1 384 ? -0.881 7.098 -2.502 1 98.19 384 ALA B CA 1
ATOM 6581 C C . ALA B 1 384 ? 0.306 7.926 -2.982 1 98.19 384 ALA B C 1
ATOM 6583 O O . ALA B 1 384 ? 0.587 8.992 -2.436 1 98.19 384 ALA B O 1
ATOM 6584 N N . ASP B 1 385 ? 1.011 7.414 -3.916 1 97.56 385 ASP B N 1
ATOM 6585 C CA . ASP B 1 385 ? 1.887 8.156 -4.812 1 97.56 385 ASP B CA 1
ATOM 6586 C C . ASP B 1 385 ? 1.153 8.555 -6.094 1 97.56 385 ASP B C 1
ATOM 6588 O O . ASP B 1 385 ? 1.066 7.766 -7.035 1 97.56 385 ASP B O 1
ATOM 6592 N N . PRO B 1 386 ? 0.685 9.734 -6.203 1 95.75 386 PRO B N 1
ATOM 6593 C CA . PRO B 1 386 ? -0.179 10.125 -7.32 1 95.75 386 PRO B CA 1
ATOM 6594 C C . PRO B 1 386 ? 0.511 9.984 -8.672 1 95.75 386 PRO B C 1
ATOM 6596 O O . PRO B 1 386 ? -0.136 9.641 -9.672 1 95.75 386 PRO B O 1
ATOM 6599 N N . GLU B 1 387 ? 1.742 10.258 -8.75 1 95.38 387 GLU B N 1
ATOM 6600 C CA . GLU B 1 387 ? 2.451 10.227 -10.023 1 95.38 387 GLU B CA 1
ATOM 6601 C C . GLU B 1 387 ? 2.436 8.828 -10.633 1 95.38 387 GLU B C 1
ATOM 6603 O O . GLU B 1 387 ? 2.191 8.664 -11.836 1 95.38 387 GLU B O 1
ATOM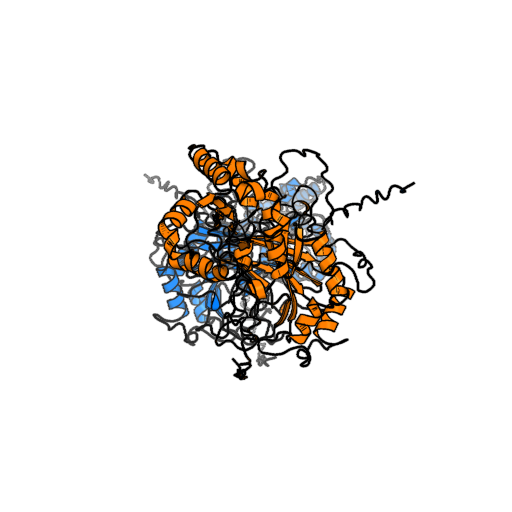 6608 N N . THR B 1 388 ? 2.619 7.773 -9.82 1 96.75 388 THR B N 1
ATOM 6609 C CA . THR B 1 388 ? 2.764 6.426 -10.352 1 96.75 388 THR B CA 1
ATOM 6610 C C . THR B 1 388 ? 1.454 5.648 -10.227 1 96.75 388 THR B C 1
ATOM 6612 O O . THR B 1 388 ? 1.292 4.59 -10.836 1 96.75 388 THR B O 1
ATOM 6615 N N . GLY B 1 389 ? 0.532 6.188 -9.438 1 97.31 389 GLY B N 1
ATOM 6616 C CA . GLY B 1 389 ? -0.688 5.434 -9.195 1 97.31 389 GLY B CA 1
ATOM 6617 C C . GLY B 1 389 ? -0.463 4.184 -8.367 1 97.31 389 GLY B C 1
ATOM 6618 O O . GLY B 1 389 ? -1.165 3.186 -8.539 1 97.31 389 GLY B O 1
ATOM 6619 N N . THR B 1 390 ? 0.576 4.117 -7.594 1 97.81 390 THR B N 1
ATOM 6620 C CA . THR B 1 390 ? 0.891 3.076 -6.621 1 97.81 390 THR B CA 1
ATOM 6621 C C . THR B 1 390 ? 0.955 3.654 -5.211 1 97.81 390 THR B C 1
ATOM 6623 O O . THR B 1 390 ? 0.805 4.863 -5.023 1 97.81 390 THR B O 1
ATOM 6626 N N . GLY B 1 391 ? 1.135 2.832 -4.234 1 98 391 GLY B N 1
ATOM 6627 C CA . GLY B 1 391 ? 1.229 3.32 -2.867 1 98 391 GLY B CA 1
ATOM 6628 C C . GLY B 1 391 ? 1.387 2.209 -1.847 1 98 391 GLY B C 1
ATOM 6629 O O . GLY B 1 391 ? 1.69 1.069 -2.203 1 98 391 GLY B O 1
ATOM 6630 N N . VAL B 1 392 ? 1.262 2.559 -0.589 1 98.44 392 VAL B N 1
ATOM 6631 C CA . VAL B 1 392 ? 1.376 1.628 0.529 1 98.44 392 VAL B CA 1
ATOM 6632 C C . VAL B 1 392 ? 0.112 1.691 1.385 1 98.44 392 VAL B C 1
ATOM 6634 O O . VAL B 1 392 ? -0.695 2.611 1.243 1 98.44 392 VAL B O 1
ATOM 6637 N N . PHE B 1 393 ? -0.098 0.703 2.154 1 98.69 393 PHE B N 1
ATOM 6638 C CA . PHE B 1 393 ? -1.222 0.73 3.082 1 98.69 393 PHE B CA 1
ATOM 6639 C C . PHE B 1 393 ? -0.839 0.096 4.414 1 98.69 393 PHE B C 1
ATOM 6641 O O . PHE B 1 393 ? 0.211 -0.539 4.527 1 98.69 393 PHE B O 1
ATOM 6648 N N . VAL B 1 394 ? -1.616 0.366 5.438 1 98.62 394 VAL B N 1
ATOM 6649 C CA . VAL B 1 394 ? -1.469 -0.209 6.77 1 98.62 394 VAL B CA 1
ATOM 6650 C C . VAL B 1 394 ? -2.801 -0.799 7.227 1 98.62 394 VAL B C 1
ATOM 6652 O O . VAL B 1 394 ? -3.861 -0.214 6.988 1 98.62 394 VAL B O 1
ATOM 6655 N N . GLN B 1 395 ? -2.75 -1.991 7.734 1 98.62 395 GLN B N 1
ATOM 6656 C CA . GLN B 1 395 ? -3.928 -2.605 8.336 1 98.62 395 GLN B CA 1
ATOM 6657 C C . GLN B 1 395 ? -4.152 -2.096 9.758 1 98.62 395 GLN B C 1
ATOM 6659 O O . GLN B 1 395 ? -3.195 -1.899 10.508 1 98.62 395 GLN B O 1
ATOM 6664 N N . PRO B 1 396 ? -5.438 -1.817 10.102 1 98.38 396 PRO B N 1
ATOM 6665 C CA . PRO B 1 396 ? -5.691 -1.432 11.492 1 98.38 396 PRO B CA 1
ATOM 6666 C C . PRO B 1 396 ? -5.41 -2.562 12.484 1 98.38 396 PRO B C 1
ATOM 6668 O O . PRO B 1 396 ? -5.961 -3.658 12.344 1 98.38 396 PRO B O 1
ATOM 6671 N N . ARG B 1 397 ? -4.523 -2.381 13.328 1 98.12 397 ARG B N 1
ATOM 6672 C CA . ARG B 1 397 ? -4.238 -3.285 14.438 1 98.12 397 ARG B CA 1
ATOM 6673 C C . ARG B 1 397 ? -4.383 -2.57 15.773 1 98.12 397 ARG B C 1
ATOM 6675 O O . ARG B 1 397 ? -4.195 -1.354 15.859 1 98.12 397 ARG B O 1
ATOM 6682 N N . PRO B 1 398 ? -4.738 -3.299 16.812 1 98.06 398 PRO B N 1
ATOM 6683 C CA . PRO B 1 398 ? -4.961 -2.666 18.125 1 98.06 398 PRO B CA 1
ATOM 6684 C C . PRO B 1 398 ? -3.756 -1.858 18.594 1 98.06 398 PRO B C 1
ATOM 6686 O O . PRO B 1 398 ? -2.668 -2.412 18.766 1 98.06 398 PRO B O 1
ATOM 6689 N N . GLY B 1 399 ? -3.996 -0.576 18.781 1 98.38 399 GLY B N 1
ATOM 6690 C CA . GLY B 1 399 ? -2.982 0.277 19.391 1 98.38 399 GLY B CA 1
ATOM 6691 C C . GLY B 1 399 ? -1.929 0.737 18.391 1 98.38 399 GLY B C 1
ATOM 6692 O O . GLY B 1 399 ? -1.026 1.499 18.75 1 98.38 399 GLY B O 1
ATOM 6693 N N . ARG B 1 400 ? -1.988 0.287 17.188 1 98.5 400 ARG B N 1
ATOM 6694 C CA . ARG B 1 400 ? -1.054 0.736 16.156 1 98.5 400 ARG B CA 1
ATOM 6695 C C . ARG B 1 400 ? -1.184 2.236 15.922 1 98.5 400 ARG B C 1
ATOM 6697 O O . ARG B 1 400 ? -2.295 2.768 15.867 1 98.5 400 ARG B O 1
ATOM 6704 N N . VAL B 1 401 ? -0.033 2.916 15.773 1 98.81 401 VAL B N 1
ATOM 6705 C CA . VAL B 1 401 ? -0.002 4.363 15.586 1 98.81 401 VAL B CA 1
ATOM 6706 C C . VAL B 1 401 ? 0.661 4.695 14.25 1 98.81 401 VAL B C 1
ATOM 6708 O O . VAL B 1 401 ? 1.73 4.172 13.93 1 98.81 401 VAL B O 1
ATOM 6711 N N . VAL B 1 402 ? 0.016 5.504 13.5 1 98.81 402 VAL B N 1
ATOM 6712 C CA . VAL B 1 402 ? 0.544 6.023 12.242 1 98.81 402 VAL B CA 1
ATOM 6713 C C . VAL B 1 402 ? 0.961 7.48 12.422 1 98.81 402 VAL B C 1
ATOM 6715 O O . VAL B 1 402 ? 0.187 8.297 12.922 1 98.81 402 VAL B O 1
ATOM 6718 N N . ILE B 1 403 ? 2.162 7.812 12.086 1 98.69 403 ILE B N 1
ATOM 6719 C CA . ILE B 1 403 ? 2.652 9.18 11.984 1 98.69 403 ILE B CA 1
ATOM 6720 C C . ILE B 1 403 ? 2.904 9.531 10.516 1 98.69 403 ILE B C 1
ATOM 6722 O O . ILE B 1 403 ? 3.697 8.867 9.844 1 98.69 403 ILE B O 1
ATOM 6726 N N . MET B 1 404 ? 2.232 10.516 10.023 1 98.62 404 MET B N 1
ATOM 6727 C CA . MET B 1 404 ? 2.359 10.836 8.609 1 98.62 404 MET B CA 1
ATOM 6728 C C . MET B 1 404 ? 2.414 12.344 8.391 1 98.62 404 MET B C 1
ATOM 6730 O O . MET B 1 404 ? 1.937 13.109 9.227 1 98.62 404 MET B O 1
ATOM 6734 N N . ASP B 1 405 ? 3.029 12.734 7.289 1 98.06 405 ASP B N 1
ATOM 6735 C CA . ASP B 1 405 ? 2.938 14.125 6.855 1 98.06 405 ASP B CA 1
ATOM 6736 C C . ASP B 1 405 ? 1.514 14.477 6.434 1 98.06 405 ASP B C 1
ATOM 6738 O O . ASP B 1 405 ? 0.829 13.664 5.805 1 98.06 405 ASP B O 1
ATOM 6742 N N . GLN B 1 406 ? 1.07 15.648 6.746 1 96.81 406 GLN B N 1
ATOM 6743 C CA . GLN B 1 406 ? -0.326 16.016 6.535 1 96.81 406 GLN B CA 1
ATOM 6744 C C . GLN B 1 406 ? -0.631 16.188 5.051 1 96.81 406 GLN B C 1
ATOM 6746 O O . GLN B 1 406 ? -1.793 16.156 4.645 1 96.81 406 GLN B O 1
ATOM 6751 N N . ASP B 1 407 ? 0.374 16.469 4.25 1 95.94 407 ASP B N 1
ATOM 6752 C CA . ASP B 1 407 ? 0.143 16.688 2.824 1 95.94 407 ASP B CA 1
ATOM 6753 C C . ASP B 1 407 ? 0.27 15.375 2.043 1 95.94 407 ASP B C 1
ATOM 6755 O O . ASP B 1 407 ? 0.412 15.391 0.818 1 95.94 407 ASP B O 1
ATOM 6759 N N . MET B 1 408 ? 0.231 14.273 2.693 1 95.25 408 MET B N 1
ATOM 6760 C CA . MET B 1 408 ? 0.24 12.953 2.072 1 95.25 408 MET B CA 1
ATOM 6761 C C . MET B 1 408 ? -1.169 12.531 1.665 1 95.25 408 MET B C 1
ATOM 6763 O O . MET B 1 408 ? -2.055 12.414 2.512 1 95.25 408 MET B O 1
ATOM 6767 N N . PRO B 1 409 ? -1.38 12.273 0.349 1 97.06 409 PRO B N 1
ATOM 6768 C CA . PRO B 1 409 ? -2.697 11.75 -0.031 1 97.06 409 PRO B CA 1
ATOM 6769 C C . PRO B 1 409 ? -2.998 10.391 0.592 1 97.06 409 PRO B C 1
ATOM 6771 O O . PRO B 1 409 ? -2.188 9.469 0.487 1 97.06 409 PRO B O 1
ATOM 6774 N N . HIS B 1 410 ? -4.156 10.305 1.266 1 98.06 410 HIS B N 1
ATOM 6775 C CA . HIS B 1 410 ? -4.504 9.047 1.924 1 98.06 410 HIS B CA 1
ATOM 6776 C C . HIS B 1 410 ? -6.016 8.867 2.008 1 98.06 410 HIS B C 1
ATOM 6778 O O . HIS B 1 410 ? -6.77 9.836 1.836 1 98.06 410 HIS B O 1
ATOM 6784 N N . ARG B 1 411 ? -6.473 7.699 2.174 1 97.38 411 ARG B N 1
ATOM 6785 C CA . ARG B 1 411 ? -7.871 7.359 2.4 1 97.38 411 ARG B CA 1
ATOM 6786 C C . ARG B 1 411 ? -8 6.043 3.16 1 97.38 411 ARG B C 1
ATOM 6788 O O . ARG B 1 411 ? -7.008 5.34 3.367 1 97.38 411 ARG B O 1
ATOM 6795 N N . ILE B 1 412 ? -9.195 5.805 3.586 1 97.56 412 ILE B N 1
ATOM 6796 C CA . ILE B 1 412 ? -9.531 4.527 4.203 1 97.56 412 ILE B CA 1
ATOM 6797 C C . ILE B 1 412 ? -10.195 3.615 3.174 1 97.56 412 ILE B C 1
ATOM 6799 O O . ILE B 1 412 ? -11.062 4.051 2.42 1 97.56 412 ILE B O 1
ATOM 6803 N N . SER B 1 413 ? -9.688 2.383 3.023 1 97.94 413 SER B N 1
ATOM 6804 C CA . SER B 1 413 ? -10.477 1.436 2.244 1 97.94 413 SER B CA 1
ATOM 6805 C C . SER B 1 413 ? -11.805 1.136 2.922 1 97.94 413 SER B C 1
ATOM 6807 O O . SER B 1 413 ? -11.883 1.05 4.148 1 97.94 413 SER B O 1
ATOM 6809 N N . SER B 1 414 ? -12.82 0.947 2.18 1 95.75 414 SER B N 1
ATOM 6810 C CA . SER B 1 414 ? -14.141 0.691 2.742 1 95.75 414 SER B CA 1
ATOM 6811 C C . SER B 1 414 ? -14.141 -0.563 3.611 1 95.75 414 SER B C 1
ATOM 6813 O O . SER B 1 414 ? -13.617 -1.604 3.205 1 95.75 414 SER B O 1
ATOM 6815 N N . PRO B 1 415 ? -14.703 -0.459 4.855 1 96.06 415 PRO B N 1
ATOM 6816 C CA . PRO B 1 415 ? -14.914 -1.691 5.617 1 96.06 415 PRO B CA 1
ATOM 6817 C C . PRO B 1 415 ? -15.766 -2.713 4.863 1 96.06 415 PRO B C 1
ATOM 6819 O O . PRO B 1 415 ? -16.625 -2.338 4.055 1 96.06 415 PRO B O 1
ATOM 6822 N N . ALA B 1 416 ? -15.492 -3.949 5.152 1 94.44 416 ALA B N 1
ATOM 6823 C CA . ALA B 1 416 ? -16.312 -5.02 4.574 1 94.44 416 ALA B CA 1
ATOM 6824 C C . ALA B 1 416 ? -17.75 -4.953 5.086 1 94.44 416 ALA B C 1
ATOM 6826 O O . ALA B 1 416 ? -18 -4.469 6.191 1 94.44 416 ALA B O 1
ATOM 6827 N N . ARG B 1 417 ? -18.656 -5.484 4.277 1 90.69 417 ARG B N 1
ATOM 6828 C CA . ARG B 1 417 ? -20.062 -5.508 4.641 1 90.69 417 ARG B CA 1
ATOM 6829 C C . ARG B 1 417 ? -20.297 -6.316 5.918 1 90.69 417 ARG B C 1
ATOM 6831 O O . ARG B 1 417 ? -21.172 -5.988 6.719 1 90.69 417 ARG B O 1
ATOM 6838 N N . ASP B 1 418 ? -19.453 -7.285 6.102 1 89.56 418 ASP B N 1
ATOM 6839 C CA . ASP B 1 418 ? -19.656 -8.195 7.227 1 89.56 418 ASP B CA 1
ATOM 6840 C C . ASP B 1 418 ? -18.828 -7.762 8.438 1 89.56 418 ASP B C 1
ATOM 6842 O O . ASP B 1 418 ? -18.781 -8.477 9.438 1 89.56 418 ASP B O 1
ATOM 6846 N N . ALA B 1 419 ? -18.156 -6.613 8.359 1 93.81 419 ALA B N 1
ATOM 6847 C CA . ALA B 1 419 ? -17.438 -6.102 9.523 1 93.81 419 ALA B CA 1
ATOM 6848 C C . ALA B 1 419 ? -18.406 -5.832 10.68 1 93.81 419 ALA B C 1
ATOM 6850 O O . ALA B 1 419 ? -19.469 -5.238 10.492 1 93.81 419 ALA B O 1
ATOM 6851 N N . GLU B 1 420 ? -18 -6.281 11.891 1 91.38 420 GLU B N 1
ATOM 6852 C CA . GLU B 1 420 ? -18.859 -6.102 13.062 1 91.38 420 GLU B CA 1
ATOM 6853 C C . GLU B 1 420 ? -18.625 -4.742 13.711 1 91.38 420 GLU B C 1
ATOM 6855 O O . GLU B 1 420 ? -17.75 -4.594 14.562 1 91.38 420 GLU B O 1
ATOM 6860 N N . GLY B 1 421 ? -19.375 -3.682 13.289 1 93.44 421 GLY B N 1
ATOM 6861 C CA . GLY B 1 421 ? -19.281 -2.365 13.898 1 93.44 421 GLY B CA 1
ATOM 6862 C C . GLY B 1 421 ? -18.297 -1.445 13.195 1 93.44 421 GLY B C 1
ATOM 6863 O O . GLY B 1 421 ? -17.75 -1.798 12.156 1 93.44 421 GLY B O 1
ATOM 6864 N N . PRO B 1 422 ? -18.062 -0.28 13.844 1 96.38 422 PRO B N 1
ATOM 6865 C CA . PRO B 1 422 ? -17.203 0.72 13.219 1 96.38 422 PRO B CA 1
ATOM 6866 C C . PRO B 1 422 ? -15.719 0.508 13.547 1 96.38 422 PRO B C 1
ATOM 6868 O O . PRO B 1 422 ? -15.391 -0.024 14.609 1 96.38 422 PRO B O 1
ATOM 6871 N N . ARG B 1 423 ? -14.82 0.814 12.641 1 97.69 423 ARG B N 1
ATOM 6872 C CA . ARG B 1 423 ? -13.406 0.978 12.969 1 97.69 423 ARG B CA 1
ATOM 6873 C C . ARG B 1 423 ? -13.156 2.311 13.672 1 97.69 423 ARG B C 1
ATOM 6875 O O . ARG B 1 423 ? -13.297 3.373 13.062 1 97.69 423 ARG B O 1
ATOM 6882 N N . TYR B 1 424 ? -12.719 2.314 14.883 1 97.69 424 TYR B N 1
ATOM 6883 C CA . TYR B 1 424 ? -12.477 3.523 15.664 1 97.69 424 TYR B CA 1
ATOM 6884 C C . TYR B 1 424 ? -11.016 3.955 15.555 1 97.69 424 TYR B C 1
ATOM 6886 O O . TYR B 1 424 ? -10.109 3.139 15.734 1 97.69 424 TYR B O 1
ATOM 6894 N N . SER B 1 425 ? -10.812 5.168 15.25 1 97.75 425 SER B N 1
ATOM 6895 C CA . SER B 1 425 ? -9.477 5.77 15.289 1 97.75 425 SER B CA 1
ATOM 6896 C C . SER B 1 425 ? -9.531 7.184 15.852 1 97.75 425 SER B C 1
ATOM 6898 O O . SER B 1 425 ? -10.555 7.863 15.75 1 97.75 425 SER B O 1
ATOM 6900 N N . LEU B 1 426 ? -8.547 7.559 16.516 1 97.94 426 LEU B N 1
ATOM 6901 C CA . LEU B 1 426 ? -8.336 8.922 16.984 1 97.94 426 LEU B CA 1
ATOM 6902 C C . LEU B 1 426 ? -7.148 9.562 16.281 1 97.94 426 LEU B C 1
ATOM 6904 O O . LEU B 1 426 ? -6.086 8.945 16.156 1 97.94 426 LEU B O 1
ATOM 6908 N N . VAL B 1 427 ? -7.371 10.789 15.82 1 97.56 427 VAL B N 1
ATOM 6909 C CA . VAL B 1 427 ? -6.379 11.477 14.992 1 97.56 427 VAL B CA 1
ATOM 6910 C C . VAL B 1 427 ? -5.961 12.781 15.672 1 97.56 427 VAL B C 1
ATOM 6912 O O . VAL B 1 427 ? -6.809 13.578 16.062 1 97.56 427 VAL B O 1
ATOM 6915 N N . TRP B 1 428 ? -4.668 12.977 15.875 1 97.38 428 TRP B N 1
ATOM 6916 C CA . TRP B 1 428 ? -4.078 14.242 16.281 1 97.38 428 TRP B CA 1
ATOM 6917 C C . TRP B 1 428 ? -3.537 15.008 15.07 1 97.38 428 TRP B C 1
ATOM 6919 O O . TRP B 1 428 ? -2.736 14.469 14.305 1 97.38 428 TRP B O 1
ATOM 6929 N N . LYS B 1 429 ? -3.975 16.172 14.891 1 96.75 429 LYS B N 1
ATOM 6930 C CA . LYS B 1 429 ? -3.365 17.109 13.938 1 96.75 429 LYS B CA 1
ATOM 6931 C C . LYS B 1 429 ? -2.352 18.016 14.625 1 96.75 429 LYS B C 1
ATOM 6933 O O . LYS B 1 429 ? -2.727 18.875 15.43 1 96.75 429 LYS B O 1
ATOM 6938 N N . LEU B 1 430 ? -1.088 17.828 14.227 1 97.56 430 LEU B N 1
ATOM 6939 C CA . LEU B 1 430 ? -0.022 18.469 14.992 1 97.56 430 LEU B CA 1
ATOM 6940 C C . LEU B 1 430 ? 0.864 19.328 14.094 1 97.56 430 LEU B C 1
ATOM 6942 O O . LEU B 1 430 ? 0.943 19.078 12.883 1 97.56 430 LEU B O 1
ATOM 6946 N N . LEU B 1 431 ? 1.413 20.328 14.672 1 96.69 431 LEU B N 1
ATOM 6947 C CA . LEU B 1 431 ? 2.539 21.062 14.109 1 96.69 431 LEU B CA 1
ATOM 6948 C C . LEU B 1 431 ? 3.783 20.891 14.977 1 96.69 431 LEU B C 1
ATOM 6950 O O . LEU B 1 431 ? 3.736 21.125 16.188 1 96.69 431 LEU B O 1
ATOM 6954 N N . LEU B 1 432 ? 4.832 20.484 14.391 1 96.75 432 LEU B N 1
ATOM 6955 C CA . LEU B 1 432 ? 6.117 20.391 15.07 1 96.75 432 LEU B CA 1
ATOM 6956 C C . LEU B 1 432 ? 6.953 21.656 14.82 1 96.75 432 LEU B C 1
ATOM 6958 O O . LEU B 1 432 ? 7.508 21.828 13.734 1 96.75 432 LEU B O 1
ATOM 6962 N N . TRP B 1 433 ? 7.023 22.516 15.82 1 93.19 433 TRP B N 1
ATOM 6963 C CA . TRP B 1 433 ? 7.75 23.781 15.719 1 93.19 433 TRP B CA 1
ATOM 6964 C C . TRP B 1 433 ? 9.227 23.578 16.047 1 93.19 433 TRP B C 1
ATOM 6966 O O . TRP B 1 433 ? 9.578 23.094 17.125 1 93.19 433 TRP B O 1
ATOM 6976 N N . PRO B 1 434 ? 10.141 23.906 15.109 1 89.31 434 PRO B N 1
ATOM 6977 C CA . PRO B 1 434 ? 11.562 23.75 15.398 1 89.31 434 PRO B CA 1
ATOM 6978 C C . PRO B 1 434 ? 12.016 24.562 16.609 1 89.31 434 PRO B C 1
ATOM 6980 O O . PRO B 1 434 ? 11.609 25.719 16.766 1 89.31 434 PRO B O 1
ATOM 6983 N N . ARG B 1 435 ? 12.844 23.875 17.406 1 85 435 ARG B N 1
ATOM 6984 C CA . ARG B 1 435 ? 13.438 24.578 18.547 1 85 435 ARG B CA 1
ATOM 6985 C C . ARG B 1 435 ? 14.648 25.391 18.125 1 85 435 ARG B C 1
ATOM 6987 O O . ARG B 1 435 ? 15.383 25 17.203 1 85 435 ARG B O 1
ATOM 6994 N N . GLN B 1 436 ? 14.867 26.641 18.312 1 65.5 436 GLN B N 1
ATOM 6995 C CA . GLN B 1 436 ? 16 27.484 17.953 1 65.5 436 GLN B CA 1
ATOM 6996 C C . GLN B 1 436 ? 17.281 27.031 18.641 1 65.5 436 GLN B C 1
ATOM 6998 O O . GLN B 1 436 ? 17.234 26.547 19.781 1 65.5 436 GLN B O 1
ATOM 7003 N N . ARG B 1 437 ? 18.453 26.406 17.797 1 49.91 437 ARG B N 1
ATOM 7004 C CA . ARG B 1 437 ? 19.766 25.953 18.234 1 49.91 437 ARG B CA 1
ATOM 7005 C C . ARG B 1 437 ? 20.375 26.922 19.25 1 49.91 437 ARG B C 1
ATOM 7007 O O . ARG B 1 437 ? 21.203 26.531 20.078 1 49.91 437 ARG B O 1
ATOM 7014 N N . GLY B 1 438 ? 20.297 27.844 19.875 1 39.16 438 GLY B N 1
ATOM 7015 C CA . GLY B 1 438 ? 20.969 28.609 20.922 1 39.16 438 GLY B CA 1
ATOM 7016 C C . GLY B 1 438 ? 20.172 28.688 22.203 1 39.16 438 GLY B C 1
ATOM 7017 O O . GLY B 1 438 ? 20.484 29.469 23.094 1 39.16 438 GLY B O 1
ATOM 7018 N N . GLY B 1 439 ? 19.516 27.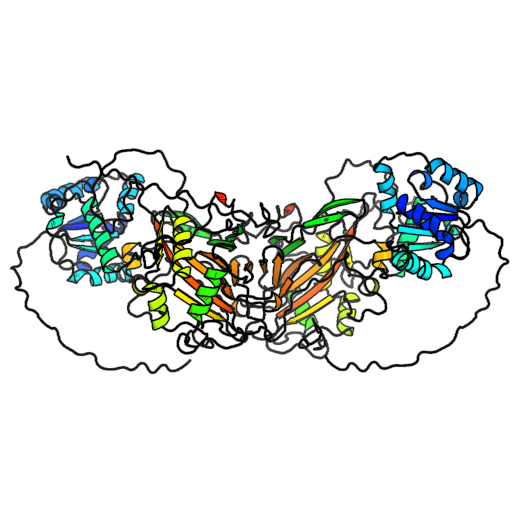875 22.859 1 34.69 439 GLY B N 1
ATOM 7019 C CA . GLY B 1 439 ? 18.812 27.547 24.078 1 34.69 439 GLY B CA 1
ATOM 7020 C C . GLY B 1 439 ? 17.328 27.844 24.031 1 34.69 439 GLY B C 1
ATOM 7021 O O . GLY B 1 439 ? 16.609 27.625 25 1 34.69 439 GLY B O 1
ATOM 7022 N N . GLY B 1 440 ? 16.922 29.078 23.438 1 30.61 440 GLY B N 1
ATOM 7023 C CA . GLY B 1 440 ? 15.594 29.547 23.781 1 30.61 440 GLY B CA 1
ATOM 7024 C C . GLY B 1 440 ? 14.492 28.781 23.078 1 30.61 440 GLY B C 1
ATOM 7025 O O . GLY B 1 440 ? 14.727 28.125 22.062 1 30.61 440 GLY B O 1
ATOM 7026 N N . ALA B 1 441 ? 13.594 28.109 23.703 1 33.19 441 ALA B N 1
ATOM 7027 C CA . ALA B 1 441 ? 12.273 27.719 23.203 1 33.19 441 ALA B CA 1
ATOM 7028 C C . ALA B 1 441 ? 11.852 28.578 22.031 1 33.19 441 ALA B C 1
ATOM 7030 O O . ALA B 1 441 ? 12.352 29.703 21.844 1 33.19 441 ALA B O 1
ATOM 7031 N N . PRO B 1 442 ? 11.328 28.156 20.953 1 34.72 442 PRO B N 1
ATOM 7032 C CA . PRO B 1 442 ? 10.727 29.266 20.219 1 34.72 442 PRO B CA 1
ATOM 7033 C C . PRO B 1 442 ? 10.367 30.453 21.109 1 34.72 442 PRO B C 1
ATOM 7035 O O . PRO B 1 442 ? 10.102 30.266 22.312 1 34.72 442 PRO B O 1
ATOM 7038 N N . ALA B 1 443 ? 10.875 31.672 20.812 1 32.78 443 ALA B N 1
ATOM 7039 C CA . ALA B 1 443 ? 10.766 32.875 21.625 1 32.78 443 ALA B CA 1
ATOM 7040 C C . ALA B 1 443 ? 9.445 32.906 22.391 1 32.78 443 ALA B C 1
ATOM 7042 O O . ALA B 1 443 ? 9.219 33.812 23.203 1 32.78 443 ALA B O 1
ATOM 7043 N N . ALA B 1 444 ? 8.406 32.344 21.859 1 31.11 444 ALA B N 1
ATOM 7044 C CA . ALA B 1 444 ? 7.277 32.781 22.688 1 31.11 444 ALA B CA 1
ATOM 7045 C C . ALA B 1 444 ? 7.344 32.156 24.078 1 31.11 444 ALA B C 1
ATOM 7047 O O . ALA B 1 444 ? 6.414 32.312 24.875 1 31.11 444 ALA B O 1
ATOM 7048 N N . LEU B 1 445 ? 8 30.906 24.141 1 28.78 445 LEU B N 1
ATOM 7049 C CA . LEU B 1 445 ? 7.699 30.469 25.5 1 28.78 445 LEU B CA 1
ATOM 7050 C C . LEU B 1 445 ? 8.492 31.266 26.531 1 28.78 445 LEU B C 1
ATOM 7052 O O . LEU B 1 445 ? 7.918 32.062 27.266 1 28.78 445 LEU B O 1
ATOM 7056 N N . ASP B 1 446 ? 9.258 30.516 27.594 1 25.08 446 ASP B N 1
ATOM 7057 C CA . ASP B 1 446 ? 9.727 31.141 28.828 1 25.08 446 ASP B CA 1
ATOM 7058 C C . ASP B 1 446 ? 10.922 32.062 28.578 1 25.08 446 ASP B C 1
ATOM 7060 O O . ASP B 1 446 ? 11.633 31.891 27.578 1 25.08 446 ASP B O 1
ATOM 7064 N N . GLY B 1 447 ? 11.055 33.344 29.188 1 22.62 447 GLY B N 1
ATOM 7065 C CA . GLY B 1 447 ? 11.922 34.5 29.422 1 22.62 447 GLY B CA 1
ATOM 7066 C C . GLY B 1 447 ? 13.375 34.094 29.641 1 22.62 447 GLY B C 1
ATOM 7067 O O . GLY B 1 447 ? 14.203 34.969 29.969 1 22.62 447 GLY B O 1
ATOM 7068 N N . GLY B 1 448 ? 13.758 32.844 30.094 1 22.64 448 GLY B N 1
ATOM 7069 C CA . GLY B 1 448 ? 15.039 33 30.766 1 22.64 448 GLY B CA 1
ATOM 7070 C C . GLY B 1 448 ? 16.203 33.125 29.797 1 22.64 448 GLY B C 1
ATOM 7071 O O . GLY B 1 448 ? 16.156 32.594 28.688 1 22.64 448 GLY B O 1
ATOM 7072 N N . GLY B 1 449 ? 17.078 34.219 29.797 1 21.28 449 GLY B N 1
ATOM 7073 C CA . GLY B 1 449 ? 18.203 34.906 29.188 1 21.28 449 GLY B CA 1
ATOM 7074 C C . GLY B 1 449 ? 19.438 34.031 29.047 1 21.28 449 GLY B C 1
ATOM 7075 O O . GLY B 1 449 ? 20.516 34.531 28.703 1 21.28 449 GLY B O 1
ATOM 7076 N N . GLY B 1 450 ? 19.656 32.781 29.469 1 21.72 450 GLY B N 1
ATOM 7077 C CA . GLY B 1 450 ? 21.094 32.625 29.656 1 21.72 450 GLY B CA 1
ATOM 7078 C C . GLY B 1 450 ? 21.844 32.438 28.359 1 21.72 450 GLY B C 1
ATOM 7079 O O . GLY B 1 450 ? 21.375 31.734 27.453 1 21.72 450 GLY B O 1
ATOM 7080 N N . CYS B 1 451 ? 22.719 33.375 27.875 1 21.36 451 CYS B N 1
ATOM 7081 C CA . CYS B 1 451 ? 23.641 33.625 26.766 1 21.36 451 CYS B CA 1
ATOM 7082 C C . CYS B 1 451 ? 24.656 32.5 26.656 1 21.36 451 CYS B C 1
ATOM 7084 O O . CYS B 1 451 ? 25.828 32.75 26.359 1 21.36 451 CYS B O 1
ATOM 7086 N N . ASP B 1 452 ? 24.562 31.234 26.922 1 22.84 452 ASP B N 1
ATOM 7087 C CA . ASP B 1 452 ? 25.859 30.578 26.875 1 22.84 452 ASP B CA 1
ATOM 7088 C C . ASP B 1 452 ? 26.375 30.469 25.438 1 22.84 452 ASP B C 1
ATOM 7090 O O . ASP B 1 452 ? 25.594 30.328 24.5 1 22.84 452 ASP B O 1
ATOM 7094 N N . GLU B 1 453 ? 27.656 30.922 25.062 1 21.89 453 GLU B N 1
ATOM 7095 C CA . GLU B 1 453 ? 28.609 31.172 24 1 21.89 453 GLU B CA 1
ATOM 7096 C C . GLU B 1 453 ? 28.859 29.906 23.172 1 21.89 453 GLU B C 1
ATOM 7098 O O . GLU B 1 453 ? 29.688 29.906 22.266 1 21.89 453 GLU B O 1
ATOM 7103 N N . GLY B 1 454 ? 28.625 28.688 23.609 1 23.16 454 GLY B N 1
ATOM 7104 C CA . GLY B 1 454 ? 29.469 27.688 22.969 1 23.16 454 GLY B CA 1
ATOM 7105 C C . GLY B 1 454 ? 29.156 27.484 21.5 1 23.16 454 GLY B C 1
ATOM 7106 O O . GLY B 1 454 ? 27.984 27.469 21.109 1 23.16 454 GLY B O 1
ATOM 7107 N N . GLY B 1 455 ? 30 27.875 20.547 1 23.42 455 GLY B N 1
ATOM 7108 C CA . GLY B 1 455 ? 30.203 27.766 19.109 1 23.42 455 GLY B CA 1
ATOM 7109 C C . GLY B 1 455 ? 29.922 26.375 18.562 1 23.42 455 GLY B C 1
ATOM 7110 O O . GLY B 1 455 ? 30.828 25.562 18.422 1 23.42 455 GLY B O 1
ATOM 7111 N N . ALA B 1 456 ? 29 25.531 18.922 1 24.92 456 ALA B N 1
ATOM 7112 C CA . ALA B 1 456 ? 29.078 24.219 18.297 1 24.92 456 ALA B CA 1
ATOM 7113 C C . ALA B 1 456 ? 29.094 24.344 16.766 1 24.92 456 ALA B C 1
ATOM 7115 O O . ALA B 1 456 ? 28.562 25.312 16.219 1 24.92 456 ALA B O 1
ATOM 7116 N N . ALA B 1 457 ? 29.953 23.422 16.109 1 26.42 457 ALA B N 1
ATOM 7117 C CA . ALA B 1 457 ? 30.312 23.062 14.742 1 26.42 457 ALA B CA 1
ATOM 7118 C C . ALA B 1 457 ? 29.078 23.062 13.836 1 26.42 457 ALA B C 1
ATOM 7120 O O . ALA B 1 457 ? 27.953 22.969 14.32 1 26.42 457 ALA B O 1
ATOM 7121 N N . ALA B 1 458 ? 29.297 23.125 12.469 1 32 458 ALA B N 1
ATOM 7122 C CA . ALA B 1 458 ? 28.516 23.016 11.234 1 32 458 ALA B CA 1
ATOM 7123 C C . ALA B 1 458 ? 27.531 21.859 11.312 1 32 458 ALA B C 1
ATOM 7125 O O . ALA B 1 458 ? 27.938 20.688 11.273 1 32 458 ALA B O 1
ATOM 7126 N N . GLY B 1 459 ? 26.641 21.766 12.109 1 31.64 459 GLY B N 1
ATOM 7127 C CA . GLY B 1 459 ? 25.703 20.766 12.586 1 31.64 459 GLY B CA 1
ATOM 7128 C C . GLY B 1 459 ? 25.031 20 11.461 1 31.64 459 GLY B C 1
ATOM 7129 O O . GLY B 1 459 ? 25.047 20.438 10.305 1 31.64 459 GLY B O 1
ATOM 7130 N N . GLU B 1 460 ? 25.031 18.594 11.633 1 37.28 460 GLU B N 1
ATOM 7131 C CA . GLU B 1 460 ? 24.297 17.625 10.852 1 37.28 460 GLU B CA 1
ATOM 7132 C C . GLU B 1 460 ? 23.016 18.219 10.281 1 37.28 460 GLU B C 1
ATOM 7134 O O . GLU B 1 460 ? 22.344 19.016 10.945 1 37.28 460 GLU B O 1
ATOM 7139 N N . PRO B 1 461 ? 22.922 18.297 8.984 1 40.41 461 PRO B N 1
ATOM 7140 C CA . PRO B 1 461 ? 21.688 18.812 8.359 1 40.41 461 PRO B CA 1
ATOM 7141 C C . PRO B 1 461 ? 20.438 18.5 9.18 1 40.41 461 PRO B C 1
ATOM 7143 O O . PRO B 1 461 ? 20.344 17.422 9.773 1 40.41 461 PRO B O 1
ATOM 7146 N N . ALA B 1 462 ? 19.75 19.438 9.789 1 47.69 462 ALA B N 1
ATOM 7147 C CA . ALA B 1 462 ? 18.484 19.5 10.531 1 47.69 462 ALA B CA 1
ATOM 7148 C C . ALA B 1 462 ? 17.484 18.484 9.977 1 47.69 462 ALA B C 1
ATOM 7150 O O . ALA B 1 462 ? 17.281 18.406 8.758 1 47.69 462 ALA B O 1
ATOM 7151 N N . VAL B 1 463 ? 17.25 17.406 10.727 1 54.16 463 VAL B N 1
ATOM 7152 C CA . VAL B 1 463 ? 16.219 16.422 10.453 1 54.16 463 VAL B CA 1
ATOM 7153 C C . VAL B 1 463 ? 14.898 17.125 10.133 1 54.16 463 VAL B C 1
ATOM 7155 O O . VAL B 1 463 ? 14.383 17.891 10.953 1 54.16 463 VAL B O 1
ATOM 7158 N N . SER B 1 464 ? 14.484 17.359 8.805 1 70.88 464 SER B N 1
ATOM 7159 C CA . SER B 1 464 ? 13.281 18.094 8.414 1 70.88 464 SER B CA 1
ATOM 7160 C C . SER B 1 464 ? 12.094 17.141 8.242 1 70.88 464 SER B C 1
ATOM 7162 O O . SER B 1 464 ? 11.031 17.547 7.777 1 70.88 464 SER B O 1
ATOM 7164 N N . GLY B 1 465 ? 12.242 15.875 8.891 1 90.44 465 GLY B N 1
ATOM 7165 C CA . GLY B 1 465 ? 11.109 15 8.633 1 90.44 465 GLY B CA 1
ATOM 7166 C C . GLY B 1 465 ? 10.758 14.117 9.82 1 90.44 465 GLY B C 1
ATOM 7167 O O . GLY B 1 465 ? 11.297 14.297 10.914 1 90.44 465 GLY B O 1
ATOM 7168 N N . ILE B 1 466 ? 9.797 13.383 9.68 1 95.75 466 ILE B N 1
ATOM 7169 C CA . ILE B 1 466 ? 9.273 12.57 10.773 1 95.75 466 ILE B CA 1
ATOM 7170 C C . ILE B 1 466 ? 10.086 11.281 10.898 1 95.75 466 ILE B C 1
ATOM 7172 O O . ILE B 1 466 ? 10.039 10.609 11.93 1 95.75 466 ILE B O 1
ATOM 7176 N N . ALA B 1 467 ? 10.758 10.875 9.883 1 93.31 467 ALA B N 1
ATOM 7177 C CA . ALA B 1 467 ? 11.602 9.688 9.953 1 93.31 467 ALA B CA 1
ATOM 7178 C C . ALA B 1 467 ? 12.836 9.945 10.812 1 93.31 467 ALA B C 1
ATOM 7180 O O . ALA B 1 467 ? 13.406 11.047 10.789 1 93.31 467 ALA B O 1
ATOM 7181 N N . ARG B 1 468 ? 13.25 8.93 11.562 1 92.62 468 ARG B N 1
ATOM 7182 C CA . ARG B 1 468 ? 14.43 9.039 12.414 1 92.62 468 ARG B CA 1
ATOM 7183 C C . ARG B 1 468 ? 15.578 8.195 11.867 1 92.62 468 ARG B C 1
ATOM 7185 O O . ARG B 1 468 ? 15.352 7.086 11.367 1 92.62 468 ARG B O 1
ATOM 7192 N N . PRO B 1 469 ? 16.766 8.672 12.008 1 88 469 PRO B N 1
ATOM 7193 C CA . PRO B 1 469 ? 17.906 7.91 11.508 1 88 469 PRO B CA 1
ATOM 7194 C C . PRO B 1 469 ? 18.031 6.535 12.156 1 88 469 PRO B C 1
ATOM 7196 O O . PRO B 1 469 ? 18.453 5.574 11.508 1 88 469 PRO B O 1
ATOM 7199 N N . GLU B 1 470 ? 17.688 6.48 13.414 1 87.88 470 GLU B N 1
ATOM 7200 C CA . GLU B 1 470 ? 17.812 5.238 14.172 1 87.88 470 GLU B CA 1
ATOM 7201 C C . GLU B 1 470 ? 16.891 4.16 13.617 1 87.88 470 GLU B C 1
ATOM 7203 O O . GLU B 1 470 ? 17.062 2.977 13.922 1 87.88 470 GLU B O 1
ATOM 7208 N N . TRP B 1 471 ? 15.922 4.574 12.789 1 91.19 471 TRP B N 1
ATOM 7209 C CA . TRP B 1 471 ? 14.961 3.617 12.25 1 91.19 471 TRP B CA 1
ATOM 7210 C C . TRP B 1 471 ? 15.414 3.084 10.898 1 91.19 471 TRP B C 1
ATOM 7212 O O . TRP B 1 471 ? 14.734 2.264 10.281 1 91.19 471 TRP B O 1
ATOM 7222 N N . GLY B 1 472 ? 16.625 3.518 10.445 1 87.06 472 GLY B N 1
ATOM 7223 C CA . GLY B 1 472 ? 17.109 3.17 9.109 1 87.06 472 GLY B CA 1
ATOM 7224 C C . GLY B 1 472 ? 16.516 4.047 8.023 1 87.06 472 GLY B C 1
ATOM 7225 O O . GLY B 1 472 ? 15.57 4.805 8.273 1 87.06 472 GLY B O 1
ATOM 7226 N N . PRO B 1 473 ? 17.062 3.906 6.832 1 89.19 473 PRO B N 1
ATOM 7227 C CA . PRO B 1 473 ? 16.516 4.711 5.738 1 89.19 473 PRO B CA 1
ATOM 7228 C C . PRO B 1 473 ? 15.078 4.312 5.371 1 89.19 473 PRO B C 1
ATOM 7230 O O . PRO B 1 473 ? 14.75 3.123 5.383 1 89.19 473 PRO B O 1
ATOM 7233 N N . PRO B 1 474 ? 14.258 5.273 5.094 1 93.19 474 PRO B N 1
ATOM 7234 C CA . PRO B 1 474 ? 12.906 4.938 4.648 1 93.19 474 PRO B CA 1
ATOM 7235 C C . PRO B 1 474 ? 12.891 4.168 3.33 1 93.19 474 PRO B C 1
ATOM 7237 O O . PRO B 1 474 ? 13.766 4.371 2.486 1 93.19 474 PRO B O 1
ATOM 7240 N N . GLN B 1 475 ? 11.953 3.275 3.24 1 93.31 475 GLN B N 1
ATOM 7241 C CA . GLN B 1 475 ? 11.719 2.635 1.948 1 93.31 475 GLN B CA 1
ATOM 7242 C C . GLN B 1 475 ? 11.055 3.594 0.969 1 93.31 475 GLN B C 1
ATOM 7244 O O . GLN B 1 475 ? 9.961 4.098 1.235 1 93.31 475 GLN B O 1
ATOM 7249 N N . ARG B 1 476 ? 11.695 3.836 -0.138 1 93.94 476 ARG B N 1
ATOM 7250 C CA . ARG B 1 476 ? 11.188 4.773 -1.133 1 93.94 476 ARG B CA 1
ATOM 7251 C C . ARG B 1 476 ? 10.32 4.062 -2.164 1 93.94 476 ARG B C 1
ATOM 7253 O O . ARG B 1 476 ? 10.781 3.145 -2.846 1 93.94 476 ARG B O 1
ATOM 7260 N N . ILE B 1 477 ? 9.156 4.48 -2.299 1 93.31 477 ILE B N 1
ATOM 7261 C CA . ILE B 1 477 ? 8.156 3.818 -3.131 1 93.31 477 ILE B CA 1
ATOM 7262 C C . ILE B 1 477 ? 7.668 4.777 -4.215 1 93.31 477 ILE B C 1
ATOM 7264 O O . ILE B 1 477 ? 7.688 5.996 -4.027 1 93.31 477 ILE B O 1
ATOM 7268 N N . GLY B 1 478 ? 7.199 4.203 -5.34 1 93.94 478 GLY B N 1
ATOM 7269 C CA . GLY B 1 478 ? 6.637 5.023 -6.402 1 93.94 478 GLY B CA 1
ATOM 7270 C C . GLY B 1 478 ? 7.621 6.035 -6.961 1 93.94 478 GLY B C 1
ATOM 7271 O O . GLY B 1 478 ? 8.742 5.68 -7.328 1 93.94 478 GLY B O 1
ATOM 7272 N N . SER B 1 479 ? 7.203 7.316 -6.984 1 94.75 479 SER B N 1
ATOM 7273 C CA . SER B 1 479 ? 8.023 8.383 -7.551 1 94.75 479 SER B CA 1
ATOM 7274 C C . SER B 1 479 ? 9.289 8.602 -6.734 1 94.75 479 SER B C 1
ATOM 7276 O O . SER B 1 479 ? 10.258 9.188 -7.223 1 94.75 479 SER B O 1
ATOM 7278 N N . ALA B 1 480 ? 9.258 8.141 -5.465 1 94 480 ALA B N 1
ATOM 7279 C CA . ALA B 1 480 ? 10.43 8.297 -4.602 1 94 480 ALA B CA 1
ATOM 7280 C C . ALA B 1 480 ? 11.438 7.18 -4.836 1 94 480 ALA B C 1
ATOM 7282 O O . ALA B 1 480 ? 12.586 7.273 -4.395 1 94 480 ALA B O 1
ATOM 7283 N N . ALA B 1 481 ? 11.016 6.066 -5.465 1 92.31 481 ALA B N 1
ATOM 7284 C CA . ALA B 1 481 ? 11.906 4.941 -5.73 1 92.31 481 ALA B CA 1
ATOM 7285 C C . ALA B 1 481 ? 13.008 5.336 -6.711 1 92.31 481 ALA B C 1
ATOM 7287 O O . ALA B 1 481 ? 12.859 6.301 -7.461 1 92.31 481 ALA B O 1
ATOM 7288 N N . PRO B 1 482 ? 14.086 4.547 -6.664 1 85 482 PRO B N 1
ATOM 7289 C CA . PRO B 1 482 ? 15.102 4.805 -7.688 1 85 482 PRO B CA 1
ATOM 7290 C C . PRO B 1 482 ? 14.539 4.742 -9.109 1 85 482 PRO B C 1
ATOM 7292 O O . PRO B 1 482 ? 13.766 3.838 -9.43 1 85 482 PRO B O 1
ATOM 7295 N N . GLY B 1 483 ? 14.844 5.754 -9.891 1 83.25 483 GLY B N 1
ATOM 7296 C CA . GLY B 1 483 ? 14.328 5.828 -11.25 1 83.25 483 GLY B CA 1
ATOM 7297 C C . GLY B 1 483 ? 12.977 6.516 -11.336 1 83.25 483 GLY B C 1
ATOM 7298 O O . GLY B 1 483 ? 12.438 6.699 -12.43 1 83.25 483 GLY B O 1
ATOM 7299 N N . GLY B 1 484 ? 12.406 6.883 -10.172 1 82.81 484 GLY B N 1
ATOM 7300 C CA . GLY B 1 484 ? 11.18 7.664 -10.141 1 82.81 484 GLY B CA 1
ATOM 7301 C C . GLY B 1 484 ? 9.945 6.84 -10.43 1 82.81 484 GLY B C 1
ATOM 7302 O O . GLY B 1 484 ? 8.922 7.375 -10.859 1 82.81 484 GLY B O 1
ATOM 7303 N N . GLY B 1 485 ? 10.148 5.523 -10.359 1 81.06 485 GLY B N 1
ATOM 7304 C CA . GLY B 1 485 ? 9.016 4.668 -10.695 1 81.06 485 GLY B CA 1
ATOM 7305 C C . GLY B 1 485 ? 8.719 4.629 -12.18 1 81.06 485 GLY B C 1
ATOM 7306 O O . GLY B 1 485 ? 7.562 4.516 -12.586 1 81.06 485 GLY B O 1
ATOM 7307 N N . ARG B 1 486 ? 9.641 4.91 -12.992 1 85 486 ARG B N 1
ATOM 7308 C CA . ARG B 1 486 ? 9.484 4.938 -14.438 1 85 486 ARG B CA 1
ATOM 7309 C C . ARG B 1 486 ? 10.711 4.336 -15.133 1 85 486 ARG B C 1
ATOM 7311 O O . ARG B 1 486 ? 11.281 4.953 -16.031 1 85 486 ARG B O 1
ATOM 7318 N N . VAL B 1 487 ? 10.984 3.107 -14.734 1 84.12 487 VAL B N 1
ATOM 7319 C CA . VAL B 1 487 ? 12.109 2.42 -15.359 1 84.12 487 VAL B CA 1
ATOM 7320 C C . VAL B 1 487 ? 11.648 1.748 -16.656 1 84.12 487 VAL B C 1
ATOM 7322 O O . VAL B 1 487 ? 10.68 0.981 -16.656 1 84.12 487 VAL B O 1
ATOM 7325 N N . ALA B 1 488 ? 12.305 2.004 -17.719 1 85.38 488 ALA B N 1
ATOM 7326 C CA . ALA B 1 488 ? 11.93 1.457 -19.016 1 85.38 488 ALA B CA 1
ATOM 7327 C C . ALA B 1 488 ? 12.188 -0.046 -19.078 1 85.38 488 ALA B C 1
ATOM 7329 O O . ALA B 1 488 ? 13.203 -0.528 -18.562 1 85.38 488 ALA B O 1
ATOM 7330 N N . VAL B 1 489 ? 11.266 -0.713 -19.641 1 86.06 489 VAL B N 1
ATOM 7331 C CA . VAL B 1 489 ? 11.398 -2.148 -19.875 1 86.06 489 VAL B CA 1
ATOM 7332 C C . VAL B 1 489 ? 12.117 -2.4 -21.188 1 86.06 489 VAL B C 1
ATOM 7334 O O . VAL B 1 489 ? 11.688 -1.914 -22.234 1 86.06 489 VAL B O 1
ATOM 7337 N N . ALA B 1 490 ? 13.227 -3.092 -21.109 1 83.19 490 ALA B N 1
ATOM 7338 C CA . ALA B 1 490 ? 13.93 -3.525 -22.312 1 83.19 490 ALA B CA 1
ATOM 7339 C C . ALA B 1 490 ? 13.734 -5.02 -22.562 1 83.19 490 ALA B C 1
ATOM 7341 O O . ALA B 1 490 ? 14.016 -5.84 -21.672 1 83.19 490 ALA B O 1
ATOM 7342 N N . PHE B 1 491 ? 13.109 -5.277 -23.688 1 82.44 491 PHE B N 1
ATOM 7343 C CA . PHE B 1 491 ? 12.961 -6.688 -24.047 1 82.44 491 PHE B CA 1
ATOM 7344 C C . PHE B 1 491 ? 14.289 -7.273 -24.5 1 82.44 491 PHE B C 1
ATOM 7346 O O . PHE B 1 491 ? 15.047 -6.625 -25.234 1 82.44 491 PHE B O 1
ATOM 7353 N N . PRO B 1 492 ? 14.617 -8.391 -23.906 1 69.44 492 PRO B N 1
ATOM 7354 C CA . PRO B 1 492 ? 15.836 -9.031 -24.406 1 69.44 492 PRO B CA 1
ATOM 7355 C C . PRO B 1 492 ? 15.789 -9.312 -25.906 1 69.44 492 PRO B C 1
ATOM 7357 O O . PRO B 1 492 ? 14.703 -9.477 -26.469 1 69.44 492 PRO B O 1
ATOM 7360 N N . PRO B 1 493 ? 16.938 -9.094 -26.641 1 59.44 493 PRO B N 1
ATOM 7361 C CA . PRO B 1 493 ? 16.969 -9.367 -28.078 1 59.44 493 PRO B CA 1
ATOM 7362 C C . PRO B 1 493 ? 16.5 -10.781 -28.422 1 59.44 493 PRO B C 1
ATOM 7364 O O . PRO B 1 493 ? 16.703 -11.711 -27.641 1 59.44 493 PRO B O 1
ATOM 7367 N N . ALA B 1 494 ? 15.539 -10.93 -29.328 1 54.88 494 ALA B N 1
ATOM 7368 C CA . ALA B 1 494 ? 15.047 -12.227 -29.781 1 54.88 494 ALA B CA 1
ATOM 7369 C C . ALA B 1 494 ? 16.203 -13.156 -30.141 1 54.88 494 ALA B C 1
ATOM 7371 O O . ALA B 1 494 ? 17.188 -12.734 -30.75 1 54.88 494 ALA B O 1
ATOM 7372 N N . ALA B 1 495 ? 16.422 -14.32 -29.5 1 45.44 495 ALA B N 1
ATOM 7373 C CA . ALA B 1 495 ? 17.438 -15.289 -29.922 1 45.44 495 ALA B CA 1
ATOM 7374 C C . ALA B 1 495 ? 17.344 -15.547 -31.422 1 45.44 495 ALA B C 1
ATOM 7376 O O . ALA B 1 495 ? 16.266 -15.742 -31.969 1 45.44 495 ALA B O 1
ATOM 7377 N N . ALA B 1 496 ? 18.328 -15.25 -32.281 1 36.03 496 ALA B N 1
ATOM 7378 C CA . ALA B 1 496 ? 18.469 -15.555 -33.688 1 36.03 496 ALA B CA 1
ATOM 7379 C C . ALA B 1 496 ? 18.25 -17.047 -33.969 1 36.03 496 ALA B C 1
ATOM 7381 O O . ALA B 1 496 ? 18.906 -17.891 -33.344 1 36.03 496 ALA B O 1
ATOM 7382 N N . ALA B 1 497 ? 17.156 -17.453 -34.5 1 37.16 497 ALA B N 1
ATOM 7383 C CA . ALA B 1 497 ? 17.062 -18.766 -35.125 1 37.16 497 ALA B CA 1
ATOM 7384 C C . ALA B 1 497 ? 18.266 -19 -36.062 1 37.16 497 ALA B C 1
ATOM 7386 O O . ALA B 1 497 ? 18.5 -18.25 -37 1 37.16 497 ALA B O 1
ATOM 7387 N N . SER B 1 498 ? 19.344 -19.516 -35.625 1 31.94 498 SER B N 1
ATOM 7388 C CA . SER B 1 498 ? 20.359 -20 -36.562 1 31.94 498 SER B CA 1
ATOM 7389 C C . SER B 1 498 ? 19.75 -20.875 -37.656 1 31.94 498 SER B C 1
ATOM 7391 O O . SER B 1 498 ? 19.188 -21.938 -37.375 1 31.94 498 SER B O 1
ATOM 7393 N N . GLY B 1 499 ? 19.312 -20.328 -38.75 1 30.16 499 GLY B N 1
ATOM 7394 C CA . GLY B 1 499 ? 19 -20.953 -40.031 1 30.16 499 GLY B CA 1
ATOM 7395 C C . GLY B 1 499 ? 20.141 -21.781 -40.594 1 30.16 499 GLY B C 1
ATOM 7396 O O . GLY B 1 499 ? 20.953 -21.266 -41.375 1 30.16 499 GLY B O 1
ATOM 7397 N N . GLY B 1 500 ? 20.859 -22.688 -39.906 1 29.86 500 GLY B N 1
ATOM 7398 C CA . GLY B 1 500 ? 21.828 -23.5 -40.625 1 29.86 500 GLY B CA 1
ATOM 7399 C C . GLY B 1 500 ? 21.188 -24.453 -41.625 1 29.86 500 GLY B C 1
ATOM 7400 O O . GLY B 1 500 ? 21 -25.641 -41.312 1 29.86 500 GLY B O 1
ATOM 7401 N N . GLY B 1 501 ? 20.141 -24.125 -42.469 1 29.84 501 GLY B N 1
ATOM 7402 C CA . GLY B 1 501 ? 19.844 -25.031 -43.594 1 29.84 501 GLY B CA 1
ATOM 7403 C C . GLY B 1 501 ? 20.938 -25.094 -44.625 1 29.84 501 GLY B C 1
ATOM 7404 O O . GLY B 1 501 ? 21.188 -24.141 -45.344 1 29.84 501 GLY B O 1
ATOM 7405 N N . GLY B 1 502 ? 22.156 -25.734 -44.312 1 28.33 502 GLY B N 1
ATOM 7406 C CA . GLY B 1 502 ? 23.016 -26.078 -45.438 1 28.33 502 GLY B CA 1
ATOM 7407 C C . GLY B 1 502 ? 22.297 -26.891 -46.5 1 28.33 502 GLY B C 1
ATOM 7408 O O . GLY B 1 502 ? 21.281 -27.547 -46.219 1 28.33 502 GLY B O 1
ATOM 7409 N N . PRO B 1 503 ? 22.359 -26.453 -47.781 1 26.64 503 PRO B N 1
ATOM 7410 C CA . PRO B 1 503 ? 21.828 -27.141 -48.938 1 26.64 503 PRO B CA 1
ATOM 7411 C C . PRO B 1 503 ? 22.297 -28.594 -49.031 1 26.64 503 PRO B C 1
ATOM 7413 O O . PRO B 1 503 ? 23.406 -28.906 -48.625 1 26.64 503 PRO B O 1
ATOM 7416 N N . LEU B 1 504 ? 21.578 -29.594 -48.75 1 26.91 504 LEU B N 1
ATOM 7417 C CA . LEU B 1 504 ? 21.859 -30.953 -49.188 1 26.91 504 LEU B CA 1
ATOM 7418 C C . LEU B 1 504 ? 22.125 -31 -50.688 1 26.91 504 LEU B C 1
ATOM 7420 O O . LEU B 1 504 ? 21.234 -30.719 -51.5 1 26.91 504 LEU B O 1
ATOM 7424 N N . GLU B 1 505 ? 23.25 -30.375 -51.188 1 21.61 505 GLU B N 1
ATOM 7425 C CA . GLU B 1 505 ? 23.781 -31.031 -52.375 1 21.61 505 GLU B CA 1
ATOM 7426 C C . GLU B 1 505 ? 24.344 -32.406 -52.062 1 21.61 505 GLU B C 1
ATOM 7428 O O . GLU B 1 505 ? 25.016 -32.594 -51.031 1 21.61 505 GLU B O 1
#

Organism: NCBI:txid307507

Radius of gyration: 37.43 Å; Cα contacts (8 Å, |Δi|>4): 1984; chains: 2; bounding box: 61×132×103 Å

Secondary structure (DSSP, 8-state):
------------------------------EEEEES--HHHHHHHHHTHHHHSSSPPSEEEE--TTTTTSBHHHHTSHHHHHHHHHGGGS----TTHHHHHHTT--EEEESSS--GGGHHHHHHIIIIII-PPP-EEEE--GGGTTSBHHHHHHHHHHHHHHHTT--EEPP-S-TTSPPPPPPSS--EEEEEEEEEEEEEE-TTSSEEEEEEEEEEEESSS-HHHHHHHHHHHS-TT--TTSPPPTTTEEEEE-SSTTPPPEEEE-HHHHHHHHHS--HHHHHHHHHHHHH-TTEEEEE--HHHHS-TT--S---SEEEEEE-TT-----B-S--GGGS-TT-HHHHHH-S--TT-TTSPEEEEEEEE--S---GGGB-PEEEEETTTTEEEEE---TT-EEEEETTS-EEEPPBPTT--SPEEEEEEEEEEEEPPTTS-SSTTS------------S------SS--GGG-SPEE-GGGSGGGG-EEP-PPPP-----------/------------------------------EEEEES--HHHHHHHHHTHHHHSSSPPSEEEE--TTTTTSBHHHHTSHHHHHHHHHGGGS----TTHHHHHHTT--EEEESSS--GGGHHHHHHIIIIII-PPP-EEEE--GGGTTSBHHHHHHHHHHHHHHHTT--EEPP-S-TTSPPPPPPSS--EEEEEEEEEEEEEE-TTSSEEEEEEEEEEEESSS-HHHHHHHHHHHS-TT--TTSPPPTTTEEEEE-SSTTPPPEEEE-HHHHHHHHHS--HHHHHHHHHHHHH-TTEEEEE--HHHHS-TT--S---SEEEEEE-TT-----B-S--GGGS-TT-HHHHHH-S--TT-TTSPEEEEEEEE--S---GGGB-PEEEEETTTTEEEEE---TT-EEEEETTS-EEEPPBPTT--SPEEEEEEEEEEEEP-TTS-SSTTS------------S------SS--GGG-SPEE-GGGSGGGG-EEP-PPPPP----------

Nearest PDB structures (foldseek):
  4j25-assembly7_G  TM=6.553E-01  e=9.268E-05  Pseudomonas putida KT2440
  6f0w-assembly1_A  TM=6.721E-01  e=2.900E-04  Trichoplax adhaerens
  4iw3-assembly2_J  TM=6.008E-01  e=2.444E-04  Pseudomonas putida KT2440
  6lnh-assembly1_D  TM=5.601E-01  e=1.403E-02  Bacillus thuringiensis
  8w8h-assembly1_A  TM=5.707E-01  e=2.481E-02  Bacillus licheniformis

Foldseek 3Di:
DPCPPPPDDDPDDDDPCPPPDPPDDPVFQLEKEKFLDDPVRQVVCVVCQVVQDVPHGPYYYYDWPVQQQPQLLQCSDPVSVVVRRVVVPPPPVDLPRSVLSVLLFTETEAAIDDFPVRQVRNQCCCCVPVVHFAAHTYYDDPVRRGPRNNVSSLVSLQVLCVVLVQFAFAAQAAPVRHGADDFPDDKDWPAWAWFQWDWDAFSSGDIDIDTWIKIKIPRLADLVLLLVVVCLQANNVPDQQDAGDPVFWDQPDDPDDPFGGFIKGDPVSLVCCRPPNDSSSSSSSNVLCVLCVQWRKGQGSQQLQADPPDPDGDGQKIKGFAAAPGPFDKDFQDFQQPTDSPRSVCNNQNHGGALHPQGKHKKKKKFWRDQDDDCLQAFWKWWARVVQRDTDTGDHDHGMMMMIGRRTIITTDGTDPPTRGTGIMMMGTIIIHGQDPPPDRSPHDDDDDDPDPDPDDPDDPPPSHSDDPVNPDHHYDACRDVVRNDDDDDDDPDPDPPPPPDDPD/DDPPPPPPDDPDDDDPCPPPDPDDPPVQQWEKEKFLDDPVRQVVCVVCQVPQDVPRHNYYHYDWPVQQQPQLLQCSDPVSVVVRRVVVPPPPVDLPGSPLSVLLFTETEIADDDFVVRQVRNQCCCCVPVVHFAAHTYYDDPVRRGPRNNVSSLVSLLVLCVVLVQFAFAAQAAPVRHGADDFPDDKDWPAWAWFQWDWDAFSSGDIDIDTWIKIKIGRLADLVLLLVVVCLQANNVPDQQDAGDPVFWDQPDDPDDPFGGFIKGDPVSLVCCRPPNDSSSSSSSNVLCVLCVQWRKGQGSQQLQADPPDPDGDGQKIKGFAAAPGPFDKDFQDFQQPTDSPRSVCNNQNHGGALHPQGKHKKKKKFWRDQDDDCLQAFWKWWARVVQRDTDTGDHDHGMMMMIGRRTIITTDGTDPPTRGTGIMMMGTIIIHGQPVQPDGSVNDDPDDDRDPDPDDPDDPPRSHSDDPVNPDHHYDACRDVVRNDDDDDDDDDPDPPPPPDDPD

pLDDT: mean 78.46, std 24.09, range [15.99, 98.88]